Protein 9HM4 (pdb70)

Radius of gyration: 34.69 Å; Cα contacts (8 Å, |Δi|>4): 1334; chains: 1; bounding box: 81×89×92 Å

Foldseek 3Di:
DFFAKDKDKFWFFWFFDDDLPFPAWAFQAPVLLDPAFACPVVVVVVLVVVFFDDLVCLVVLDPQDDDVVVSVVLSVQQVVLCPPPAGETLADAPDPPDPRYDHPLVSLVVLLVVLVVVVVVCLLVDDDLVVVQPDDSVQQHPADPVLVVVLSVLNVVQVVLVVLVPDDDVVVSQASVCCRVPVRVVVSVVSCQPRRVSSVSSVVSSVSSVVVVVVSRVLVVVSVCSNVVSVRHFWHWKWKDAPNFIKIKTFGPVCPVVVCVVQVPFDPPDDDRIKIKGKWFDFDVVVCCQQANPPVVVPRVNCVPLVVLDPPDHPCPVVPDWVSVLLSVLVCLVDPVNVVPDDFPNVCCVVQRSPDDDPGNQQNRLSRRLRGIDMGIHGDPPPPVCCVPVRVMTIITTDHDQRPDDDDPDDDVSVVLVVVQPDPVCVVVSRQKDWGTIKTKNKDAADPVVCVVHPDDDSVGMTIMIITMMMHRSNGGHDDDPPDDLVVVVVVLVVLQVVDALPQAFWEKFWAADDVFGIKIFIDGPQLDDPDLVSNQVSLVPQVVPFDKAKEFDDQQDWDAWPVRDIGGCQVAVLCLPDPVNVCVIRVDDPVVSVVVCVPTIDMDTAGMAGLLAWFAHPNHIYNNNRVVLNVLQLQLQQLVVQAVPEAADLDRHQKDKDKDLDDDAPLQLLQVLCVFFDVVLLVVQDPVLSVVLSCVQEEDCVPDCQDVVNVVSNVHGGDLDDHAYPPDQWHWMKMFMFRDDDPPSPGHTDHIDTRGTRHPSCCSPDPPVPCVVSVVSYDHNHRPPDPDPNPSNPCNVVSLVVSLVRSVCVVVSVQVVVCVVSVHHHAYEYAQQFDVVVVVVCVSPVNNNVVVNVVVVVVPCSVVNQFDDDDDVCSNRHNHDEDDLQDWDDGRRYIHGHLPPQLFADPSGGPFGAVPQQATPVPRPGGVPRHHPDSSNSNRVSRRVSRSVNVSVVSVD

Sequence (958 aa):
METYKVTKTIRFKLEAQNVGLPVAKASFNYYTINKKPVDFGNEKSELESRLKISIDTIFKLTRENFSKKIEEAITADIQKELNNGKTLLLGDVPMLGIENYVSLRQILKNIKSNQKKAFSDLMQSGKNYNELKATNLYLLNTIEQRQFDNYKVKTNELEKLAVKINQATNDNQKKELISNKQRVAKQRGIIMRDNFATWKSFSNFYRTISQEHGKILALLKGIEKERTESQLLKYWALILENNGQHKLILIPREKAASCKQWIASLNPSGDKLTKLFWFESLTYRSLQKLCFGFTENGNNKFNKNIQNLLPINGEFAFQGDEQKKIKFYQSVLESKYAQSVLNIPIQQVQADIINQSFASLDDFQIALEKICYRLFAVVEANIEAELLKNDKAQIFNITSSDLRKEAKDKIKSHTQIWKAFWTSENKQNNFETRLNPEITITYRQPKQSKIDKYKNNRYLHAQYTLITTISEHSNSPTKILSFMSDDEFKSSVDTFNKKFKKDEIKFAFGIDNGEVELSTLGVYFPAFDKTTYKEKVAELEKVNDYGFEVLTIRNLNYKETDYNGKERKIIQNPSYFLKKENYLRTFNKSETAYQKMFTEQFEKKKLLTLDLTTAKVICGHIVTNGDVPALFNLWLKHAQRNIFEMNDHIQKETAKKIVLKNQLDTDNEKLKFAEYISKEKEFGKLNDDEKMKYTKWIFEDRDQNNFTEVENKKFKRCQKIYGNYSTKAKAPVLFASCFIDEELQSVTDIFDVRHIFKKREDFYALKTEEEIKQLIDSYNTNRASHDISNEELDLKILNTKKALVANAVGVIDFLYKHYERRLGGEGLIIKEGFGTGKVEDGIEKFSGNIYRILERKLYQKFQNYGLVPPIKSLMAVRANGIENNKNAILQLGNVGFIDPAGTSQECPVCIEGRLEHTTTCPNKCGFNSERIMHSNDGIASFNIAKRGFNNFVKSKTD

B-factor: mean 119.43, std 52.74, range [12.2, 291.96]

Nearest PDB structures (foldseek):
  8h9d-assembly2_A  TM=4.165E-01  e=4.561E-14  Lachnospiraceae bacterium
  8sfr-assembly1_A  TM=4.283E-01  e=1.153E-12  Acidaminococcus sp. BV3L6
  5ng6-assembly4_G  TM=3.731E-01  e=2.009E-13  Francisella tularensis subsp. novicida U112
  6iv6-assembly1_A  TM=3.541E-01  e=7.757E-12  Moraxella bovoculi
  8i54-assembly1_A  TM=4.121E-01  e=4.575E-10  Lachnospiraceae bacterium MA2020

Secondary structure (DSSP, 8-state):
-----EEEEEEEEEEEEE--EEEEEEESSTTSTT------HHHHHHHHHHHB--STTGGGS-S----HHHHHHHHHHHHTTSTTT-EEESS--S-TT--SEEEHHHHHHHHHHHHHHHHHHHHHHT--HHHHHTSS-TTTTT--HHHHHHHHHHHHHHHHT--GGG---HHHHHHHHHHHIIIIIHHHHHHHHHH-HHHHHHHHHHHHHHHHHHHHHHHHHHHHHHHHHGGG--EEEEEEEETTEEEEEEEEHHHHHHHHHHHTTS-----SSEEB--EE---HHHHHHHHSTTTTTT--HHHHS-GGG----SGGGGTT-HHHHHHHHHHHHHSHHHHHHS-S-HHHHIIIIIS---SSHHHHHHHHHHHH-EE--B--TTTTHHHHHTS---EEEEE-STTT-S--S---HHHHHHHHHS-HHHHTTT-SSEE-SEEEEEEEPPPHHHHTT----STTS-EEEEEEEEEESTTS-----TT--TTTHHHHHHHHTTS--TTT--EEEEEEE-SSSSEEEEEE-GGG--SSHHHHHHHHH-HHHHSEEEEEES-TT-EEE-TTS-EEETTT-THHHHSHHHHHHHH---HHHHHHHHHHHEEEEEES-EETTS-EEETTEEETTTTSHHHHHHHHHHHHHHHHHTS---SS----EEEEESS--SHHHHHHHHHHSB-HHHHHTS-TTHHHHHHHHHHS-GGGS---HHHHHHHTTSB-S----STT-SS-EEEEEEESSSS-TTT--EEEEEEEEE--GGGGGTS-GGGGHHHHTT--SSS-TT--SS--GGGGHHHHHHHHHHHHHHHHHHHHHHHHHHH-S-EEEEEE---SHHHHHHHHH-TT--HHHHHHHHHHHHTTTT-S---S-HHHHHSS---S-SS--EEETTEEEE--TTGGGS-SS-SS--SSSTTB-TT--S-B-TTTSSSGGGHHHHHHHHHHHHHHHHHHH-

Structure (mmCIF, N/CA/C/O backbone):
data_9HM4
#
_entry.id   9HM4
#
loop_
_entity.id
_entity.type
_entity.pdbx_description
1 polymer Ba1Cas12a3
2 polymer crRNA
3 polymer targetRNA
4 polymer 'Ala tRNA'
5 non-polymer 'MAGNESIUM ION'
#
loop_
_atom_site.group_PDB
_atom_site.id
_atom_site.type_symbol
_atom_site.label_atom_id
_atom_site.label_alt_id
_atom_site.label_comp_id
_atom_site.label_asym_id
_atom_site.label_entity_id
_atom_site.label_seq_id
_atom_site.pdbx_PDB_ins_code
_atom_site.Cartn_x
_atom_site.Cartn_y
_atom_site.Cartn_z
_atom_site.occupancy
_atom_site.B_iso_or_equiv
_atom_site.auth_seq_id
_atom_site.auth_comp_id
_atom_site.auth_asym_id
_atom_site.auth_atom_id
_atom_site.pdbx_PDB_model_num
ATOM 1 N N . MET A 1 1 ? 145.004 162.304 136.199 1.00 115.33 1 MET A N 1
ATOM 2 C CA . MET A 1 1 ? 143.579 162.343 136.628 1.00 118.70 1 MET A CA 1
ATOM 3 C C . MET A 1 1 ? 143.153 163.786 136.880 1.00 120.40 1 MET A C 1
ATOM 4 O O . MET A 1 1 ? 143.988 164.691 136.886 1.00 117.64 1 MET A O 1
ATOM 20 N N . GLU A 1 2 ? 141.854 164.000 137.081 1.00 110.47 2 GLU A N 1
ATOM 21 C CA . GLU A 1 2 ? 141.348 165.352 137.283 1.00 106.12 2 GLU A CA 1
ATOM 22 C C . GLU A 1 2 ? 142.050 166.004 138.466 1.00 109.91 2 GLU A C 1
ATOM 23 O O . GLU A 1 2 ? 142.164 165.413 139.543 1.00 109.10 2 GLU A O 1
ATOM 35 N N . THR A 1 3 ? 142.515 167.232 138.261 1.00 85.79 3 THR A N 1
ATOM 36 C CA . THR A 1 3 ? 143.395 167.896 139.205 1.00 83.73 3 THR A CA 1
ATOM 37 C C . THR A 1 3 ? 142.630 168.914 140.050 1.00 81.13 3 THR A C 1
ATOM 38 O O . THR A 1 3 ? 141.413 169.074 139.940 1.00 79.64 3 THR A O 1
ATOM 49 N N . TYR A 1 4 ? 143.366 169.606 140.916 1.00 84.05 4 TYR A N 1
ATOM 50 C CA . TYR A 1 4 ? 142.836 170.697 141.716 1.00 69.50 4 TYR A CA 1
ATOM 51 C C . TYR A 1 4 ? 143.908 171.770 141.827 1.00 75.39 4 TYR A C 1
ATOM 52 O O . TYR A 1 4 ? 145.098 171.502 141.656 1.00 91.90 4 TYR A O 1
ATOM 70 N N . LYS A 1 5 ? 143.475 172.995 142.109 1.00 67.34 5 LYS A N 1
ATOM 71 C CA . LYS A 1 5 ? 144.394 174.125 142.083 1.00 70.96 5 LYS A CA 1
ATOM 72 C C . LYS A 1 5 ? 145.544 173.904 143.057 1.00 77.80 5 LYS A C 1
ATOM 73 O O . LYS A 1 5 ? 145.356 173.384 144.159 1.00 88.87 5 LYS A O 1
ATOM 92 N N . VAL A 1 6 ? 146.743 174.299 142.638 1.00 77.67 6 VAL A N 1
ATOM 93 C CA . VAL A 1 6 ? 147.964 174.095 143.407 1.00 82.09 6 VAL A CA 1
ATOM 94 C C . VAL A 1 6 ? 148.801 175.362 143.325 1.00 84.13 6 VAL A C 1
ATOM 95 O O . VAL A 1 6 ? 148.880 175.996 142.268 1.00 82.24 6 VAL A O 1
ATOM 108 N N . THR A 1 7 ? 149.431 175.726 144.439 1.00 80.66 7 THR A N 1
ATOM 109 C CA . THR A 1 7 ? 150.229 176.939 144.540 1.00 73.18 7 THR A CA 1
ATOM 110 C C . THR A 1 7 ? 151.692 176.582 144.759 1.00 74.02 7 THR A C 1
ATOM 111 O O . THR A 1 7 ? 152.010 175.491 145.241 1.00 79.29 7 THR A O 1
ATOM 122 N N . LYS A 1 8 ? 152.578 177.504 144.392 1.00 68.86 8 LYS A N 1
ATOM 123 C CA . LYS A 1 8 ? 154.008 177.365 144.618 1.00 66.27 8 LYS A CA 1
ATOM 124 C C . LYS A 1 8 ? 154.607 178.751 144.770 1.00 74.01 8 LYS A C 1
ATOM 125 O O . LYS A 1 8 ? 154.030 179.735 144.302 1.00 80.36 8 LYS A O 1
ATOM 144 N N . THR A 1 9 ? 155.764 178.827 145.421 1.00 77.63 9 THR A N 1
ATOM 145 C CA . THR A 1 9 ? 156.452 180.095 145.626 1.00 74.26 9 THR A CA 1
ATOM 146 C C . THR A 1 9 ? 157.732 180.107 144.800 1.00 82.17 9 THR A C 1
ATOM 147 O O . THR A 1 9 ? 158.751 179.546 145.217 1.00 79.71 9 THR A O 1
ATOM 158 N N . ILE A 1 10 ? 157.680 180.753 143.638 1.00 79.83 10 ILE A N 1
ATOM 159 C CA . ILE A 1 10 ? 158.824 180.857 142.745 1.00 73.55 10 ILE A CA 1
ATOM 160 C C . ILE A 1 10 ? 159.391 182.263 142.856 1.00 72.70 10 ILE A C 1
ATOM 161 O O . ILE A 1 10 ? 158.656 183.235 143.056 1.00 81.52 10 ILE A O 1
ATOM 177 N N . ARG A 1 11 ? 160.710 182.366 142.723 1.00 69.23 11 ARG A N 1
ATOM 178 C CA . ARG A 1 11 ? 161.398 183.632 142.918 1.00 68.74 11 ARG A CA 1
ATOM 179 C C . ARG A 1 11 ? 162.490 183.785 141.870 1.00 75.70 11 ARG A C 1
ATOM 180 O O . ARG A 1 11 ? 162.958 182.808 141.282 1.00 81.19 11 ARG A O 1
ATOM 201 N N . PHE A 1 12 ? 162.880 185.037 141.636 1.00 74.10 12 PHE A N 1
ATOM 202 C CA . PHE A 1 12 ? 163.966 185.373 140.729 1.00 63.62 12 PHE A CA 1
ATOM 203 C C . PHE A 1 12 ? 164.789 186.486 141.355 1.00 64.81 12 PHE A C 1
ATOM 204 O O . PHE A 1 12 ? 164.650 186.792 142.540 1.00 87.40 12 PHE A O 1
ATOM 221 N N . LYS A 1 13 ? 165.650 187.091 140.546 1.00 64.17 13 LYS A N 1
ATOM 222 C CA . LYS A 1 13 ? 166.477 188.189 141.020 1.00 77.19 13 LYS A CA 1
ATOM 223 C C . LYS A 1 13 ? 166.079 189.493 140.343 1.00 73.43 13 LYS A C 1
ATOM 224 O O . LYS A 1 13 ? 165.701 189.522 139.169 1.00 63.24 13 LYS A O 1
ATOM 243 N N . LEU A 1 14 ? 166.166 190.579 141.105 1.00 86.98 14 LEU A N 1
ATOM 244 C CA . LEU A 1 14 ? 165.871 191.919 140.623 1.00 93.92 14 LEU A CA 1
ATOM 245 C C . LEU A 1 14 ? 167.150 192.740 140.584 1.00 95.02 14 LEU A C 1
ATOM 246 O O . LEU A 1 14 ? 167.940 192.720 141.532 1.00 99.01 14 LEU A O 1
ATOM 262 N N . GLU A 1 15 ? 167.355 193.455 139.483 1.00 97.10 15 GLU A N 1
ATOM 263 C CA . GLU A 1 15 ? 168.466 194.386 139.349 1.00 102.25 15 GLU A CA 1
ATOM 264 C C . GLU A 1 15 ? 167.920 195.800 139.476 1.00 98.89 15 GLU A C 1
ATOM 265 O O . GLU A 1 15 ? 167.008 196.183 138.736 1.00 98.00 15 GLU A O 1
ATOM 277 N N . ALA A 1 16 ? 168.473 196.569 140.409 1.00 118.36 16 ALA A N 1
ATOM 278 C CA . ALA A 1 16 ? 167.995 197.924 140.635 1.00 125.20 16 ALA A CA 1
ATOM 279 C C . ALA A 1 16 ? 168.663 198.897 139.671 1.00 124.80 16 ALA A C 1
ATOM 280 O O . ALA A 1 16 ? 169.845 198.771 139.341 1.00 122.02 16 ALA A O 1
ATOM 287 N N . GLN A 1 17 ? 167.884 199.876 139.213 1.00 127.38 17 GLN A N 1
ATOM 288 C CA . GLN A 1 17 ? 168.394 200.899 138.309 1.00 126.25 17 GLN A CA 1
ATOM 289 C C . GLN A 1 17 ? 168.005 202.290 138.792 1.00 126.42 17 GLN A C 1
ATOM 290 O O . GLN A 1 17 ? 168.649 203.281 138.433 1.00 127.37 17 GLN A O 1
ATOM 304 N N . ASN A 1 18 ? 166.953 202.375 139.602 1.00 139.64 18 ASN A N 1
ATOM 305 C CA . ASN A 1 18 ? 166.478 203.645 140.132 1.00 143.44 18 ASN A CA 1
ATOM 306 C C . ASN A 1 18 ? 165.737 203.382 141.432 1.00 144.83 18 ASN A C 1
ATOM 307 O O . ASN A 1 18 ? 164.840 202.536 141.476 1.00 143.63 18 ASN A O 1
ATOM 318 N N . VAL A 1 19 ? 166.113 204.103 142.483 1.00 149.43 19 VAL A N 1
ATOM 319 C CA . VAL A 1 19 ? 165.501 203.920 143.793 1.00 146.11 19 VAL A CA 1
ATOM 320 C C . VAL A 1 19 ? 165.225 205.273 144.437 1.00 145.05 19 VAL A C 1
ATOM 321 O O . VAL A 1 19 ? 165.766 206.294 144.014 1.00 147.15 19 VAL A O 1
ATOM 334 N N . GLY A 1 208 ? 165.500 187.721 154.767 1.00 122.05 208 GLY A N 1
ATOM 335 C CA . GLY A 1 208 ? 165.983 189.051 155.102 1.00 120.12 208 GLY A CA 1
ATOM 336 C C . GLY A 1 208 ? 164.869 190.023 155.453 1.00 121.25 208 GLY A C 1
ATOM 337 O O . GLY A 1 208 ? 163.699 189.652 155.439 1.00 120.75 208 GLY A O 1
ATOM 341 N N . LEU A 1 209 ? 165.236 191.265 155.757 1.00 118.91 209 LEU A N 1
ATOM 342 C CA . LEU A 1 209 ? 164.239 192.277 156.103 1.00 119.24 209 LEU A CA 1
ATOM 343 C C . LEU A 1 209 ? 163.314 192.500 154.909 1.00 116.13 209 LEU A C 1
ATOM 344 O O . LEU A 1 209 ? 163.789 192.514 153.767 1.00 114.42 209 LEU A O 1
ATOM 360 N N . PRO A 1 210 ? 161.985 192.663 155.112 1.00 112.16 210 PRO A N 1
ATOM 361 C CA . PRO A 1 210 ? 161.124 192.908 153.970 1.00 109.84 210 PRO A CA 1
ATOM 362 C C . PRO A 1 210 ? 161.043 194.354 153.511 1.00 110.77 210 PRO A C 1
ATOM 363 O O . PRO A 1 210 ? 160.107 195.077 153.866 1.00 113.65 210 PRO A O 1
ATOM 374 N N . VAL A 1 211 ? 162.016 194.763 152.692 1.00 106.73 211 VAL A N 1
ATOM 375 C CA . VAL A 1 211 ? 162.198 196.177 152.377 1.00 107.93 211 VAL A CA 1
ATOM 376 C C . VAL A 1 211 ? 160.927 196.767 151.783 1.00 108.35 211 VAL A C 1
ATOM 377 O O . VAL A 1 211 ? 160.587 197.922 152.057 1.00 105.03 211 VAL A O 1
ATOM 390 N N . ALA A 1 212 ? 160.225 196.007 150.941 1.00 100.43 212 ALA A N 1
ATOM 391 C CA . ALA A 1 212 ? 158.998 196.491 150.325 1.00 96.94 212 ALA A CA 1
ATOM 392 C C . ALA A 1 212 ? 158.068 195.322 150.042 1.00 92.76 212 ALA A C 1
ATOM 393 O O . ALA A 1 212 ? 158.502 194.172 149.940 1.00 92.27 212 ALA A O 1
ATOM 400 N N . LYS A 1 213 ? 156.782 195.640 149.906 1.00 82.46 213 LYS A N 1
ATOM 401 C CA . LYS A 1 213 ? 155.766 194.690 149.483 1.00 84.04 213 LYS A CA 1
ATOM 402 C C . LYS A 1 213 ? 154.785 195.426 148.586 1.00 88.65 213 LYS A C 1
ATOM 403 O O . LYS A 1 213 ? 154.633 196.645 148.690 1.00 91.70 213 LYS A O 1
ATOM 422 N N . ALA A 1 214 ? 154.124 194.686 147.698 1.00 83.55 214 ALA A N 1
ATOM 423 C CA . ALA A 1 214 ? 153.270 195.314 146.700 1.00 86.24 214 ALA A CA 1
ATOM 424 C C . ALA A 1 214 ? 152.255 194.309 146.179 1.00 79.95 214 ALA A C 1
ATOM 425 O O . ALA A 1 214 ? 152.394 193.099 146.367 1.00 67.12 214 ALA A O 1
ATOM 432 N N . SER A 1 215 ? 151.224 194.835 145.520 1.00 73.10 215 SER A N 1
ATOM 433 C CA . SER A 1 215 ? 150.146 194.032 144.963 1.00 73.65 215 SER A CA 1
ATOM 434 C C . SER A 1 215 ? 149.813 194.523 143.564 1.00 70.69 215 SER A C 1
ATOM 435 O O . SER A 1 215 ? 149.614 195.722 143.350 1.00 72.88 215 SER A O 1
ATOM 443 N N . PHE A 1 216 ? 149.743 193.590 142.613 1.00 73.20 216 PHE A N 1
ATOM 444 C CA . PHE A 1 216 ? 149.429 193.967 141.239 1.00 77.36 216 PHE A CA 1
ATOM 445 C C . PHE A 1 216 ? 148.014 194.516 141.121 1.00 86.42 216 PHE A C 1
ATOM 446 O O . PHE A 1 216 ? 147.804 195.584 140.534 1.00 86.20 216 PHE A O 1
ATOM 463 N N . ASN A 1 217 ? 147.031 193.809 141.668 1.00 92.55 217 ASN A N 1
ATOM 464 C CA . ASN A 1 217 ? 145.655 194.278 141.586 1.00 89.18 217 ASN A CA 1
ATOM 465 C C . ASN A 1 217 ? 145.538 195.627 142.281 1.00 89.16 217 ASN A C 1
ATOM 466 O O . ASN A 1 217 ? 146.010 195.801 143.408 1.00 91.47 217 ASN A O 1
ATOM 477 N N . TYR A 1 218 ? 144.907 196.584 141.604 1.00 106.56 218 TYR A N 1
ATOM 478 C CA . TYR A 1 218 ? 144.893 197.957 142.096 1.00 110.72 218 TYR A CA 1
ATOM 479 C C . TYR A 1 218 ? 143.928 198.123 143.264 1.00 110.12 218 TYR A C 1
ATOM 480 O O . TYR A 1 218 ? 143.956 199.146 143.958 1.00 110.03 218 TYR A O 1
ATOM 498 N N . TYR A 1 219 ? 143.073 197.129 143.504 1.00 97.95 219 TYR A N 1
ATOM 499 C CA . TYR A 1 219 ? 142.037 197.246 144.522 1.00 92.26 219 TYR A CA 1
ATOM 500 C C . TYR A 1 219 ? 142.394 196.558 145.832 1.00 90.77 219 TYR A C 1
ATOM 501 O O . TYR A 1 219 ? 141.631 196.671 146.796 1.00 91.79 219 TYR A O 1
ATOM 519 N N . THR A 1 220 ? 143.517 195.847 145.894 1.00 90.82 220 THR A N 1
ATOM 520 C CA . THR A 1 220 ? 143.987 195.260 147.141 1.00 91.17 220 THR A CA 1
ATOM 521 C C . THR A 1 220 ? 144.997 196.144 147.856 1.00 94.89 220 THR A C 1
ATOM 522 O O . THR A 1 220 ? 145.522 195.743 148.898 1.00 102.14 220 THR A O 1
ATOM 533 N N . ILE A 1 221 ? 145.281 197.330 147.316 1.00 99.23 221 ILE A N 1
ATOM 534 C CA . ILE A 1 221 ? 146.276 198.217 147.901 1.00 99.79 221 ILE A CA 1
ATOM 535 C C . ILE A 1 221 ? 145.803 198.839 149.211 1.00 103.89 221 ILE A C 1
ATOM 536 O O . ILE A 1 221 ? 146.602 199.463 149.918 1.00 99.03 221 ILE A O 1
ATOM 552 N N . ASN A 1 222 ? 144.523 198.690 149.555 1.00 110.49 222 ASN A N 1
ATOM 553 C CA . ASN A 1 222 ? 143.949 199.277 150.766 1.00 101.12 222 ASN A CA 1
ATOM 554 C C . ASN A 1 222 ? 143.132 198.212 151.501 1.00 101.42 222 ASN A C 1
ATOM 555 O O . ASN A 1 222 ? 141.995 198.424 151.917 1.00 102.62 222 ASN A O 1
ATOM 566 N N . LYS A 1 223 ? 143.744 197.043 151.655 1.00 104.10 223 LYS A N 1
ATOM 567 C CA . LYS A 1 223 ? 143.086 195.902 152.275 1.00 105.15 223 LYS A CA 1
ATOM 568 C C . LYS A 1 223 ? 142.723 196.206 153.725 1.00 105.49 223 LYS A C 1
ATOM 569 O O . LYS A 1 223 ? 143.289 197.099 154.360 1.00 107.24 223 LYS A O 1
ATOM 588 N N . LYS A 1 224 ? 141.752 195.455 154.244 1.00 107.32 224 LYS A N 1
ATOM 589 C CA . LYS A 1 224 ? 141.406 195.459 155.656 1.00 106.41 224 LYS A CA 1
ATOM 590 C C . LYS A 1 224 ? 141.408 194.030 156.192 1.00 109.31 224 LYS A C 1
ATOM 591 O O . LYS A 1 224 ? 141.199 193.079 155.432 1.00 114.14 224 LYS A O 1
ATOM 610 N N . PRO A 1 225 ? 141.633 193.846 157.492 1.00 99.78 225 PRO A N 1
ATOM 611 C CA . PRO A 1 225 ? 141.848 192.494 158.019 1.00 96.88 225 PRO A CA 1
ATOM 612 C C . PRO A 1 225 ? 140.635 191.593 157.839 1.00 100.06 225 PRO A C 1
ATOM 613 O O . PRO A 1 225 ? 139.493 192.044 157.731 1.00 105.50 225 PRO A O 1
ATOM 624 N N . VAL A 1 226 ? 140.909 190.287 157.808 1.00 96.65 226 VAL A N 1
ATOM 625 C CA . VAL A 1 226 ? 139.862 189.299 157.577 1.00 96.64 226 VAL A CA 1
ATOM 626 C C . VAL A 1 226 ? 138.876 189.312 158.734 1.00 98.72 226 VAL A C 1
ATOM 627 O O . VAL A 1 226 ? 139.168 189.825 159.823 1.00 99.88 226 VAL A O 1
ATOM 640 N N . ASP A 1 227 ? 137.691 188.749 158.499 1.00 106.40 227 ASP A N 1
ATOM 641 C CA . ASP A 1 227 ? 136.676 188.601 159.539 1.00 108.47 227 ASP A CA 1
ATOM 642 C C . ASP A 1 227 ? 136.843 187.220 160.170 1.00 105.79 227 ASP A C 1
ATOM 643 O O . ASP A 1 227 ? 136.308 186.210 159.705 1.00 103.85 227 ASP A O 1
ATOM 652 N N . PHE A 1 228 ? 137.612 187.182 161.258 1.00 100.98 228 PHE A N 1
ATOM 653 C CA . PHE A 1 228 ? 137.827 185.949 162.007 1.00 100.94 228 PHE A CA 1
ATOM 654 C C . PHE A 1 228 ? 136.830 185.845 163.154 1.00 103.88 228 PHE A C 1
ATOM 655 O O . PHE A 1 228 ? 136.971 184.987 164.030 1.00 105.77 228 PHE A O 1
ATOM 672 N N . GLY A 1 229 ? 135.815 186.710 163.151 1.00 98.67 229 GLY A N 1
ATOM 673 C CA . GLY A 1 229 ? 134.902 186.798 164.277 1.00 96.37 229 GLY A CA 1
ATOM 674 C C . GLY A 1 229 ? 134.234 185.491 164.645 1.00 98.43 229 GLY A C 1
ATOM 675 O O . GLY A 1 229 ? 133.922 185.275 165.821 1.00 100.56 229 GLY A O 1
ATOM 679 N N . ASN A 1 230 ? 134.001 184.611 163.672 1.00 105.96 230 ASN A N 1
ATOM 680 C CA . ASN A 1 230 ? 133.314 183.358 163.967 1.00 106.21 230 ASN A CA 1
ATOM 681 C C . ASN A 1 230 ? 134.193 182.428 164.794 1.00 104.61 230 ASN A C 1
ATOM 682 O O . ASN A 1 230 ? 133.734 181.834 165.776 1.00 108.75 230 ASN A O 1
ATOM 693 N N . GLU A 1 231 ? 135.462 182.282 164.407 1.00 101.50 231 GLU A N 1
ATOM 694 C CA . GLU A 1 231 ? 136.332 181.319 165.076 1.00 104.69 231 GLU A CA 1
ATOM 695 C C . GLU A 1 231 ? 136.581 181.699 166.530 1.00 109.36 231 GLU A C 1
ATOM 696 O O . GLU A 1 231 ? 136.563 180.832 167.412 1.00 106.90 231 GLU A O 1
ATOM 708 N N . LYS A 1 232 ? 136.815 182.985 166.803 1.00 108.34 232 LYS A N 1
ATOM 709 C CA . LYS A 1 232 ? 137.184 183.396 168.154 1.00 104.63 232 LYS A CA 1
ATOM 710 C C . LYS A 1 232 ? 136.173 182.902 169.180 1.00 103.31 232 LYS A C 1
ATOM 711 O O . LYS A 1 232 ? 136.547 182.503 170.288 1.00 105.03 232 LYS A O 1
ATOM 730 N N . SER A 1 233 ? 134.886 182.915 168.831 1.00 115.82 233 SER A N 1
ATOM 731 C CA . SER A 1 233 ? 133.877 182.395 169.747 1.00 119.46 233 SER A CA 1
ATOM 732 C C . SER A 1 233 ? 134.097 180.914 170.018 1.00 117.83 233 SER A C 1
ATOM 733 O O . SER A 1 233 ? 133.916 180.449 171.149 1.00 119.27 233 SER A O 1
ATOM 741 N N . GLU A 1 234 ? 134.484 180.154 168.992 1.00 114.73 234 GLU A N 1
ATOM 742 C CA . GLU A 1 234 ? 134.688 178.721 169.174 1.00 117.60 234 GLU A CA 1
ATOM 743 C C . GLU A 1 234 ? 135.851 178.439 170.115 1.00 120.41 234 GLU A C 1
ATOM 744 O O . GLU A 1 234 ? 135.720 177.641 171.050 1.00 123.48 234 GLU A O 1
ATOM 756 N N . LEU A 1 235 ? 136.999 179.080 169.887 1.00 104.81 235 LEU A N 1
ATOM 757 C CA . LEU A 1 235 ? 138.160 178.820 170.732 1.00 104.61 235 LEU A CA 1
ATOM 758 C C . LEU A 1 235 ? 137.918 179.293 172.160 1.00 109.09 235 LEU A C 1
ATOM 759 O O . LEU A 1 235 ? 138.315 178.618 173.116 1.00 106.97 235 LEU A O 1
ATOM 775 N N . GLU A 1 236 ? 137.267 180.446 172.329 1.00 116.23 236 GLU A N 1
ATOM 776 C CA . GLU A 1 236 ? 136.869 180.869 173.667 1.00 111.56 236 GLU A CA 1
ATOM 777 C C . GLU A 1 236 ? 135.983 179.821 174.325 1.00 110.63 236 GLU A C 1
ATOM 778 O O . GLU A 1 236 ? 136.013 179.650 175.549 1.00 110.31 236 GLU A O 1
ATOM 790 N N . SER A 1 237 ? 135.186 179.112 173.530 1.00 114.00 237 SER A N 1
ATOM 791 C CA . SER A 1 237 ? 134.358 178.035 174.053 1.00 114.08 237 SER A CA 1
ATOM 792 C C . SER A 1 237 ? 135.160 176.788 174.381 1.00 114.08 237 SER A C 1
ATOM 793 O O . SER A 1 237 ? 134.596 175.844 174.945 1.00 118.26 237 SER A O 1
ATOM 801 N N . ARG A 1 238 ? 136.447 176.755 174.042 1.00 104.56 238 ARG A N 1
ATOM 802 C CA . ARG A 1 238 ? 137.293 175.603 174.318 1.00 105.35 238 ARG A CA 1
ATOM 803 C C . ARG A 1 238 ? 138.343 175.853 175.391 1.00 106.19 238 ARG A C 1
ATOM 804 O O . ARG A 1 238 ? 138.800 174.885 176.008 1.00 104.38 238 ARG A O 1
ATOM 825 N N . LEU A 1 239 ? 138.740 177.104 175.636 1.00 101.03 239 LEU A N 1
ATOM 826 C CA . LEU A 1 239 ? 139.656 177.385 176.736 1.00 99.41 239 LEU A CA 1
ATOM 827 C C . LEU A 1 239 ? 139.031 177.032 178.080 1.00 101.45 239 LEU A C 1
ATOM 828 O O . LEU A 1 239 ? 139.675 176.398 178.923 1.00 106.22 239 LEU A O 1
ATOM 844 N N . LYS A 1 240 ? 137.780 177.426 178.294 1.00 99.42 240 LYS A N 1
ATOM 845 C CA . LYS A 1 240 ? 137.166 177.299 179.607 1.00 99.65 240 LYS A CA 1
ATOM 846 C C . LYS A 1 240 ? 137.051 175.837 180.021 1.00 99.77 240 LYS A C 1
ATOM 847 O O . LYS A 1 240 ? 136.717 174.968 179.212 1.00 101.93 240 LYS A O 1
ATOM 866 N N . ILE A 1 241 ? 137.327 175.574 181.301 1.00 102.58 241 ILE A N 1
ATOM 867 C CA . ILE A 1 241 ? 137.263 174.238 181.877 1.00 105.43 241 ILE A CA 1
ATOM 868 C C . ILE A 1 241 ? 136.433 174.316 183.152 1.00 105.60 241 ILE A C 1
ATOM 869 O O . ILE A 1 241 ? 136.220 175.391 183.716 1.00 102.53 241 ILE A O 1
ATOM 885 N N . SER A 1 242 ? 135.963 173.152 183.608 1.00 119.49 242 SER A N 1
ATOM 886 C CA . SER A 1 242 ? 135.063 173.075 184.754 1.00 120.23 242 SER A CA 1
ATOM 887 C C . SER A 1 242 ? 135.562 172.117 185.831 1.00 119.52 242 SER A C 1
ATOM 888 O O . SER A 1 242 ? 134.751 171.532 186.556 1.00 118.60 242 SER A O 1
ATOM 896 N N . ILE A 1 243 ? 136.876 171.938 185.952 1.00 113.84 243 ILE A N 1
ATOM 897 C CA . ILE A 1 243 ? 137.460 171.155 187.039 1.00 117.26 243 ILE A CA 1
ATOM 898 C C . ILE A 1 243 ? 137.038 169.695 186.943 1.00 121.05 243 ILE A C 1
ATOM 899 O O . ILE A 1 243 ? 137.878 168.808 186.753 1.00 121.00 243 ILE A O 1
ATOM 915 N N . ASP A 1 244 ? 135.735 169.433 187.074 1.00 132.57 244 ASP A N 1
ATOM 916 C CA . ASP A 1 244 ? 135.254 168.060 187.189 1.00 131.44 244 ASP A CA 1
ATOM 917 C C . ASP A 1 244 ? 135.675 167.192 186.012 1.00 132.86 244 ASP A C 1
ATOM 918 O O . ASP A 1 244 ? 135.758 165.968 186.160 1.00 132.06 244 ASP A O 1
ATOM 927 N N . THR A 1 245 ? 135.937 167.789 184.852 1.00 130.99 245 THR A N 1
ATOM 928 C CA . THR A 1 245 ? 136.359 167.044 183.674 1.00 129.91 245 THR A CA 1
ATOM 929 C C . THR A 1 245 ? 137.868 167.060 183.464 1.00 129.37 245 THR A C 1
ATOM 930 O O . THR A 1 245 ? 138.332 166.635 182.401 1.00 132.69 245 THR A O 1
ATOM 941 N N . ILE A 1 246 ? 138.642 167.538 184.442 1.00 107.06 246 ILE A N 1
ATOM 942 C CA . ILE A 1 246 ? 140.082 167.699 184.241 1.00 107.88 246 ILE A CA 1
ATOM 943 C C . ILE A 1 246 ? 140.731 166.361 183.911 1.00 107.81 246 ILE A C 1
ATOM 944 O O . ILE A 1 246 ? 141.481 166.236 182.936 1.00 103.45 246 ILE A O 1
ATOM 960 N N . PHE A 1 247 ? 140.449 165.336 184.717 1.00 117.71 247 PHE A N 1
ATOM 961 C CA . PHE A 1 247 ? 141.136 164.059 184.567 1.00 120.72 247 PHE A CA 1
ATOM 962 C C . PHE A 1 247 ? 140.709 163.297 183.321 1.00 121.55 247 PHE A C 1
ATOM 963 O O . PHE A 1 247 ? 141.224 162.199 183.085 1.00 124.73 247 PHE A O 1
ATOM 980 N N . LYS A 1 248 ? 139.791 163.843 182.524 1.00 122.73 248 LYS A N 1
ATOM 981 C CA . LYS A 1 248 ? 139.417 163.226 181.260 1.00 122.72 248 LYS A CA 1
ATOM 982 C C . LYS A 1 248 ? 140.238 163.740 180.085 1.00 119.29 248 LYS A C 1
ATOM 983 O O . LYS A 1 248 ? 139.974 163.340 178.946 1.00 118.87 248 LYS A O 1
ATOM 1002 N N . LEU A 1 249 ? 141.220 164.607 180.327 1.00 107.02 249 LEU A N 1
ATOM 1003 C CA . LEU A 1 249 ? 142.057 165.144 179.263 1.00 110.81 249 LEU A CA 1
ATOM 1004 C C . LEU A 1 249 ? 143.320 164.329 179.024 1.00 115.11 249 LEU A C 1
ATOM 1005 O O . LEU A 1 249 ? 144.145 164.734 178.198 1.00 115.33 249 LEU A O 1
ATOM 1021 N N . THR A 1 250 ? 143.503 163.204 179.713 1.00 128.38 250 THR A N 1
ATOM 1022 C CA . THR A 1 250 ? 144.730 162.435 179.574 1.00 127.52 250 THR A CA 1
ATOM 1023 C C . THR A 1 250 ? 144.446 160.958 179.805 1.00 128.82 250 THR A C 1
ATOM 1024 O O . THR A 1 250 ? 143.457 160.583 180.439 1.00 124.71 250 THR A O 1
ATOM 1035 N N . ARG A 1 251 ? 145.342 160.123 179.275 1.00 163.49 251 ARG A N 1
ATOM 1036 C CA . ARG A 1 251 ? 145.263 158.687 179.517 1.00 165.00 251 ARG A CA 1
ATOM 1037 C C . ARG A 1 251 ? 145.760 158.318 180.909 1.00 164.93 251 ARG A C 1
ATOM 1038 O O . ARG A 1 251 ? 145.304 157.323 181.484 1.00 164.76 251 ARG A O 1
ATOM 1059 N N . GLU A 1 252 ? 146.691 159.094 181.461 1.00 144.27 252 GLU A N 1
ATOM 1060 C CA . GLU A 1 252 ? 147.274 158.756 182.752 1.00 141.37 252 GLU A CA 1
ATOM 1061 C C . GLU A 1 252 ? 146.191 158.661 183.818 1.00 139.98 252 GLU A C 1
ATOM 1062 O O . GLU A 1 252 ? 145.286 159.497 183.886 1.00 138.32 252 GLU A O 1
ATOM 1074 N N . ASN A 1 253 ? 146.287 157.630 184.653 1.00 156.21 253 ASN A N 1
ATOM 1075 C CA . ASN A 1 253 ? 145.306 157.361 185.695 1.00 156.85 253 ASN A CA 1
ATOM 1076 C C . ASN A 1 253 ? 145.905 157.650 187.065 1.00 154.91 253 ASN A C 1
ATOM 1077 O O . ASN A 1 253 ? 147.006 157.185 187.380 1.00 155.42 253 ASN A O 1
ATOM 1088 N N . PHE A 1 254 ? 145.182 158.425 187.869 1.00 122.88 254 PHE A N 1
ATOM 1089 C CA . PHE A 1 254 ? 145.593 158.782 189.218 1.00 124.66 254 PHE A CA 1
ATOM 1090 C C . PHE A 1 254 ? 144.620 158.184 190.222 1.00 125.35 254 PHE A C 1
ATOM 1091 O O . PHE A 1 254 ? 143.408 158.156 189.985 1.00 125.56 254 PHE A O 1
ATOM 1108 N N . SER A 1 255 ? 145.155 157.711 191.344 1.00 151.13 255 SER A N 1
ATOM 1109 C CA . SER A 1 255 ? 144.316 157.170 192.399 1.00 153.39 255 SER A CA 1
ATOM 1110 C C . SER A 1 255 ? 143.481 158.279 193.033 1.00 151.53 255 SER A C 1
ATOM 1111 O O . SER A 1 255 ? 143.763 159.470 192.887 1.00 151.65 255 SER A O 1
ATOM 1119 N N . LYS A 1 256 ? 142.433 157.867 193.749 1.00 156.81 256 LYS A N 1
ATOM 1120 C CA . LYS A 1 256 ? 141.514 158.841 194.328 1.00 157.18 256 LYS A CA 1
ATOM 1121 C C . LYS A 1 256 ? 142.213 159.756 195.325 1.00 155.89 256 LYS A C 1
ATOM 1122 O O . LYS A 1 256 ? 141.906 160.952 195.385 1.00 155.01 256 LYS A O 1
ATOM 1141 N N . LYS A 1 257 ? 143.148 159.221 196.114 1.00 130.11 257 LYS A N 1
ATOM 1142 C CA . LYS A 1 257 ? 143.819 160.045 197.115 1.00 129.91 257 LYS A CA 1
ATOM 1143 C C . LYS A 1 257 ? 144.500 161.245 196.470 1.00 129.49 257 LYS A C 1
ATOM 1144 O O . LYS A 1 257 ? 144.296 162.388 196.897 1.00 125.48 257 LYS A O 1
ATOM 1163 N N . ILE A 1 258 ? 145.312 161.008 195.440 1.00 124.97 258 ILE A N 1
ATOM 1164 C CA . ILE A 1 258 ? 145.925 162.114 194.713 1.00 120.66 258 ILE A CA 1
ATOM 1165 C C . ILE A 1 258 ? 144.864 162.919 193.979 1.00 120.49 258 ILE A C 1
ATOM 1166 O O . ILE A 1 258 ? 144.947 164.149 193.898 1.00 122.43 258 ILE A O 1
ATOM 1182 N N . GLU A 1 259 ? 143.853 162.240 193.433 1.00 124.55 259 GLU A N 1
ATOM 1183 C CA . GLU A 1 259 ? 142.782 162.939 192.732 1.00 124.22 259 GLU A CA 1
ATOM 1184 C C . GLU A 1 259 ? 142.162 164.017 193.611 1.00 125.89 259 GLU A C 1
ATOM 1185 O O . GLU A 1 259 ? 141.955 165.151 193.164 1.00 125.20 259 GLU A O 1
ATOM 1197 N N . GLU A 1 260 ? 141.859 163.683 194.865 1.00 131.24 260 GLU A N 1
ATOM 1198 C CA . GLU A 1 260 ? 141.257 164.661 195.765 1.00 129.71 260 GLU A CA 1
ATOM 1199 C C . GLU A 1 260 ? 142.228 165.790 196.087 1.00 130.27 260 GLU A C 1
ATOM 1200 O O . GLU A 1 260 ? 141.822 166.953 196.193 1.00 127.33 260 GLU A O 1
ATOM 1212 N N . ALA A 1 261 ? 143.512 165.468 196.253 1.00 120.97 261 ALA A N 1
ATOM 1213 C CA . ALA A 1 261 ? 144.482 166.484 196.650 1.00 120.19 261 ALA A CA 1
ATOM 1214 C C . ALA A 1 261 ? 144.682 167.525 195.555 1.00 117.64 261 ALA A C 1
ATOM 1215 O O . ALA A 1 261 ? 144.668 168.730 195.828 1.00 114.15 261 ALA A O 1
ATOM 1222 N N . ILE A 1 262 ? 144.870 167.083 194.311 1.00 106.36 262 ILE A N 1
ATOM 1223 C CA . ILE A 1 262 ? 145.138 168.021 193.227 1.00 100.49 262 ILE A CA 1
ATOM 1224 C C . ILE A 1 262 ? 143.956 168.961 193.036 1.00 102.69 262 ILE A C 1
ATOM 1225 O O . ILE A 1 262 ? 144.125 170.178 192.905 1.00 109.65 262 ILE A O 1
ATOM 1241 N N . THR A 1 263 ? 142.739 168.414 193.024 1.00 103.42 263 THR A N 1
ATOM 1242 C CA . THR A 1 263 ? 141.560 169.265 192.902 1.00 104.23 263 THR A CA 1
ATOM 1243 C C . THR A 1 263 ? 141.475 170.243 194.065 1.00 107.36 263 THR A C 1
ATOM 1244 O O . THR A 1 263 ? 141.122 171.413 193.878 1.00 107.59 263 THR A O 1
ATOM 1255 N N . ALA A 1 264 ? 141.795 169.783 195.276 1.00 111.89 264 ALA A N 1
ATOM 1256 C CA . ALA A 1 264 ? 141.762 170.669 196.433 1.00 110.86 264 ALA A CA 1
ATOM 1257 C C . ALA A 1 264 ? 142.757 171.812 196.280 1.00 111.48 264 ALA A C 1
ATOM 1258 O O . ALA A 1 264 ? 142.452 172.959 196.626 1.00 106.78 264 ALA A O 1
ATOM 1265 N N . ASP A 1 265 ? 143.954 171.520 195.768 1.00 109.35 265 ASP A N 1
ATOM 1266 C CA . ASP A 1 265 ? 144.951 172.568 195.576 1.00 108.17 265 ASP A CA 1
ATOM 1267 C C . ASP A 1 265 ? 144.470 173.615 194.580 1.00 102.53 265 ASP A C 1
ATOM 1268 O O . ASP A 1 265 ? 144.652 174.818 194.800 1.00 100.63 265 ASP A O 1
ATOM 1277 N N . ILE A 1 266 ? 143.866 173.179 193.475 1.00 97.56 266 ILE A N 1
ATOM 1278 C CA . ILE A 1 266 ? 143.382 174.122 192.470 1.00 96.17 266 ILE A CA 1
ATOM 1279 C C . ILE A 1 266 ? 142.257 174.973 193.045 1.00 100.22 266 ILE A C 1
ATOM 1280 O O . ILE A 1 266 ? 142.217 176.194 192.854 1.00 102.44 266 ILE A O 1
ATOM 1296 N N . GLN A 1 267 ? 141.326 174.339 193.760 1.00 111.21 267 GLN A N 1
ATOM 1297 C CA . GLN A 1 267 ? 140.179 175.067 194.294 1.00 112.04 267 GLN A CA 1
ATOM 1298 C C . GLN A 1 267 ? 140.614 176.222 195.184 1.00 110.32 267 GLN A C 1
ATOM 1299 O O . GLN A 1 267 ? 139.919 177.241 195.261 1.00 111.16 267 GLN A O 1
ATOM 1313 N N . LYS A 1 268 ? 141.756 176.086 195.860 1.00 106.98 268 LYS A N 1
ATOM 1314 C CA . LYS A 1 268 ? 142.223 177.151 196.740 1.00 108.31 268 LYS A CA 1
ATOM 1315 C C . LYS A 1 268 ? 142.490 178.436 195.966 1.00 107.08 268 LYS A C 1
ATOM 1316 O O . LYS A 1 268 ? 142.482 179.524 196.551 1.00 105.85 268 LYS A O 1
ATOM 1335 N N . GLU A 1 269 ? 142.720 178.334 194.656 1.00 103.32 269 GLU A N 1
ATOM 1336 C CA . GLU A 1 269 ? 143.001 179.511 193.844 1.00 101.55 269 GLU A CA 1
ATOM 1337 C C . GLU A 1 269 ? 141.749 180.124 193.231 1.00 106.76 269 GLU A C 1
ATOM 1338 O O . GLU A 1 269 ? 141.792 181.282 192.803 1.00 107.69 269 GLU A O 1
ATOM 1350 N N . LEU A 1 270 ? 140.642 179.387 193.181 1.00 112.44 270 LEU A N 1
ATOM 1351 C CA . LEU A 1 270 ? 139.439 179.834 192.493 1.00 111.80 270 LEU A CA 1
ATOM 1352 C C . LEU A 1 270 ? 138.539 180.700 193.366 1.00 116.48 270 LEU A C 1
ATOM 1353 O O . LEU A 1 270 ? 137.420 181.021 192.952 1.00 118.13 270 LEU A O 1
ATOM 1369 N N . ASN A 1 271 ? 138.991 181.085 194.555 1.00 127.99 271 ASN A N 1
ATOM 1370 C CA . ASN A 1 271 ? 138.198 181.972 195.389 1.00 127.94 271 ASN A CA 1
ATOM 1371 C C . ASN A 1 271 ? 138.145 183.368 194.776 1.00 131.80 271 ASN A C 1
ATOM 1372 O O . ASN A 1 271 ? 138.951 183.732 193.916 1.00 131.45 271 ASN A O 1
ATOM 1383 N N . ASN A 1 272 ? 137.164 184.151 195.226 1.00 144.44 272 ASN A N 1
ATOM 1384 C CA . ASN A 1 272 ? 136.973 185.527 194.763 1.00 146.06 272 ASN A CA 1
ATOM 1385 C C . ASN A 1 272 ? 136.517 185.552 193.303 1.00 145.71 272 ASN A C 1
ATOM 1386 O O . ASN A 1 272 ? 136.997 186.344 192.490 1.00 145.19 272 ASN A O 1
ATOM 1397 N N . GLY A 1 273 ? 135.593 184.657 192.960 1.00 131.16 273 GLY A N 1
ATOM 1398 C CA . GLY A 1 273 ? 134.944 184.690 191.665 1.00 129.89 273 GLY A CA 1
ATOM 1399 C C . GLY A 1 273 ? 135.828 184.375 190.480 1.00 130.00 273 GLY A C 1
ATOM 1400 O O . GLY A 1 273 ? 135.437 184.667 189.345 1.00 128.67 273 GLY A O 1
ATOM 1404 N N . LYS A 1 274 ? 137.003 183.791 190.699 1.00 132.32 274 LYS A N 1
ATOM 1405 C CA . LYS A 1 274 ? 137.879 183.448 189.588 1.00 131.37 274 LYS A CA 1
ATOM 1406 C C . LYS A 1 274 ? 137.269 182.332 188.747 1.00 130.89 274 LYS A C 1
ATOM 1407 O O . LYS A 1 274 ? 136.510 181.493 189.240 1.00 131.98 274 LYS A O 1
ATOM 1426 N N . THR A 1 275 ? 137.610 182.330 187.460 1.00 114.38 275 THR A N 1
ATOM 1427 C CA . THR A 1 275 ? 137.185 181.298 186.527 1.00 112.45 275 THR A CA 1
ATOM 1428 C C . THR A 1 275 ? 138.409 180.565 185.996 1.00 113.16 275 THR A C 1
ATOM 1429 O O . THR A 1 275 ? 139.510 181.120 185.945 1.00 114.34 275 THR A O 1
ATOM 1440 N N . LEU A 1 276 ? 138.211 179.312 185.599 1.00 100.93 276 LEU A N 1
ATOM 1441 C CA . LEU A 1 276 ? 139.309 178.428 185.232 1.00 103.57 276 LEU A CA 1
ATOM 1442 C C . LEU A 1 276 ? 139.451 178.359 183.717 1.00 99.88 276 LEU A C 1
ATOM 1443 O O . LEU A 1 276 ? 138.450 178.294 182.997 1.00 103.93 276 LEU A O 1
ATOM 1459 N N . LEU A 1 277 ? 140.694 178.373 183.244 1.00 94.10 277 LEU A N 1
ATOM 1460 C CA . LEU A 1 277 ? 141.020 178.222 181.835 1.00 89.93 277 LEU A CA 1
ATOM 1461 C C . LEU A 1 277 ? 142.078 177.140 181.674 1.00 94.21 277 LEU A C 1
ATOM 1462 O O . LEU A 1 277 ? 142.794 176.806 182.622 1.00 105.47 277 LEU A O 1
ATOM 1478 N N . LEU A 1 278 ? 142.173 176.589 180.464 1.00 87.43 278 LEU A N 1
ATOM 1479 C CA . LEU A 1 278 ? 143.212 175.604 180.188 1.00 81.33 278 LEU A CA 1
ATOM 1480 C C . LEU A 1 278 ? 144.586 176.242 180.071 1.00 79.41 278 LEU A C 1
ATOM 1481 O O . LEU A 1 278 ? 145.592 175.527 180.087 1.00 84.22 278 LEU A O 1
ATOM 1497 N N . GLY A 1 279 ? 144.655 177.563 179.953 1.00 79.70 279 GLY A N 1
ATOM 1498 C CA . GLY A 1 279 ? 145.937 178.235 179.848 1.00 80.52 279 GLY A CA 1
ATOM 1499 C C . GLY A 1 279 ? 145.748 179.733 179.829 1.00 81.30 279 GLY A C 1
ATOM 1500 O O . GLY A 1 279 ? 144.624 180.241 179.788 1.00 82.61 279 GLY A O 1
ATOM 1504 N N . ASP A 1 280 ? 146.875 180.437 179.861 1.00 93.12 280 ASP A N 1
ATOM 1505 C CA . ASP A 1 280 ? 146.866 181.892 179.837 1.00 97.11 280 ASP A CA 1
ATOM 1506 C C . ASP A 1 280 ? 147.043 182.391 178.409 1.00 105.00 280 ASP A C 1
ATOM 1507 O O . ASP A 1 280 ? 148.058 182.104 177.765 1.00 106.14 280 ASP A O 1
ATOM 1516 N N . VAL A 1 281 ? 146.063 183.139 177.921 1.00 113.51 281 VAL A N 1
ATOM 1517 C CA . VAL A 1 281 ? 146.088 183.723 176.586 1.00 110.51 281 VAL A CA 1
ATOM 1518 C C . VAL A 1 281 ? 146.078 185.237 176.745 1.00 113.86 281 VAL A C 1
ATOM 1519 O O . VAL A 1 281 ? 145.103 185.784 177.265 1.00 115.24 281 VAL A O 1
ATOM 1532 N N . PRO A 1 282 ? 147.124 185.956 176.317 1.00 128.61 282 PRO A N 1
ATOM 1533 C CA . PRO A 1 282 ? 147.109 187.418 176.460 1.00 127.84 282 PRO A CA 1
ATOM 1534 C C . PRO A 1 282 ? 146.286 188.097 175.377 1.00 129.63 282 PRO A C 1
ATOM 1535 O O . PRO A 1 282 ? 146.726 189.076 174.765 1.00 129.27 282 PRO A O 1
ATOM 1546 N N . MET A 1 283 ? 145.085 187.581 175.136 1.00 129.78 283 MET A N 1
ATOM 1547 C CA . MET A 1 283 ? 144.165 188.137 174.155 1.00 125.40 283 MET A CA 1
ATOM 1548 C C . MET A 1 283 ? 142.752 187.959 174.695 1.00 126.45 283 MET A C 1
ATOM 1549 O O . MET A 1 283 ? 142.550 187.576 175.851 1.00 127.85 283 MET A O 1
ATOM 1563 N N . LEU A 1 284 ? 141.763 188.248 173.855 1.00 123.00 284 LEU A N 1
ATOM 1564 C CA . LEU A 1 284 ? 140.353 187.996 174.138 1.00 124.76 284 LEU A CA 1
ATOM 1565 C C . LEU A 1 284 ? 139.823 188.822 175.306 1.00 126.34 284 LEU A C 1
ATOM 1566 O O . LEU A 1 284 ? 138.655 188.669 175.684 1.00 124.15 284 LEU A O 1
ATOM 1582 N N . GLY A 1 285 ? 140.643 189.695 175.888 1.00 140.72 285 GLY A N 1
ATOM 1583 C CA . GLY A 1 285 ? 140.177 190.561 176.953 1.00 139.90 285 GLY A CA 1
ATOM 1584 C C . GLY A 1 285 ? 139.610 189.848 178.158 1.00 139.43 285 GLY A C 1
ATOM 1585 O O . GLY A 1 285 ? 138.599 190.294 178.708 1.00 137.77 285 GLY A O 1
ATOM 1589 N N . ILE A 1 286 ? 140.231 188.751 178.593 1.00 140.22 286 ILE A N 1
ATOM 1590 C CA . ILE A 1 286 ? 139.720 188.008 179.737 1.00 142.45 286 ILE A CA 1
ATOM 1591 C C . ILE A 1 286 ? 140.361 188.530 181.015 1.00 139.61 286 ILE A C 1
ATOM 1592 O O . ILE A 1 286 ? 141.514 188.982 181.018 1.00 137.51 286 ILE A O 1
ATOM 1608 N N . GLU A 1 287 ? 139.609 188.472 182.113 1.00 147.73 287 GLU A N 1
ATOM 1609 C CA . GLU A 1 287 ? 140.098 188.914 183.410 1.00 148.77 287 GLU A CA 1
ATOM 1610 C C . GLU A 1 287 ? 139.499 188.018 184.484 1.00 149.22 287 GLU A C 1
ATOM 1611 O O . GLU A 1 287 ? 138.465 187.377 184.280 1.00 148.49 287 GLU A O 1
ATOM 1623 N N . ASN A 1 288 ? 140.167 187.976 185.637 1.00 142.79 288 ASN A N 1
ATOM 1624 C CA . ASN A 1 288 ? 139.735 187.147 186.760 1.00 138.58 288 ASN A CA 1
ATOM 1625 C C . ASN A 1 288 ? 139.679 185.676 186.352 1.00 136.82 288 ASN A C 1
ATOM 1626 O O . ASN A 1 288 ? 138.678 184.986 186.551 1.00 137.91 288 ASN A O 1
ATOM 1637 N N . TYR A 1 289 ? 140.777 185.199 185.773 1.00 121.37 289 TYR A N 1
ATOM 1638 C CA . TYR A 1 289 ? 140.894 183.827 185.308 1.00 122.66 289 TYR A CA 1
ATOM 1639 C C . TYR A 1 289 ? 142.108 183.167 185.943 1.00 120.65 289 TYR A C 1
ATOM 1640 O O . TYR A 1 289 ? 143.111 183.823 186.236 1.00 122.95 289 TYR A O 1
ATOM 1658 N N . VAL A 1 290 ? 142.009 181.857 186.149 1.00 98.39 290 VAL A N 1
ATOM 1659 C CA . VAL A 1 290 ? 143.069 181.061 186.755 1.00 97.31 290 VAL A CA 1
ATOM 1660 C C . VAL A 1 290 ? 143.588 180.085 185.710 1.00 101.31 290 VAL A C 1
ATOM 1661 O O . VAL A 1 290 ? 142.814 179.308 185.139 1.00 105.31 290 VAL A O 1
ATOM 1674 N N . SER A 1 291 ? 144.896 180.117 185.470 1.00 84.60 291 SER A N 1
ATOM 1675 C CA . SER A 1 291 ? 145.521 179.316 184.424 1.00 79.20 291 SER A CA 1
ATOM 1676 C C . SER A 1 291 ? 145.843 177.935 184.977 1.00 70.47 291 SER A C 1
ATOM 1677 O O . SER A 1 291 ? 146.685 177.797 185.868 1.00 75.25 291 SER A O 1
ATOM 1685 N N . LEU A 1 292 ? 145.180 176.910 184.440 1.00 68.09 292 LEU A N 1
ATOM 1686 C CA . LEU A 1 292 ? 145.435 175.550 184.898 1.00 72.02 292 LEU A CA 1
ATOM 1687 C C . LEU A 1 292 ? 146.867 175.128 184.603 1.00 85.79 292 LEU A C 1
ATOM 1688 O O . LEU A 1 292 ? 147.498 174.439 185.412 1.00 91.22 292 LEU A O 1
ATOM 1704 N N . ARG A 1 293 ? 147.398 175.524 183.445 1.00 86.27 293 ARG A N 1
ATOM 1705 C CA . ARG A 1 293 ? 148.766 175.150 183.104 1.00 78.46 293 ARG A CA 1
ATOM 1706 C C . ARG A 1 293 ? 149.753 175.721 184.112 1.00 81.62 293 ARG A C 1
ATOM 1707 O O . ARG A 1 293 ? 150.705 175.043 184.513 1.00 88.38 293 ARG A O 1
ATOM 1728 N N . GLN A 1 294 ? 149.542 176.969 184.533 1.00 77.30 294 GLN A N 1
ATOM 1729 C CA . GLN A 1 294 ? 150.424 177.569 185.528 1.00 74.21 294 GLN A CA 1
ATOM 1730 C C . GLN A 1 294 ? 150.359 176.819 186.852 1.00 72.19 294 GLN A C 1
ATOM 1731 O O . GLN A 1 294 ? 151.395 176.556 187.471 1.00 76.65 294 GLN A O 1
ATOM 1745 N N . ILE A 1 295 ? 149.155 176.468 187.306 1.00 81.40 295 ILE A N 1
ATOM 1746 C CA . ILE A 1 295 ? 149.020 175.849 188.620 1.00 78.33 295 ILE A CA 1
ATOM 1747 C C . ILE A 1 295 ? 149.703 174.489 188.647 1.00 81.47 295 ILE A C 1
ATOM 1748 O O . ILE A 1 295 ? 150.388 174.148 189.617 1.00 86.29 295 ILE A O 1
ATOM 1764 N N . LEU A 1 296 ? 149.529 173.688 187.594 1.00 76.59 296 LEU A N 1
ATOM 1765 C CA . LEU A 1 296 ? 150.217 172.403 187.546 1.00 81.26 296 LEU A CA 1
ATOM 1766 C C . LEU A 1 296 ? 151.727 172.583 187.601 1.00 86.23 296 LEU A C 1
ATOM 1767 O O . LEU A 1 296 ? 152.433 171.746 188.172 1.00 80.98 296 LEU A O 1
ATOM 1783 N N . LYS A 1 297 ? 152.241 173.663 187.012 1.00 87.73 297 LYS A N 1
ATOM 1784 C CA . LYS A 1 297 ? 153.670 173.938 187.092 1.00 80.74 297 LYS A CA 1
ATOM 1785 C C . LYS A 1 297 ? 154.090 174.227 188.527 1.00 78.56 297 LYS A C 1
ATOM 1786 O O . LYS A 1 297 ? 155.135 173.756 188.987 1.00 84.18 297 LYS A O 1
ATOM 1805 N N . ASN A 1 298 ? 153.282 175.001 189.252 1.00 78.72 298 ASN A N 1
ATOM 1806 C CA . ASN A 1 298 ? 153.678 175.445 190.584 1.00 77.59 298 ASN A CA 1
ATOM 1807 C C . ASN A 1 298 ? 153.807 174.273 191.548 1.00 79.80 298 ASN A C 1
ATOM 1808 O O . ASN A 1 298 ? 154.795 174.168 192.282 1.00 84.01 298 ASN A O 1
ATOM 1819 N N . ILE A 1 299 ? 152.818 173.379 191.565 1.00 72.55 299 ILE A N 1
ATOM 1820 C CA . ILE A 1 299 ? 152.845 172.294 192.539 1.00 76.51 299 ILE A CA 1
ATOM 1821 C C . ILE A 1 299 ? 153.986 171.332 192.236 1.00 83.80 299 ILE A C 1
ATOM 1822 O O . ILE A 1 299 ? 154.609 170.781 193.150 1.00 93.04 299 ILE A O 1
ATOM 1838 N N . LYS A 1 300 ? 154.281 171.109 190.955 1.00 80.73 300 LYS A N 1
ATOM 1839 C CA . LYS A 1 300 ? 155.430 170.279 190.605 1.00 81.23 300 LYS A CA 1
ATOM 1840 C C . LYS A 1 300 ? 156.725 170.911 191.096 1.00 82.92 300 LYS A C 1
ATOM 1841 O O . LYS A 1 300 ? 157.589 170.231 191.658 1.00 78.38 300 LYS A O 1
ATOM 1860 N N . SER A 1 301 ? 156.875 172.221 190.891 1.00 89.36 301 SER A N 1
ATOM 1861 C CA . SER A 1 301 ? 158.110 172.896 191.273 1.00 84.85 301 SER A CA 1
ATOM 1862 C C . SER A 1 301 ? 158.306 172.871 192.784 1.00 85.65 301 SER A C 1
ATOM 1863 O O . SER A 1 301 ? 159.385 172.524 193.275 1.00 92.52 301 SER A O 1
ATOM 1871 N N . ASN A 1 302 ? 157.267 173.234 193.539 1.00 81.53 302 ASN A N 1
ATOM 1872 C CA . ASN A 1 302 ? 157.398 173.283 194.992 1.00 79.57 302 ASN A CA 1
ATOM 1873 C C . ASN A 1 302 ? 157.780 171.922 195.556 1.00 75.41 302 ASN A C 1
ATOM 1874 O O . ASN A 1 302 ? 158.673 171.822 196.404 1.00 79.14 302 ASN A O 1
ATOM 1885 N N . GLN A 1 303 ? 157.118 170.861 195.096 1.00 75.28 303 GLN A N 1
ATOM 1886 C CA . GLN A 1 303 ? 157.423 169.529 195.603 1.00 85.32 303 GLN A CA 1
ATOM 1887 C C . GLN A 1 303 ? 158.866 169.143 195.305 1.00 89.44 303 GLN A C 1
ATOM 1888 O O . GLN A 1 303 ? 159.566 168.613 196.176 1.00 81.43 303 GLN A O 1
ATOM 1902 N N . LYS A 1 304 ? 159.332 169.399 194.082 1.00 92.16 304 LYS A N 1
ATOM 1903 C CA . LYS A 1 304 ? 160.717 169.086 193.749 1.00 83.80 304 LYS A CA 1
ATOM 1904 C C . LYS A 1 304 ? 161.677 169.958 194.545 1.00 86.64 304 LYS A C 1
ATOM 1905 O O . LYS A 1 304 ? 162.808 169.549 194.830 1.00 97.43 304 LYS A O 1
ATOM 1924 N N . LYS A 1 305 ? 161.250 171.167 194.909 1.00 87.30 305 LYS A N 1
ATOM 1925 C CA . LYS A 1 305 ? 162.097 172.037 195.716 1.00 87.00 305 LYS A CA 1
ATOM 1926 C C . LYS A 1 305 ? 162.152 171.552 197.160 1.00 90.16 305 LYS A C 1
ATOM 1927 O O . LYS A 1 305 ? 163.222 171.509 197.777 1.00 88.32 305 LYS A O 1
ATOM 1946 N N . ALA A 1 306 ? 160.998 171.183 197.719 1.00 90.49 306 ALA A N 1
ATOM 1947 C CA . ALA A 1 306 ? 160.969 170.702 199.096 1.00 83.27 306 ALA A CA 1
ATOM 1948 C C . ALA A 1 306 ? 161.735 169.395 199.239 1.00 83.31 306 ALA A C 1
ATOM 1949 O O . ALA A 1 306 ? 162.520 169.228 200.179 1.00 85.42 306 ALA A O 1
ATOM 1956 N N . PHE A 1 307 ? 161.525 168.457 198.314 1.00 91.60 307 PHE A N 1
ATOM 1957 C CA . PHE A 1 307 ? 162.169 167.152 198.428 1.00 93.60 307 PHE A CA 1
ATOM 1958 C C . PHE A 1 307 ? 163.684 167.274 198.341 1.00 87.01 307 PHE A C 1
ATOM 1959 O O . PHE A 1 307 ? 164.412 166.413 198.846 1.00 88.76 307 PHE A O 1
ATOM 1976 N N . SER A 1 308 ? 164.182 168.327 197.692 1.00 81.61 308 SER A N 1
ATOM 1977 C CA . SER A 1 308 ? 165.626 168.511 197.608 1.00 79.55 308 SER A CA 1
ATOM 1978 C C . SER A 1 308 ? 166.200 168.963 198.944 1.00 90.95 308 SER A C 1
ATOM 1979 O O . SER A 1 308 ? 167.259 168.484 199.364 1.00 95.78 308 SER A O 1
ATOM 1987 N N . ASP A 1 309 ? 165.518 169.886 199.626 1.00 99.17 309 ASP A N 1
ATOM 1988 C CA . ASP A 1 309 ? 165.987 170.330 200.935 1.00 98.35 309 ASP A CA 1
ATOM 1989 C C . ASP A 1 309 ? 165.929 169.197 201.951 1.00 95.36 309 ASP A C 1
ATOM 1990 O O . ASP A 1 309 ? 166.818 169.069 202.801 1.00 93.36 309 ASP A O 1
ATOM 1999 N N . LEU A 1 310 ? 164.886 168.369 201.884 1.00 95.53 310 LEU A N 1
ATOM 2000 C CA . LEU A 1 310 ? 164.740 167.274 202.837 1.00 92.25 310 LEU A CA 1
ATOM 2001 C C . LEU A 1 310 ? 165.872 166.266 202.699 1.00 98.91 310 LEU A C 1
ATOM 2002 O O . LEU A 1 310 ? 166.478 165.857 203.696 1.00 105.70 310 LEU A O 1
ATOM 2018 N N . MET A 1 311 ? 166.174 165.853 201.468 1.00 98.40 311 MET A N 1
ATOM 2019 C CA . MET A 1 311 ? 167.195 164.832 201.265 1.00 94.65 311 MET A CA 1
ATOM 2020 C C . MET A 1 311 ? 168.580 165.341 201.636 1.00 94.79 311 MET A C 1
ATOM 2021 O O . MET A 1 311 ? 169.409 164.573 202.136 1.0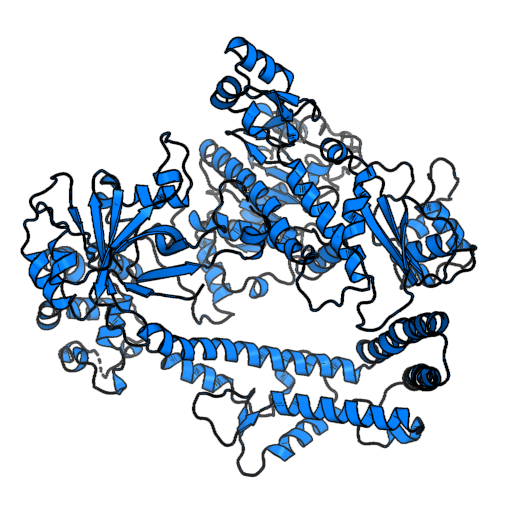0 97.37 311 MET A O 1
ATOM 2035 N N . GLN A 1 312 ? 168.849 166.623 201.396 1.00 99.67 312 GLN A N 1
ATOM 2036 C CA . GLN A 1 312 ? 170.175 167.174 201.640 1.00 98.92 312 GLN A CA 1
ATOM 2037 C C . GLN A 1 312 ? 170.444 167.411 203.122 1.00 100.83 312 GLN A C 1
ATOM 2038 O O . GLN A 1 312 ? 171.607 167.407 203.540 1.00 95.61 312 GLN A O 1
ATOM 2052 N N . SER A 1 313 ? 169.402 167.620 203.925 1.00 108.39 313 SER A N 1
ATOM 2053 C CA . SER A 1 313 ? 169.565 167.942 205.337 1.00 104.97 313 SER A CA 1
ATOM 2054 C C . SER A 1 313 ? 169.581 166.713 206.237 1.00 107.35 313 SER A C 1
ATOM 2055 O O . SER A 1 313 ? 169.778 166.855 207.447 1.00 106.78 313 SER A O 1
ATOM 2063 N N . GLY A 1 314 ? 169.377 165.520 205.687 1.00 117.68 314 GLY A N 1
ATOM 2064 C CA . GLY A 1 314 ? 169.614 164.299 206.430 1.00 120.71 314 GLY A CA 1
ATOM 2065 C C . GLY A 1 314 ? 168.458 163.764 207.242 1.00 117.84 314 GLY A C 1
ATOM 2066 O O . GLY A 1 314 ? 168.696 163.117 208.268 1.00 118.99 314 GLY A O 1
ATOM 2070 N N . LYS A 1 315 ? 167.216 164.003 206.831 1.00 112.46 315 LYS A N 1
ATOM 2071 C CA . LYS A 1 315 ? 166.100 163.352 207.499 1.00 115.04 315 LYS A CA 1
ATOM 2072 C C . LYS A 1 315 ? 165.966 161.909 207.016 1.00 116.05 315 LYS A C 1
ATOM 2073 O O . LYS A 1 315 ? 166.595 161.490 206.041 1.00 115.81 315 LYS A O 1
ATOM 2092 N N . ASN A 1 316 ? 165.131 161.147 207.716 1.00 126.40 316 ASN A N 1
ATOM 2093 C CA . ASN A 1 316 ? 165.059 159.706 207.528 1.00 126.58 316 ASN A CA 1
ATOM 2094 C C . ASN A 1 316 ? 163.824 159.315 206.717 1.00 127.03 316 ASN A C 1
ATOM 2095 O O . ASN A 1 316 ? 162.955 160.135 206.412 1.00 126.64 316 ASN A O 1
ATOM 2106 N N . TYR A 1 317 ? 163.757 158.027 206.368 1.00 123.58 317 TYR A N 1
ATOM 2107 C CA . TYR A 1 317 ? 162.671 157.531 205.528 1.00 124.28 317 TYR A CA 1
ATOM 2108 C C . TYR A 1 317 ? 161.314 157.764 206.180 1.00 125.71 317 TYR A C 1
ATOM 2109 O O . TYR A 1 317 ? 160.413 158.351 205.570 1.00 127.40 317 TYR A O 1
ATOM 2127 N N . ASN A 1 318 ? 161.149 157.314 207.425 1.00 132.17 318 ASN A N 1
ATOM 2128 C CA . ASN A 1 318 ? 159.856 157.449 208.084 1.00 133.60 318 ASN A CA 1
ATOM 2129 C C . ASN A 1 318 ? 159.480 158.904 208.320 1.00 132.57 318 ASN A C 1
ATOM 2130 O O . ASN A 1 318 ? 158.294 159.204 208.484 1.00 131.90 318 ASN A O 1
ATOM 2141 N N . GLU A 1 319 ? 160.457 159.810 208.341 1.00 127.05 319 GLU A N 1
ATOM 2142 C CA . GLU A 1 319 ? 160.147 161.225 208.487 1.00 127.23 319 GLU A CA 1
ATOM 2143 C C . GLU A 1 319 ? 159.576 161.812 207.204 1.00 126.75 319 GLU A C 1
ATOM 2144 O O . GLU A 1 319 ? 158.782 162.757 207.259 1.00 127.42 319 GLU A O 1
ATOM 2156 N N . LEU A 1 320 ? 159.968 161.274 206.048 1.00 113.01 320 LEU A N 1
ATOM 2157 C CA . LEU A 1 320 ? 159.412 161.742 204.782 1.00 112.26 320 LEU A CA 1
ATOM 2158 C C . LEU A 1 320 ? 157.967 161.290 204.620 1.00 109.92 320 LEU A C 1
ATOM 2159 O O . LEU A 1 320 ? 157.111 162.059 204.167 1.00 109.33 320 LEU A O 1
ATOM 2175 N N . LYS A 1 321 ? 157.675 160.043 204.991 1.00 111.85 321 LYS A N 1
ATOM 2176 C CA . LYS A 1 321 ? 156.361 159.470 204.728 1.00 113.80 321 LYS A CA 1
ATOM 2177 C C . LYS A 1 321 ? 155.242 160.230 205.428 1.00 116.58 321 LYS A C 1
ATOM 2178 O O . LYS A 1 321 ? 154.080 160.100 205.030 1.00 117.15 321 LYS A O 1
ATOM 2197 N N . ALA A 1 322 ? 155.559 161.013 206.458 1.00 118.59 322 ALA A N 1
ATOM 2198 C CA . ALA A 1 322 ? 154.540 161.754 207.188 1.00 118.55 322 ALA A CA 1
ATOM 2199 C C . ALA A 1 322 ? 154.346 163.174 206.673 1.00 120.94 322 ALA A C 1
ATOM 2200 O O . ALA A 1 322 ? 153.557 163.922 207.260 1.00 120.17 322 ALA A O 1
ATOM 2207 N N . THR A 1 323 ? 155.035 163.564 205.604 1.00 112.91 323 THR A N 1
ATOM 2208 C CA . THR A 1 323 ? 154.950 164.928 205.107 1.00 112.21 323 THR A CA 1
ATOM 2209 C C . THR A 1 323 ? 153.836 165.058 204.069 1.00 112.09 323 THR A C 1
ATOM 2210 O O . THR A 1 323 ? 153.085 164.118 203.793 1.00 109.85 323 THR A O 1
ATOM 2221 N N . ASN A 1 324 ? 153.736 166.254 203.490 1.00 107.62 324 ASN A N 1
ATOM 2222 C CA . ASN A 1 324 ? 152.683 166.589 202.539 1.00 106.75 324 ASN A CA 1
ATOM 2223 C C . ASN A 1 324 ? 153.118 166.441 201.082 1.00 109.05 324 ASN A C 1
ATOM 2224 O O . ASN A 1 324 ? 152.335 166.767 200.183 1.00 107.75 324 ASN A O 1
ATOM 2235 N N . LEU A 1 325 ? 154.332 165.955 200.822 1.00 99.38 325 LEU A N 1
ATOM 2236 C CA . LEU A 1 325 ? 154.817 165.777 199.454 1.00 92.69 325 LEU A CA 1
ATOM 2237 C C . LEU A 1 325 ? 154.142 164.565 198.807 1.00 94.80 325 LEU A C 1
ATOM 2238 O O . LEU A 1 325 ? 154.760 163.540 198.526 1.00 103.94 325 LEU A O 1
ATOM 2254 N N . TYR A 1 326 ? 152.840 164.710 198.551 1.00 91.41 326 TYR A N 1
ATOM 2255 C CA . TYR A 1 326 ? 152.052 163.576 198.082 1.00 93.40 326 TYR A CA 1
ATOM 2256 C C . TYR A 1 326 ? 152.555 163.025 196.756 1.00 90.30 326 TYR A C 1
ATOM 2257 O O . TYR A 1 326 ? 152.256 161.873 196.427 1.00 96.57 326 TYR A O 1
ATOM 2275 N N . LEU A 1 327 ? 153.302 163.812 195.982 1.00 79.18 327 LEU A N 1
ATOM 2276 C CA . LEU A 1 327 ? 153.889 163.283 194.758 1.00 89.67 327 LEU A CA 1
ATOM 2277 C C . LEU A 1 327 ? 155.080 162.373 195.035 1.00 97.05 327 LEU A C 1
ATOM 2278 O O . LEU A 1 327 ? 155.187 161.301 194.429 1.00 96.94 327 LEU A O 1
ATOM 2294 N N . LEU A 1 328 ? 155.975 162.770 195.940 1.00 95.58 328 LEU A N 1
ATOM 2295 C CA . LEU A 1 328 ? 157.199 162.021 196.187 1.00 85.24 328 LEU A CA 1
ATOM 2296 C C . LEU A 1 328 ? 157.064 160.970 197.280 1.00 93.36 328 LEU A C 1
ATOM 2297 O O . LEU A 1 328 ? 157.954 160.124 197.409 1.00 98.42 328 LEU A O 1
ATOM 2313 N N . ASN A 1 329 ? 155.991 160.996 198.067 1.00 100.07 329 ASN A N 1
ATOM 2314 C CA . ASN A 1 329 ? 155.771 159.935 199.037 1.00 94.19 329 ASN A CA 1
ATOM 2315 C C . ASN A 1 329 ? 155.553 158.605 198.323 1.00 99.96 329 ASN A C 1
ATOM 2316 O O . ASN A 1 329 ? 155.397 158.539 197.102 1.00 105.04 329 ASN A O 1
ATOM 2327 N N . THR A 1 330 ? 155.541 157.533 199.109 1.00 104.33 330 THR A N 1
ATOM 2328 C CA . THR A 1 330 ? 155.216 156.186 198.654 1.00 110.42 330 THR A CA 1
ATOM 2329 C C . THR A 1 330 ? 156.301 155.568 197.782 1.00 107.86 330 THR A C 1
ATOM 2330 O O . THR A 1 330 ? 156.083 154.494 197.210 1.00 105.75 330 THR A O 1
ATOM 2341 N N . ILE A 1 331 ? 157.464 156.209 197.656 1.00 102.66 331 ILE A N 1
ATOM 2342 C CA . ILE A 1 331 ? 158.575 155.576 196.961 1.00 98.86 331 ILE A CA 1
ATOM 2343 C C . ILE A 1 331 ? 159.214 154.540 197.878 1.00 107.62 331 ILE A C 1
ATOM 2344 O O . ILE A 1 331 ? 159.298 154.721 199.100 1.00 107.39 331 ILE A O 1
ATOM 2360 N N . GLU A 1 332 ? 159.663 153.439 197.284 1.00 129.48 332 GLU A N 1
ATOM 2361 C CA . GLU A 1 332 ? 160.239 152.356 198.065 1.00 131.48 332 GLU A CA 1
ATOM 2362 C C . GLU A 1 332 ? 161.529 152.810 198.737 1.00 126.92 332 GLU A C 1
ATOM 2363 O O . GLU A 1 332 ? 162.263 153.656 198.220 1.00 129.17 332 GLU A O 1
ATOM 2375 N N . GLN A 1 333 ? 161.805 152.234 199.909 1.00 119.52 333 GLN A N 1
ATOM 2376 C CA . GLN A 1 333 ? 163.059 152.541 200.587 1.00 120.89 333 GLN A CA 1
ATOM 2377 C C . GLN A 1 333 ? 164.252 152.075 199.768 1.00 122.23 333 GLN A C 1
ATOM 2378 O O . GLN A 1 333 ? 165.380 152.521 200.002 1.00 125.56 333 GLN A O 1
ATOM 2392 N N . ARG A 1 334 ? 164.024 151.181 198.805 1.00 122.51 334 ARG A N 1
ATOM 2393 C CA . ARG A 1 334 ? 165.089 150.811 197.878 1.00 125.84 334 ARG A CA 1
ATOM 2394 C C . ARG A 1 334 ? 165.502 152.006 197.028 1.00 128.49 334 ARG A C 1
ATOM 2395 O O . ARG A 1 334 ? 166.695 152.247 196.817 1.00 125.29 334 ARG A O 1
ATOM 2416 N N . GLN A 1 335 ? 164.524 152.770 196.536 1.00 127.86 335 GLN A N 1
ATOM 2417 C CA . GLN A 1 335 ? 164.826 153.970 195.763 1.00 124.31 335 GLN A CA 1
ATOM 2418 C C . GLN A 1 335 ? 165.257 155.124 196.660 1.00 120.19 335 GLN A C 1
ATOM 2419 O O . GLN A 1 335 ? 166.157 155.890 196.298 1.00 114.91 335 GLN A O 1
ATOM 2433 N N . PHE A 1 336 ? 164.627 155.269 197.827 1.00 111.87 336 PHE A N 1
ATOM 2434 C CA . PHE A 1 336 ? 164.925 156.408 198.689 1.00 107.91 336 PHE A CA 1
ATOM 2435 C C . PHE A 1 336 ? 166.382 156.389 199.133 1.00 111.29 336 PHE A C 1
ATOM 2436 O O . PHE A 1 336 ? 167.064 157.418 199.106 1.00 118.99 336 PHE A O 1
ATOM 2453 N N . ASP A 1 337 ? 166.877 155.223 199.552 1.00 116.17 337 ASP A N 1
ATOM 2454 C CA . ASP A 1 337 ? 168.279 155.122 199.944 1.00 118.40 337 ASP A CA 1
ATOM 2455 C C . ASP A 1 337 ? 169.200 155.244 198.737 1.00 119.53 337 ASP A C 1
ATOM 2456 O O . ASP A 1 337 ? 170.228 155.927 198.802 1.00 123.87 337 ASP A O 1
ATOM 2465 N N . ASN A 1 338 ? 168.851 154.587 197.627 1.00 117.62 338 ASN A N 1
ATOM 2466 C CA . ASN A 1 338 ? 169.671 154.684 196.423 1.00 121.16 338 ASN A CA 1
ATOM 2467 C C . ASN A 1 338 ? 169.890 156.136 196.026 1.00 121.20 338 ASN A C 1
ATOM 2468 O O . ASN A 1 338 ? 170.978 156.508 195.571 1.00 114.60 338 ASN A O 1
ATOM 2479 N N . TYR A 1 339 ? 168.864 156.971 196.185 1.00 111.44 339 TYR A N 1
ATOM 2480 C CA . TYR A 1 339 ? 169.018 158.395 195.913 1.00 105.84 339 TYR A CA 1
ATOM 2481 C C . TYR A 1 339 ? 169.983 159.041 196.899 1.00 102.57 339 TYR A C 1
ATOM 2482 O O . TYR A 1 339 ? 170.785 159.903 196.520 1.00 100.15 339 TYR A O 1
ATOM 2500 N N . LYS A 1 340 ? 169.921 158.642 198.171 1.00 103.64 340 LYS A N 1
ATOM 2501 C CA . LYS A 1 340 ? 170.772 159.259 199.181 1.00 98.71 340 LYS A CA 1
ATOM 2502 C C . LYS A 1 340 ? 172.214 158.778 199.097 1.00 101.52 340 LYS A C 1
ATOM 2503 O O . LYS A 1 340 ? 173.127 159.509 199.495 1.00 110.26 340 LYS A O 1
ATOM 2522 N N . VAL A 1 341 ? 172.445 157.564 198.597 1.00 103.28 341 VAL A N 1
ATOM 2523 C CA . VAL A 1 341 ? 173.816 157.093 198.431 1.00 102.71 341 VAL A CA 1
ATOM 2524 C C . VAL A 1 341 ? 174.580 158.028 197.503 1.00 108.14 341 VAL A C 1
ATOM 2525 O O . VAL A 1 341 ? 175.740 158.372 197.758 1.00 103.92 341 VAL A O 1
ATOM 2538 N N . LYS A 1 342 ? 173.942 158.450 196.409 1.00 109.59 342 LYS A N 1
ATOM 2539 C CA . LYS A 1 342 ? 174.567 159.411 195.506 1.00 102.69 342 LYS A CA 1
ATOM 2540 C C . LYS A 1 342 ? 174.690 160.783 196.157 1.00 100.52 342 LYS A C 1
ATOM 2541 O O . LYS A 1 342 ? 175.703 161.469 195.981 1.00 95.39 342 LYS A O 1
ATOM 2560 N N . THR A 1 343 ? 173.669 161.200 196.908 1.00 101.11 343 THR A N 1
ATOM 2561 C CA . THR A 1 343 ? 173.637 162.564 197.426 1.00 96.32 343 THR A CA 1
ATOM 2562 C C . THR A 1 343 ? 174.827 162.840 198.335 1.00 98.83 343 THR A C 1
ATOM 2563 O O . THR A 1 343 ? 175.554 163.820 198.144 1.00 102.42 343 THR A O 1
ATOM 2574 N N . ASN A 1 344 ? 175.046 161.983 199.333 1.00 107.21 344 ASN A N 1
ATOM 2575 C CA . ASN A 1 344 ? 176.181 162.187 200.224 1.00 103.62 344 ASN A CA 1
ATOM 2576 C C . ASN A 1 344 ? 177.498 162.100 199.465 1.00 101.11 344 ASN A C 1
ATOM 2577 O O . ASN A 1 344 ? 178.415 162.884 199.730 1.00 106.12 344 ASN A O 1
ATOM 2588 N N . GLU A 1 345 ? 177.608 161.166 198.520 1.00 99.29 345 GLU A N 1
ATOM 2589 C CA . GLU A 1 345 ? 178.812 161.082 197.702 1.00 104.46 345 GLU A CA 1
ATOM 2590 C C . GLU A 1 345 ? 179.011 162.356 196.892 1.00 106.58 345 GLU A C 1
ATOM 2591 O O . GLU A 1 345 ? 180.141 162.835 196.743 1.00 103.18 345 GLU A O 1
ATOM 2603 N N . LEU A 1 346 ? 177.927 162.918 196.358 1.00 110.00 346 LEU A N 1
ATOM 2604 C CA . LEU A 1 346 ? 178.044 164.134 195.562 1.00 108.50 346 LEU A CA 1
ATOM 2605 C C . LEU A 1 346 ? 178.550 165.293 196.413 1.00 107.48 346 LEU A C 1
ATOM 2606 O O . LEU A 1 346 ? 179.529 165.958 196.059 1.00 103.35 346 LEU A O 1
ATOM 2622 N N . GLU A 1 347 ? 177.896 165.545 197.549 1.00 106.84 347 GLU A N 1
ATOM 2623 C CA . GLU A 1 347 ? 178.328 166.638 198.413 1.00 106.15 347 GLU A CA 1
ATOM 2624 C C . GLU A 1 347 ? 179.716 166.368 198.976 1.00 101.46 347 GLU A C 1
ATOM 2625 O O . GLU A 1 347 ? 180.502 167.299 199.185 1.00 108.72 347 GLU A O 1
ATOM 2637 N N . LYS A 1 348 ? 180.037 165.098 199.227 1.00 107.68 348 LYS A N 1
ATOM 2638 C CA . LYS A 1 348 ? 181.381 164.753 199.677 1.00 111.33 348 LYS A CA 1
ATOM 2639 C C . LYS A 1 348 ? 182.424 165.107 198.629 1.00 106.49 348 LYS A C 1
ATOM 2640 O O . LYS A 1 348 ? 183.587 165.351 198.968 1.00 105.70 348 LYS A O 1
ATOM 2659 N N . LEU A 1 349 ? 182.033 165.139 197.357 1.00 104.92 349 LEU A N 1
ATOM 2660 C CA . LEU A 1 349 ? 182.937 165.524 196.282 1.00 111.88 349 LEU A CA 1
ATOM 2661 C C . LEU A 1 349 ? 182.974 167.028 196.055 1.00 114.42 349 LEU A C 1
ATOM 2662 O O . LEU A 1 349 ? 183.715 167.486 195.179 1.00 116.52 349 LEU A O 1
ATOM 2678 N N . ALA A 1 350 ? 182.201 167.802 196.818 1.00 112.13 350 ALA A N 1
ATOM 2679 C CA . ALA A 1 350 ? 182.243 169.255 196.718 1.00 112.04 350 ALA A CA 1
ATOM 2680 C C . ALA A 1 350 ? 183.396 169.863 197.505 1.00 114.05 350 ALA A C 1
ATOM 2681 O O . ALA A 1 350 ? 183.345 171.056 197.820 1.00 115.48 350 ALA A O 1
ATOM 2688 N N . VAL A 1 351 ? 184.423 169.079 197.826 1.00 112.73 351 VAL A N 1
ATOM 2689 C CA . VAL A 1 351 ? 185.558 169.550 198.612 1.00 113.58 351 VAL A CA 1
ATOM 2690 C C . VAL A 1 351 ? 186.721 169.846 197.676 1.00 115.77 351 VAL A C 1
ATOM 2691 O O . VAL A 1 351 ? 187.886 169.824 198.086 1.00 118.68 351 VAL A O 1
ATOM 2704 N N . LYS A 1 352 ? 186.411 170.119 196.408 1.00 116.44 352 LYS A N 1
ATOM 2705 C CA . LYS A 1 352 ? 187.432 170.478 195.433 1.00 118.79 352 LYS A CA 1
ATOM 2706 C C . LYS A 1 352 ? 188.166 171.760 195.803 1.00 119.12 352 LYS A C 1
ATOM 2707 O O . LYS A 1 352 ? 189.161 172.095 195.151 1.00 118.02 352 LYS A O 1
ATOM 2726 N N . ILE A 1 353 ? 187.696 172.487 196.818 1.00 125.79 353 ILE A N 1
ATOM 2727 C CA . ILE A 1 353 ? 188.416 173.662 197.295 1.00 124.55 353 ILE A CA 1
ATOM 2728 C C . ILE A 1 353 ? 189.824 173.283 197.725 1.00 125.85 353 ILE A C 1
ATOM 2729 O O . ILE A 1 353 ? 190.783 174.019 197.466 1.00 125.93 353 ILE A O 1
ATOM 2745 N N . ASN A 1 354 ? 189.975 172.131 198.378 1.00 127.87 354 ASN A N 1
ATOM 2746 C CA . ASN A 1 354 ? 191.249 171.719 198.955 1.00 128.80 354 ASN A CA 1
ATOM 2747 C C . ASN A 1 354 ? 192.314 171.412 197.911 1.00 131.61 354 ASN A C 1
ATOM 2748 O O . ASN A 1 354 ? 193.484 171.269 198.283 1.00 133.51 354 ASN A O 1
ATOM 2759 N N . GLN A 1 355 ? 191.959 171.308 196.636 1.00 136.28 355 GLN A N 1
ATOM 2760 C CA . GLN A 1 355 ? 192.893 170.898 195.596 1.00 135.61 355 GLN A CA 1
ATOM 2761 C C . GLN A 1 355 ? 193.578 172.124 195.008 1.00 135.26 355 GLN A C 1
ATOM 2762 O O . GLN A 1 355 ? 192.917 173.112 194.674 1.00 135.68 355 GLN A O 1
ATOM 2776 N N . ALA A 1 356 ? 194.901 172.052 194.886 1.00 142.17 356 ALA A N 1
ATOM 2777 C CA . ALA A 1 356 ? 195.715 173.101 194.287 1.00 143.94 356 ALA A CA 1
ATOM 2778 C C . ALA A 1 356 ? 196.604 172.527 193.190 1.00 145.96 356 ALA A C 1
ATOM 2779 O O . ALA A 1 356 ? 197.757 172.931 193.020 1.00 146.89 356 ALA A O 1
ATOM 2786 N N . THR A 1 357 ? 196.069 171.570 192.431 1.00 145.30 357 THR A N 1
ATOM 2787 C CA . THR A 1 357 ? 196.810 170.942 191.338 1.00 143.81 357 THR A CA 1
ATOM 2788 C C . THR A 1 357 ? 195.808 170.667 190.220 1.00 142.51 357 THR A C 1
ATOM 2789 O O . THR A 1 357 ? 195.094 169.660 190.259 1.00 143.12 357 THR A O 1
ATOM 2800 N N . ASN A 1 358 ? 195.764 171.564 189.233 1.00 141.84 358 ASN A N 1
ATOM 2801 C CA . ASN A 1 358 ? 194.774 171.443 188.167 1.00 143.78 358 ASN A CA 1
ATOM 2802 C C . ASN A 1 358 ? 194.829 170.080 187.492 1.00 143.55 358 ASN A C 1
ATOM 2803 O O . ASN A 1 358 ? 193.787 169.537 187.109 1.00 140.56 358 ASN A O 1
ATOM 2814 N N . ASP A 1 359 ? 196.027 169.514 187.331 1.00 137.94 359 ASP A N 1
ATOM 2815 C CA . ASP A 1 359 ? 196.140 168.199 186.711 1.00 136.48 359 ASP A CA 1
ATOM 2816 C C . ASP A 1 359 ? 195.304 167.161 187.444 1.00 134.05 359 ASP A C 1
ATOM 2817 O O . ASP A 1 359 ? 194.804 166.215 186.826 1.00 132.71 359 ASP A O 1
ATOM 2826 N N . ASN A 1 360 ? 195.142 167.317 188.757 1.00 129.99 360 ASN A N 1
ATOM 2827 C CA . ASN A 1 360 ? 194.331 166.396 189.541 1.00 127.81 360 ASN A CA 1
ATOM 2828 C C . ASN A 1 360 ? 192.891 166.870 189.671 1.00 129.34 360 ASN A C 1
ATOM 2829 O O . ASN A 1 360 ? 191.982 166.047 189.823 1.00 133.17 360 ASN A O 1
ATOM 2840 N N . GLN A 1 361 ? 192.662 168.184 189.621 1.00 122.95 361 GLN A N 1
ATOM 2841 C CA . GLN A 1 361 ? 191.297 168.693 189.691 1.00 122.07 361 GLN A CA 1
ATOM 2842 C C . GLN A 1 361 ? 190.476 168.265 188.484 1.00 124.80 361 GLN A C 1
ATOM 2843 O O . GLN A 1 361 ? 189.305 167.897 188.631 1.00 127.18 361 GLN A O 1
ATOM 2857 N N . LYS A 1 362 ? 191.064 168.306 187.286 1.00 123.99 362 LYS A N 1
ATOM 2858 C CA . LYS A 1 362 ? 190.310 167.951 186.089 1.00 123.28 362 LYS A CA 1
ATOM 2859 C C . LYS A 1 362 ? 189.864 166.495 186.122 1.00 122.99 362 LYS A C 1
ATOM 2860 O O . LYS A 1 362 ? 188.814 166.156 185.566 1.00 122.17 362 LYS A O 1
ATOM 2879 N N . LYS A 1 363 ? 190.640 165.622 186.762 1.00 118.17 363 LYS A N 1
ATOM 2880 C CA . LYS A 1 363 ? 190.206 164.241 186.938 1.00 114.14 363 LYS A CA 1
ATOM 2881 C C . LYS A 1 363 ? 189.025 164.156 187.896 1.00 109.96 363 LYS A C 1
ATOM 2882 O O . LYS A 1 363 ? 188.150 163.300 187.733 1.00 109.34 363 LYS A O 1
ATOM 2901 N N . GLU A 1 364 ? 188.986 165.034 188.899 1.00 112.82 364 GLU A N 1
ATOM 2902 C CA . GLU A 1 364 ? 187.896 165.005 189.868 1.00 111.57 364 GLU A CA 1
ATOM 2903 C C . GLU A 1 364 ? 186.558 165.320 189.211 1.00 115.72 364 GLU A C 1
ATOM 2904 O O . GLU A 1 364 ? 185.550 164.666 189.499 1.00 118.15 364 GLU A O 1
ATOM 2916 N N . LEU A 1 365 ? 186.530 166.316 188.324 1.00 112.12 365 LEU A N 1
ATOM 2917 C CA . LEU A 1 365 ? 185.261 166.808 187.796 1.00 104.76 365 LEU A CA 1
ATOM 2918 C C . LEU A 1 365 ? 184.517 165.721 187.029 1.00 107.29 365 LEU A C 1
ATOM 2919 O O . LEU A 1 365 ? 183.309 165.535 187.211 1.00 106.43 365 LEU A O 1
ATOM 2935 N N . ILE A 1 366 ? 185.222 164.984 186.170 1.00 118.37 366 ILE A N 1
ATOM 2936 C CA . ILE A 1 366 ? 184.555 163.970 185.358 1.00 117.29 366 ILE A CA 1
ATOM 2937 C C . ILE A 1 366 ? 183.945 162.893 186.242 1.00 109.59 366 ILE A C 1
ATOM 2938 O O . ILE A 1 366 ? 182.879 162.350 185.933 1.00 109.93 366 ILE A O 1
ATOM 2954 N N . SER A 1 367 ? 184.607 162.558 187.346 1.00 101.31 367 SER A N 1
ATOM 2955 C CA . SER A 1 367 ? 184.017 161.618 188.285 1.00 98.22 367 SER A CA 1
ATOM 2956 C C . SER A 1 367 ? 182.784 162.187 188.968 1.00 103.24 367 SER A C 1
ATOM 2957 O O . SER A 1 367 ? 182.029 161.424 189.579 1.00 111.19 367 SER A O 1
ATOM 2965 N N . ASN A 1 368 ? 182.566 163.499 188.882 1.00 105.50 368 ASN A N 1
ATOM 2966 C CA . ASN A 1 368 ? 181.390 164.132 189.471 1.00 107.04 368 ASN A CA 1
ATOM 2967 C C . ASN A 1 368 ? 180.255 164.274 188.462 1.00 111.43 368 ASN A C 1
ATOM 2968 O O . ASN A 1 368 ? 179.162 163.738 188.668 1.00 111.14 368 ASN A O 1
ATOM 2979 N N . LYS A 1 369 ? 180.505 164.988 187.362 1.00 119.14 369 LYS A N 1
ATOM 2980 C CA . LYS A 1 369 ? 179.427 165.325 186.438 1.00 113.91 369 LYS A CA 1
ATOM 2981 C C . LYS A 1 369 ? 178.821 164.075 185.812 1.00 111.97 369 LYS A C 1
ATOM 2982 O O . LYS A 1 369 ? 177.605 163.867 185.868 1.00 109.92 369 LYS A O 1
ATOM 3001 N N . GLN A 1 370 ? 179.656 163.219 185.228 1.00 123.17 370 GLN A N 1
ATOM 3002 C CA . GLN A 1 370 ? 179.140 162.070 184.492 1.00 128.04 370 GLN A CA 1
ATOM 3003 C C . GLN A 1 370 ? 178.608 161.000 185.435 1.00 120.99 370 GLN A C 1
ATOM 3004 O O . GLN A 1 370 ? 177.434 160.624 185.371 1.00 118.76 370 GLN A O 1
ATOM 3018 N N . ARG A 1 371 ? 179.463 160.497 186.320 1.00 114.88 371 ARG A N 1
ATOM 3019 C CA . ARG A 1 371 ? 179.139 159.308 187.091 1.00 114.01 371 ARG A CA 1
ATOM 3020 C C . ARG A 1 371 ? 178.110 159.551 188.186 1.00 112.79 371 ARG A C 1
ATOM 3021 O O . ARG A 1 371 ? 177.485 158.586 188.637 1.00 119.28 371 ARG A O 1
ATOM 3042 N N . VAL A 1 372 ? 177.910 160.793 188.625 1.00 103.62 372 VAL A N 1
ATOM 3043 C CA . VAL A 1 372 ? 177.057 161.043 189.782 1.00 109.43 372 VAL A CA 1
ATOM 3044 C C . VAL A 1 372 ? 175.902 161.971 189.429 1.00 112.26 372 VAL A C 1
ATOM 3045 O O . VAL A 1 372 ? 174.732 161.584 189.527 1.00 110.93 372 VAL A O 1
ATOM 3058 N N . ALA A 1 373 ? 176.214 163.200 189.014 1.00 112.64 373 ALA A N 1
ATOM 3059 C CA . ALA A 1 373 ? 175.158 164.181 188.790 1.00 104.38 373 ALA A CA 1
ATOM 3060 C C . ALA A 1 373 ? 174.197 163.720 187.704 1.00 106.93 373 ALA A C 1
ATOM 3061 O O . ALA A 1 373 ? 172.981 163.906 187.821 1.00 112.51 373 ALA A O 1
ATOM 3068 N N . LYS A 1 374 ? 174.723 163.118 186.636 1.00 108.65 374 LYS A N 1
ATOM 3069 C CA . LYS A 1 374 ? 173.866 162.680 185.540 1.00 113.05 374 LYS A CA 1
ATOM 3070 C C . LYS A 1 374 ? 173.165 161.366 185.858 1.00 115.42 374 LYS A C 1
ATOM 3071 O O . LYS A 1 374 ? 172.197 161.006 185.180 1.00 119.42 374 LYS A O 1
ATOM 3090 N N . GLN A 1 375 ? 173.634 160.635 186.872 1.00 105.44 375 GLN A N 1
ATOM 3091 C CA . GLN A 1 375 ? 172.996 159.373 187.233 1.00 98.53 375 GLN A CA 1
ATOM 3092 C C . GLN A 1 375 ? 171.857 159.583 188.221 1.00 101.81 375 GLN A C 1
ATOM 3093 O O . GLN A 1 375 ? 170.828 158.905 188.137 1.00 104.91 375 GLN A O 1
ATOM 3107 N N . ARG A 1 376 ? 172.024 160.509 189.165 1.00 98.91 376 ARG A N 1
ATOM 3108 C CA . ARG A 1 376 ? 170.960 160.780 190.126 1.00 96.50 376 ARG A CA 1
ATOM 3109 C C . ARG A 1 376 ? 169.699 161.258 189.422 1.00 95.26 376 ARG A C 1
ATOM 3110 O O . ARG A 1 376 ? 168.584 160.911 189.824 1.00 95.11 376 ARG A O 1
ATOM 3131 N N . GLY A 1 377 ? 169.854 162.057 188.366 1.00 95.71 377 GLY A N 1
ATOM 3132 C CA . GLY A 1 377 ? 168.689 162.561 187.657 1.00 97.77 377 GLY A CA 1
ATOM 3133 C C . GLY A 1 377 ? 167.864 161.453 187.033 1.00 102.89 377 GLY A C 1
ATOM 3134 O O . GLY A 1 377 ? 166.633 161.461 187.106 1.00 107.96 377 GLY A O 1
ATOM 3138 N N . ILE A 1 378 ? 168.531 160.481 186.409 1.00 101.41 378 ILE A N 1
ATOM 3139 C CA . ILE A 1 378 ? 167.812 159.397 185.747 1.00 99.28 378 ILE A CA 1
ATOM 3140 C C . ILE A 1 378 ? 167.014 158.588 186.760 1.00 94.83 378 ILE A C 1
ATOM 3141 O O . ILE A 1 378 ? 165.897 158.142 186.477 1.00 93.84 378 ILE A O 1
ATOM 3157 N N . ILE A 1 379 ? 167.575 158.380 187.952 1.00 92.10 379 ILE A N 1
ATOM 3158 C CA . ILE A 1 379 ? 166.895 157.573 188.961 1.00 91.71 379 ILE A CA 1
ATOM 3159 C C . ILE A 1 379 ? 165.509 158.139 189.240 1.00 96.35 379 ILE A C 1
ATOM 3160 O O . ILE A 1 379 ? 164.520 157.402 189.308 1.00 105.30 379 ILE A O 1
ATOM 3176 N N . MET A 1 380 ? 165.417 159.459 189.403 1.00 99.41 380 MET A N 1
ATOM 3177 C CA . MET A 1 380 ? 164.130 160.075 189.699 1.00 100.51 380 MET A CA 1
ATOM 3178 C C . MET A 1 380 ? 163.243 160.159 188.465 1.00 92.61 380 MET A C 1
ATOM 3179 O O . MET A 1 380 ? 162.017 160.245 188.590 1.00 90.55 380 MET A O 1
ATOM 3193 N N . ARG A 1 381 ? 163.835 160.140 187.271 1.00 92.99 381 ARG A N 1
ATOM 3194 C CA . ARG A 1 381 ? 163.040 160.304 186.060 1.00 99.30 381 ARG A CA 1
ATOM 3195 C C . ARG A 1 381 ? 162.258 159.0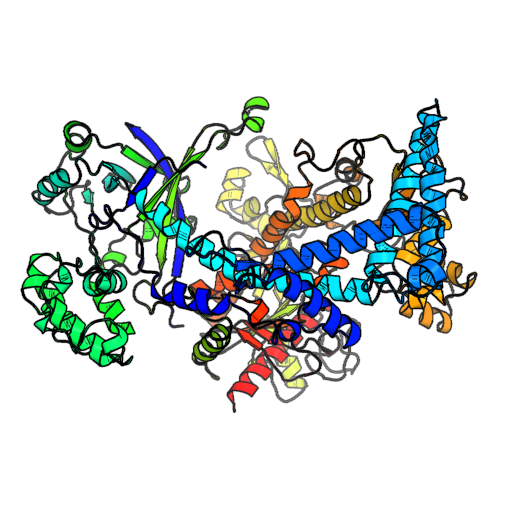40 185.725 1.00 100.81 381 ARG A C 1
ATOM 3196 O O . ARG A 1 381 ? 161.081 159.114 185.357 1.00 105.66 381 ARG A O 1
ATOM 3217 N N . ASP A 1 382 ? 162.889 157.872 185.849 1.00 99.36 382 ASP A N 1
ATOM 3218 C CA . ASP A 1 382 ? 162.334 156.640 185.308 1.00 97.19 382 ASP A CA 1
ATOM 3219 C C . ASP A 1 382 ? 161.996 155.590 186.356 1.00 98.19 382 ASP A C 1
ATOM 3220 O O . ASP A 1 382 ? 161.685 154.454 185.982 1.00 96.67 382 ASP A O 1
ATOM 3229 N N . ASN A 1 383 ? 162.044 155.923 187.647 1.00 93.37 383 ASN A N 1
ATOM 3230 C CA . ASN A 1 383 ? 161.744 154.960 188.697 1.00 87.43 383 ASN A CA 1
ATOM 3231 C C . ASN A 1 383 ? 160.759 155.461 189.739 1.00 89.16 383 ASN A C 1
ATOM 3232 O O . ASN A 1 383 ? 160.310 154.660 190.565 1.00 91.82 383 ASN A O 1
ATOM 3243 N N . PHE A 1 384 ? 160.411 156.744 189.734 1.00 98.91 384 PHE A N 1
ATOM 3244 C CA . PHE A 1 384 ? 159.380 157.267 190.627 1.00 102.18 384 PHE A CA 1
ATOM 3245 C C . PHE A 1 384 ? 158.046 157.165 189.899 1.00 101.22 384 PHE A C 1
ATOM 3246 O O . PHE A 1 384 ? 157.758 157.947 188.991 1.00 102.18 384 PHE A O 1
ATOM 3263 N N . ALA A 1 385 ? 157.225 156.193 190.300 1.00 93.69 385 ALA A N 1
ATOM 3264 C CA . ALA A 1 385 ? 156.000 155.908 189.558 1.00 95.77 385 ALA A CA 1
ATOM 3265 C C . ALA A 1 385 ? 155.058 157.104 189.562 1.00 93.11 385 ALA A C 1
ATOM 3266 O O . ALA A 1 385 ? 154.605 157.555 188.504 1.00 92.94 385 ALA A O 1
ATOM 3273 N N . THR A 1 386 ? 154.750 157.637 190.746 1.00 94.63 386 THR A N 1
ATOM 3274 C CA . THR A 1 386 ? 153.837 158.773 190.818 1.00 97.38 386 THR A CA 1
ATOM 3275 C C . THR A 1 386 ? 154.436 159.999 190.142 1.00 97.10 386 THR A C 1
ATOM 3276 O O . THR A 1 386 ? 153.733 160.739 189.444 1.00 97.87 386 THR A O 1
ATOM 3287 N N . TRP A 1 387 ? 155.733 160.234 190.341 1.00 90.14 387 TRP A N 1
ATOM 3288 C CA . TRP A 1 387 ? 156.382 161.375 189.706 1.00 82.62 387 TRP A CA 1
ATOM 3289 C C . TRP A 1 387 ? 156.340 161.259 188.189 1.00 90.10 387 TRP A C 1
ATOM 3290 O O . TRP A 1 387 ? 156.058 162.243 187.496 1.00 97.55 387 TRP A O 1
ATOM 3311 N N . LYS A 1 388 ? 156.612 160.068 187.653 1.00 92.03 388 LYS A N 1
ATOM 3312 C CA . LYS A 1 388 ? 156.609 159.900 186.203 1.00 93.89 388 LYS A CA 1
ATOM 3313 C C . LYS A 1 388 ? 155.235 160.208 185.623 1.00 96.15 388 LYS A C 1
ATOM 3314 O O . LYS A 1 388 ? 155.120 160.885 184.596 1.00 96.25 388 LYS A O 1
ATOM 3333 N N . SER A 1 389 ? 154.178 159.714 186.268 1.00 103.39 389 SER A N 1
ATOM 3334 C CA . SER A 1 389 ? 152.831 159.967 185.768 1.00 103.23 389 SER A CA 1
ATOM 3335 C C . SER A 1 389 ? 152.562 161.461 185.667 1.00 100.73 389 SER A C 1
ATOM 3336 O O . SER A 1 389 ? 152.090 161.951 184.635 1.00 105.15 389 SER A O 1
ATOM 3344 N N . PHE A 1 390 ? 152.864 162.206 186.730 1.00 88.43 390 PHE A N 1
ATOM 3345 C CA . PHE A 1 390 ? 152.611 163.640 186.705 1.00 87.63 390 PHE A CA 1
ATOM 3346 C C . PHE A 1 390 ? 153.525 164.357 185.723 1.00 84.16 390 PHE A C 1
ATOM 3347 O O . PHE A 1 390 ? 153.234 165.489 185.325 1.00 94.81 390 PHE A O 1
ATOM 3364 N N . SER A 1 391 ? 154.631 163.727 185.328 1.00 75.77 391 SER A N 1
ATOM 3365 C CA . SER A 1 391 ? 155.452 164.292 184.267 1.00 82.41 391 SER A CA 1
ATOM 3366 C C . SER A 1 391 ? 154.794 164.144 182.903 1.00 84.87 391 SER A C 1
ATOM 3367 O O . SER A 1 391 ? 155.192 164.835 181.959 1.00 84.73 391 SER A O 1
ATOM 3375 N N . ASN A 1 392 ? 153.800 163.262 182.780 1.00 90.83 392 ASN A N 1
ATOM 3376 C CA . ASN A 1 392 ? 153.060 163.088 181.536 1.00 91.51 392 ASN A CA 1
ATOM 3377 C C . ASN A 1 392 ? 151.722 163.813 181.562 1.00 88.88 392 ASN A C 1
ATOM 3378 O O . ASN A 1 392 ? 151.275 164.320 180.529 1.00 93.18 392 ASN A O 1
ATOM 3389 N N . PHE A 1 393 ? 151.068 163.870 182.722 1.00 80.63 393 PHE A N 1
ATOM 3390 C CA . PHE A 1 393 ? 149.827 164.627 182.827 1.00 77.40 393 PHE A CA 1
ATOM 3391 C C . PHE A 1 393 ? 150.066 166.102 182.537 1.00 87.08 393 PHE A C 1
ATOM 3392 O O . PHE A 1 393 ? 149.291 166.739 181.817 1.00 101.33 393 PHE A O 1
ATOM 3409 N N . TYR A 1 394 ? 151.140 166.665 183.091 1.00 76.26 394 TYR A N 1
ATOM 3410 C CA . TYR A 1 394 ? 151.434 168.073 182.851 1.00 71.72 394 TYR A CA 1
ATOM 3411 C C . TYR A 1 394 ? 151.794 168.324 181.395 1.00 76.75 394 TYR A C 1
ATOM 3412 O O . TYR A 1 394 ? 151.363 169.320 180.805 1.00 92.72 394 TYR A O 1
ATOM 3430 N N . ARG A 1 395 ? 152.590 167.436 180.799 1.00 83.18 395 ARG A N 1
ATOM 3431 C CA . ARG A 1 395 ? 153.041 167.660 179.431 1.00 86.41 395 ARG A CA 1
ATOM 3432 C C . ARG A 1 395 ? 151.862 167.727 178.468 1.00 80.18 395 ARG A C 1
ATOM 3433 O O . ARG A 1 395 ? 151.779 168.641 177.639 1.00 80.12 395 ARG A O 1
ATOM 3454 N N . THR A 1 396 ? 150.931 166.777 178.569 1.00 70.38 396 THR A N 1
ATOM 3455 C CA . THR A 1 396 ? 149.788 166.764 177.662 1.00 76.94 396 THR A CA 1
ATOM 3456 C C . THR A 1 396 ? 148.960 168.033 177.808 1.00 79.01 396 THR A C 1
ATOM 3457 O O . THR A 1 396 ? 148.521 168.619 176.813 1.00 90.29 396 THR A O 1
ATOM 3468 N N . ILE A 1 397 ? 148.734 168.475 179.046 1.00 77.61 397 ILE A N 1
ATOM 3469 C CA . ILE A 1 397 ? 147.986 169.710 179.259 1.00 84.94 397 ILE A CA 1
ATOM 3470 C C . ILE A 1 397 ? 148.748 170.893 178.680 1.00 87.06 397 ILE A C 1
ATOM 3471 O O . ILE A 1 397 ? 148.151 171.856 178.185 1.00 91.54 397 ILE A O 1
ATOM 3487 N N . SER A 1 398 ? 150.079 170.846 178.740 1.00 75.05 398 SER A N 1
ATOM 3488 C CA . SER A 1 398 ? 150.878 171.909 178.141 1.00 70.45 398 SER A CA 1
ATOM 3489 C C . SER A 1 398 ? 150.782 171.874 176.624 1.00 76.24 398 SER A C 1
ATOM 3490 O O . SER A 1 398 ? 150.837 172.920 175.968 1.00 84.94 398 SER A O 1
ATOM 3498 N N . GLN A 1 399 ? 150.646 170.679 176.047 1.00 78.75 399 GLN A N 1
ATOM 3499 C CA . GLN A 1 399 ? 150.531 170.568 174.598 1.00 84.77 399 GLN A CA 1
ATOM 3500 C C . GLN A 1 399 ? 149.143 170.974 174.121 1.00 89.25 399 GLN A C 1
ATOM 3501 O O . GLN A 1 399 ? 149.003 171.618 173.075 1.00 91.07 399 GLN A O 1
ATOM 3515 N N . GLU A 1 400 ? 148.103 170.606 174.871 1.00 83.06 400 GLU A N 1
ATOM 3516 C CA . GLU A 1 400 ? 146.750 170.989 174.486 1.00 71.59 400 GLU A CA 1
ATOM 3517 C C . GLU A 1 400 ? 146.598 172.503 174.466 1.00 70.41 400 GLU A C 1
ATOM 3518 O O . GLU A 1 400 ? 145.987 173.061 173.548 1.00 74.21 400 GLU A O 1
ATOM 3530 N N . HIS A 1 401 ? 147.147 173.184 175.471 1.00 73.80 401 HIS A N 1
ATOM 3531 C CA . HIS A 1 401 ? 147.136 174.643 175.471 1.00 77.13 401 HIS A CA 1
ATOM 3532 C C . HIS A 1 401 ? 147.950 175.193 174.308 1.00 70.64 401 HIS A C 1
ATOM 3533 O O . HIS A 1 401 ? 147.575 176.195 173.692 1.00 74.24 401 HIS A O 1
ATOM 3547 N N . GLY A 1 402 ? 149.078 174.555 174.002 1.00 73.50 402 GLY A N 1
ATOM 3548 C CA . GLY A 1 402 ? 149.893 175.016 172.892 1.00 76.07 402 GLY A CA 1
ATOM 3549 C C . GLY A 1 402 ? 149.146 174.994 171.576 1.00 83.70 402 GLY A C 1
ATOM 3550 O O . GLY A 1 402 ? 149.319 175.874 170.731 1.00 89.72 402 GLY A O 1
ATOM 3554 N N . LYS A 1 403 ? 148.298 173.982 171.382 1.00 89.58 403 LYS A N 1
ATOM 3555 C CA . LYS A 1 403 ? 147.571 173.852 170.124 1.00 90.26 403 LYS A CA 1
ATOM 3556 C C . LYS A 1 403 ? 146.658 175.049 169.886 1.00 84.46 403 LYS A C 1
ATOM 3557 O O . LYS A 1 403 ? 146.685 175.662 168.814 1.00 84.51 403 LYS A O 1
ATOM 3576 N N . ILE A 1 404 ? 145.843 175.401 170.884 1.00 82.80 404 ILE A N 1
ATOM 3577 C CA . ILE A 1 404 ? 144.900 176.507 170.730 1.00 82.40 404 ILE A CA 1
ATOM 3578 C C . ILE A 1 404 ? 145.520 177.856 171.047 1.00 82.21 404 ILE A C 1
ATOM 3579 O O . ILE A 1 404 ? 144.793 178.852 171.142 1.00 74.58 404 ILE A O 1
ATOM 3595 N N . LEU A 1 405 ? 146.840 177.916 171.229 1.00 86.86 405 LEU A N 1
ATOM 3596 C CA . LEU A 1 405 ? 147.516 179.198 171.393 1.00 85.92 405 LEU A CA 1
ATOM 3597 C C . LEU A 1 405 ? 148.068 179.692 170.063 1.00 83.37 405 LEU A C 1
ATOM 3598 O O . LEU A 1 405 ? 147.855 180.849 169.685 1.00 82.88 405 LEU A O 1
ATOM 3614 N N . ALA A 1 406 ? 148.782 178.827 169.341 1.00 77.29 406 ALA A N 1
ATOM 3615 C CA . ALA A 1 406 ? 149.281 179.202 168.023 1.00 75.81 406 ALA A CA 1
ATOM 3616 C C . ALA A 1 406 ? 148.132 179.517 167.078 1.00 78.00 406 ALA A C 1
ATOM 3617 O O . ALA A 1 406 ? 148.201 180.472 166.297 1.00 81.69 406 ALA A O 1
ATOM 3624 N N . LEU A 1 407 ? 147.066 178.720 167.134 1.00 84.06 407 LEU A N 1
ATOM 3625 C CA . LEU A 1 407 ? 145.888 178.998 166.322 1.00 74.00 407 LEU A CA 1
ATOM 3626 C C . LEU A 1 407 ? 145.381 180.411 166.576 1.00 75.37 407 LEU A C 1
ATOM 3627 O O . LEU A 1 407 ? 145.072 181.150 165.637 1.00 78.97 407 LEU A O 1
ATOM 3643 N N . LEU A 1 408 ? 145.298 180.808 167.848 1.00 90.02 408 LEU A N 1
ATOM 3644 C CA . LEU A 1 408 ? 144.884 182.169 168.172 1.00 97.84 408 LEU A CA 1
ATOM 3645 C C . LEU A 1 408 ? 145.984 183.173 167.855 1.00 97.82 408 LEU A C 1
ATOM 3646 O O . LEU A 1 408 ? 145.700 184.325 167.507 1.00 95.34 408 LEU A O 1
ATOM 3662 N N . LYS A 1 409 ? 147.246 182.761 167.979 1.00 89.34 409 LYS A N 1
ATOM 3663 C CA . LYS A 1 409 ? 148.345 183.681 167.708 1.00 89.52 409 LYS A CA 1
ATOM 3664 C C . LYS A 1 409 ? 148.364 184.114 166.249 1.00 91.57 409 LYS A C 1
ATOM 3665 O O . LYS A 1 409 ? 148.663 185.275 165.952 1.00 92.18 409 LYS A O 1
ATOM 3684 N N . GLY A 1 410 ? 148.051 183.202 165.327 1.00 83.01 410 GLY A N 1
ATOM 3685 C CA . GLY A 1 410 ? 148.001 183.571 163.923 1.00 75.74 410 GLY A CA 1
ATOM 3686 C C . GLY A 1 410 ? 146.857 184.507 163.598 1.00 74.86 410 GLY A C 1
ATOM 3687 O O . GLY A 1 410 ? 146.934 185.276 162.636 1.00 80.08 410 GLY A O 1
ATOM 3691 N N . ILE A 1 411 ? 145.780 184.457 164.385 1.00 83.77 411 ILE A N 1
ATOM 3692 C CA . ILE A 1 411 ? 144.660 185.365 164.169 1.00 84.09 411 ILE A CA 1
ATOM 3693 C C . ILE A 1 411 ? 145.055 186.797 164.499 1.00 90.01 411 ILE A C 1
ATOM 3694 O O . ILE A 1 411 ? 144.588 187.741 163.853 1.00 94.11 411 ILE A O 1
ATOM 3710 N N . GLU A 1 412 ? 145.905 186.988 165.509 1.00 103.83 412 GLU A N 1
ATOM 3711 C CA . GLU A 1 412 ? 146.307 188.337 165.894 1.00 104.76 412 GLU A CA 1
ATOM 3712 C C . GLU A 1 412 ? 147.254 188.947 164.868 1.00 100.94 412 GLU A C 1
ATOM 3713 O O . GLU A 1 412 ? 147.116 190.119 164.501 1.00 92.78 412 GLU A O 1
ATOM 3725 N N . LYS A 1 413 ? 148.227 188.167 164.395 1.00 96.12 413 LYS A N 1
ATOM 3726 C CA . LYS A 1 413 ? 149.233 188.714 163.492 1.00 91.28 413 LYS A CA 1
ATOM 3727 C C . LYS A 1 413 ? 148.617 189.205 162.191 1.00 94.66 413 LYS A C 1
ATOM 3728 O O . LYS A 1 413 ? 149.045 190.233 161.653 1.00 103.06 413 LYS A O 1
ATOM 3747 N N . GLU A 1 414 ? 147.617 188.492 161.668 1.00 100.55 414 GLU A N 1
ATOM 3748 C CA . GLU A 1 414 ? 147.033 188.873 160.387 1.00 99.36 414 GLU A CA 1
ATOM 3749 C C . GLU A 1 414 ? 146.593 190.330 160.383 1.00 103.69 414 GLU A C 1
ATOM 3750 O O . GLU A 1 414 ? 146.720 191.011 159.360 1.00 109.01 414 GLU A O 1
ATOM 3762 N N . ARG A 1 415 ? 146.084 190.829 161.509 1.00 105.35 415 ARG A N 1
ATOM 3763 C CA . ARG A 1 415 ? 145.657 192.220 161.581 1.00 107.95 415 ARG A CA 1
ATOM 3764 C C . ARG A 1 415 ? 146.821 193.197 161.483 1.00 109.19 415 ARG A C 1
ATOM 3765 O O . ARG A 1 415 ? 146.586 194.397 161.308 1.00 109.01 415 ARG A O 1
ATOM 3786 N N . THR A 1 416 ? 148.060 192.720 161.589 1.00 111.44 416 THR A N 1
ATOM 3787 C CA . THR A 1 416 ? 149.234 193.568 161.435 1.00 108.42 416 THR A CA 1
ATOM 3788 C C . THR A 1 416 ? 149.884 193.388 160.067 1.00 111.14 416 THR A C 1
ATOM 3789 O O . THR A 1 416 ? 150.570 194.290 159.578 1.00 116.78 416 THR A O 1
ATOM 3800 N N . GLU A 1 417 ? 149.673 192.230 159.438 1.00 108.86 417 GLU A N 1
ATOM 3801 C CA . GLU A 1 417 ? 150.326 191.947 158.164 1.00 108.84 417 GLU A CA 1
ATOM 3802 C C . GLU A 1 417 ? 149.677 192.701 157.010 1.00 108.21 417 GLU A C 1
ATOM 3803 O O . GLU A 1 417 ? 150.355 193.043 156.035 1.00 108.56 417 GLU A O 1
ATOM 3815 N N . SER A 1 418 ? 148.372 192.964 157.094 1.00 103.63 418 SER A N 1
ATOM 3816 C CA . SER A 1 418 ? 147.655 193.587 155.988 1.00 104.63 418 SER A CA 1
ATOM 3817 C C . SER A 1 418 ? 147.994 195.061 155.808 1.00 111.81 418 SER A C 1
ATOM 3818 O O . SER A 1 418 ? 147.594 195.649 154.799 1.00 115.52 418 SER A O 1
ATOM 3826 N N . GLN A 1 419 ? 148.713 195.670 156.752 1.00 116.38 419 GLN A N 1
ATOM 3827 C CA . GLN A 1 419 ? 149.006 197.098 156.662 1.00 115.36 419 GLN A CA 1
ATOM 3828 C C . GLN A 1 419 ? 150.093 197.403 155.637 1.00 110.70 419 GLN A C 1
ATOM 3829 O O . GLN A 1 419 ? 150.142 198.517 155.105 1.00 106.78 419 GLN A O 1
ATOM 3843 N N . LEU A 1 420 ? 150.959 196.440 155.341 1.00 96.75 420 LEU A N 1
ATOM 3844 C CA . LEU A 1 420 ? 152.267 196.730 154.767 1.00 98.01 420 LEU A CA 1
ATOM 3845 C C . LEU A 1 420 ? 152.267 196.901 153.251 1.00 98.32 420 LEU A C 1
ATOM 3846 O O . LEU A 1 420 ? 153.314 197.236 152.690 1.00 97.15 420 LEU A O 1
ATOM 3862 N N . LEU A 1 421 ? 151.146 196.683 152.567 1.00 93.95 421 LEU A N 1
ATOM 3863 C CA . LEU A 1 421 ? 151.105 196.951 151.135 1.00 90.06 421 LEU A CA 1
ATOM 3864 C C . LEU A 1 421 ? 151.291 198.441 150.884 1.00 90.67 421 LEU A C 1
ATOM 3865 O O . LEU A 1 421 ? 150.720 199.279 151.586 1.00 99.23 421 LEU A O 1
ATOM 3881 N N . LYS A 1 422 ? 152.106 198.776 149.883 1.00 101.99 422 LYS A N 1
ATOM 3882 C CA . LYS A 1 422 ? 152.420 200.170 149.591 1.00 106.43 422 LYS A CA 1
ATOM 3883 C C . LYS A 1 422 ? 152.387 200.547 148.117 1.00 111.65 422 LYS A C 1
ATOM 3884 O O . LYS A 1 422 ? 152.204 201.733 147.820 1.00 107.12 422 LYS A O 1
ATOM 3903 N N . TYR A 1 423 ? 152.552 199.605 147.188 1.00 111.67 423 TYR A N 1
ATOM 3904 C CA . TYR A 1 423 ? 152.803 199.941 145.793 1.00 102.05 423 TYR A CA 1
ATOM 3905 C C . TYR A 1 423 ? 151.899 199.163 144.847 1.00 97.36 423 TYR A C 1
ATOM 3906 O O . TYR A 1 423 ? 151.650 197.971 145.043 1.00 93.63 423 TYR A O 1
ATOM 3924 N N . TRP A 1 424 ? 151.412 199.859 143.824 1.00 90.23 424 TRP A N 1
ATOM 3925 C CA . TRP A 1 424 ? 150.921 199.228 142.612 1.00 89.51 424 TRP A CA 1
ATOM 3926 C C . TRP A 1 424 ? 152.104 198.886 141.713 1.00 94.34 424 TRP A C 1
ATOM 3927 O O . TRP A 1 424 ? 153.077 199.636 141.622 1.00 110.13 424 TRP A O 1
ATOM 3948 N N . ALA A 1 425 ? 152.027 197.734 141.054 1.00 83.75 425 ALA A N 1
ATOM 3949 C CA . ALA A 1 425 ? 153.164 197.226 140.301 1.00 89.68 425 ALA A CA 1
ATOM 3950 C C . ALA A 1 425 ? 152.771 196.990 138.850 1.00 96.52 425 ALA A C 1
ATOM 3951 O O . ALA A 1 425 ? 151.621 196.669 138.543 1.00 100.81 425 ALA A O 1
ATOM 3958 N N . LEU A 1 426 ? 153.749 197.158 137.962 1.00 95.30 426 LEU A N 1
ATOM 3959 C CA . LEU A 1 426 ? 153.562 197.013 136.527 1.00 92.82 426 LEU A CA 1
ATOM 3960 C C . LEU A 1 426 ? 154.700 196.183 135.953 1.00 84.15 426 LEU A C 1
ATOM 3961 O O . LEU A 1 426 ? 155.759 196.046 136.569 1.00 89.14 426 LEU A O 1
ATOM 3977 N N . ILE A 1 427 ? 154.470 195.623 134.770 1.00 85.81 427 ILE A N 1
ATOM 3978 C CA . ILE A 1 427 ? 155.466 194.834 134.054 1.00 89.37 427 ILE A CA 1
ATOM 3979 C C . ILE A 1 427 ? 155.574 195.368 132.634 1.00 97.46 427 ILE A C 1
ATOM 3980 O O . ILE A 1 427 ? 154.647 195.210 131.832 1.00 102.40 427 ILE A O 1
ATOM 3996 N N . LEU A 1 428 ? 156.714 195.975 132.318 1.00 108.12 428 LEU A N 1
ATOM 3997 C CA . LEU A 1 428 ? 156.962 196.566 131.011 1.00 103.17 428 LEU A CA 1
ATOM 3998 C C . LEU A 1 428 ? 157.892 195.652 130.229 1.00 103.19 428 LEU A C 1
ATOM 3999 O O . LEU A 1 428 ? 159.082 195.554 130.546 1.00 109.91 428 LEU A O 1
ATOM 4015 N N . GLU A 1 429 ? 157.352 194.991 129.210 1.00 106.42 429 GLU A N 1
ATOM 4016 C CA . GLU A 1 429 ? 158.079 193.999 128.425 1.00 114.93 429 GLU A CA 1
ATOM 4017 C C . GLU A 1 429 ? 158.856 194.709 127.325 1.00 112.74 429 GLU A C 1
ATOM 4018 O O . GLU A 1 429 ? 158.320 195.606 126.665 1.00 111.94 429 GLU A O 1
ATOM 4030 N N . ASN A 1 430 ? 160.112 194.311 127.130 1.00 112.07 430 ASN A N 1
ATOM 4031 C CA . ASN A 1 430 ? 160.969 194.931 126.128 1.00 114.74 430 ASN A CA 1
ATOM 4032 C C . ASN A 1 430 ? 161.951 193.908 125.581 1.00 116.79 430 ASN A C 1
ATOM 4033 O O . ASN A 1 430 ? 162.656 193.249 126.351 1.00 114.20 430 ASN A O 1
ATOM 4044 N N . ASN A 1 431 ? 161.997 193.790 124.252 1.00 128.99 431 ASN A N 1
ATOM 4045 C CA . ASN A 1 431 ? 162.960 192.931 123.556 1.00 129.02 431 ASN A CA 1
ATOM 4046 C C . ASN A 1 431 ? 163.073 191.557 124.211 1.00 130.21 431 ASN A C 1
ATOM 4047 O O . ASN A 1 431 ? 164.167 191.004 124.349 1.00 127.23 431 ASN A O 1
ATOM 4058 N N . GLY A 1 432 ? 161.938 190.989 124.610 1.00 129.59 432 GLY A N 1
ATOM 4059 C CA . GLY A 1 432 ? 161.926 189.673 125.212 1.00 126.88 432 GLY A CA 1
ATOM 4060 C C . GLY A 1 432 ? 162.302 189.628 126.675 1.00 129.72 432 GLY A C 1
ATOM 4061 O O . GLY A 1 432 ? 162.422 188.530 127.231 1.00 129.61 432 GLY A O 1
ATOM 4065 N N . GLN A 1 433 ? 162.492 190.777 127.319 1.00 114.13 433 GLN A N 1
ATOM 4066 C CA . GLN A 1 433 ? 162.829 190.843 128.733 1.00 109.49 433 GLN A CA 1
ATOM 4067 C C . GLN A 1 433 ? 161.852 191.757 129.457 1.00 106.03 433 GLN A C 1
ATOM 4068 O O . GLN A 1 433 ? 161.414 192.779 128.920 1.00 104.92 433 GLN A O 1
ATOM 4082 N N . HIS A 1 434 ? 161.514 191.376 130.685 1.00 91.39 434 HIS A N 1
ATOM 4083 C CA . HIS A 1 434 ? 160.546 192.092 131.501 1.00 88.49 434 HIS A CA 1
ATOM 4084 C C . HIS A 1 434 ? 161.269 193.071 132.411 1.00 88.50 434 HIS A C 1
ATOM 4085 O O . HIS A 1 434 ? 162.369 192.782 132.893 1.00 96.98 434 HIS A O 1
ATOM 4099 N N . LYS A 1 435 ? 160.653 194.222 132.636 1.00 92.17 435 LYS A N 1
ATOM 4100 C CA . LYS A 1 435 ? 161.086 195.137 133.676 1.00 101.29 435 LYS A CA 1
ATOM 4101 C C . LYS A 1 435 ? 160.009 195.213 134.746 1.00 102.00 435 LYS A C 1
ATOM 4102 O O . LYS A 1 435 ? 158.828 194.972 134.484 1.00 107.00 435 LYS A O 1
ATOM 4121 N N . LEU A 1 436 ? 160.429 195.545 135.958 1.00 86.41 436 LEU A N 1
ATOM 4122 C CA . LEU A 1 436 ? 159.537 195.627 137.102 1.00 85.90 436 LEU A CA 1
ATOM 4123 C C . LEU A 1 436 ? 159.444 197.087 137.514 1.00 82.85 436 LEU A C 1
ATOM 4124 O O . LEU A 1 436 ? 160.461 197.704 137.843 1.00 89.30 436 LEU A O 1
ATOM 4140 N N . ILE A 1 437 ? 158.232 197.635 137.494 1.00 96.30 437 ILE A N 1
ATOM 4141 C CA . ILE A 1 437 ? 157.982 199.032 137.831 1.00 103.49 437 ILE A CA 1
ATOM 4142 C C . ILE A 1 437 ? 157.078 199.084 139.054 1.00 98.21 437 ILE A C 1
ATOM 4143 O O . ILE A 1 437 ? 156.022 198.440 139.084 1.00 100.08 437 ILE A O 1
ATOM 4159 N N . LEU A 1 438 ? 157.490 199.852 140.055 1.00 92.94 438 LEU A N 1
ATOM 4160 C CA . LEU A 1 438 ? 156.659 200.166 141.205 1.00 93.29 438 LEU A CA 1
ATOM 4161 C C . LEU A 1 438 ? 156.143 201.593 141.091 1.00 90.87 438 LEU A C 1
ATOM 4162 O O . LEU A 1 438 ? 156.612 202.377 140.264 1.00 93.63 438 LEU A O 1
ATOM 4178 N N . ILE A 1 439 ? 155.162 201.921 141.924 1.00 102.68 439 ILE A N 1
ATOM 4179 C CA . ILE A 1 439 ? 154.604 203.269 141.968 1.00 102.57 439 ILE A CA 1
ATOM 4180 C C . ILE A 1 439 ? 153.810 203.409 143.263 1.00 102.04 439 ILE A C 1
ATOM 4181 O O . ILE A 1 439 ? 152.934 202.578 143.540 1.00 102.35 439 ILE A O 1
ATOM 4197 N N . PRO A 1 440 ? 154.077 204.421 144.087 1.00 106.20 440 PRO A N 1
ATOM 4198 C CA . PRO A 1 440 ? 153.385 204.513 145.376 1.00 107.20 440 PRO A CA 1
ATOM 4199 C C . PRO A 1 440 ? 151.927 204.898 145.210 1.00 114.54 440 PRO A C 1
ATOM 4200 O O . PRO A 1 440 ? 151.522 205.489 144.206 1.00 115.85 440 PRO A O 1
ATOM 4211 N N . ARG A 1 441 ? 151.132 204.553 146.224 1.00 120.85 441 ARG A N 1
ATOM 4212 C CA . ARG A 1 441 ? 149.704 204.844 146.186 1.00 119.48 441 ARG A CA 1
ATOM 4213 C C . ARG A 1 441 ? 149.414 206.338 146.187 1.00 116.68 441 ARG A C 1
ATOM 4214 O O . ARG A 1 441 ? 148.302 206.740 145.827 1.00 112.69 441 ARG A O 1
ATOM 4235 N N . GLU A 1 442 ? 150.382 207.173 146.566 1.00 132.18 442 GLU A N 1
ATOM 4236 C CA . GLU A 1 442 ? 150.188 208.611 146.422 1.00 134.37 442 GLU A CA 1
ATOM 4237 C C . GLU A 1 442 ? 149.990 208.995 144.962 1.00 133.42 442 GLU A C 1
ATOM 4238 O O . GLU A 1 442 ? 149.435 210.061 144.670 1.00 132.65 442 GLU A O 1
ATOM 4250 N N . LYS A 1 443 ? 150.432 208.142 144.035 1.00 123.81 443 LYS A N 1
ATOM 4251 C CA . LYS A 1 443 ? 150.327 208.412 142.610 1.00 124.89 443 LYS A CA 1
ATOM 4252 C C . LYS A 1 443 ? 149.586 207.338 141.826 1.00 124.56 443 LYS A C 1
ATOM 4253 O O . LYS A 1 443 ? 149.260 207.574 140.658 1.00 126.41 443 LYS A O 1
ATOM 4272 N N . ALA A 1 444 ? 149.310 206.176 142.423 1.00 109.75 444 ALA A N 1
ATOM 4273 C CA . ALA A 1 444 ? 148.662 205.103 141.676 1.00 109.81 444 ALA A CA 1
ATOM 4274 C C . ALA A 1 444 ? 147.298 205.524 141.148 1.00 113.20 444 ALA A C 1
ATOM 4275 O O . ALA A 1 444 ? 146.839 204.993 140.131 1.00 114.42 444 ALA A O 1
ATOM 4282 N N . ALA A 1 445 ? 146.633 206.463 141.822 1.00 118.41 445 ALA A N 1
ATOM 4283 C CA . ALA A 1 445 ? 145.309 206.890 141.380 1.00 116.21 445 ALA A CA 1
ATOM 4284 C C . ALA A 1 445 ? 145.386 207.635 140.053 1.00 115.73 445 ALA A C 1
ATOM 4285 O O . ALA A 1 445 ? 144.608 207.364 139.131 1.00 111.31 445 ALA A O 1
ATOM 4292 N N . SER A 1 446 ? 146.319 208.581 139.939 1.00 119.23 446 SER A N 1
ATOM 4293 C CA . SER A 1 446 ? 146.425 209.367 138.716 1.00 117.33 446 SER A CA 1
ATOM 4294 C C . SER A 1 446 ? 147.025 208.559 137.574 1.00 119.25 446 SER A C 1
ATOM 4295 O O . SER A 1 446 ? 146.631 208.740 136.416 1.00 120.38 446 SER A O 1
ATOM 4303 N N . CYS A 1 447 ? 147.975 207.671 137.871 1.00 122.52 447 CYS A N 1
ATOM 4304 C CA . CYS A 1 447 ? 148.660 206.939 136.810 1.00 123.52 447 CYS A CA 1
ATOM 4305 C C . CYS A 1 447 ? 147.681 206.097 136.001 1.00 123.57 447 CYS A C 1
ATOM 4306 O O . CYS A 1 447 ? 147.711 206.108 134.765 1.00 122.96 447 CYS A O 1
ATOM 4314 N N . LYS A 1 448 ? 146.799 205.359 136.679 1.00 118.07 448 LYS A N 1
ATOM 4315 C CA . LYS A 1 448 ? 145.824 204.550 135.955 1.00 116.68 448 LYS A CA 1
ATOM 4316 C C . LYS A 1 448 ? 144.884 205.429 135.142 1.00 119.55 448 LYS A C 1
ATOM 4317 O O . LYS A 1 448 ? 144.551 205.101 133.997 1.00 120.51 448 LYS A O 1
ATOM 4336 N N . GLN A 1 449 ? 144.447 206.552 135.716 1.00 128.26 449 GLN A N 1
ATOM 4337 C CA . GLN A 1 449 ? 143.599 207.475 134.971 1.00 129.70 449 GLN A CA 1
ATOM 4338 C C . GLN A 1 449 ? 144.302 207.987 133.721 1.00 129.19 449 GLN A C 1
ATOM 4339 O O . GLN A 1 449 ? 143.641 208.385 132.756 1.00 129.44 449 GLN A O 1
ATOM 4353 N N . TRP A 1 450 ? 145.635 207.989 133.722 1.00 124.30 450 TRP A N 1
ATOM 4354 C CA . TRP A 1 450 ? 146.385 208.407 132.543 1.00 125.87 450 TRP A CA 1
ATOM 4355 C C . TRP A 1 450 ? 146.643 207.227 131.614 1.00 124.16 450 TRP A C 1
ATOM 4356 O O . TRP A 1 450 ? 146.508 207.340 130.391 1.00 123.70 450 TRP A O 1
ATOM 4377 N N . ILE A 1 451 ? 147.019 206.081 132.183 1.00 119.04 451 ILE A N 1
ATOM 4378 C CA . ILE A 1 451 ? 147.429 204.945 131.363 1.00 120.58 451 ILE A CA 1
ATOM 4379 C C . ILE A 1 451 ? 146.251 204.389 130.577 1.00 118.91 451 ILE A C 1
ATOM 4380 O O . ILE A 1 451 ? 146.413 203.945 129.434 1.00 122.33 451 ILE A O 1
ATOM 4396 N N . ALA A 1 452 ? 145.055 204.394 131.164 1.00 116.23 452 ALA A N 1
ATOM 4397 C CA . ALA A 1 452 ? 143.894 203.849 130.473 1.00 118.38 452 ALA A CA 1
ATOM 4398 C C . ALA A 1 452 ? 143.582 204.599 129.186 1.00 125.18 452 ALA A C 1
ATOM 4399 O O . ALA A 1 452 ? 142.879 204.062 128.323 1.00 123.97 452 ALA A O 1
ATOM 4406 N N . SER A 1 453 ? 144.085 205.827 129.035 1.00 135.54 453 SER A N 1
ATOM 4407 C CA . SER A 1 453 ? 143.824 206.611 127.835 1.00 133.15 453 SER A CA 1
ATOM 4408 C C . SER A 1 453 ? 144.758 206.264 126.684 1.00 130.53 453 SER A C 1
ATOM 4409 O O . SER A 1 453 ? 144.532 206.728 125.561 1.00 128.38 453 SER A O 1
ATOM 4417 N N . LEU A 1 454 ? 145.794 205.467 126.928 1.00 133.33 454 LEU A N 1
ATOM 4418 C CA . LEU A 1 454 ? 146.757 205.156 125.883 1.00 133.37 454 LEU A CA 1
ATOM 4419 C C . LEU A 1 454 ? 146.169 204.157 124.891 1.00 134.77 454 LEU A C 1
ATOM 4420 O O . LEU A 1 454 ? 145.174 203.483 125.169 1.00 133.84 454 LEU A O 1
ATOM 4436 N N . ASN A 1 455 ? 146.800 204.067 123.727 1.00 142.86 455 ASN A N 1
ATOM 4437 C CA . ASN A 1 455 ? 146.245 203.307 122.609 1.00 143.06 455 ASN A CA 1
ATOM 4438 C C . ASN A 1 455 ? 146.536 201.816 122.747 1.00 142.14 455 ASN A C 1
ATOM 4439 O O . ASN A 1 455 ? 147.711 201.429 122.786 1.00 141.62 455 ASN A O 1
ATOM 4450 N N . PRO A 1 456 ? 145.509 200.937 122.817 1.00 142.22 456 PRO A N 1
ATOM 4451 C CA . PRO A 1 456 ? 145.727 199.490 122.697 1.00 140.91 456 PRO A CA 1
ATOM 4452 C C . PRO A 1 456 ? 145.926 199.048 121.248 1.00 140.06 456 PRO A C 1
ATOM 4453 O O . PRO A 1 456 ? 145.220 198.175 120.741 1.00 137.20 456 PRO A O 1
ATOM 4464 N N . SER A 1 457 ? 146.904 199.660 120.576 1.00 150.56 457 SER A N 1
ATOM 4465 C CA . SER A 1 457 ? 147.052 199.471 119.136 1.00 153.62 457 SER A CA 1
ATOM 4466 C C . SER A 1 457 ? 147.338 198.020 118.769 1.00 152.96 457 SER A C 1
ATOM 4467 O O . SER A 1 457 ? 146.736 197.494 117.826 1.00 151.17 457 SER A O 1
ATOM 4475 N N . GLY A 1 458 ? 148.234 197.365 119.482 1.00 147.45 458 GLY A N 1
ATOM 4476 C CA . GLY A 1 458 ? 148.603 196.001 119.166 1.00 147.74 458 GLY A CA 1
ATOM 4477 C C . GLY A 1 458 ? 150.043 195.729 119.586 1.00 146.98 458 GLY A C 1
ATOM 4478 O O . GLY A 1 458 ? 150.431 196.020 120.719 1.00 142.30 458 GLY A O 1
ATOM 4482 N N . ASP A 1 459 ? 150.811 195.167 118.656 1.00 147.99 459 ASP A N 1
ATOM 4483 C CA . ASP A 1 459 ? 152.197 194.785 118.890 1.00 145.26 459 ASP A CA 1
ATOM 4484 C C . ASP A 1 459 ? 153.123 195.790 118.218 1.00 145.57 459 ASP A C 1
ATOM 4485 O O . ASP A 1 459 ? 153.049 195.990 117.001 1.00 143.74 459 ASP A O 1
ATOM 4494 N N . LYS A 1 460 ? 153.991 196.419 119.014 1.00 143.97 460 LYS A N 1
ATOM 4495 C CA . LYS A 1 460 ? 154.956 197.389 118.507 1.00 142.33 460 LYS A CA 1
ATOM 4496 C C . LYS A 1 460 ? 156.310 197.233 119.192 1.00 140.07 460 LYS A C 1
ATOM 4497 O O . LYS A 1 460 ? 157.066 198.201 119.307 1.00 137.83 460 LYS A O 1
ATOM 4516 N N . LEU A 1 461 ? 156.625 196.026 119.657 1.00 138.34 461 LEU A N 1
ATOM 4517 C CA . LEU A 1 461 ? 157.910 195.685 120.261 1.00 139.77 461 LEU A CA 1
ATOM 4518 C C . LEU A 1 461 ? 158.099 196.302 121.644 1.00 141.05 461 LEU A C 1
ATOM 4519 O O . LEU A 1 461 ? 159.228 196.357 122.144 1.00 140.70 461 LEU A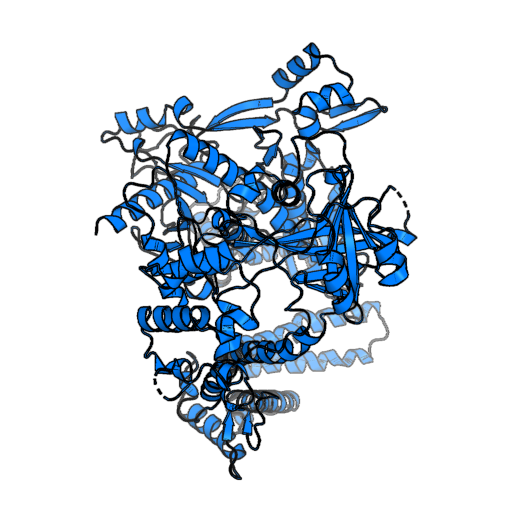 O 1
ATOM 4535 N N . THR A 1 462 ? 157.027 196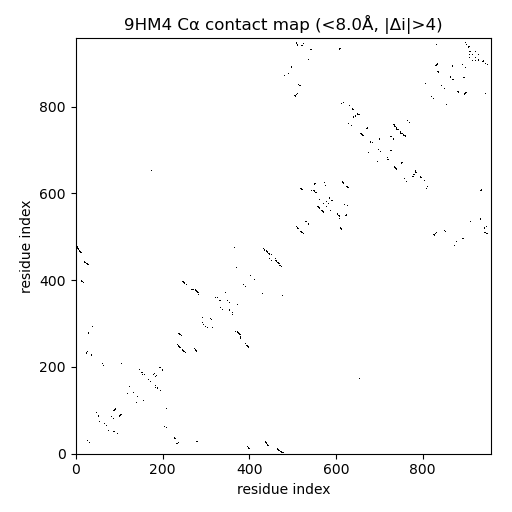.769 122.280 1.00 128.59 462 THR A N 1
ATOM 4536 C CA . THR A 1 462 ? 157.115 197.303 123.631 1.00 124.03 462 THR A CA 1
ATOM 4537 C C . THR A 1 462 ? 155.707 197.428 124.192 1.00 121.60 462 THR A C 1
ATOM 4538 O O . THR A 1 462 ? 154.820 197.974 123.532 1.00 124.52 462 THR A O 1
ATOM 4549 N N . LYS A 1 463 ? 155.510 196.924 125.408 1.00 112.67 463 LYS A N 1
ATOM 4550 C CA . LYS A 1 463 ? 154.196 196.909 126.030 1.00 113.65 463 LYS A CA 1
ATOM 4551 C C . LYS A 1 463 ? 154.299 197.310 127.493 1.00 113.75 463 LYS A C 1
ATOM 4552 O O . LYS A 1 463 ? 155.319 197.069 128.143 1.00 115.22 463 LYS A O 1
ATOM 4571 N N . LEU A 1 464 ? 153.235 197.926 127.997 1.00 98.32 464 LEU A N 1
ATOM 4572 C CA . LEU A 1 464 ? 153.022 198.121 129.423 1.00 96.52 464 LEU A CA 1
ATOM 4573 C C . LEU A 1 464 ? 151.829 197.269 129.831 1.00 100.05 464 LEU A C 1
ATOM 4574 O O . LEU A 1 464 ? 150.957 196.987 129.003 1.00 106.31 464 LEU A O 1
ATOM 4590 N N . PHE A 1 465 ? 151.794 196.848 131.091 1.00 86.45 465 PHE A N 1
ATOM 4591 C CA . PHE A 1 465 ? 150.810 195.878 131.543 1.00 87.18 465 PHE A CA 1
ATOM 4592 C C . PHE A 1 465 ? 150.254 196.272 132.905 1.00 92.66 465 PHE A C 1
ATOM 4593 O O . PHE A 1 465 ? 150.881 197.021 133.658 1.00 96.20 465 PHE A O 1
ATOM 4610 N N . TRP A 1 466 ? 149.063 195.762 133.209 1.00 94.36 466 TRP A N 1
ATOM 4611 C CA . TRP A 1 466 ? 148.471 195.922 134.527 1.00 91.87 466 TRP A CA 1
ATOM 4612 C C . TRP A 1 466 ? 147.276 194.987 134.635 1.00 100.23 466 TRP A C 1
ATOM 4613 O O . TRP A 1 466 ? 146.483 194.860 133.699 1.00 103.65 466 TRP A O 1
ATOM 4634 N N . PHE A 1 467 ? 147.153 194.338 135.790 1.00 96.39 467 PHE A N 1
ATOM 4635 C CA . PHE A 1 467 ? 146.218 193.239 135.989 1.00 89.98 467 PHE A CA 1
ATOM 4636 C C . PHE A 1 467 ? 144.921 193.732 136.616 1.00 88.24 467 PHE A C 1
ATOM 4637 O O . PHE A 1 467 ? 144.905 194.740 137.329 1.00 90.11 467 PHE A O 1
ATOM 4654 N N . GLU A 1 468 ? 143.837 193.008 136.341 1.00 87.87 468 GLU A N 1
ATOM 4655 C CA . GLU A 1 468 ? 142.521 193.265 136.910 1.00 91.77 468 GLU A CA 1
ATOM 4656 C C . GLU A 1 468 ? 141.845 191.931 137.186 1.00 97.36 468 GLU A C 1
ATOM 4657 O O . GLU A 1 468 ? 141.906 191.020 136.356 1.00 94.93 468 GLU A O 1
ATOM 4669 N N . SER A 1 469 ? 141.199 191.810 138.345 1.00 101.40 469 SER A N 1
ATOM 4670 C CA . SER A 1 469 ? 140.560 190.547 138.685 1.00 96.06 469 SER A CA 1
ATOM 4671 C C . SER A 1 469 ? 139.651 190.717 139.893 1.00 88.64 469 SER A C 1
ATOM 4672 O O . SER A 1 469 ? 139.873 191.571 140.755 1.00 80.70 469 SER A O 1
ATOM 4680 N N . LEU A 1 470 ? 138.621 189.874 139.932 1.00 90.70 470 LEU A N 1
ATOM 4681 C CA . LEU A 1 470 ? 137.733 189.731 141.075 1.00 92.95 470 LEU A CA 1
ATOM 4682 C C . LEU A 1 470 ? 137.539 188.242 141.313 1.00 88.20 470 LEU A C 1
ATOM 4683 O O . LEU A 1 470 ? 137.704 187.435 140.395 1.00 90.25 470 LEU A O 1
ATOM 4699 N N . THR A 1 471 ? 137.188 187.879 142.544 1.00 84.26 471 THR A N 1
ATOM 4700 C CA . THR A 1 471 ? 137.138 186.472 142.912 1.00 85.50 471 THR A CA 1
ATOM 4701 C C . THR A 1 471 ? 136.014 186.222 143.906 1.00 86.98 471 THR A C 1
ATOM 4702 O O . THR A 1 471 ? 135.502 187.147 144.540 1.00 89.47 471 THR A O 1
ATOM 4713 N N . TYR A 1 472 ? 135.651 184.944 144.037 1.00 89.19 472 TYR A N 1
ATOM 4714 C CA . TYR A 1 472 ? 134.524 184.553 144.877 1.00 88.62 472 TYR A CA 1
ATOM 4715 C C . TYR A 1 472 ? 134.737 184.969 146.326 1.00 84.24 472 TYR A C 1
ATOM 4716 O O . TYR A 1 472 ? 133.827 185.492 146.976 1.00 80.41 472 TYR A O 1
ATOM 4734 N N . ARG A 1 473 ? 135.940 184.742 146.849 1.00 97.31 473 ARG A N 1
ATOM 4735 C CA . ARG A 1 473 ? 136.225 185.083 148.237 1.00 95.53 473 ARG A CA 1
ATOM 4736 C C . ARG A 1 473 ? 136.035 186.574 148.485 1.00 90.03 473 ARG A C 1
ATOM 4737 O O . ARG A 1 473 ? 135.475 186.981 149.508 1.00 94.09 473 ARG A O 1
ATOM 4758 N N . SER A 1 474 ? 136.497 187.406 147.552 1.00 79.79 474 SER A N 1
ATOM 4759 C CA . SER A 1 474 ? 136.401 188.848 147.741 1.00 75.16 474 SER A CA 1
ATOM 4760 C C . SER A 1 474 ? 134.958 189.330 147.714 1.00 85.92 474 SER A C 1
ATOM 4761 O O . SER A 1 474 ? 134.654 190.392 148.266 1.00 90.55 474 SER A O 1
ATOM 4769 N N . LEU A 1 475 ? 134.059 188.578 147.076 1.00 95.35 475 LEU A N 1
ATOM 4770 C CA . LEU A 1 475 ? 132.669 189.015 146.989 1.00 95.43 475 LEU A CA 1
ATOM 4771 C C . LEU A 1 475 ? 131.961 188.882 148.332 1.00 96.96 475 LEU A C 1
ATOM 4772 O O . LEU A 1 475 ? 131.234 189.791 148.748 1.00 91.85 475 LEU A O 1
ATOM 4788 N N . GLN A 1 476 ? 132.156 187.757 149.023 1.00 98.12 476 GLN A N 1
ATOM 4789 C CA . GLN A 1 476 ? 131.571 187.600 150.350 1.00 89.40 476 GLN A CA 1
ATOM 4790 C C . GLN A 1 476 ? 132.129 188.634 151.316 1.00 91.82 476 GLN A C 1
ATOM 4791 O O . GLN A 1 476 ? 131.395 189.171 152.153 1.00 105.84 476 GLN A O 1
ATOM 4805 N N . LYS A 1 477 ? 133.427 188.924 151.219 1.00 94.41 477 LYS A N 1
ATOM 4806 C CA . LYS A 1 477 ? 134.017 189.965 152.052 1.00 95.81 477 LYS A CA 1
ATOM 4807 C C . LYS A 1 477 ? 133.356 191.313 151.794 1.00 99.10 477 LYS A C 1
ATOM 4808 O O . LYS A 1 477 ? 133.365 192.194 152.660 1.00 104.02 477 LYS A O 1
ATOM 4827 N N . LEU A 1 478 ? 132.776 191.491 150.606 1.00 105.49 478 LEU A N 1
ATOM 4828 C CA . LEU A 1 478 ? 132.178 192.775 150.256 1.00 108.84 478 LEU A CA 1
ATOM 4829 C C . LEU A 1 478 ? 130.743 192.872 150.759 1.00 107.72 478 LEU A C 1
ATOM 4830 O O . LEU A 1 478 ? 130.274 193.957 151.119 1.00 107.15 478 LEU A O 1
ATOM 4846 N N . CYS A 1 479 ? 130.030 191.745 150.795 1.00 105.32 479 CYS A N 1
ATOM 4847 C CA . CYS A 1 479 ? 128.618 191.773 151.162 1.00 104.27 479 CYS A CA 1
ATOM 4848 C C . CYS A 1 479 ? 128.410 191.531 152.652 1.00 104.61 479 CYS A C 1
ATOM 4849 O O . CYS A 1 479 ? 127.615 192.230 153.289 1.00 110.42 479 CYS A O 1
ATOM 4857 N N . PHE A 1 480 ? 129.111 190.550 153.225 1.00 110.80 480 PHE A N 1
ATOM 4858 C CA . PHE A 1 480 ? 128.917 190.173 154.618 1.00 112.56 480 PHE A CA 1
ATOM 4859 C C . PHE A 1 480 ? 130.126 190.447 155.501 1.00 115.37 480 PHE A C 1
ATOM 4860 O O . PHE A 1 480 ? 130.231 189.847 156.576 1.00 112.63 480 PHE A O 1
ATOM 4877 N N . GLY A 1 481 ? 131.036 191.325 155.088 1.00 122.76 481 GLY A N 1
ATOM 4878 C CA . GLY A 1 481 ? 132.203 191.614 155.905 1.00 122.86 481 GLY A CA 1
ATOM 4879 C C . GLY A 1 481 ? 131.947 192.796 156.821 1.00 126.59 481 GLY A C 1
ATOM 4880 O O . GLY A 1 481 ? 131.566 193.881 156.367 1.00 128.62 481 GLY A O 1
ATOM 4884 N N . PHE A 1 482 ? 132.161 192.592 158.121 1.00 125.95 482 PHE A N 1
ATOM 4885 C CA . PHE A 1 482 ? 131.968 193.642 159.121 1.00 126.70 482 PHE A CA 1
ATOM 4886 C C . PHE A 1 482 ? 130.549 194.199 159.075 1.00 127.42 482 PHE A C 1
ATOM 4887 O O . PHE A 1 482 ? 130.337 195.405 159.215 1.00 126.14 482 PHE A O 1
ATOM 4904 N N . THR A 1 483 ? 129.566 193.319 158.877 1.00 136.53 483 THR A N 1
ATOM 4905 C CA . THR A 1 483 ? 128.185 193.772 158.747 1.00 136.01 483 THR A CA 1
ATOM 4906 C C . THR A 1 483 ? 127.609 194.223 160.083 1.00 136.70 483 THR A C 1
ATOM 4907 O O . THR A 1 483 ? 126.796 195.153 160.123 1.00 136.96 483 THR A O 1
ATOM 4918 N N . GLU A 1 484 ? 128.016 193.584 161.183 1.00 143.26 484 GLU A N 1
ATOM 4919 C CA . GLU A 1 484 ? 127.421 193.896 162.479 1.00 141.13 484 GLU A CA 1
ATOM 4920 C C . GLU A 1 484 ? 127.616 195.359 162.850 1.00 141.43 484 GLU A C 1
ATOM 4921 O O . GLU A 1 484 ? 126.711 195.978 163.420 1.00 142.06 484 GLU A O 1
ATOM 4933 N N . ASN A 1 485 ? 128.781 195.928 162.541 1.00 147.04 485 ASN A N 1
ATOM 4934 C CA . ASN A 1 485 ? 129.009 197.342 162.803 1.00 146.95 485 ASN A CA 1
ATOM 4935 C C . ASN A 1 485 ? 128.067 198.243 162.018 1.00 148.32 485 ASN A C 1
ATOM 4936 O O . ASN A 1 485 ? 127.907 199.411 162.386 1.00 148.34 485 ASN A O 1
ATOM 4947 N N . GLY A 1 486 ? 127.448 197.736 160.954 1.00 150.92 486 GLY A N 1
ATOM 4948 C CA . GLY A 1 486 ? 126.539 198.525 160.153 1.00 150.19 486 GLY A CA 1
ATOM 4949 C C . GLY A 1 486 ? 127.201 199.482 159.189 1.00 148.99 486 GLY A C 1
ATOM 4950 O O . GLY A 1 486 ? 126.494 200.239 158.515 1.00 148.44 486 GLY A O 1
ATOM 4954 N N . ASN A 1 487 ? 128.529 199.474 159.097 1.00 147.68 487 ASN A N 1
ATOM 4955 C CA . ASN A 1 487 ? 129.257 200.386 158.227 1.00 150.04 487 ASN A CA 1
ATOM 4956 C C . ASN A 1 487 ? 129.607 199.769 156.878 1.00 150.79 487 ASN A C 1
ATOM 4957 O O . ASN A 1 487 ? 130.294 200.414 156.080 1.00 150.86 487 ASN A O 1
ATOM 4968 N N . ASN A 1 488 ? 129.158 198.546 156.605 1.00 135.04 488 ASN A N 1
ATOM 4969 C CA . ASN A 1 488 ? 129.402 197.917 155.311 1.00 133.64 488 ASN A CA 1
ATOM 4970 C C . ASN A 1 488 ? 128.482 198.545 154.272 1.00 131.67 488 ASN A C 1
ATOM 4971 O O . ASN A 1 488 ? 127.284 198.249 154.232 1.00 131.63 488 ASN A O 1
ATOM 4982 N N . LYS A 1 489 ? 129.042 199.412 153.425 1.00 135.02 489 LYS A N 1
ATOM 4983 C CA . LYS A 1 489 ? 128.217 200.155 152.478 1.00 135.77 489 LYS A CA 1
ATOM 4984 C C . LYS A 1 489 ? 127.440 199.225 151.556 1.00 136.19 489 LYS A C 1
ATOM 4985 O O . LYS A 1 489 ? 126.293 199.523 151.204 1.00 135.55 489 LYS A O 1
ATOM 5004 N N . PHE A 1 490 ? 128.033 198.099 151.158 1.00 122.17 490 PHE A N 1
ATOM 5005 C CA . PHE A 1 490 ? 127.305 197.125 150.351 1.00 119.61 490 PHE A CA 1
ATOM 5006 C C . PHE A 1 490 ? 126.117 196.524 151.087 1.00 113.71 490 PHE A C 1
ATOM 5007 O O . PHE A 1 490 ? 125.372 195.744 150.484 1.00 110.29 490 PHE A O 1
ATOM 5024 N N . ASN A 1 491 ? 125.928 196.851 152.364 1.00 121.93 491 ASN A N 1
ATOM 5025 C CA . ASN A 1 491 ? 124.704 196.530 153.077 1.00 129.90 491 ASN A CA 1
ATOM 5026 C C . ASN A 1 491 ? 123.841 197.759 153.325 1.00 132.57 491 ASN A C 1
ATOM 5027 O O . ASN A 1 491 ? 122.683 197.613 153.732 1.00 127.52 491 ASN A O 1
ATOM 5038 N N . LYS A 1 492 ? 124.370 198.964 153.098 1.00 142.84 492 LYS A N 1
ATOM 5039 C CA . LYS A 1 492 ? 123.519 200.145 153.030 1.00 141.25 492 LYS A CA 1
ATOM 5040 C C . LYS A 1 492 ? 122.639 200.115 151.790 1.00 140.74 492 LYS A C 1
ATOM 5041 O O . LYS A 1 492 ? 121.526 200.653 151.809 1.00 141.23 492 LYS A O 1
ATOM 5060 N N . ASN A 1 493 ? 123.124 199.508 150.713 1.00 125.75 493 ASN A N 1
ATOM 5061 C CA . ASN A 1 493 ? 122.336 199.207 149.532 1.00 120.94 493 ASN A CA 1
ATOM 5062 C C . ASN A 1 493 ? 122.106 197.698 149.472 1.00 119.96 493 ASN A C 1
ATOM 5063 O O . ASN A 1 493 ? 122.472 196.956 150.388 1.00 127.26 493 ASN A O 1
ATOM 5074 N N . ILE A 1 494 ? 121.472 197.233 148.398 1.00 114.40 494 ILE A N 1
ATOM 5075 C CA . ILE A 1 494 ? 121.393 195.806 148.096 1.00 120.60 494 ILE A CA 1
ATOM 5076 C C . ILE A 1 494 ? 120.517 195.069 149.108 1.00 121.21 494 ILE A C 1
ATOM 5077 O O . ILE A 1 494 ? 120.255 193.871 148.956 1.00 120.44 494 ILE A O 1
ATOM 5093 N N . GLN A 1 495 ? 120.022 195.775 150.130 1.00 129.46 495 GLN A N 1
ATOM 5094 C CA . GLN A 1 495 ? 119.251 195.095 151.167 1.00 131.36 495 GLN A CA 1
ATOM 5095 C C . GLN A 1 495 ? 118.017 194.411 150.595 1.00 132.24 495 GLN A C 1
ATOM 5096 O O . GLN A 1 495 ? 117.534 193.426 151.165 1.00 130.14 495 GLN A O 1
ATOM 5110 N N . ASN A 1 496 ? 117.496 194.911 149.472 1.00 132.74 496 ASN A N 1
ATOM 5111 C CA . ASN A 1 496 ? 116.303 194.314 148.883 1.00 131.10 496 ASN A CA 1
ATOM 5112 C C . ASN A 1 496 ? 116.525 192.848 148.540 1.00 132.29 496 ASN A C 1
ATOM 5113 O O . ASN A 1 496 ? 115.591 192.042 148.625 1.00 129.30 496 ASN A O 1
ATOM 5124 N N . LEU A 1 497 ? 117.746 192.483 148.153 1.00 125.95 497 LEU A N 1
ATOM 5125 C CA . LEU A 1 497 ? 118.063 191.117 147.764 1.00 121.98 497 LEU A CA 1
ATOM 5126 C C . LEU A 1 497 ? 118.243 190.181 148.951 1.00 122.45 497 LEU A C 1
ATOM 5127 O O . LEU A 1 497 ? 118.275 188.962 148.754 1.00 120.25 497 LEU A O 1
ATOM 5143 N N . LEU A 1 498 ? 118.357 190.709 150.166 1.00 125.91 498 LEU A N 1
ATOM 5144 C CA . LEU A 1 498 ? 118.633 189.862 151.312 1.00 121.36 498 LEU A CA 1
ATOM 5145 C C . LEU A 1 498 ? 117.445 188.940 151.587 1.00 123.45 498 LEU A C 1
ATOM 5146 O O . LEU A 1 498 ? 116.303 189.272 151.258 1.00 127.68 498 LEU A O 1
ATOM 5162 N N . PRO A 1 499 ? 117.688 187.765 152.190 1.00 120.70 499 PRO A N 1
ATOM 5163 C CA . PRO A 1 499 ? 116.625 186.772 152.381 1.00 125.23 499 PRO A CA 1
ATOM 5164 C C . PRO A 1 499 ? 115.439 187.310 153.176 1.00 130.63 499 PRO A C 1
ATOM 5165 O O . PRO A 1 499 ? 114.721 186.515 153.784 1.00 131.73 499 PRO A O 1
ATOM 5176 N N . ILE A 1 507 ? 116.078 190.024 158.380 1.00 132.12 507 ILE A N 1
ATOM 5177 C CA . ILE A 1 507 ? 117.086 188.974 158.436 1.00 135.72 507 ILE A CA 1
ATOM 5178 C C . ILE A 1 507 ? 118.349 189.444 157.724 1.00 134.42 507 ILE A C 1
ATOM 5179 O O . ILE A 1 507 ? 118.279 190.138 156.711 1.00 135.57 507 ILE A O 1
ATOM 5195 N N . ASN A 1 508 ? 119.504 189.066 158.266 1.00 124.94 508 ASN A N 1
ATOM 5196 C CA . ASN A 1 508 ? 120.787 189.444 157.692 1.00 124.22 508 ASN A CA 1
ATOM 5197 C C . ASN A 1 508 ? 121.833 188.447 158.169 1.00 128.05 508 ASN A C 1
ATOM 5198 O O . ASN A 1 508 ? 121.637 187.739 159.160 1.00 128.62 508 ASN A O 1
ATOM 5209 N N . GLY A 1 509 ? 122.948 188.398 157.450 1.00 133.98 509 GLY A N 1
ATOM 5210 C CA . GLY A 1 509 ? 124.041 187.513 157.790 1.00 129.82 509 GLY A CA 1
ATOM 5211 C C . GLY A 1 509 ? 124.135 186.311 156.865 1.00 127.86 509 GLY A C 1
ATOM 5212 O O . GLY A 1 509 ? 123.165 185.883 156.241 1.00 127.75 509 GLY A O 1
ATOM 5216 N N . GLU A 1 510 ? 125.347 185.758 156.789 1.00 127.39 510 GLU A N 1
ATOM 5217 C CA . GLU A 1 510 ? 125.600 184.633 155.896 1.00 130.62 510 GLU A CA 1
ATOM 5218 C C . GLU A 1 510 ? 124.794 183.404 156.297 1.00 132.08 510 GLU A C 1
ATOM 5219 O O . GLU A 1 510 ? 124.335 182.652 155.430 1.00 132.26 510 GLU A O 1
ATOM 5231 N N . PHE A 1 511 ? 124.603 183.186 157.599 1.00 135.22 511 PHE A N 1
ATOM 5232 C CA . PHE A 1 511 ? 123.921 181.980 158.056 1.00 135.30 511 PHE A CA 1
ATOM 5233 C C . PHE A 1 511 ? 122.477 181.914 157.574 1.00 134.26 511 PHE A C 1
ATOM 5234 O O . PHE A 1 511 ? 121.868 180.841 157.631 1.00 131.73 511 PHE A O 1
ATOM 5251 N N . ALA A 1 512 ? 121.921 183.030 157.097 1.00 133.32 512 ALA A N 1
ATOM 5252 C CA . ALA A 1 512 ? 120.509 183.070 156.736 1.00 132.68 512 ALA A CA 1
ATOM 5253 C C . ALA A 1 512 ? 120.149 182.062 155.652 1.00 134.53 512 ALA A C 1
ATOM 5254 O O . ALA A 1 512 ? 118.972 181.707 155.523 1.00 134.35 512 ALA A O 1
ATOM 5261 N N . PHE A 1 513 ? 121.121 181.592 154.875 1.00 137.39 513 PHE A N 1
ATOM 5262 C CA . PHE A 1 513 ? 120.848 180.685 153.767 1.00 136.56 513 PHE A CA 1
ATOM 5263 C C . PHE A 1 513 ? 120.704 179.231 154.204 1.00 138.71 513 PHE A C 1
ATOM 5264 O O . PHE A 1 513 ? 120.593 178.352 153.343 1.00 136.89 513 PHE A O 1
ATOM 5281 N N . GLN A 1 514 ? 120.701 178.958 155.509 1.00 145.20 514 GLN A N 1
ATOM 5282 C CA . GLN A 1 514 ? 120.478 177.619 156.052 1.00 141.83 514 GLN A CA 1
ATOM 5283 C C . GLN A 1 514 ? 121.440 176.583 155.479 1.00 141.91 514 GLN A C 1
ATOM 5284 O O . GLN A 1 514 ? 121.163 175.380 155.533 1.00 139.72 514 GLN A O 1
ATOM 5298 N N . GLY A 1 515 ? 122.568 177.020 154.924 1.00 143.66 515 GLY A N 1
ATOM 5299 C CA . GLY A 1 515 ? 123.575 176.109 154.423 1.00 142.15 515 GLY A CA 1
ATOM 5300 C C . GLY A 1 515 ? 123.326 175.563 153.035 1.00 141.82 515 GLY A C 1
ATOM 5301 O O . GLY A 1 515 ? 124.170 174.816 152.524 1.00 137.68 515 GLY A O 1
ATOM 5305 N N . ASP A 1 516 ? 122.205 175.904 152.405 1.00 145.39 516 ASP A N 1
ATOM 5306 C CA . ASP A 1 516 ? 121.924 175.406 151.067 1.00 145.16 516 ASP A CA 1
ATOM 5307 C C . ASP A 1 516 ? 122.875 176.031 150.053 1.00 142.11 516 ASP A C 1
ATOM 5308 O O . ASP A 1 516 ? 123.332 177.166 150.210 1.00 141.26 516 ASP A O 1
ATOM 5317 N N . GLU A 1 517 ? 123.174 175.270 149.000 1.00 134.36 517 GLU A N 1
ATOM 5318 C CA . GLU A 1 517 ? 124.087 175.752 147.970 1.00 135.51 517 GLU A CA 1
ATOM 5319 C C . GLU A 1 517 ? 123.377 176.662 146.975 1.00 135.70 517 GLU A C 1
ATOM 5320 O O . GLU A 1 517 ? 123.843 177.770 146.693 1.00 134.01 517 GLU A O 1
ATOM 5332 N N . GLN A 1 518 ? 122.242 176.210 146.438 1.00 130.75 518 GLN A N 1
ATOM 5333 C CA . GLN A 1 518 ? 121.625 176.916 145.320 1.00 128.74 518 GLN A CA 1
ATOM 5334 C C . GLN A 1 518 ? 121.085 178.280 145.728 1.00 130.54 518 GLN A C 1
ATOM 5335 O O . GLN A 1 518 ? 121.083 179.208 144.911 1.00 130.66 518 GLN A O 1
ATOM 5349 N N . LYS A 1 519 ? 120.621 178.429 146.970 1.00 126.57 519 LYS A N 1
ATOM 5350 C CA . LYS A 1 519 ? 120.101 179.725 147.392 1.00 124.41 519 LYS A CA 1
ATOM 5351 C C . LYS A 1 519 ? 121.193 180.787 147.399 1.00 129.10 519 LYS A C 1
ATOM 5352 O O . LYS A 1 519 ? 120.926 181.949 147.072 1.00 124.46 519 LYS A O 1
ATOM 5371 N N . LYS A 1 520 ? 122.419 180.413 147.768 1.00 132.36 520 LYS A N 1
ATOM 5372 C CA . LYS A 1 520 ? 123.537 181.346 147.669 1.00 126.31 520 LYS A CA 1
ATOM 5373 C C . LYS A 1 520 ? 123.775 181.752 146.221 1.00 124.34 520 LYS A C 1
ATOM 5374 O O . LYS A 1 520 ? 123.995 182.931 145.922 1.00 117.40 520 LYS A O 1
ATOM 5393 N N . ILE A 1 521 ? 123.718 180.785 145.305 1.00 121.39 521 ILE A N 1
ATOM 5394 C CA . ILE A 1 521 ? 123.993 181.066 143.899 1.00 119.00 521 ILE A CA 1
ATOM 5395 C C . ILE A 1 521 ? 123.052 182.145 143.382 1.00 115.17 521 ILE A C 1
ATOM 5396 O O . ILE A 1 521 ? 123.481 183.140 142.787 1.00 116.23 521 ILE A O 1
ATOM 5412 N N . LYS A 1 522 ? 121.752 181.968 143.611 1.00 112.36 522 LYS A N 1
ATOM 5413 C CA . LYS A 1 522 ? 120.774 182.896 143.058 1.00 112.76 522 LYS A CA 1
ATOM 5414 C C . LYS A 1 522 ? 120.930 184.284 143.663 1.00 114.93 522 LYS A C 1
ATOM 5415 O O . LYS A 1 522 ? 120.774 185.294 142.966 1.00 111.42 522 LYS A O 1
ATOM 5434 N N . PHE A 1 523 ? 121.242 184.357 144.958 1.00 117.20 523 PHE A N 1
ATOM 5435 C CA . PHE A 1 523 ? 121.448 185.655 145.592 1.00 116.61 523 PHE A CA 1
ATOM 5436 C C . PHE A 1 523 ? 122.622 186.393 144.960 1.00 113.62 523 PHE A C 1
ATOM 5437 O O . PHE A 1 523 ? 122.513 187.575 144.614 1.00 107.90 523 PHE A O 1
ATOM 5454 N N . TYR A 1 524 ? 123.756 185.709 144.796 1.00 108.47 524 TYR A N 1
ATOM 5455 C CA . TYR A 1 524 ? 124.926 186.363 144.222 1.00 107.14 524 TYR A CA 1
ATOM 5456 C C . TYR A 1 524 ? 124.670 186.809 142.790 1.00 111.17 524 TYR A C 1
ATOM 5457 O O . TYR A 1 524 ? 125.062 187.917 142.408 1.00 113.93 524 TYR A O 1
ATOM 5475 N N . GLN A 1 525 ? 124.018 185.970 141.984 1.00 117.13 525 GLN A N 1
ATOM 5476 C CA . GLN A 1 525 ? 123.652 186.390 140.636 1.00 112.71 525 GLN A CA 1
ATOM 5477 C C . GLN A 1 525 ? 122.843 187.678 140.679 1.00 114.48 525 GLN A C 1
ATOM 5478 O O . GLN A 1 525 ? 123.051 188.584 139.865 1.00 119.69 525 GLN A O 1
ATOM 5492 N N . SER A 1 526 ? 121.914 187.779 141.632 1.00 103.60 526 SER A N 1
ATOM 5493 C CA . SER A 1 526 ? 121.143 189.007 141.776 1.00 103.99 526 SER A CA 1
ATOM 5494 C C . SER A 1 526 ? 122.029 190.181 142.170 1.00 105.89 526 SER A C 1
ATOM 5495 O O . SER A 1 526 ? 121.729 191.328 141.819 1.00 106.50 526 SER A O 1
ATOM 5503 N N . VAL A 1 527 ? 123.117 189.923 142.898 1.00 102.06 527 VAL A N 1
ATOM 5504 C CA . VAL A 1 527 ? 124.029 191.002 143.269 1.00 103.57 527 VAL A CA 1
ATOM 5505 C C . VAL A 1 527 ? 124.666 191.605 142.024 1.00 102.72 527 VAL A C 1
ATOM 5506 O O . VAL A 1 527 ? 124.730 192.830 141.869 1.00 95.65 527 VAL A O 1
ATOM 5519 N N . LEU A 1 528 ? 125.143 190.753 141.114 1.00 107.48 528 LEU A N 1
ATOM 5520 C CA . LEU A 1 528 ? 125.706 191.246 139.862 1.00 106.30 528 LEU A CA 1
ATOM 5521 C C . LEU A 1 528 ? 124.613 191.712 138.908 1.00 108.05 528 LEU A C 1
ATOM 5522 O O . LEU A 1 528 ? 124.859 192.571 138.055 1.00 102.60 528 LEU A O 1
ATOM 5538 N N . GLU A 1 529 ? 123.406 191.157 139.037 1.00 127.05 529 GLU A N 1
ATOM 5539 C CA . GLU A 1 529 ? 122.277 191.566 138.212 1.00 125.48 529 GLU A CA 1
ATOM 5540 C C . GLU A 1 529 ? 121.719 192.923 138.617 1.00 122.17 529 GLU A C 1
ATOM 5541 O O . GLU A 1 529 ? 121.044 193.567 137.808 1.00 120.65 529 GLU A O 1
ATOM 5553 N N . SER A 1 530 ? 121.976 193.363 139.845 1.00 118.43 530 SER A N 1
ATOM 5554 C CA . SER A 1 530 ? 121.509 194.667 140.291 1.00 116.45 530 SER A CA 1
ATOM 5555 C C . SER A 1 530 ? 122.306 195.780 139.623 1.00 117.46 530 SER A C 1
ATOM 5556 O O . SER A 1 530 ? 123.483 195.613 139.295 1.00 120.27 530 SER A O 1
ATOM 5564 N N . LYS A 1 531 ? 121.652 196.924 139.421 1.00 118.51 531 LYS A N 1
ATOM 5565 C CA . LYS A 1 531 ? 122.315 198.071 138.813 1.00 120.41 531 LYS A CA 1
ATOM 5566 C C . LYS A 1 531 ? 123.465 198.580 139.673 1.00 120.94 531 LYS A C 1
ATOM 5567 O O . LYS A 1 531 ? 124.577 198.746 139.161 1.00 119.87 531 LYS A O 1
ATOM 5586 N N . TYR A 1 532 ? 123.235 198.788 140.972 1.00 117.48 532 TYR A N 1
ATOM 5587 C CA . TYR A 1 532 ? 124.244 199.422 141.816 1.00 118.94 532 TYR A CA 1
ATOM 5588 C C . TYR A 1 532 ? 125.579 198.691 141.733 1.00 121.90 532 TYR A C 1
ATOM 5589 O O . TYR A 1 532 ? 126.625 199.312 141.514 1.00 120.55 532 TYR A O 1
ATOM 5607 N N . ALA A 1 533 ? 125.564 197.366 141.901 1.00 118.31 533 ALA A N 1
ATOM 5608 C CA . ALA A 1 533 ? 126.807 196.604 141.847 1.00 109.70 533 ALA A CA 1
ATOM 5609 C C . ALA A 1 533 ? 127.540 196.839 140.535 1.00 104.38 533 ALA A C 1
ATOM 5610 O O . ALA A 1 533 ? 128.774 196.815 140.491 1.00 106.93 533 ALA A O 1
ATOM 5617 N N . GLN A 1 534 ? 126.795 197.066 139.454 1.00 113.44 534 GLN A N 1
ATOM 5618 C CA . GLN A 1 534 ? 127.418 197.298 138.158 1.00 119.03 534 GLN A CA 1
ATOM 5619 C C . GLN A 1 534 ? 127.935 198.723 138.014 1.00 119.19 534 GLN A C 1
ATOM 5620 O O . GLN A 1 534 ? 128.581 199.037 137.009 1.00 118.32 534 GLN A O 1
ATOM 5634 N N . SER A 1 535 ? 127.666 199.590 138.989 1.00 121.76 535 SER A N 1
ATOM 5635 C CA . SER A 1 535 ? 128.104 200.977 138.930 1.00 120.59 535 SER A CA 1
ATOM 5636 C C . SER A 1 535 ? 129.417 201.227 139.662 1.00 118.95 535 SER A C 1
ATOM 5637 O O . SER A 1 535 ? 130.031 202.278 139.449 1.00 120.75 535 SER A O 1
ATOM 5645 N N . VAL A 1 536 ? 129.862 200.300 140.509 1.00 115.87 536 VAL A N 1
ATOM 5646 C CA . VAL A 1 536 ? 131.080 200.488 141.289 1.00 119.28 536 VAL A CA 1
ATOM 5647 C C . VAL A 1 536 ? 132.111 199.446 140.877 1.00 118.18 536 VAL A C 1
ATOM 5648 O O . VAL A 1 536 ? 133.301 199.752 140.749 1.00 115.55 536 VAL A O 1
ATOM 5661 N N . LEU A 1 537 ? 131.665 198.212 140.666 1.00 113.61 537 LEU A N 1
ATOM 5662 C CA . LEU A 1 537 ? 132.562 197.168 140.199 1.00 108.71 537 LEU A CA 1
ATOM 5663 C C . LEU A 1 537 ? 133.119 197.523 138.823 1.00 109.60 537 LEU A C 1
ATOM 5664 O O . LEU A 1 537 ? 132.676 198.469 138.166 1.00 111.19 537 LEU A O 1
ATOM 5680 N N . ASN A 1 538 ? 134.112 196.747 138.391 1.00 110.23 538 ASN A N 1
ATOM 5681 C CA . ASN A 1 538 ? 134.742 196.904 137.079 1.00 111.63 538 ASN A CA 1
ATOM 5682 C C . ASN A 1 538 ? 134.894 195.510 136.479 1.00 104.88 538 ASN A C 1
ATOM 5683 O O . ASN A 1 538 ? 135.897 194.830 136.711 1.00 105.20 538 ASN A O 1
ATOM 5694 N N . ILE A 1 539 ? 133.897 195.089 135.708 1.00 105.47 539 ILE A N 1
ATOM 5695 C CA . ILE A 1 539 ? 133.886 193.751 135.123 1.00 109.67 539 ILE A CA 1
ATOM 5696 C C . ILE A 1 539 ? 133.325 193.840 133.711 1.00 114.14 539 ILE A C 1
ATOM 5697 O O . ILE A 1 539 ? 132.654 194.820 133.350 1.00 117.12 539 ILE A O 1
ATOM 5713 N N . PRO A 1 540 ? 133.585 192.825 132.880 1.00 116.42 540 PRO A N 1
ATOM 5714 C CA . PRO A 1 540 ? 133.014 192.812 131.526 1.00 113.72 540 PRO A CA 1
ATOM 5715 C C . PRO A 1 540 ? 131.528 192.494 131.544 1.00 111.53 540 PRO A C 1
ATOM 5716 O O . PRO A 1 540 ? 131.129 191.332 131.422 1.00 110.31 540 PRO A O 1
ATOM 5727 N N . ILE A 1 541 ? 130.705 193.533 131.708 1.00 117.74 541 ILE A N 1
ATOM 5728 C CA . ILE A 1 541 ? 129.283 193.337 131.988 1.00 118.89 541 ILE A CA 1
ATOM 5729 C C . ILE A 1 541 ? 128.651 192.415 130.954 1.00 120.36 541 ILE A C 1
ATOM 5730 O O . ILE A 1 541 ? 127.950 191.456 131.298 1.00 118.64 541 ILE A O 1
ATOM 5746 N N . GLN A 1 542 ? 128.894 192.684 129.670 1.00 128.82 542 GLN A N 1
ATOM 5747 C CA . GLN A 1 542 ? 128.213 191.920 128.630 1.00 126.82 542 GLN A CA 1
ATOM 5748 C C . GLN A 1 542 ? 128.580 190.441 128.676 1.00 127.18 542 GLN A C 1
ATOM 5749 O O . GLN A 1 542 ? 127.706 189.586 128.496 1.00 123.54 542 GLN A O 1
ATOM 5763 N N . GLN A 1 543 ? 129.852 190.115 128.916 1.00 127.62 543 GLN A N 1
ATOM 5764 C CA . GLN A 1 543 ? 130.252 188.713 128.961 1.00 127.66 543 GLN A CA 1
ATOM 5765 C C . GLN A 1 543 ? 129.793 188.044 130.250 1.00 126.41 543 GLN A C 1
ATOM 5766 O O . GLN A 1 543 ? 129.308 186.908 130.223 1.00 126.89 543 GLN A O 1
ATOM 5780 N N . VAL A 1 544 ? 129.938 188.730 131.387 1.00 116.59 544 VAL A N 1
ATOM 5781 C CA . VAL A 1 544 ? 129.430 188.186 132.641 1.00 116.44 544 VAL A CA 1
ATOM 5782 C C . VAL A 1 544 ? 127.910 188.124 132.610 1.00 118.27 544 VAL A C 1
ATOM 5783 O O . VAL A 1 544 ? 127.307 187.193 133.158 1.00 116.35 544 VAL A O 1
ATOM 5796 N N . GLN A 1 545 ? 127.266 189.106 131.977 1.00 122.08 545 GLN A N 1
ATOM 5797 C CA . GLN A 1 545 ? 125.822 189.041 131.783 1.00 123.26 545 GLN A CA 1
ATOM 5798 C C . GLN A 1 545 ? 125.446 187.828 130.943 1.00 121.59 545 GLN A C 1
ATOM 5799 O O . GLN A 1 545 ? 124.474 187.124 131.241 1.00 121.01 545 GLN A O 1
ATOM 5813 N N . ALA A 1 546 ? 126.212 187.569 129.883 1.00 123.65 546 ALA A N 1
ATOM 5814 C CA . ALA A 1 546 ? 125.872 186.483 128.971 1.00 126.65 546 ALA A CA 1
ATOM 5815 C C . ALA A 1 546 ? 126.243 185.123 129.550 1.00 128.28 546 ALA A C 1
ATOM 5816 O O . ALA A 1 546 ? 125.605 184.114 129.227 1.00 129.77 546 ALA A O 1
ATOM 5823 N N . ASP A 1 547 ? 127.264 185.071 130.406 1.00 120.62 547 ASP A N 1
ATOM 5824 C CA . ASP A 1 547 ? 127.884 183.808 130.789 1.00 117.21 547 ASP A CA 1
ATOM 5825 C C . ASP A 1 547 ? 127.633 183.420 132.242 1.00 115.54 547 ASP A C 1
ATOM 5826 O O . ASP A 1 547 ? 127.799 182.246 132.589 1.00 120.94 547 ASP A O 1
ATOM 5835 N N . ILE A 1 548 ? 127.230 184.355 133.100 1.00 105.82 548 ILE A N 1
ATOM 5836 C CA . ILE A 1 548 ? 127.119 184.062 134.526 1.00 112.11 548 ILE A CA 1
ATOM 5837 C C . ILE A 1 548 ? 125.691 184.279 135.008 1.00 115.07 548 ILE A C 1
ATOM 5838 O O . ILE A 1 548 ? 125.067 183.365 135.559 1.00 117.47 548 ILE A O 1
ATOM 5854 N N . ILE A 1 549 ? 125.163 185.487 134.806 1.00 116.62 549 ILE A N 1
ATOM 5855 C CA . ILE A 1 549 ? 123.882 185.841 135.411 1.00 117.42 549 ILE A CA 1
ATOM 5856 C C . ILE A 1 549 ? 122.772 184.931 134.898 1.00 118.11 549 ILE A C 1
ATOM 5857 O O . ILE A 1 549 ? 121.918 184.480 135.670 1.00 118.41 549 ILE A O 1
ATOM 5873 N N . ASN A 1 550 ? 122.759 184.649 133.598 1.00 128.05 550 ASN A N 1
ATOM 5874 C CA . ASN A 1 550 ? 121.682 183.879 132.992 1.00 128.56 550 ASN A CA 1
ATOM 5875 C C . ASN A 1 550 ? 121.886 182.371 133.078 1.00 129.25 550 ASN A C 1
ATOM 5876 O O . ASN A 1 550 ? 120.931 181.623 132.844 1.00 128.30 550 ASN A O 1
ATOM 5887 N N . GLN A 1 551 ? 123.088 181.905 133.407 1.00 129.37 551 GLN A N 1
ATOM 5888 C CA . GLN A 1 551 ? 123.366 180.478 133.386 1.00 127.97 551 GLN A CA 1
ATOM 5889 C C . GLN A 1 551 ? 122.865 179.807 134.663 1.00 126.29 551 GLN A C 1
ATOM 5890 O O . GLN A 1 551 ? 122.399 180.454 135.604 1.00 126.18 551 GLN A O 1
ATOM 5904 N N . SER A 1 552 ? 122.965 178.479 134.680 1.00 126.26 552 SER A N 1
ATOM 5905 C CA . SER A 1 552 ? 122.600 177.663 135.828 1.00 126.62 552 SER A CA 1
ATOM 5906 C C . SER A 1 552 ? 123.726 176.681 136.115 1.00 125.94 552 SER A C 1
ATOM 5907 O O . SER A 1 552 ? 124.249 176.040 135.198 1.00 128.50 552 SER A O 1
ATOM 5915 N N . PHE A 1 553 ? 124.093 176.564 137.388 1.00 116.29 553 PHE A N 1
ATOM 5916 C CA . PHE A 1 553 ? 125.230 175.762 137.815 1.00 112.86 553 PHE A CA 1
ATOM 5917 C C . PHE A 1 553 ? 124.754 174.610 138.687 1.00 116.52 553 PHE A C 1
ATOM 5918 O O . PHE A 1 553 ? 123.843 174.773 139.505 1.00 119.96 553 PHE A O 1
ATOM 5935 N N . ALA A 1 554 ? 125.377 173.445 138.509 1.00 119.81 554 ALA A N 1
ATOM 5936 C CA . ALA A 1 554 ? 124.983 172.255 139.251 1.00 121.10 554 ALA A CA 1
ATOM 5937 C C . ALA A 1 554 ? 125.583 172.201 140.650 1.00 122.50 554 ALA A C 1
ATOM 5938 O O . ALA A 1 554 ? 125.130 171.396 141.470 1.00 120.55 554 ALA A O 1
ATOM 5945 N N . SER A 1 555 ? 126.584 173.028 140.940 1.00 128.58 555 SER A N 1
ATOM 5946 C CA . SER A 1 555 ? 127.206 173.032 142.256 1.00 126.98 555 SER A CA 1
ATOM 5947 C C . SER A 1 555 ? 127.891 174.372 142.469 1.00 126.20 555 SER A C 1
ATOM 5948 O O . SER A 1 555 ? 128.165 175.109 141.519 1.00 121.53 555 SER A O 1
ATOM 5956 N N . LEU A 1 556 ? 128.165 174.677 143.739 1.00 118.83 556 LEU A N 1
ATOM 5957 C CA . LEU A 1 556 ? 128.797 175.945 144.077 1.00 117.53 556 LEU A CA 1
ATOM 5958 C C . LEU A 1 556 ? 130.234 176.026 143.586 1.00 115.17 556 LEU A C 1
ATOM 5959 O O . LEU A 1 556 ? 130.766 177.132 143.446 1.00 114.12 556 LEU A O 1
ATOM 5975 N N . ASP A 1 557 ? 130.877 174.887 143.325 1.00 111.77 557 ASP A N 1
ATOM 5976 C CA . ASP A 1 557 ? 132.250 174.918 142.835 1.00 110.19 557 ASP A CA 1
ATOM 5977 C C . ASP A 1 557 ? 132.330 175.569 141.461 1.00 114.55 557 ASP A C 1
ATOM 5978 O O . ASP A 1 557 ? 133.175 176.442 141.228 1.00 118.40 557 ASP A O 1
ATOM 5987 N N . ASP A 1 558 ? 131.454 175.165 140.538 1.00 111.52 558 ASP A N 1
ATOM 5988 C CA . ASP A 1 558 ? 131.522 175.696 139.180 1.00 112.31 558 ASP A CA 1
ATOM 5989 C C . ASP A 1 558 ? 131.253 177.193 139.145 1.00 109.00 558 ASP A C 1
ATOM 5990 O O . ASP A 1 558 ? 131.827 177.903 138.312 1.00 102.03 558 ASP A O 1
ATOM 5999 N N . PHE A 1 559 ? 130.386 177.691 140.026 1.00 106.62 559 PHE A N 1
ATOM 6000 C CA . PHE A 1 559 ? 130.123 179.125 140.057 1.00 107.30 559 PHE A CA 1
ATOM 6001 C C . PHE A 1 559 ? 131.384 179.898 140.411 1.00 99.16 559 PHE A C 1
ATOM 6002 O O . PHE A 1 559 ? 131.657 180.955 139.831 1.00 98.10 559 PHE A O 1
ATOM 6019 N N . GLN A 1 560 ? 132.166 179.388 141.362 1.00 91.28 560 GLN A N 1
ATOM 6020 C CA . GLN A 1 560 ? 133.422 180.041 141.712 1.00 92.89 560 GLN A CA 1
ATOM 6021 C C . GLN A 1 560 ? 134.367 180.079 140.520 1.00 95.51 560 GLN A C 1
ATOM 6022 O O . GLN A 1 560 ? 134.971 181.115 140.223 1.00 101.60 560 GLN A O 1
ATOM 6036 N N . ILE A 1 561 ? 134.512 178.950 139.825 1.00 86.64 561 ILE A N 1
ATOM 6037 C CA . ILE A 1 561 ? 135.443 178.892 138.704 1.00 84.84 561 ILE A CA 1
ATOM 6038 C C . ILE A 1 561 ? 135.001 179.836 137.594 1.00 95.00 561 ILE A C 1
ATOM 6039 O O . ILE A 1 561 ? 135.813 180.590 137.046 1.00 91.27 561 ILE A O 1
ATOM 6055 N N . ALA A 1 562 ? 133.711 179.823 137.253 1.00 100.77 562 ALA A N 1
ATOM 6056 C CA . ALA A 1 562 ? 133.224 180.689 136.185 1.00 97.18 562 ALA A CA 1
ATOM 6057 C C . ALA A 1 562 ? 133.442 182.155 136.532 1.00 93.22 562 ALA A C 1
ATOM 6058 O O . ALA A 1 562 ? 133.874 182.948 135.689 1.00 84.56 562 ALA A O 1
ATOM 6065 N N . LEU A 1 563 ? 133.148 182.534 137.776 1.00 94.98 563 LEU A N 1
ATOM 6066 C CA . LEU A 1 563 ? 133.392 183.906 138.207 1.00 92.52 563 LEU A CA 1
ATOM 6067 C C . LEU A 1 563 ? 134.876 184.241 138.141 1.00 87.49 563 LEU A C 1
ATOM 6068 O O . LEU A 1 563 ? 135.272 185.250 137.547 1.00 85.00 563 LEU A O 1
ATOM 6084 N N . GLU A 1 564 ? 135.716 183.397 138.743 1.00 81.16 564 GLU A N 1
ATOM 6085 C CA . GLU A 1 564 ? 137.154 183.636 138.706 1.00 78.78 564 GLU A CA 1
ATOM 6086 C C . GLU A 1 564 ? 137.695 183.524 137.287 1.00 82.36 564 GLU A C 1
ATOM 6087 O O . GLU A 1 564 ? 138.572 184.297 136.885 1.00 90.23 564 GLU A O 1
ATOM 6099 N N . LYS A 1 565 ? 137.180 182.570 136.511 1.00 87.37 565 LYS A N 1
ATOM 6100 C CA . LYS A 1 565 ? 137.694 182.342 135.164 1.00 91.49 565 LYS A CA 1
ATOM 6101 C C . LYS A 1 565 ? 137.534 183.579 134.289 1.00 92.19 565 LYS A C 1
ATOM 6102 O O . LYS A 1 565 ? 138.434 183.922 133.514 1.00 73.62 565 LYS A O 1
ATOM 6121 N N . ILE A 1 566 ? 136.395 184.263 134.400 1.00 103.22 566 ILE A N 1
ATOM 6122 C CA . ILE A 1 566 ? 136.061 185.308 133.438 1.00 104.32 566 ILE A CA 1
ATOM 6123 C C . ILE A 1 566 ? 136.576 186.672 133.880 1.00 103.70 566 ILE A C 1
ATOM 6124 O O . ILE A 1 566 ? 136.740 187.572 133.048 1.00 101.42 566 ILE A O 1
ATOM 6140 N N . CYS A 1 567 ? 136.842 186.859 135.173 1.00 91.26 567 CYS A N 1
ATOM 6141 C CA . CYS A 1 567 ? 137.218 188.177 135.669 1.00 90.28 567 CYS A CA 1
ATOM 6142 C C . CYS A 1 567 ? 138.722 188.423 135.649 1.00 91.76 567 CYS A C 1
ATOM 6143 O O . CYS A 1 567 ? 139.147 189.558 135.886 1.00 91.41 567 CYS A O 1
ATOM 6151 N N . TYR A 1 568 ? 139.533 187.408 135.358 1.00 73.50 568 TYR A N 1
ATOM 6152 C CA . TYR A 1 568 ? 140.980 187.582 135.315 1.00 70.58 568 TYR A CA 1
ATOM 6153 C C . TYR A 1 568 ? 141.392 188.017 133.916 1.00 75.80 568 TYR A C 1
ATOM 6154 O O . TYR A 1 568 ? 141.189 187.279 132.945 1.00 72.51 568 TYR A O 1
ATOM 6172 N N . ARG A 1 569 ? 141.973 189.210 133.813 1.00 95.10 569 ARG A N 1
ATOM 6173 C CA . ARG A 1 569 ? 142.316 189.813 132.534 1.00 92.37 569 ARG A CA 1
ATOM 6174 C C . ARG A 1 569 ? 143.738 190.348 132.579 1.00 93.18 569 ARG A C 1
ATOM 6175 O O . ARG A 1 569 ? 144.244 190.710 133.645 1.00 90.09 569 ARG A O 1
ATOM 6196 N N . LEU A 1 570 ? 144.373 190.399 131.414 1.00 91.97 570 LEU A N 1
ATOM 6197 C CA . LEU A 1 570 ? 145.709 190.957 131.257 1.00 94.43 570 LEU A CA 1
ATOM 6198 C C . LEU A 1 570 ? 145.650 191.978 130.128 1.00 98.10 570 LEU A C 1
ATOM 6199 O O . LEU A 1 570 ? 145.673 191.609 128.950 1.00 98.92 570 LEU A O 1
ATOM 6215 N N . PHE A 1 571 ? 145.566 193.254 130.489 1.00 96.62 571 PHE A N 1
ATOM 6216 C CA . PHE A 1 571 ? 145.392 194.326 129.521 1.00 96.24 571 PHE A CA 1
ATOM 6217 C C . PHE A 1 571 ? 146.705 194.608 128.798 1.00 98.17 571 PHE A C 1
ATOM 6218 O O . PHE A 1 571 ? 147.717 193.941 129.018 1.00 98.64 571 PHE A O 1
ATOM 6235 N N . ALA A 1 572 ? 146.676 195.607 127.917 1.00 100.49 572 ALA A N 1
ATOM 6236 C CA . ALA A 1 572 ? 147.851 195.973 127.142 1.00 98.05 572 ALA A CA 1
ATOM 6237 C C . ALA A 1 572 ? 147.693 197.371 126.565 1.00 103.03 572 ALA A C 1
ATOM 6238 O O . ALA A 1 572 ? 146.697 197.668 125.901 1.00 107.78 572 ALA A O 1
ATOM 6245 N N . VAL A 1 573 ? 148.681 198.223 126.829 1.00 114.31 573 VAL A N 1
ATOM 6246 C CA . VAL A 1 573 ? 148.827 199.514 126.165 1.00 116.66 573 VAL A CA 1
ATOM 6247 C C . VAL A 1 573 ? 150.249 199.590 125.630 1.00 113.01 573 VAL A C 1
ATOM 6248 O O . VAL A 1 573 ? 151.210 199.329 126.362 1.00 111.66 573 VAL A O 1
ATOM 6261 N N . VAL A 1 574 ? 150.384 199.947 124.355 1.00 125.38 574 VAL A N 1
ATOM 6262 C CA . VAL A 1 574 ? 151.639 199.735 123.642 1.00 127.25 574 VAL A CA 1
ATOM 6263 C C . VAL A 1 574 ? 152.167 201.030 123.040 1.00 127.07 574 VAL A C 1
ATOM 6264 O O . VAL A 1 574 ? 152.821 201.013 121.993 1.00 129.66 574 VAL A O 1
ATOM 6277 N N . GLU A 1 575 ? 151.899 202.157 123.690 1.00 133.16 575 GLU A N 1
ATOM 6278 C CA . GLU A 1 575 ? 152.380 203.421 123.160 1.00 136.95 575 GLU A CA 1
ATOM 6279 C C . GLU A 1 575 ? 153.904 203.484 123.232 1.00 137.72 575 GLU A C 1
ATOM 6280 O O . GLU A 1 575 ? 154.548 202.816 124.045 1.00 135.29 575 GLU A O 1
ATOM 6292 N N . ALA A 1 576 ? 154.479 204.305 122.357 1.00 147.57 576 ALA A N 1
ATOM 6293 C CA . ALA A 1 576 ? 155.926 204.364 122.223 1.00 148.56 576 ALA A CA 1
ATOM 6294 C C . ALA A 1 576 ? 156.553 205.156 123.365 1.00 146.89 576 ALA A C 1
ATOM 6295 O O . ALA A 1 576 ? 155.951 206.079 123.921 1.00 145.38 576 ALA A O 1
ATOM 6302 N N . ASN A 1 577 ? 157.785 204.780 123.709 1.00 151.16 577 ASN A N 1
ATOM 6303 C CA . ASN A 1 577 ? 158.612 205.529 124.654 1.00 152.60 577 ASN A CA 1
ATOM 6304 C C . ASN A 1 577 ? 157.932 205.704 126.008 1.00 153.86 577 ASN A C 1
ATOM 6305 O O . ASN A 1 577 ? 158.057 206.756 126.639 1.00 153.31 577 ASN A O 1
ATOM 6316 N N . ILE A 1 578 ? 157.208 204.688 126.478 1.00 141.33 578 ILE A N 1
ATOM 6317 C CA . ILE A 1 578 ? 156.603 204.772 127.804 1.00 138.26 578 ILE A CA 1
ATOM 6318 C C . ILE A 1 578 ? 157.584 204.224 128.833 1.00 134.95 578 ILE A C 1
ATOM 6319 O O . ILE A 1 578 ? 157.429 203.101 129.327 1.00 130.74 578 ILE A O 1
ATOM 6335 N N . GLU A 1 579 ? 158.599 205.019 129.167 1.00 137.95 579 GLU A N 1
ATOM 6336 C CA . GLU A 1 579 ? 159.459 204.738 130.310 1.00 138.75 579 GLU A CA 1
ATOM 6337 C C . GLU A 1 579 ? 159.685 205.999 131.134 1.00 139.82 579 GLU A C 1
ATOM 6338 O O . GLU A 1 579 ? 159.748 205.947 132.366 1.00 138.10 579 GLU A O 1
ATOM 6350 N N . ALA A 1 580 ? 159.805 207.140 130.450 1.00 147.80 580 ALA A N 1
ATOM 6351 C CA . ALA A 1 580 ? 160.255 208.361 131.110 1.00 148.68 580 ALA A CA 1
ATOM 6352 C C . ALA A 1 580 ? 159.163 208.963 131.982 1.00 148.34 580 ALA A C 1
ATOM 6353 O O . ALA A 1 580 ? 159.440 209.464 133.078 1.00 148.01 580 ALA A O 1
ATOM 6360 N N . GLU A 1 581 ? 157.915 208.930 131.513 1.00 142.42 581 GLU A N 1
ATOM 6361 C CA . GLU A 1 581 ? 156.838 209.575 132.256 1.00 141.89 581 GLU A CA 1
ATOM 6362 C C . GLU A 1 581 ? 156.706 208.988 133.655 1.00 140.68 581 GLU A C 1
ATOM 6363 O O . GLU A 1 581 ? 156.519 209.725 134.630 1.00 138.49 581 GLU A O 1
ATOM 6375 N N . LEU A 1 582 ? 156.801 207.662 133.774 1.00 131.13 582 LEU A N 1
ATOM 6376 C CA . LEU A 1 582 ? 156.711 207.037 135.089 1.00 130.16 582 LEU A CA 1
ATOM 6377 C C . LEU A 1 582 ? 157.857 207.481 135.990 1.00 127.94 582 LEU A C 1
ATOM 6378 O O . LEU A 1 582 ? 157.645 207.785 137.169 1.00 127.32 582 LEU A O 1
ATOM 6394 N N . LEU A 1 583 ? 159.078 207.528 135.453 1.00 132.95 583 LEU A N 1
ATOM 6395 C CA . LEU A 1 583 ? 160.225 207.926 136.263 1.00 134.61 583 LEU A CA 1
ATOM 6396 C C . LEU A 1 583 ? 160.099 209.369 136.734 1.00 135.32 583 LEU A C 1
ATOM 6397 O O . LEU A 1 583 ? 160.426 209.683 137.885 1.00 134.04 583 LEU A O 1
ATOM 6413 N N . LYS A 1 584 ? 159.630 210.261 135.862 1.00 147.35 584 LYS A N 1
ATOM 6414 C CA . LYS A 1 584 ? 159.591 211.687 136.167 1.00 148.28 584 LYS A CA 1
ATOM 6415 C C . LYS A 1 584 ? 158.332 212.071 136.941 1.00 145.06 584 LYS A C 1
ATOM 6416 O O . LYS A 1 584 ? 158.418 212.575 138.066 1.00 143.28 584 LYS A O 1
ATOM 6435 N N . ASN A 1 585 ? 157.158 211.836 136.354 1.00 140.27 585 ASN A N 1
ATOM 6436 C CA . ASN A 1 585 ? 155.921 212.287 136.983 1.00 141.71 585 ASN A CA 1
ATOM 6437 C C . ASN A 1 585 ? 155.536 211.418 138.175 1.00 143.49 585 ASN A C 1
ATOM 6438 O O . ASN A 1 585 ? 155.108 211.940 139.211 1.00 140.61 585 ASN A O 1
ATOM 6449 N N . ASP A 1 586 ? 155.680 210.101 138.052 1.00 136.95 586 ASP A N 1
ATOM 6450 C CA . ASP A 1 586 ? 155.144 209.164 139.030 1.00 133.18 586 ASP A CA 1
ATOM 6451 C C . ASP A 1 586 ? 156.165 208.707 140.063 1.00 131.47 586 ASP A C 1
ATOM 6452 O O . ASP A 1 586 ? 155.835 207.858 140.897 1.00 126.60 586 ASP A O 1
ATOM 6461 N N . LYS A 1 587 ? 157.381 209.256 140.046 1.00 129.68 587 LYS A N 1
ATOM 6462 C CA . LYS A 1 587 ? 158.450 208.833 140.957 1.00 126.48 587 LYS A CA 1
ATOM 6463 C C . LYS A 1 587 ? 158.430 207.319 141.147 1.00 122.52 587 LYS A C 1
ATOM 6464 O O . LYS A 1 587 ? 158.249 206.809 142.254 1.00 121.37 587 LYS A O 1
ATOM 6483 N N . ALA A 1 588 ? 158.612 206.594 140.047 1.00 112.92 588 ALA A N 1
ATOM 6484 C CA . ALA A 1 588 ? 158.456 205.146 140.044 1.00 114.13 588 ALA A CA 1
ATOM 6485 C C . ALA A 1 588 ? 159.816 204.465 140.134 1.00 112.85 588 ALA A C 1
ATOM 6486 O O . ALA A 1 588 ? 160.640 204.589 139.222 1.00 110.16 588 ALA A O 1
ATOM 6493 N N . GLN A 1 589 ? 160.048 203.744 141.227 1.00 110.71 589 GLN A N 1
ATOM 6494 C CA . GLN A 1 589 ? 161.240 202.919 141.333 1.00 108.12 589 GLN A CA 1
ATOM 6495 C C . GLN A 1 589 ? 161.186 201.804 140.297 1.00 107.71 589 GLN A C 1
ATOM 6496 O O . GLN A 1 589 ? 160.113 201.325 139.927 1.00 113.44 589 GLN A O 1
ATOM 6510 N N . ILE A 1 590 ? 162.359 201.389 139.826 1.00 108.53 590 ILE A N 1
ATOM 6511 C CA . ILE A 1 590 ? 162.460 200.458 138.708 1.00 110.14 590 ILE A CA 1
ATOM 6512 C C . ILE A 1 590 ? 163.510 199.403 139.024 1.00 106.18 590 ILE A C 1
ATOM 6513 O O . ILE A 1 590 ? 164.538 199.697 139.642 1.00 109.27 590 ILE A O 1
ATOM 6529 N N . PHE A 1 591 ? 163.243 198.171 138.596 1.00 101.64 591 PHE A N 1
ATOM 6530 C CA . PHE A 1 591 ? 164.211 197.087 138.660 1.00 105.58 591 PHE A CA 1
ATOM 6531 C C . PHE A 1 591 ? 164.202 196.352 137.327 1.00 106.69 591 PHE A C 1
ATOM 6532 O O . PHE A 1 591 ? 163.440 196.688 136.419 1.00 113.31 591 PHE A O 1
ATOM 6549 N N . ASN A 1 592 ? 165.060 195.341 137.217 1.00 106.05 592 ASN A N 1
ATOM 6550 C CA . ASN A 1 592 ? 165.054 194.425 136.082 1.00 107.48 592 ASN A CA 1
ATOM 6551 C C . ASN A 1 592 ? 165.013 192.994 136.598 1.00 112.67 592 ASN A C 1
ATOM 6552 O O . ASN A 1 592 ? 165.811 192.620 137.463 1.00 114.44 592 ASN A O 1
ATOM 6563 N N . ILE A 1 593 ? 164.091 192.197 136.063 1.00 84.14 593 ILE A N 1
ATOM 6564 C CA . ILE A 1 593 ? 163.956 190.803 136.474 1.00 78.32 593 ILE A CA 1
ATOM 6565 C C . ILE A 1 593 ? 164.917 189.955 135.656 1.00 87.69 593 ILE A C 1
ATOM 6566 O O . ILE A 1 593 ? 164.813 189.892 134.426 1.00 87.24 593 ILE A O 1
ATOM 6582 N N . THR A 1 594 ? 165.853 189.293 136.337 1.00 86.39 594 THR A N 1
ATOM 6583 C CA . THR A 1 594 ? 166.875 188.513 135.654 1.00 82.92 594 THR A CA 1
ATOM 6584 C C . THR A 1 594 ? 167.188 187.260 136.458 1.00 77.18 594 THR A C 1
ATOM 6585 O O . THR A 1 594 ? 166.994 187.211 137.674 1.00 91.95 594 THR A O 1
ATOM 6596 N N . SER A 1 595 ? 167.676 186.244 135.751 1.00 76.92 595 SER A N 1
ATOM 6597 C CA . SER A 1 595 ? 168.135 185.006 136.365 1.00 78.04 595 SER A CA 1
ATOM 6598 C C . SER A 1 595 ? 169.077 184.321 135.387 1.00 89.81 595 SER A C 1
ATOM 6599 O O . SER A 1 595 ? 169.122 184.664 134.203 1.00 96.47 595 SER A O 1
ATOM 6607 N N . SER A 1 596 ? 169.835 183.347 135.896 1.00 80.71 596 SER A N 1
ATOM 6608 C CA . SER A 1 596 ? 170.854 182.705 135.070 1.00 72.93 596 SER A CA 1
ATOM 6609 C C . SER A 1 596 ? 170.260 182.148 133.782 1.00 73.85 596 SER A C 1
ATOM 6610 O O . SER A 1 596 ? 170.764 182.423 132.688 1.00 79.41 596 SER A O 1
ATOM 6618 N N . ASP A 1 597 ? 169.186 181.362 133.890 1.00 78.24 597 ASP A N 1
ATOM 6619 C CA . ASP A 1 597 ? 168.581 180.779 132.697 1.00 85.44 597 ASP A CA 1
ATOM 6620 C C . ASP A 1 597 ? 168.068 181.850 131.745 1.00 82.79 597 ASP A C 1
ATOM 6621 O O . ASP A 1 597 ? 168.081 181.654 130.526 1.00 86.45 597 ASP A O 1
ATOM 6630 N N . LEU A 1 598 ? 167.611 182.981 132.275 1.00 77.93 598 LEU A N 1
ATOM 6631 C CA . LEU A 1 598 ? 167.126 184.075 131.446 1.00 80.37 598 LEU A CA 1
ATOM 6632 C C . LEU A 1 598 ? 168.251 184.838 130.760 1.00 83.69 598 LEU A C 1
ATOM 6633 O O . LEU A 1 598 ? 167.968 185.738 129.963 1.00 88.68 598 LEU A O 1
ATOM 6649 N N . ARG A 1 599 ? 169.509 184.508 131.051 1.00 87.24 599 ARG A N 1
ATOM 6650 C CA . ARG A 1 599 ? 170.653 185.189 130.462 1.00 91.36 599 ARG A CA 1
ATOM 6651 C C . ARG A 1 599 ? 171.483 184.309 129.542 1.00 96.79 599 ARG A C 1
ATOM 6652 O O . ARG A 1 599 ? 172.176 184.837 128.671 1.00 100.33 599 ARG A O 1
ATOM 6673 N N . LYS A 1 600 ? 171.433 182.990 129.708 1.00 104.49 600 LYS A N 1
ATOM 6674 C CA . LYS A 1 600 ? 172.276 182.111 128.913 1.00 106.97 600 LYS A CA 1
ATOM 6675 C C . LYS A 1 600 ? 171.812 182.083 127.459 1.00 110.89 600 LYS A C 1
ATOM 6676 O O . LYS A 1 600 ? 170.718 182.539 127.115 1.00 110.69 600 LYS A O 1
ATOM 6695 N N . GLU A 1 601 ? 172.671 181.533 126.599 1.00 129.85 601 GLU A N 1
ATOM 6696 C CA . GLU A 1 601 ? 172.395 181.521 125.166 1.00 132.34 601 GLU A CA 1
ATOM 6697 C C . GLU A 1 601 ? 171.606 180.279 124.767 1.00 131.17 601 GLU A C 1
ATOM 6698 O O . GLU A 1 601 ? 170.541 180.375 124.146 1.00 129.21 601 GLU A O 1
ATOM 6710 N N . ALA A 1 602 ? 172.117 179.100 125.110 1.00 122.84 602 ALA A N 1
ATOM 6711 C CA . ALA A 1 602 ? 171.468 177.853 124.732 1.00 119.64 602 ALA A CA 1
ATOM 6712 C C . ALA A 1 602 ? 170.124 177.709 125.433 1.00 121.45 602 ALA A C 1
ATOM 6713 O O 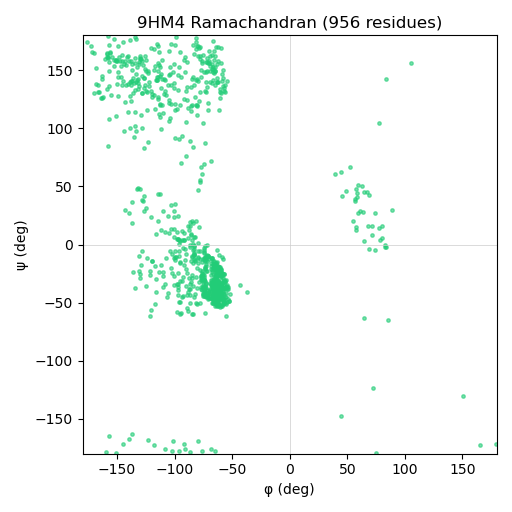. ALA A 1 602 ? 169.943 178.166 126.565 1.00 117.19 602 ALA A O 1
ATOM 6720 N N . LYS A 1 603 ? 169.180 177.068 124.746 1.00 120.65 603 LYS A N 1
ATOM 6721 C CA . LYS A 1 603 ? 167.835 176.848 125.266 1.00 121.59 603 LYS A CA 1
ATOM 6722 C C . LYS A 1 603 ? 167.510 175.358 125.271 1.00 120.85 603 LYS A C 1
ATOM 6723 O O . LYS A 1 603 ? 168.407 174.528 125.090 1.00 121.18 603 LYS A O 1
ATOM 6742 N N . ASP A 1 604 ? 166.238 175.018 125.495 1.00 116.96 604 ASP A N 1
ATOM 6743 C CA . ASP A 1 604 ? 165.769 173.642 125.646 1.00 118.09 604 ASP A CA 1
ATOM 6744 C C . ASP A 1 604 ? 165.928 173.174 127.087 1.00 118.84 604 ASP A C 1
ATOM 6745 O O . ASP A 1 604 ? 164.928 172.900 127.759 1.00 119.39 604 ASP A O 1
ATOM 6754 N N . LYS A 1 605 ? 167.160 173.075 127.580 1.00 98.60 605 LYS A N 1
ATOM 6755 C CA . LYS A 1 605 ? 167.372 172.735 128.981 1.00 93.89 605 LYS A CA 1
ATOM 6756 C C . LYS A 1 605 ? 167.191 173.989 129.824 1.00 96.43 605 LYS A C 1
ATOM 6757 O O . LYS A 1 605 ? 167.921 174.970 129.650 1.00 93.00 605 LYS A O 1
ATOM 6776 N N . ILE A 1 606 ? 166.223 173.957 130.739 1.00 92.98 606 ILE A N 1
ATOM 6777 C CA . ILE A 1 606 ? 165.913 175.105 131.579 1.00 85.24 606 ILE A CA 1
ATOM 6778 C C . ILE A 1 606 ? 165.219 174.607 132.838 1.00 83.31 606 ILE A C 1
ATOM 6779 O O . ILE A 1 606 ? 164.516 173.594 132.822 1.00 90.27 606 ILE A O 1
ATOM 6795 N N . LYS A 1 607 ? 165.427 175.326 133.939 1.00 75.20 607 LYS A N 1
ATOM 6796 C CA . LYS A 1 607 ? 164.914 174.889 135.230 1.00 81.48 607 LYS A CA 1
ATOM 6797 C C . LYS A 1 607 ? 163.402 175.064 135.305 1.00 86.93 607 LYS A C 1
ATOM 6798 O O . LYS A 1 607 ? 162.827 175.983 134.716 1.00 91.15 607 LYS A O 1
ATOM 6817 N N . SER A 1 608 ? 162.757 174.168 136.057 1.00 79.90 608 SER A N 1
ATOM 6818 C CA . SER A 1 608 ? 161.298 174.113 136.062 1.00 82.59 608 SER A CA 1
ATOM 6819 C C . SER A 1 608 ? 160.685 175.415 136.565 1.00 69.73 608 SER A C 1
ATOM 6820 O O . SER A 1 608 ? 159.712 175.912 135.987 1.00 61.76 608 SER A O 1
ATOM 6828 N N . HIS A 1 609 ? 161.230 175.982 137.641 1.00 76.45 609 HIS A N 1
ATOM 6829 C CA . HIS A 1 609 ? 160.701 177.245 138.138 1.00 75.81 609 HIS A CA 1
ATOM 6830 C C . HIS A 1 609 ? 160.917 178.381 137.149 1.00 80.92 609 HIS A C 1
ATOM 6831 O O . HIS A 1 609 ? 160.278 179.429 137.282 1.00 84.05 609 HIS A O 1
ATOM 6845 N N . THR A 1 610 ? 161.808 178.201 136.170 1.00 72.74 610 THR A N 1
ATOM 6846 C CA . THR A 1 610 ? 161.899 179.144 135.061 1.00 69.07 610 THR A CA 1
ATOM 6847 C C . THR A 1 610 ? 161.104 178.652 133.859 1.00 67.66 610 THR A C 1
ATOM 6848 O O . THR A 1 610 ? 160.914 179.392 132.889 1.00 58.44 610 THR A O 1
ATOM 6859 N N . GLN A 1 611 ? 160.638 177.403 133.909 1.00 72.91 611 GLN A N 1
ATOM 6860 C CA . GLN A 1 611 ? 159.814 176.871 132.832 1.00 69.89 611 GLN A CA 1
ATOM 6861 C C . GLN A 1 611 ? 158.383 177.385 132.925 1.00 87.09 611 GLN A C 1
ATOM 6862 O O . GLN A 1 611 ? 157.653 177.391 131.927 1.00 87.99 611 GLN A O 1
ATOM 6876 N N . ILE A 1 612 ? 157.962 177.817 134.116 1.00 80.49 612 ILE A N 1
ATOM 6877 C CA . ILE A 1 612 ? 156.603 178.320 134.290 1.00 55.61 612 ILE A CA 1
ATOM 6878 C C . ILE A 1 612 ? 156.533 179.802 133.953 1.00 53.08 612 ILE A C 1
ATOM 6879 O O . ILE A 1 612 ? 155.601 180.256 133.283 1.00 68.94 612 ILE A O 1
ATOM 6895 N N . TRP A 1 613 ? 157.510 180.580 134.417 1.00 60.53 613 TRP A N 1
ATOM 6896 C CA . TRP A 1 613 ? 157.499 182.014 134.154 1.00 70.93 613 TRP A CA 1
ATOM 6897 C C . TRP A 1 613 ? 157.477 182.294 132.657 1.00 78.09 613 TRP A C 1
ATOM 6898 O O . TRP A 1 613 ? 156.691 183.119 132.180 1.00 85.71 613 TRP A O 1
ATOM 6919 N N . LYS A 1 614 ? 158.336 181.613 131.897 1.00 77.07 614 LYS A N 1
ATOM 6920 C CA . LYS A 1 614 ? 158.346 181.795 130.450 1.00 79.08 614 LYS A CA 1
ATOM 6921 C C . LYS A 1 614 ? 157.126 181.178 129.780 1.00 83.84 614 LYS A C 1
ATOM 6922 O O . LYS A 1 614 ? 156.775 181.588 128.669 1.00 85.66 614 LYS A O 1
ATOM 6941 N N . ALA A 1 615 ? 156.476 180.207 130.423 1.00 75.12 615 ALA A N 1
ATOM 6942 C CA . ALA A 1 615 ? 155.286 179.597 129.841 1.00 69.93 615 ALA A CA 1
ATOM 6943 C C . ALA A 1 615 ? 154.030 180.397 130.166 1.00 76.83 615 ALA A C 1
ATOM 6944 O O . ALA A 1 615 ? 152.958 180.125 129.614 1.00 77.62 615 ALA A O 1
ATOM 6951 N N . PHE A 1 616 ? 154.138 181.379 131.061 1.00 74.53 616 PHE A N 1
ATOM 6952 C CA . PHE A 1 616 ? 152.969 182.163 131.445 1.00 62.95 616 PHE A CA 1
ATOM 6953 C C . PHE A 1 616 ? 152.586 183.154 130.353 1.00 68.22 616 PHE A C 1
ATOM 6954 O O . PHE A 1 616 ? 151.403 183.325 130.040 1.00 73.60 616 PHE A O 1
ATOM 6971 N N . TRP A 1 617 ? 153.577 183.815 129.758 1.00 79.64 617 TRP A N 1
ATOM 6972 C CA . TRP A 1 617 ? 153.316 184.904 128.825 1.00 84.61 617 TRP A CA 1
ATOM 6973 C C . TRP A 1 617 ? 152.933 184.430 127.430 1.00 80.08 617 TRP A C 1
ATOM 6974 O O . TRP A 1 617 ? 152.485 185.251 126.623 1.00 85.55 617 TRP A O 1
ATOM 6995 N N . THR A 1 618 ? 153.094 183.146 127.121 1.00 85.86 618 THR A N 1
ATOM 6996 C CA . THR A 1 618 ? 152.861 182.676 125.763 1.00 92.04 618 THR A CA 1
ATOM 6997 C C . THR A 1 618 ? 151.425 182.951 125.332 1.00 87.06 618 THR A C 1
ATOM 6998 O O . THR A 1 618 ? 150.518 183.089 126.156 1.00 91.39 618 THR A O 1
ATOM 7009 N N . SER A 1 619 ? 151.227 183.034 124.015 1.00 94.39 619 SER A N 1
ATOM 7010 C CA . SER A 1 619 ? 149.894 183.291 123.484 1.00 99.74 619 SER A CA 1
ATOM 7011 C C . SER A 1 619 ? 149.008 182.056 123.573 1.00 100.46 619 SER A C 1
ATOM 7012 O O . SER A 1 619 ? 147.787 182.181 123.708 1.00 104.26 619 SER A O 1
ATOM 7020 N N . GLU A 1 620 ? 149.597 180.861 123.500 1.00 94.62 620 GLU A N 1
ATOM 7021 C CA . GLU A 1 620 ? 148.817 179.642 123.668 1.00 91.04 620 GLU A CA 1
ATOM 7022 C C . GLU A 1 620 ? 148.216 179.538 125.060 1.00 90.98 620 GLU A C 1
ATOM 7023 O O . GLU A 1 620 ? 147.309 178.726 125.270 1.00 89.55 620 GLU A O 1
ATOM 7035 N N . ASN A 1 621 ? 148.705 180.333 126.013 1.00 91.27 621 ASN A N 1
ATOM 7036 C CA . ASN A 1 621 ? 148.152 180.319 127.361 1.00 91.88 621 ASN A CA 1
ATOM 7037 C C . ASN A 1 621 ? 147.024 181.333 127.511 1.00 87.88 621 ASN A C 1
ATOM 7038 O O . ASN A 1 621 ? 146.048 181.076 128.222 1.00 86.93 621 ASN A O 1
ATOM 7049 N N . LYS A 1 622 ? 147.137 182.485 126.847 1.00 91.15 622 LYS A N 1
ATOM 7050 C CA . LYS A 1 622 ? 146.093 183.499 126.950 1.00 90.11 622 LYS A CA 1
ATOM 7051 C C . LYS A 1 622 ? 144.772 183.011 126.370 1.00 88.49 622 LYS A C 1
ATOM 7052 O O . LYS A 1 622 ? 143.712 183.547 126.709 1.00 94.99 622 LYS A O 1
ATOM 7071 N N . GLN A 1 623 ? 144.811 182.005 125.495 1.00 94.60 623 GLN A N 1
ATOM 7072 C CA . GLN A 1 623 ? 143.587 181.472 124.910 1.00 97.51 623 GLN A CA 1
ATOM 7073 C C . GLN A 1 623 ? 142.953 180.387 125.769 1.00 100.30 623 GLN A C 1
ATOM 7074 O O . GLN A 1 623 ? 141.891 179.876 125.402 1.00 99.31 623 GLN A O 1
ATOM 7088 N N . ASN A 1 624 ? 143.578 180.019 126.884 1.00 83.31 624 ASN A N 1
ATOM 7089 C CA . ASN A 1 624 ? 143.015 179.068 127.829 1.00 83.48 624 ASN A CA 1
ATOM 7090 C C . ASN A 1 624 ? 142.452 179.743 129.071 1.00 89.89 624 ASN A C 1
ATOM 7091 O O . ASN A 1 624 ? 142.163 179.059 130.057 1.00 92.28 624 ASN A O 1
ATOM 7102 N N . ASN A 1 625 ? 142.285 181.061 129.044 1.00 83.01 625 ASN A N 1
ATOM 7103 C CA . ASN A 1 625 ? 141.871 181.828 130.213 1.00 78.25 625 ASN A CA 1
ATOM 7104 C C . ASN A 1 625 ? 142.847 181.610 131.369 1.00 68.19 625 ASN A C 1
ATOM 7105 O O . ASN A 1 625 ? 142.465 181.338 132.507 1.00 73.50 625 ASN A O 1
ATOM 7116 N N . PHE A 1 626 ? 144.131 181.728 131.045 1.00 68.63 626 PHE A N 1
ATOM 7117 C CA . PHE A 1 626 ? 145.200 181.766 132.037 1.00 75.81 626 PHE A CA 1
ATOM 7118 C C . PHE A 1 626 ? 145.103 180.583 133.006 1.00 78.39 626 PHE A C 1
ATOM 7119 O O . PHE A 1 626 ? 144.831 180.731 134.196 1.00 82.76 626 PHE A O 1
ATOM 7136 N N . GLU A 1 627 ? 145.318 179.389 132.449 1.00 79.60 627 GLU A N 1
ATOM 7137 C CA . GLU A 1 627 ? 145.412 178.201 133.292 1.00 77.22 627 GLU A CA 1
ATOM 7138 C C . GLU A 1 627 ? 146.528 178.354 134.318 1.00 77.35 627 GLU A C 1
ATOM 7139 O O . GLU A 1 627 ? 146.354 178.000 135.489 1.00 80.66 627 GLU A O 1
ATOM 7151 N N . THR A 1 628 ? 147.678 178.874 133.898 1.00 69.14 628 THR A N 1
ATOM 7152 C CA . THR A 1 628 ? 148.714 179.288 134.834 1.00 73.06 628 THR A CA 1
ATOM 7153 C C . THR A 1 628 ? 148.480 180.743 135.212 1.00 67.27 628 THR A C 1
ATOM 7154 O O . THR A 1 628 ? 148.410 181.612 134.338 1.00 76.06 628 THR A O 1
ATOM 7165 N N . ARG A 1 629 ? 148.361 181.010 136.510 1.00 46.66 629 ARG A N 1
ATOM 7166 C CA . ARG A 1 629 ? 147.909 182.307 136.995 1.00 53.10 629 ARG A CA 1
ATOM 7167 C C . ARG A 1 629 ? 148.951 182.920 137.915 1.00 52.92 629 ARG A C 1
ATOM 7168 O O . ARG A 1 629 ? 149.565 182.217 138.722 1.00 66.19 629 ARG A O 1
ATOM 7189 N N . LEU A 1 630 ? 149.146 184.230 137.784 1.00 71.75 630 LEU A N 1
ATOM 7190 C CA . LEU A 1 630 ? 150.072 184.987 138.620 1.00 69.85 630 LEU A CA 1
ATOM 7191 C C . LEU A 1 630 ? 149.253 185.788 139.627 1.00 78.47 630 LEU A C 1
ATOM 7192 O O . LEU A 1 630 ? 148.632 186.793 139.270 1.00 81.86 630 LEU A O 1
ATOM 7208 N N . ASN A 1 631 ? 149.264 185.355 140.884 1.00 85.65 631 ASN A N 1
ATOM 7209 C CA . ASN A 1 631 ? 148.401 185.965 141.880 1.00 89.34 631 ASN A CA 1
ATOM 7210 C C . ASN A 1 631 ? 148.879 187.382 142.203 1.00 82.83 631 ASN A C 1
ATOM 7211 O O . ASN A 1 631 ? 150.050 187.712 142.004 1.00 82.60 631 ASN A O 1
ATOM 7222 N N . PRO A 1 632 ? 147.988 188.239 142.699 1.00 76.95 632 PRO A N 1
ATOM 7223 C CA . PRO A 1 632 ? 148.220 189.690 142.667 1.00 77.33 632 PRO A CA 1
ATOM 7224 C C . PRO A 1 632 ? 148.966 190.292 143.851 1.00 82.31 632 PRO A C 1
ATOM 7225 O O . PRO A 1 632 ? 148.911 191.514 144.011 1.00 81.30 632 PRO A O 1
ATOM 7236 N N . GLU A 1 633 ? 149.644 189.514 144.692 1.00 89.90 633 GLU A N 1
ATOM 7237 C CA . GLU A 1 633 ? 150.482 190.076 145.744 1.00 84.78 633 GLU A CA 1
ATOM 7238 C C . GLU A 1 633 ? 151.892 189.513 145.653 1.00 91.82 633 GLU A C 1
ATOM 7239 O O . GLU A 1 633 ? 152.084 188.312 145.436 1.00 91.58 633 GLU A O 1
ATOM 7251 N N . ILE A 1 634 ? 152.877 190.398 145.825 1.00 90.43 634 ILE A N 1
ATOM 7252 C CA . ILE A 1 634 ? 154.289 190.059 145.709 1.00 92.35 634 ILE A CA 1
ATOM 7253 C C . ILE A 1 634 ? 155.034 190.664 146.890 1.00 98.41 634 ILE A C 1
ATOM 7254 O O . ILE A 1 634 ? 154.459 191.369 147.722 1.00 102.18 634 ILE A O 1
ATOM 7270 N N . THR A 1 635 ? 156.335 190.386 146.955 1.00 82.75 635 THR A N 1
ATOM 7271 C CA . THR A 1 635 ? 157.177 190.912 148.019 1.00 81.42 635 THR A CA 1
ATOM 7272 C C . THR A 1 635 ? 158.633 190.901 147.576 1.00 79.28 635 THR A C 1
ATOM 7273 O O . THR A 1 635 ? 159.008 190.189 146.642 1.00 76.96 635 THR A O 1
ATOM 7284 N N . ILE A 1 636 ? 159.450 191.698 148.264 1.00 85.61 636 ILE A N 1
ATOM 7285 C CA . ILE A 1 636 ? 160.851 191.909 147.915 1.00 84.10 636 ILE A CA 1
ATOM 7286 C C . ILE A 1 636 ? 161.694 191.781 149.176 1.00 83.20 636 ILE A C 1
ATOM 7287 O O . ILE A 1 636 ? 161.279 192.226 150.252 1.00 88.39 636 ILE A O 1
ATOM 7303 N N . THR A 1 637 ? 162.875 191.179 149.041 1.00 86.53 637 THR A N 1
ATOM 7304 C CA . THR A 1 637 ? 163.825 191.036 150.135 1.00 89.38 637 THR A CA 1
ATOM 7305 C C . THR A 1 637 ? 165.202 191.505 149.685 1.00 89.96 637 THR A C 1
ATOM 7306 O O . THR A 1 637 ? 165.486 191.591 148.488 1.00 96.94 637 THR A O 1
ATOM 7317 N N . TYR A 1 638 ? 166.057 191.807 150.659 1.00 92.95 638 TYR A N 1
ATOM 7318 C CA . TYR A 1 638 ? 167.412 192.286 150.409 1.00 91.38 638 TYR A CA 1
ATOM 7319 C C . TYR A 1 638 ? 168.343 191.645 151.427 1.00 99.25 638 TYR A C 1
ATOM 7320 O O . TYR A 1 638 ? 168.235 191.917 152.628 1.00 96.98 638 TYR A O 1
ATOM 7338 N N . ARG A 1 639 ? 169.255 190.804 150.949 1.00 102.75 639 ARG A N 1
ATOM 7339 C CA . ARG A 1 639 ? 170.137 190.016 151.800 1.00 94.83 639 ARG A CA 1
ATOM 7340 C C . ARG A 1 639 ? 171.528 190.633 151.816 1.00 97.16 639 ARG A C 1
ATOM 7341 O O . ARG A 1 639 ? 172.045 191.037 150.770 1.00 102.75 639 ARG A O 1
ATOM 7362 N N . GLN A 1 640 ? 172.128 190.701 153.002 1.00 101.13 640 GLN A N 1
ATOM 7363 C CA . GLN A 1 640 ? 173.477 191.226 153.125 1.00 107.55 640 GLN A CA 1
ATOM 7364 C C . GLN A 1 640 ? 174.496 190.194 152.643 1.00 104.95 640 GLN A C 1
ATOM 7365 O O . GLN A 1 640 ? 174.218 188.993 152.633 1.00 106.07 640 GLN A O 1
ATOM 7379 N N . PRO A 1 641 ? 175.682 190.635 152.233 1.00 98.17 641 PRO A N 1
ATOM 7380 C CA . PRO A 1 641 ? 176.748 189.678 151.926 1.00 98.55 641 PRO A CA 1
ATOM 7381 C C . PRO A 1 641 ? 177.253 188.995 153.186 1.00 101.67 641 PRO A C 1
ATOM 7382 O O . PRO A 1 641 ? 177.179 189.540 154.289 1.00 103.73 641 PRO A O 1
ATOM 7393 N N . LYS A 1 642 ? 177.772 187.783 153.010 1.00 111.59 642 LYS A N 1
ATOM 7394 C CA . LYS A 1 642 ? 178.316 187.021 154.127 1.00 112.29 642 LYS A CA 1
ATOM 7395 C C . LYS A 1 642 ? 179.722 187.516 154.441 1.00 113.06 642 LYS A C 1
ATOM 7396 O O . LYS A 1 642 ? 180.611 187.465 153.585 1.00 114.26 642 LYS A O 1
ATOM 7415 N N . GLN A 1 643 ? 179.923 187.992 155.672 1.00 119.95 643 GLN A N 1
ATOM 7416 C CA . GLN A 1 643 ? 181.241 188.478 156.065 1.00 122.02 643 GLN A CA 1
ATOM 7417 C C . GLN A 1 643 ? 182.263 187.350 156.067 1.00 123.22 643 GLN A C 1
ATOM 7418 O O . GLN A 1 643 ? 183.446 187.574 155.788 1.00 120.80 643 GLN A O 1
ATOM 7432 N N . SER A 1 644 ? 181.827 186.131 156.380 1.00 126.01 644 SER A N 1
ATOM 7433 C CA . SER A 1 644 ? 182.718 184.979 156.333 1.00 126.73 644 SER A CA 1
ATOM 7434 C C . SER A 1 644 ? 183.222 184.686 154.927 1.00 126.60 644 SER A C 1
ATOM 7435 O O . SER A 1 644 ? 184.193 183.935 154.785 1.00 123.55 644 SER A O 1
ATOM 7443 N N . LYS A 1 645 ? 182.591 185.246 153.896 1.00 119.17 645 LYS A N 1
ATOM 7444 C CA . LYS A 1 645 ? 183.037 185.091 152.516 1.00 113.92 645 LYS A CA 1
ATOM 7445 C C . LYS A 1 645 ? 183.886 186.258 152.036 1.00 116.38 645 LYS A C 1
ATOM 7446 O O . LYS A 1 645 ? 184.832 186.054 151.269 1.00 119.46 645 LYS A O 1
ATOM 7465 N N . ILE A 1 646 ? 183.570 187.481 152.464 1.00 118.66 646 ILE A N 1
ATOM 7466 C CA . ILE A 1 646 ? 184.372 188.634 152.066 1.00 119.08 646 ILE A CA 1
ATOM 7467 C C . ILE A 1 646 ? 185.792 188.501 152.598 1.00 121.32 646 ILE A C 1
ATOM 7468 O O . ILE A 1 646 ? 186.767 188.781 151.891 1.00 121.75 646 ILE A O 1
ATOM 7484 N N . ASP A 1 647 ? 185.931 188.076 153.856 1.00 125.66 647 ASP A N 1
ATOM 7485 C CA . ASP A 1 647 ? 187.251 188.010 154.473 1.00 126.42 647 ASP A CA 1
ATOM 7486 C C . ASP A 1 647 ? 188.159 187.017 153.756 1.00 127.79 647 ASP A C 1
ATOM 7487 O O . ASP A 1 647 ? 189.324 187.324 153.479 1.00 127.18 647 ASP A O 1
ATOM 7496 N N . LYS A 1 648 ? 187.649 185.822 153.446 1.00 123.45 648 LYS A N 1
ATOM 7497 C CA . LYS A 1 648 ? 188.509 184.795 152.865 1.00 120.60 648 LYS A CA 1
ATOM 7498 C C . LYS A 1 648 ? 188.825 185.081 151.402 1.00 121.07 648 LYS A C 1
ATOM 7499 O O . LYS A 1 648 ? 189.911 184.730 150.928 1.00 120.28 648 LYS A O 1
ATOM 7518 N N . TYR A 1 649 ? 187.903 185.707 150.677 1.00 119.02 649 TYR A N 1
ATOM 7519 C CA . TYR A 1 649 ? 188.155 186.103 149.294 1.00 116.26 649 TYR A CA 1
ATOM 7520 C C . TYR A 1 649 ? 188.477 187.590 149.216 1.00 115.69 649 TYR A C 1
ATOM 7521 O O . TYR A 1 649 ? 188.319 188.216 148.168 1.00 115.15 649 TYR A O 1
ATOM 7539 N N . LYS A 1 655 ? 187.094 183.857 142.137 1.00 107.57 655 LYS A N 1
ATOM 7540 C CA . LYS A 1 655 ? 185.878 183.086 142.357 1.00 109.82 655 LYS A CA 1
ATOM 7541 C C . LYS A 1 655 ? 184.645 183.977 142.317 1.00 110.20 655 LYS A C 1
ATOM 7542 O O . LYS A 1 655 ? 184.376 184.716 143.262 1.00 115.19 655 LYS A O 1
ATOM 7561 N N . ASN A 1 656 ? 183.899 183.909 141.217 1.00 92.19 656 ASN A N 1
ATOM 7562 C CA . ASN A 1 656 ? 182.609 184.580 141.153 1.00 93.41 656 ASN A CA 1
ATOM 7563 C C . ASN A 1 656 ? 181.666 183.973 142.184 1.00 99.40 656 ASN A C 1
ATOM 7564 O O . ASN A 1 656 ? 181.690 182.764 142.431 1.00 103.64 656 ASN A O 1
ATOM 7575 N N . ASN A 1 657 ? 180.836 184.815 142.794 1.00 96.93 657 ASN A N 1
ATOM 7576 C CA . ASN A 1 657 ? 180.010 184.363 143.904 1.00 94.68 657 ASN A CA 1
ATOM 7577 C C . ASN A 1 657 ? 178.771 185.238 144.011 1.00 99.09 657 ASN A C 1
ATOM 7578 O O . ASN A 1 657 ? 178.720 186.348 143.474 1.00 94.00 657 ASN A O 1
ATOM 7589 N N . ARG A 1 658 ? 177.767 184.712 144.717 1.00 103.98 658 ARG A N 1
ATOM 7590 C CA . ARG A 1 658 ? 176.542 185.443 145.018 1.00 98.39 658 ARG A CA 1
ATOM 7591 C C . ARG A 1 658 ? 176.624 186.144 146.363 1.00 98.70 658 ARG A C 1
ATOM 7592 O O . ARG A 1 658 ? 176.228 187.308 146.485 1.00 100.32 658 ARG A O 1
ATOM 7613 N N . TYR A 1 659 ? 177.122 185.443 147.377 1.00 90.52 659 TYR A N 1
ATOM 7614 C CA . TYR A 1 659 ? 177.196 185.967 148.730 1.00 93.05 659 TYR A CA 1
ATOM 7615 C C . TYR A 1 659 ? 178.227 187.075 148.878 1.00 101.76 659 TYR A C 1
ATOM 7616 O O . TYR A 1 659 ? 178.234 187.761 149.904 1.00 107.68 659 TYR A O 1
ATOM 7634 N N . LEU A 1 660 ? 179.090 187.269 147.883 1.00 103.61 660 LEU A N 1
ATOM 7635 C CA . LEU A 1 660 ? 180.132 188.281 147.959 1.00 99.07 660 LEU A CA 1
ATOM 7636 C C . LEU A 1 660 ? 179.594 189.695 147.788 1.00 98.18 660 LEU A C 1
ATOM 7637 O O . LEU A 1 660 ? 180.353 190.652 147.962 1.00 103.53 660 LEU A O 1
ATOM 7653 N N . HIS A 1 661 ? 178.317 189.850 147.444 1.00 94.99 661 HIS A N 1
ATOM 7654 C CA . HIS A 1 661 ? 177.695 191.162 147.369 1.00 99.55 661 HIS A CA 1
ATOM 7655 C C . HIS A 1 661 ? 176.189 191.003 147.527 1.00 101.90 661 HIS A C 1
ATOM 7656 O O . HIS A 1 661 ? 175.627 189.938 147.263 1.00 102.19 661 HIS A O 1
ATOM 7670 N N . ALA A 1 662 ? 175.543 192.084 147.957 1.00 100.91 662 ALA A N 1
ATOM 7671 C CA . ALA A 1 662 ? 174.125 192.041 148.283 1.00 99.29 662 ALA A CA 1
ATOM 7672 C C . ALA A 1 662 ? 173.299 191.616 147.072 1.00 97.02 662 ALA A C 1
ATOM 7673 O O . ALA A 1 662 ? 173.791 191.541 145.943 1.00 98.50 662 ALA A O 1
ATOM 7680 N N . GLN A 1 663 ? 172.021 191.335 147.322 1.00 87.56 663 GLN A N 1
ATOM 7681 C CA . GLN A 1 663 ? 171.129 190.810 146.300 1.00 89.62 663 GLN A CA 1
ATOM 7682 C C . GLN A 1 663 ? 169.698 191.254 146.563 1.00 96.22 663 GLN A C 1
ATOM 7683 O O . GLN A 1 663 ? 169.241 191.254 147.709 1.00 100.00 663 GLN A O 1
ATOM 7697 N N . TYR A 1 664 ? 168.998 191.630 145.494 1.00 101.98 664 TYR A N 1
ATOM 7698 C CA . TYR A 1 664 ? 167.562 191.882 145.526 1.00 97.02 664 TYR A CA 1
ATOM 7699 C C . TYR A 1 664 ? 166.841 190.658 144.977 1.00 98.35 664 TYR A C 1
ATOM 7700 O O . TYR A 1 664 ? 167.059 190.272 143.824 1.00 101.50 664 TYR A O 1
ATOM 7718 N N . THR A 1 665 ? 165.979 190.058 145.790 1.00 78.74 665 THR A N 1
ATOM 7719 C CA . THR A 1 665 ? 165.228 188.874 145.403 1.00 63.59 665 THR A CA 1
ATOM 7720 C C . THR A 1 665 ? 163.745 189.202 145.371 1.00 64.93 665 THR A C 1
ATOM 7721 O O . THR A 1 665 ? 163.252 189.950 146.220 1.00 77.90 665 THR A O 1
ATOM 7732 N N . LEU A 1 666 ? 163.046 188.647 144.388 1.00 76.36 666 LEU A N 1
ATOM 7733 C CA . LEU A 1 666 ? 161.602 188.778 144.281 1.00 83.98 666 LEU A CA 1
ATOM 7734 C C . LEU A 1 666 ? 160.964 187.441 144.631 1.00 90.65 666 LEU A C 1
ATOM 7735 O O . LEU A 1 666 ? 161.353 186.404 144.087 1.00 91.07 666 LEU A O 1
ATOM 7751 N N . ILE A 1 667 ? 159.993 187.465 145.539 1.00 83.27 667 ILE A N 1
ATOM 7752 C CA . ILE A 1 667 ? 159.285 186.264 145.970 1.00 76.38 667 ILE A CA 1
ATOM 7753 C C . ILE A 1 667 ? 157.843 186.388 145.505 1.00 77.49 667 ILE A C 1
ATOM 7754 O O . ILE A 1 667 ? 157.096 187.243 145.996 1.00 83.06 667 ILE A O 1
ATOM 7770 N N . THR A 1 668 ? 157.452 185.534 144.562 1.00 71.11 668 THR A N 1
ATOM 7771 C CA . THR A 1 668 ? 156.111 185.539 144.002 1.00 78.64 668 THR A CA 1
ATOM 7772 C C . THR A 1 668 ? 155.458 184.187 144.245 1.00 76.46 668 THR A C 1
ATOM 7773 O O . THR A 1 668 ? 156.107 183.226 144.665 1.00 68.19 668 THR A O 1
ATOM 7784 N N . THR A 1 669 ? 154.156 184.128 143.979 1.00 76.20 669 THR A N 1
ATOM 7785 C CA . THR A 1 669 ? 153.381 182.901 144.096 1.00 76.71 669 THR A CA 1
ATOM 7786 C C . THR A 1 669 ? 152.573 182.716 142.822 1.00 68.08 669 THR A C 1
ATOM 7787 O O . THR A 1 669 ? 151.978 183.673 142.317 1.00 69.14 669 THR A O 1
ATOM 7798 N N . ILE A 1 670 ? 152.551 181.490 142.308 1.00 67.76 670 ILE A N 1
ATOM 7799 C CA . ILE A 1 670 ? 151.903 181.173 141.043 1.00 71.14 670 ILE A CA 1
ATOM 7800 C C . ILE A 1 670 ? 151.062 179.920 141.230 1.00 67.18 670 ILE A C 1
ATOM 7801 O O . ILE A 1 670 ? 151.482 178.975 141.905 1.00 73.04 670 ILE A O 1
ATOM 7817 N N . SER A 1 671 ? 149.874 179.917 140.636 1.00 79.11 671 SER A N 1
ATOM 7818 C CA . SER A 1 671 ? 148.938 178.807 140.748 1.00 75.26 671 SER A CA 1
ATOM 7819 C C . SER A 1 671 ? 148.868 178.061 139.424 1.00 72.37 671 SER A C 1
ATOM 7820 O O . SER A 1 671 ? 148.721 178.680 138.367 1.00 87.81 671 SER A O 1
ATOM 7828 N N . GLU A 1 672 ? 148.965 176.739 139.484 1.00 64.94 672 GLU A N 1
ATOM 7829 C CA . GLU A 1 672 ? 148.756 175.888 138.324 1.00 74.84 672 GLU A CA 1
ATOM 7830 C C . GLU A 1 672 ? 147.359 175.279 138.370 1.00 80.61 672 GLU A C 1
ATOM 7831 O O . GLU A 1 672 ? 146.754 175.135 139.434 1.00 80.19 672 GLU A O 1
ATOM 7843 N N . HIS A 1 673 ? 146.850 174.917 137.194 1.00 75.88 673 HIS A N 1
ATOM 7844 C CA . HIS A 1 673 ? 145.515 174.337 137.076 1.00 78.62 673 HIS A CA 1
ATOM 7845 C C . HIS A 1 673 ? 144.449 175.274 137.631 1.00 78.64 673 HIS A C 1
ATOM 7846 O O . HIS A 1 673 ? 143.535 174.845 138.336 1.00 82.38 673 HIS A O 1
ATOM 7860 N N . SER A 1 674 ? 144.544 176.561 137.298 1.00 71.68 674 SER A N 1
ATOM 7861 C CA . SER A 1 674 ? 143.694 177.566 137.922 1.00 63.88 674 SER A CA 1
ATOM 7862 C C . SER A 1 674 ? 142.210 177.332 137.682 1.00 56.75 674 SER A C 1
ATOM 7863 O O . SER A 1 674 ? 141.392 177.876 138.431 1.00 66.07 674 SER A O 1
ATOM 7871 N N . ASN A 1 675 ? 141.835 176.549 136.671 1.00 60.56 675 ASN A N 1
ATOM 7872 C CA . ASN A 1 675 ? 140.434 176.296 136.363 1.00 66.42 675 ASN A CA 1
ATOM 7873 C C . ASN A 1 675 ? 139.975 174.920 136.823 1.00 67.95 675 ASN A C 1
ATOM 7874 O O . ASN A 1 675 ? 139.134 174.303 136.163 1.00 58.69 675 ASN A O 1
ATOM 7885 N N . SER A 1 676 ? 140.510 174.428 137.928 1.00 70.97 676 SER A N 1
ATOM 7886 C CA . SER A 1 676 ? 140.059 173.205 138.568 1.00 70.81 676 SER A CA 1
ATOM 7887 C C . SER A 1 676 ? 139.536 173.514 139.965 1.00 71.25 676 SER A C 1
ATOM 7888 O O . SER A 1 676 ? 139.728 174.618 140.480 1.00 69.38 676 SER A O 1
ATOM 7896 N N . PRO A 1 677 ? 138.862 172.564 140.612 1.00 77.02 677 PRO A N 1
ATOM 7897 C CA . PRO A 1 677 ? 138.299 172.848 141.936 1.00 75.44 677 PRO A CA 1
ATOM 7898 C C . PRO A 1 677 ? 139.378 173.258 142.926 1.00 78.61 677 PRO A C 1
ATOM 7899 O O . PRO A 1 677 ? 140.517 172.791 142.868 1.00 89.22 677 PRO A O 1
ATOM 7910 N N . THR A 1 678 ? 139.005 174.150 143.837 1.00 89.19 678 THR A N 1
ATOM 7911 C CA . THR A 1 678 ? 139.909 174.624 144.874 1.00 94.81 678 THR A CA 1
ATOM 7912 C C . THR A 1 678 ? 139.676 173.856 146.166 1.00 90.88 678 THR A C 1
ATOM 7913 O O . THR A 1 678 ? 138.550 173.468 146.487 1.00 89.13 678 THR A O 1
ATOM 7924 N N . LYS A 1 679 ? 140.758 173.642 146.910 1.00 86.27 679 LYS A N 1
ATOM 7925 C CA . LYS A 1 679 ? 140.698 172.913 148.167 1.00 91.00 679 LYS A CA 1
ATOM 7926 C C . LYS A 1 679 ? 141.571 173.617 149.193 1.00 89.27 679 LYS A C 1
ATOM 7927 O O . LYS A 1 679 ? 142.766 173.822 148.966 1.00 89.46 679 LYS A O 1
ATOM 7946 N N . ILE A 1 680 ? 140.965 173.984 150.322 1.00 66.06 680 ILE A N 1
ATOM 7947 C CA . ILE A 1 680 ? 141.663 174.685 151.390 1.00 65.35 680 ILE A CA 1
ATOM 7948 C C . ILE A 1 680 ? 141.380 173.956 152.694 1.00 75.91 680 ILE A C 1
ATOM 7949 O O . ILE A 1 680 ? 140.405 173.209 152.806 1.00 76.17 680 ILE A O 1
ATOM 7965 N N . LEU A 1 681 ? 142.241 174.183 153.689 1.00 77.16 681 LEU A N 1
ATOM 7966 C CA . LEU A 1 681 ? 142.223 173.397 154.912 1.00 65.54 681 LEU A CA 1
ATOM 7967 C C . LEU A 1 681 ? 142.181 174.219 156.192 1.00 55.31 681 LEU A C 1
ATOM 7968 O O . LEU A 1 681 ? 142.051 173.631 157.271 1.00 61.46 681 LEU A O 1
ATOM 7984 N N . SER A 1 682 ? 142.285 175.542 156.115 1.00 52.19 682 SER A N 1
ATOM 7985 C CA . SER A 1 682 ? 142.417 176.346 157.322 1.00 59.25 682 SER A CA 1
ATOM 7986 C C . SER A 1 682 ? 141.262 176.088 158.282 1.00 70.04 682 SER A C 1
ATOM 7987 O O . SER A 1 682 ? 140.092 176.107 157.892 1.00 74.62 682 SER A O 1
ATOM 7995 N N . PHE A 1 683 ? 141.605 175.845 159.546 1.00 89.48 683 PHE A N 1
ATOM 7996 C CA . PHE A 1 683 ? 140.651 175.710 160.645 1.00 82.73 683 PHE A CA 1
ATOM 7997 C C . PHE A 1 683 ? 139.719 174.513 160.486 1.00 82.60 683 PHE A C 1
ATOM 7998 O O . PHE A 1 683 ? 138.594 174.533 160.993 1.00 83.03 683 PHE A O 1
ATOM 8015 N N . MET A 1 684 ? 140.152 173.460 159.799 1.00 89.82 684 MET A N 1
ATOM 8016 C CA . MET A 1 684 ? 139.407 172.211 159.840 1.00 82.26 684 MET A CA 1
ATOM 8017 C C . MET A 1 684 ? 139.619 171.519 161.179 1.00 88.86 684 MET A C 1
ATOM 8018 O O . MET A 1 684 ? 140.680 171.626 161.799 1.00 94.54 684 MET A O 1
ATOM 8032 N N . SER A 1 685 ? 138.594 170.804 161.628 1.00 95.23 685 SER A N 1
ATOM 8033 C CA . SER A 1 685 ? 138.739 169.971 162.810 1.00 99.99 685 SER A CA 1
ATOM 8034 C C . SER A 1 685 ? 139.584 168.747 162.481 1.00 95.63 685 SER A C 1
ATOM 8035 O O . SER A 1 685 ? 139.457 168.144 161.413 1.00 97.17 685 SER A O 1
ATOM 8043 N N . ASP A 1 686 ? 140.454 168.374 163.421 1.00 99.19 686 ASP A N 1
ATOM 8044 C CA . ASP A 1 686 ? 141.365 167.258 163.196 1.00 103.25 686 ASP A CA 1
ATOM 8045 C C . ASP A 1 686 ? 140.640 165.954 162.890 1.00 107.96 686 ASP A C 1
ATOM 8046 O O . ASP A 1 686 ? 141.295 164.982 162.500 1.00 111.13 686 ASP A O 1
ATOM 8055 N N . ASP A 1 687 ? 139.319 165.903 163.066 1.00 100.34 687 ASP A N 1
ATOM 8056 C CA . ASP A 1 687 ? 138.531 164.741 162.681 1.00 98.17 687 ASP A CA 1
ATOM 8057 C C . ASP A 1 687 ? 137.843 164.915 161.333 1.00 95.91 687 ASP A C 1
ATOM 8058 O O . ASP A 1 687 ? 137.311 163.937 160.797 1.00 91.85 687 ASP A O 1
ATOM 8067 N N . GLU A 1 688 ? 137.836 166.128 160.777 1.00 93.75 688 GLU A N 1
ATOM 8068 C CA . GLU A 1 688 ? 137.310 166.325 159.432 1.00 93.51 688 GLU A CA 1
ATOM 8069 C C . GLU A 1 688 ? 138.336 165.964 158.368 1.00 98.81 688 GLU A C 1
ATOM 8070 O O . GLU A 1 688 ? 137.959 165.571 157.259 1.00 96.36 688 GLU A O 1
ATOM 8082 N N . PHE A 1 689 ? 139.627 166.091 158.681 1.00 96.75 689 PHE A N 1
ATOM 8083 C CA . PHE A 1 689 ? 140.658 165.692 157.730 1.00 82.01 689 PHE A CA 1
ATOM 8084 C C . PHE A 1 689 ? 140.502 164.231 157.336 1.00 85.96 689 PHE A C 1
ATOM 8085 O O . PHE A 1 689 ? 140.523 163.898 156.146 1.00 97.45 689 PHE A O 1
ATOM 8102 N N . LYS A 1 690 ? 140.335 163.344 158.319 1.00 87.55 690 LYS A N 1
ATOM 8103 C CA . LYS A 1 690 ? 140.149 161.932 158.003 1.00 86.24 690 LYS A CA 1
ATOM 8104 C C . LYS A 1 690 ? 138.942 161.722 157.102 1.00 92.29 690 LYS A C 1
ATOM 8105 O O . LYS A 1 690 ? 138.911 160.765 156.321 1.00 99.00 690 LYS A O 1
ATOM 8124 N N . SER A 1 691 ? 137.938 162.595 157.200 1.00 92.37 691 SER A N 1
ATOM 8125 C CA . SER A 1 691 ? 136.801 162.509 156.291 1.00 92.10 691 SER A CA 1
ATOM 8126 C C . SER A 1 691 ? 137.164 163.037 154.910 1.00 93.11 691 SER A C 1
ATOM 8127 O O . SER A 1 691 ? 136.700 162.506 153.895 1.00 95.81 691 SER A O 1
ATOM 8135 N N . SER A 1 692 ? 137.992 164.081 154.852 1.00 91.82 692 SER A N 1
ATOM 8136 C CA . SER A 1 692 ? 138.413 164.622 153.564 1.00 95.16 692 SER A CA 1
ATOM 8137 C C . SER A 1 692 ? 139.182 163.581 152.761 1.00 84.94 692 SER A C 1
ATOM 8138 O O . SER A 1 692 ? 138.961 163.420 151.556 1.00 80.66 692 SER A O 1
ATOM 8146 N N . VAL A 1 693 ? 140.094 162.861 153.415 1.00 81.51 693 VAL A N 1
ATOM 8147 C CA . VAL A 1 693 ? 140.872 161.840 152.720 1.00 86.32 693 VAL A CA 1
ATOM 8148 C C . VAL A 1 693 ? 139.957 160.732 152.218 1.00 89.83 693 VAL A C 1
ATOM 8149 O O . VAL A 1 693 ? 140.164 160.174 151.135 1.00 101.59 693 VAL A O 1
ATOM 8162 N N . ASP A 1 694 ? 138.937 160.387 153.004 1.00 90.30 694 ASP A N 1
ATOM 8163 C CA . ASP A 1 694 ? 138.051 159.298 152.611 1.00 96.48 694 ASP A CA 1
ATOM 8164 C C . ASP A 1 694 ? 137.292 159.627 151.333 1.00 99.18 694 ASP A C 1
ATOM 8165 O O . ASP A 1 694 ? 137.158 158.769 150.454 1.00 102.63 694 ASP A O 1
ATOM 8174 N N . THR A 1 695 ? 136.790 160.856 151.210 1.00 101.81 695 THR A N 1
ATOM 8175 C CA . THR A 1 695 ? 136.077 161.246 149.998 1.00 106.32 695 THR A CA 1
ATOM 8176 C C . THR A 1 695 ? 137.015 161.288 148.799 1.00 105.32 695 THR A C 1
ATOM 8177 O O . THR A 1 695 ? 136.671 160.815 147.710 1.00 105.30 695 THR A O 1
ATOM 8188 N N . PHE A 1 696 ? 138.210 161.851 148.983 1.00 104.51 696 PHE A N 1
ATOM 8189 C CA . PHE A 1 696 ? 139.132 162.024 147.866 1.00 104.14 696 PHE A CA 1
ATOM 8190 C C . PHE A 1 696 ? 139.543 160.683 147.272 1.00 95.93 696 PHE A C 1
ATOM 8191 O O . PHE A 1 696 ? 139.888 160.601 146.088 1.00 94.66 696 PHE A O 1
ATOM 8208 N N . ASN A 1 697 ? 139.510 159.618 148.073 1.00 97.63 697 ASN A N 1
ATOM 8209 C CA . ASN A 1 697 ? 139.951 158.315 147.594 1.00 99.75 697 ASN A CA 1
ATOM 8210 C C . ASN A 1 697 ? 138.912 157.623 146.724 1.00 107.06 697 ASN A C 1
ATOM 8211 O O . ASN A 1 697 ? 139.203 156.554 146.177 1.00 111.25 697 ASN A O 1
ATOM 8222 N N . LYS A 1 698 ? 137.713 158.194 146.584 1.00 107.94 698 LYS A N 1
ATOM 8223 C CA . LYS A 1 698 ? 136.708 157.603 145.710 1.00 105.32 698 LYS A CA 1
ATOM 8224 C C . LYS A 1 698 ? 137.027 157.817 144.237 1.00 103.11 698 LYS A C 1
ATOM 8225 O O . LYS A 1 698 ? 136.428 157.155 143.384 1.00 102.14 698 LYS A O 1
ATOM 8244 N N . LYS A 1 699 ? 137.955 158.723 143.922 1.00 110.02 699 LYS A N 1
ATOM 8245 C CA . LYS A 1 699 ? 138.261 159.017 142.526 1.00 116.50 699 LYS A CA 1
ATOM 8246 C C . LYS A 1 699 ? 138.787 157.785 141.801 1.00 117.17 699 LYS A C 1
ATOM 8247 O O . LYS A 1 699 ? 138.414 157.525 140.652 1.00 120.52 699 LYS A O 1
ATOM 8266 N N . PHE A 1 700 ? 139.654 157.019 142.453 1.00 102.53 700 PHE A N 1
ATOM 8267 C CA . PHE A 1 700 ? 140.294 155.887 141.802 1.00 101.56 700 PHE A CA 1
ATOM 8268 C C . PHE A 1 700 ? 139.291 154.762 141.577 1.00 111.28 700 PHE A C 1
ATOM 8269 O O . PHE A 1 700 ? 138.274 154.659 142.267 1.00 112.34 700 PHE A O 1
ATOM 8286 N N . LYS A 1 701 ? 139.584 153.914 140.592 1.00 126.35 701 LYS A N 1
ATOM 8287 C CA . LYS A 1 701 ? 138.681 152.846 140.188 1.00 125.91 701 LYS A CA 1
ATOM 8288 C C . LYS A 1 701 ? 139.429 151.524 140.093 1.00 124.44 701 LYS A C 1
ATOM 8289 O O . LYS A 1 701 ? 140.649 151.487 139.915 1.00 118.72 701 LYS A O 1
ATOM 8308 N N . LYS A 1 702 ? 138.666 150.434 140.210 1.00 127.89 702 LYS A N 1
ATOM 8309 C CA . LYS A 1 702 ? 139.246 149.096 140.172 1.00 126.46 702 LYS A CA 1
ATOM 8310 C C . LYS A 1 702 ? 139.970 148.827 138.861 1.00 126.55 702 LYS A C 1
ATOM 8311 O O . LYS A 1 702 ? 140.980 148.115 138.846 1.00 125.25 702 LYS A O 1
ATOM 8330 N N . ASP A 1 703 ? 139.473 149.377 137.755 1.00 123.52 703 ASP A N 1
ATOM 8331 C CA . ASP A 1 703 ? 140.026 149.102 136.436 1.00 121.70 703 ASP A CA 1
ATOM 8332 C C . ASP A 1 703 ? 141.039 150.139 135.976 1.00 122.01 703 ASP A C 1
ATOM 8333 O O . ASP A 1 703 ? 141.779 149.876 135.023 1.00 119.98 703 ASP A O 1
ATOM 8342 N N . GLU A 1 704 ? 141.087 151.306 136.617 1.00 115.88 704 GLU A N 1
ATOM 8343 C CA . GLU A 1 704 ? 142.008 152.350 136.183 1.00 115.99 704 GLU A CA 1
ATOM 8344 C C . GLU A 1 704 ? 143.454 151.954 136.453 1.00 113.63 704 GLU A C 1
ATOM 8345 O O . GLU A 1 704 ? 144.346 152.237 135.646 1.00 110.73 704 GLU A O 1
ATOM 8357 N N . ILE A 1 705 ? 143.705 151.296 137.582 1.00 98.28 705 ILE A N 1
ATOM 8358 C CA . ILE A 1 705 ? 145.071 150.996 137.998 1.00 90.21 705 ILE A CA 1
ATOM 8359 C C . ILE A 1 705 ? 145.629 149.879 137.125 1.00 88.43 705 ILE A C 1
ATOM 8360 O O . ILE A 1 705 ? 144.977 148.850 136.915 1.00 96.86 705 ILE A O 1
ATOM 8376 N N . LYS A 1 706 ? 146.847 150.077 136.618 1.00 86.34 706 LYS A N 1
ATOM 8377 C CA . LYS A 1 706 ? 147.488 149.113 135.734 1.00 90.87 706 LYS A CA 1
ATOM 8378 C C . LYS A 1 706 ? 148.768 148.515 136.304 1.00 86.93 706 LYS A C 1
ATOM 8379 O O . LYS A 1 706 ? 149.212 147.471 135.813 1.00 82.72 706 LYS A O 1
ATOM 8398 N N . PHE A 1 707 ? 149.376 149.142 137.307 1.00 73.97 707 PHE A N 1
ATOM 8399 C CA . PHE A 1 707 ? 150.611 148.629 137.885 1.00 71.92 707 PHE A CA 1
ATOM 8400 C C . PHE A 1 707 ? 150.791 149.219 139.276 1.00 72.59 707 PHE A C 1
ATOM 8401 O O . PHE A 1 707 ? 149.947 149.969 139.770 1.00 75.76 707 PHE A O 1
ATOM 8418 N N . ALA A 1 708 ? 151.906 148.857 139.909 1.00 66.68 708 ALA A N 1
ATOM 8419 C CA . ALA A 1 708 ? 152.224 149.323 141.250 1.00 62.37 708 ALA A CA 1
ATOM 8420 C C . ALA A 1 708 ? 153.702 149.104 141.534 1.00 57.15 708 ALA A C 1
ATOM 8421 O O . ALA A 1 708 ? 154.292 148.125 141.071 1.00 56.94 708 ALA A O 1
ATOM 8428 N N . PHE A 1 709 ? 154.293 150.024 142.292 1.00 41.98 709 PHE A N 1
ATOM 8429 C CA . PHE A 1 709 ? 155.673 149.901 142.740 1.00 49.12 709 PHE A CA 1
ATOM 8430 C C . PHE A 1 709 ? 155.731 149.212 144.098 1.00 47.76 709 PHE A C 1
ATOM 8431 O O . PHE A 1 709 ? 154.732 148.687 144.595 1.00 72.76 709 PHE A O 1
ATOM 8448 N N . GLY A 1 710 ? 156.913 149.207 144.685 1.00 19.69 710 GLY A N 1
ATOM 8449 C CA . GLY A 1 710 ? 157.090 148.724 146.045 1.00 43.50 710 GLY A CA 1
ATOM 8450 C C . GLY A 1 710 ? 158.477 149.064 146.540 1.00 68.63 710 GLY A C 1
ATOM 8451 O O . GLY A 1 710 ? 159.469 148.796 145.866 1.00 85.03 710 GLY A O 1
ATOM 8455 N N . ILE A 1 711 ? 158.538 149.651 147.732 1.00 42.36 711 ILE A N 1
ATOM 8456 C CA . ILE A 1 711 ? 159.777 150.186 148.283 1.00 51.96 711 ILE A CA 1
ATOM 8457 C C . ILE A 1 711 ? 160.045 149.512 149.621 1.00 50.79 711 ILE A C 1
ATOM 8458 O O . ILE A 1 711 ? 159.127 149.337 150.428 1.00 43.25 711 ILE A O 1
ATOM 8474 N N . ASP A 1 712 ? 161.300 149.130 149.844 1.00 81.01 712 ASP A N 1
ATOM 8475 C CA . ASP A 1 712 ? 161.729 148.439 151.053 1.00 80.50 712 ASP A CA 1
ATOM 8476 C C . ASP A 1 712 ? 162.864 149.212 151.707 1.00 80.55 712 ASP A C 1
ATOM 8477 O O . ASP A 1 712 ? 163.826 149.595 151.034 1.00 70.48 712 ASP A O 1
ATOM 8486 N N . ASN A 1 713 ? 162.757 149.428 153.014 1.00 92.89 713 ASN A N 1
ATOM 8487 C CA . ASN A 1 713 ? 163.759 150.173 153.758 1.00 92.21 713 ASN A CA 1
ATOM 8488 C C . ASN A 1 713 ? 164.768 149.224 154.400 1.00 93.52 713 ASN A C 1
ATOM 8489 O O . ASN A 1 713 ? 164.555 148.014 154.497 1.00 92.94 713 ASN A O 1
ATOM 8500 N N . GLY A 1 714 ? 165.883 149.793 154.841 1.00 102.69 714 GLY A N 1
ATOM 8501 C CA . GLY A 1 714 ? 166.928 148.996 155.452 1.00 104.17 714 GLY A CA 1
ATOM 8502 C C . GLY A 1 714 ? 168.097 149.867 155.851 1.00 104.24 714 GLY A C 1
ATOM 8503 O O . GLY A 1 714 ? 168.030 151.097 155.790 1.00 102.32 714 GLY A O 1
ATOM 8507 N N . GLU A 1 715 ? 169.177 149.208 156.262 1.00 100.30 715 GLU A N 1
ATOM 8508 C CA . GLU A 1 715 ? 170.390 149.890 156.688 1.00 90.41 715 GLU A CA 1
ATOM 8509 C C . GLU A 1 715 ? 171.624 149.504 155.890 1.00 95.08 715 GLU A C 1
ATOM 8510 O O . GLU A 1 715 ? 172.579 150.282 155.854 1.00 97.02 715 GLU A O 1
ATOM 8522 N N . VAL A 1 716 ? 171.639 148.330 155.256 1.00 89.37 716 VAL A N 1
ATOM 8523 C CA . VAL A 1 716 ? 172.716 148.013 154.322 1.00 87.08 716 VAL A CA 1
ATOM 8524 C C . VAL A 1 716 ? 172.396 148.576 152.945 1.00 86.64 716 VAL A C 1
ATOM 8525 O O . VAL A 1 716 ? 173.296 148.911 152.167 1.00 90.84 716 VAL A O 1
ATOM 8538 N N . GLU A 1 717 ? 171.108 148.688 152.626 1.00 91.66 717 GLU A N 1
ATOM 8539 C CA . GLU A 1 717 ? 170.638 149.200 151.340 1.00 89.17 717 GLU A CA 1
ATOM 8540 C C . GLU A 1 717 ? 169.454 150.106 151.658 1.00 83.09 717 GLU A C 1
ATOM 8541 O O . GLU A 1 717 ? 168.340 149.624 151.881 1.00 79.98 717 GLU A O 1
ATOM 8553 N N . LEU A 1 718 ? 169.700 151.418 151.677 1.00 80.03 718 LEU A N 1
ATOM 8554 C CA . LEU A 1 718 ? 168.745 152.349 152.266 1.00 83.66 718 LEU A CA 1
ATOM 8555 C C . LEU A 1 718 ? 167.366 152.267 151.625 1.00 91.61 718 LEU A C 1
ATOM 8556 O O . LEU A 1 718 ? 166.376 152.619 152.275 1.00 87.82 718 LEU A O 1
ATOM 8572 N N . SER A 1 719 ? 167.271 151.825 150.374 1.00 83.64 719 SER A N 1
ATOM 8573 C CA . SER A 1 719 ? 165.972 151.697 149.724 1.00 82.45 719 SER A CA 1
ATOM 8574 C C . SER A 1 719 ? 166.129 150.880 148.453 1.00 83.24 719 SER A C 1
ATOM 8575 O O . SER A 1 719 ? 167.083 151.085 147.697 1.00 71.15 719 SER A O 1
ATOM 8583 N N . THR A 1 720 ? 165.192 149.964 148.221 1.00 85.95 720 THR A N 1
ATOM 8584 C CA . THR A 1 720 ? 165.191 149.104 147.047 1.00 79.70 720 THR A CA 1
ATOM 8585 C C . THR A 1 720 ? 163.844 149.227 146.352 1.00 69.59 720 THR A C 1
ATOM 8586 O O . THR A 1 720 ? 162.810 149.347 147.015 1.00 62.26 720 THR A O 1
ATOM 8597 N N . LEU A 1 721 ? 163.859 149.197 145.024 1.00 62.02 721 LEU A N 1
ATOM 8598 C CA . LEU A 1 721 ? 162.676 149.434 144.210 1.00 51.15 721 LEU A CA 1
ATOM 8599 C C . LEU A 1 721 ? 162.348 148.202 143.376 1.00 68.04 721 LEU A C 1
ATOM 8600 O O . LEU A 1 721 ? 163.239 147.433 143.007 1.00 86.98 721 LEU A O 1
ATOM 8616 N N . GLY A 1 722 ? 161.060 148.019 143.088 1.00 46.59 722 GLY A N 1
ATOM 8617 C CA . GLY A 1 722 ? 160.611 146.964 142.202 1.00 46.74 722 GLY A CA 1
ATOM 8618 C C . GLY A 1 722 ? 159.335 147.397 141.515 1.00 59.98 722 GLY A C 1
ATOM 8619 O O . GLY A 1 722 ? 158.840 148.504 141.728 1.00 79.09 722 GLY A O 1
ATOM 8623 N N . VAL A 1 723 ? 158.800 146.509 140.680 1.00 66.07 723 VAL A N 1
ATOM 8624 C CA . VAL A 1 723 ? 157.564 146.768 139.952 1.00 59.82 723 VAL A CA 1
ATOM 8625 C C . VAL A 1 723 ? 156.798 145.464 139.792 1.00 73.52 723 VAL A C 1
ATOM 8626 O O . VAL A 1 723 ? 157.399 144.399 139.610 1.00 84.28 723 VAL A O 1
ATOM 8639 N N . TYR A 1 724 ? 155.469 145.550 139.855 1.00 72.01 724 TYR A N 1
ATOM 8640 C CA . TYR A 1 724 ? 154.591 144.398 139.701 1.00 78.91 724 TYR A CA 1
ATOM 8641 C C . TYR A 1 724 ? 153.462 144.737 138.739 1.00 82.43 724 TYR A C 1
ATOM 8642 O O . TYR A 1 724 ? 153.000 145.881 138.690 1.00 87.66 724 TYR A O 1
ATOM 8660 N N . PHE A 1 725 ? 153.022 143.738 137.977 1.00 86.41 725 PHE A N 1
ATOM 8661 C CA . PHE A 1 725 ? 151.918 143.866 137.039 1.00 86.24 725 PHE A CA 1
ATOM 8662 C C . PHE A 1 725 ? 150.928 142.728 137.229 1.00 88.89 725 PHE A C 1
ATOM 8663 O O . PHE A 1 725 ? 151.295 141.654 137.714 1.00 83.69 725 PHE A O 1
ATOM 8680 N N . PRO A 1 726 ? 149.667 142.931 136.840 1.00 95.79 726 PRO A N 1
ATOM 8681 C CA . PRO A 1 726 ? 148.713 141.814 136.858 1.00 92.83 726 PRO A CA 1
ATOM 8682 C C . PRO A 1 726 ? 149.055 140.715 135.871 1.00 93.77 726 PRO A C 1
ATOM 8683 O O . PRO A 1 726 ? 148.539 139.600 136.011 1.00 99.19 726 PRO A O 1
ATOM 8694 N N . ALA A 1 727 ? 149.903 140.990 134.878 1.00 90.39 727 ALA A N 1
ATOM 8695 C CA . ALA A 1 727 ? 150.243 139.976 133.888 1.00 93.86 727 ALA A CA 1
ATOM 8696 C C . ALA A 1 727 ? 151.150 138.893 134.455 1.00 87.29 727 ALA A C 1
ATOM 8697 O O . ALA A 1 727 ? 151.239 137.808 133.872 1.00 86.43 727 ALA A O 1
ATOM 8704 N N . PHE A 1 728 ? 151.819 139.155 135.579 1.00 83.99 728 PHE A N 1
ATOM 8705 C CA . PHE A 1 728 ? 152.683 138.145 136.177 1.00 88.84 728 PHE A CA 1
ATOM 8706 C C . PHE A 1 728 ? 151.890 137.008 136.806 1.00 89.84 728 PHE A C 1
ATOM 8707 O O . PHE A 1 728 ? 152.485 136.003 137.205 1.00 97.48 728 PHE A O 1
ATOM 8724 N N . ASP A 1 729 ? 150.567 137.141 136.907 1.00 104.25 729 ASP A N 1
ATOM 8725 C CA . ASP A 1 729 ? 149.738 136.165 137.612 1.00 107.71 729 ASP A CA 1
ATOM 8726 C C . ASP A 1 729 ? 149.170 135.113 136.655 1.00 108.41 729 ASP A C 1
ATOM 8727 O O . ASP A 1 729 ? 147.975 135.063 136.368 1.00 111.69 729 ASP A O 1
ATOM 8736 N N . LYS A 1 730 ? 150.059 134.259 136.159 1.00 112.15 730 LYS A N 1
ATOM 8737 C CA . LYS A 1 730 ? 149.610 133.061 135.468 1.00 117.88 730 LYS A CA 1
ATOM 8738 C C . LYS A 1 730 ? 149.204 131.999 136.487 1.00 120.44 730 LYS A C 1
ATOM 8739 O O . LYS A 1 730 ? 149.557 132.065 137.667 1.00 120.46 730 LYS A O 1
ATOM 8758 N N . THR A 1 731 ? 148.445 131.007 136.017 1.00 127.76 731 THR A N 1
ATOM 8759 C CA . THR A 1 731 ? 147.842 130.047 136.938 1.00 127.40 731 THR A CA 1
ATOM 8760 C C . THR A 1 731 ? 148.819 128.944 137.333 1.00 128.93 731 THR A C 1
ATOM 8761 O O . THR A 1 731 ? 148.885 128.559 138.505 1.00 126.79 731 THR A O 1
ATOM 8772 N N . THR A 1 732 ? 149.583 128.423 136.377 1.00 134.43 732 THR A N 1
ATOM 8773 C CA . THR A 1 732 ? 150.491 127.325 136.667 1.00 134.48 732 THR A CA 1
ATOM 8774 C C . THR A 1 732 ? 151.874 127.847 137.046 1.00 130.60 732 THR A C 1
ATOM 8775 O O . THR A 1 732 ? 152.253 128.976 136.725 1.00 127.83 732 THR A O 1
ATOM 8786 N N . TYR A 1 733 ? 152.633 126.997 137.740 1.00 131.63 733 TYR A N 1
ATOM 8787 C CA . TYR A 1 733 ? 154.004 127.355 138.089 1.00 133.23 733 TYR A CA 1
ATOM 8788 C C . TYR A 1 733 ? 154.848 127.562 136.840 1.00 133.44 733 TYR A C 1
ATOM 8789 O O . TYR A 1 733 ? 155.657 128.495 136.775 1.00 135.98 733 TYR A O 1
ATOM 8807 N N . LYS A 1 734 ? 154.676 126.701 135.835 1.00 126.10 734 LYS A N 1
ATOM 8808 C CA . LYS A 1 734 ? 155.459 126.834 134.612 1.00 127.87 734 LYS A CA 1
ATOM 8809 C C . LYS A 1 734 ? 155.191 128.170 133.931 1.00 130.61 734 LYS A C 1
ATOM 8810 O O . LYS A 1 734 ? 156.125 128.841 133.476 1.00 130.89 734 LYS A O 1
ATOM 8829 N N . GLU A 1 735 ? 153.922 128.575 133.852 1.00 131.71 735 GLU A N 1
ATOM 8830 C CA . GLU A 1 735 ? 153.595 129.845 133.213 1.00 132.66 735 GLU A CA 1
ATOM 8831 C C . GLU A 1 735 ? 154.083 131.026 134.043 1.00 130.27 735 GLU A C 1
ATOM 8832 O O . GLU A 1 735 ? 154.612 132.000 133.492 1.00 125.90 735 GLU A O 1
ATOM 8844 N N . LYS A 1 736 ? 153.914 130.965 135.366 1.00 121.39 736 LYS A N 1
ATOM 8845 C CA . LYS A 1 736 ? 154.409 132.041 136.219 1.00 118.06 736 LYS A CA 1
ATOM 8846 C C . LYS A 1 736 ? 155.903 132.249 136.015 1.00 114.62 736 LYS A C 1
ATOM 8847 O O . LYS A 1 736 ? 156.370 133.383 135.859 1.00 112.00 736 LYS A O 1
ATOM 8866 N N . VAL A 1 737 ? 156.670 131.159 136.012 1.00 115.73 737 VAL A N 1
ATOM 8867 C CA . VAL A 1 737 ? 158.115 131.266 135.836 1.00 116.67 737 VAL A CA 1
ATOM 8868 C C . VAL A 1 737 ? 158.438 131.853 134.469 1.00 120.58 737 VAL A C 1
ATOM 8869 O O . VAL A 1 737 ? 159.298 132.731 134.336 1.00 121.90 737 VAL A O 1
ATOM 8882 N N . ALA A 1 738 ? 157.753 131.372 133.430 1.00 120.40 738 ALA A N 1
ATOM 8883 C CA . ALA A 1 738 ? 158.034 131.844 132.079 1.00 121.53 738 ALA A CA 1
ATOM 8884 C C . ALA A 1 738 ? 157.680 133.314 131.904 1.00 119.77 738 ALA A C 1
ATOM 8885 O O . ALA A 1 738 ? 158.427 134.055 131.255 1.00 116.49 738 ALA A O 1
ATOM 8892 N N . GLU A 1 739 ? 156.557 133.757 132.471 1.00 111.17 739 GLU A N 1
ATOM 8893 C CA . GLU A 1 739 ? 156.113 135.128 132.248 1.00 111.20 739 GLU A CA 1
ATOM 8894 C C . GLU A 1 739 ? 157.086 136.135 132.852 1.00 107.78 739 GLU A C 1
ATOM 8895 O O . GLU A 1 739 ? 157.374 137.167 132.238 1.00 106.61 739 GLU A O 1
ATOM 8907 N N . LEU A 1 740 ? 157.599 135.858 134.052 1.00 101.17 740 LEU A N 1
ATOM 8908 C CA . LEU A 1 740 ? 158.574 136.758 134.656 1.00 101.87 740 LEU A CA 1
ATOM 8909 C C . LEU A 1 740 ? 159.868 136.794 133.856 1.00 101.45 740 LEU A C 1
ATOM 8910 O O . LEU A 1 740 ? 160.553 137.822 133.829 1.00 104.63 740 LEU A O 1
ATOM 8926 N N . GLU A 1 741 ? 160.217 135.687 133.198 1.00 101.82 741 GLU A N 1
ATOM 8927 C CA . GLU A 1 741 ? 161.506 135.590 132.525 1.00 105.01 741 GLU A CA 1
ATOM 8928 C C . GLU A 1 741 ? 161.660 136.605 131.399 1.00 108.48 741 GLU A C 1
ATOM 8929 O O . GLU A 1 741 ? 162.792 136.925 131.023 1.00 109.15 741 GLU A O 1
ATOM 8941 N N . LYS A 1 742 ? 160.560 137.124 130.856 1.00 107.18 742 LYS A N 1
ATOM 8942 C CA . LYS A 1 742 ? 160.625 138.071 129.743 1.00 106.28 742 LYS A CA 1
ATOM 8943 C C . LYS A 1 742 ? 161.035 139.469 130.186 1.00 107.85 742 LYS A C 1
ATOM 8944 O O . LYS A 1 742 ? 160.286 140.430 130.005 1.00 109.32 742 LYS A O 1
ATOM 8963 N N . VAL A 1 743 ? 162.231 139.605 130.762 1.00 100.94 743 VAL A N 1
ATOM 8964 C CA . VAL A 1 743 ? 162.665 140.889 131.305 1.00 97.00 743 VAL A CA 1
ATOM 8965 C C . VAL A 1 743 ? 162.786 141.940 130.213 1.00 94.64 743 VAL A C 1
ATOM 8966 O O . VAL A 1 743 ? 162.674 143.141 130.482 1.00 96.68 743 VAL A O 1
ATOM 8979 N N . ASN A 1 744 ? 163.017 141.516 128.970 1.00 94.96 744 ASN A N 1
ATOM 8980 C CA . ASN A 1 744 ? 163.216 142.481 127.894 1.00 95.63 744 ASN A CA 1
ATOM 8981 C C . ASN A 1 744 ? 161.979 143.337 127.665 1.00 99.36 744 ASN A C 1
ATOM 8982 O O . ASN A 1 744 ? 162.099 144.517 127.319 1.00 107.87 744 ASN A O 1
ATOM 8993 N N . ASP A 1 745 ? 160.788 142.771 127.852 1.00 102.58 745 ASP A N 1
ATOM 8994 C CA . ASP A 1 745 ? 159.551 143.478 127.542 1.00 108.18 745 ASP A CA 1
ATOM 8995 C C . ASP A 1 745 ? 159.025 144.292 128.718 1.00 110.86 745 ASP A C 1
ATOM 8996 O O . ASP A 1 745 ? 158.293 145.266 128.513 1.00 108.00 745 ASP A O 1
ATOM 9005 N N . TYR A 1 746 ? 159.377 143.917 129.947 1.00 101.97 746 TYR A N 1
ATOM 9006 C CA . TYR A 1 746 ? 158.830 144.545 131.144 1.00 91.30 746 TYR A CA 1
ATOM 9007 C C . TYR A 1 746 ? 159.816 145.467 131.848 1.00 86.62 746 TYR A C 1
ATOM 9008 O O . TYR A 1 746 ? 159.432 146.553 132.288 1.00 90.72 746 TYR A O 1
ATOM 9026 N N . GLY A 1 747 ? 161.077 145.067 131.960 1.00 78.28 747 GLY A N 1
ATOM 9027 C CA . GLY A 1 747 ? 162.009 145.799 132.788 1.00 80.28 747 GLY A CA 1
ATOM 9028 C C . GLY A 1 747 ? 162.349 147.168 132.234 1.00 74.67 747 GLY A C 1
ATOM 9029 O O . GLY A 1 747 ? 161.808 147.627 131.229 1.00 69.98 747 GLY A O 1
ATOM 9033 N N . PHE A 1 748 ? 163.273 147.828 132.925 1.00 76.20 748 PHE A N 1
ATOM 9034 C CA . PHE A 1 748 ? 163.731 149.163 132.579 1.00 76.06 748 PHE A CA 1
ATOM 9035 C C . PHE A 1 748 ? 165.247 149.174 132.409 1.00 87.77 748 PHE A C 1
ATOM 9036 O O . PHE A 1 748 ? 165.959 148.307 132.917 1.00 90.55 748 PHE A O 1
ATOM 9053 N N . GLU A 1 749 ? 165.734 150.182 131.689 1.00 96.40 749 GLU A N 1
ATOM 9054 C CA . GLU A 1 749 ? 167.120 150.243 131.239 1.00 94.90 749 GLU A CA 1
ATOM 9055 C C . GLU A 1 749 ? 167.947 151.095 132.192 1.00 92.94 749 GLU A C 1
ATOM 9056 O O . GLU A 1 749 ? 167.535 152.200 132.560 1.00 86.66 749 GLU A O 1
ATOM 9068 N N . VAL A 1 750 ? 169.116 150.583 132.578 1.00 79.68 750 VAL A N 1
ATOM 9069 C CA . VAL A 1 750 ? 169.990 151.232 133.549 1.00 82.40 750 VAL A CA 1
ATOM 9070 C C . VAL A 1 750 ? 171.434 151.138 133.073 1.00 81.64 750 VAL A C 1
ATOM 9071 O O . VAL A 1 750 ? 171.871 150.089 132.590 1.00 73.74 750 VAL A O 1
ATOM 9084 N N . LEU A 1 751 ? 172.172 152.238 133.211 1.00 72.57 751 LEU A N 1
ATOM 9085 C CA . LEU A 1 751 ? 173.609 152.250 132.979 1.00 66.03 751 LEU A CA 1
ATOM 9086 C C . LEU A 1 751 ? 174.351 151.920 134.266 1.00 72.27 751 LEU A C 1
ATOM 9087 O O . LEU A 1 751 ? 173.832 152.106 135.369 1.00 78.42 751 LEU A O 1
ATOM 9103 N N . THR A 1 752 ? 175.580 151.431 134.117 1.00 70.64 752 THR A N 1
ATOM 9104 C CA . THR A 1 752 ? 176.445 151.121 135.247 1.00 63.18 752 THR A CA 1
ATOM 9105 C C . THR A 1 752 ? 177.880 151.462 134.884 1.00 76.25 752 THR A C 1
ATOM 9106 O O . THR A 1 752 ? 178.416 150.932 133.907 1.00 95.86 752 THR A O 1
ATOM 9117 N N . ILE A 1 753 ? 178.506 152.330 135.677 1.00 63.47 753 ILE A N 1
ATOM 9118 C CA . ILE A 1 753 ? 179.902 152.677 135.436 1.00 73.62 753 ILE A CA 1
ATOM 9119 C C . ILE A 1 753 ? 180.765 151.449 135.682 1.00 79.81 753 ILE A C 1
ATOM 9120 O O . ILE A 1 753 ? 180.515 150.670 136.610 1.00 84.54 753 ILE A O 1
ATOM 9136 N N . ARG A 1 754 ? 181.787 151.267 134.845 1.00 82.02 754 ARG A N 1
ATOM 9137 C CA . ARG A 1 754 ? 182.551 150.026 134.868 1.00 84.55 754 ARG A CA 1
ATOM 9138 C C . ARG A 1 754 ? 183.827 150.139 135.693 1.00 86.38 754 ARG A C 1
ATOM 9139 O O . ARG A 1 754 ? 184.178 149.195 136.407 1.00 82.66 754 ARG A O 1
ATOM 9160 N N . ASN A 1 755 ? 184.529 151.268 135.613 1.00 80.37 755 ASN A N 1
ATOM 9161 C CA . ASN A 1 755 ? 185.791 151.458 136.330 1.00 76.59 755 ASN A CA 1
ATOM 9162 C C . ASN A 1 755 ? 185.751 152.836 136.980 1.00 77.38 755 ASN A C 1
ATOM 9163 O O . ASN A 1 755 ? 185.975 153.850 136.313 1.00 74.14 755 ASN A O 1
ATOM 9174 N N . LEU A 1 756 ? 185.482 152.863 138.286 1.00 78.19 756 LEU A N 1
ATOM 9175 C CA . LEU A 1 756 ? 185.259 154.123 138.984 1.00 81.73 756 LEU A CA 1
ATOM 9176 C C . LEU A 1 756 ? 186.508 154.993 139.044 1.00 80.97 756 LEU A C 1
ATOM 9177 O O . LEU A 1 756 ? 186.393 156.205 139.257 1.00 72.53 756 LEU A O 1
ATOM 9193 N N . ASN A 1 757 ? 187.693 154.412 138.867 1.00 82.90 757 ASN A N 1
ATOM 9194 C CA . ASN A 1 757 ? 188.927 155.185 138.932 1.00 84.47 757 ASN A CA 1
ATOM 9195 C C . ASN A 1 757 ? 189.262 155.891 137.624 1.00 85.79 757 ASN A C 1
ATOM 9196 O O . ASN A 1 757 ? 190.149 156.751 137.619 1.00 85.33 757 ASN A O 1
ATOM 9207 N N . TYR A 1 758 ? 188.586 155.557 136.528 1.00 80.01 758 TYR A N 1
ATOM 9208 C CA . TYR A 1 758 ? 188.935 156.130 135.235 1.00 78.14 758 TYR A CA 1
ATOM 9209 C C . TYR A 1 758 ? 188.814 157.646 135.276 1.00 78.22 758 TYR A C 1
ATOM 9210 O O . TYR A 1 758 ? 187.794 158.189 135.708 1.00 84.56 758 TYR A O 1
ATOM 9228 N N . LYS A 1 759 ? 189.860 158.328 134.816 1.00 84.84 759 LYS A N 1
ATOM 9229 C CA . LYS A 1 759 ? 189.876 159.781 134.756 1.00 85.70 759 LYS A CA 1
ATOM 9230 C C . LYS A 1 759 ? 190.517 160.210 133.446 1.00 83.06 759 LYS A C 1
ATOM 9231 O O . LYS A 1 759 ? 190.980 159.383 132.658 1.00 89.19 759 LYS A O 1
ATOM 9250 N N . GLU A 1 760 ? 190.534 161.520 133.213 1.00 86.72 760 GLU A N 1
ATOM 9251 C CA . GLU A 1 760 ? 191.003 162.063 131.949 1.00 86.45 760 GLU A CA 1
ATOM 9252 C C . GLU A 1 760 ? 191.538 163.470 132.166 1.00 96.67 760 GLU A C 1
ATOM 9253 O O . GLU A 1 760 ? 191.207 164.138 133.149 1.00 97.33 760 GLU A O 1
ATOM 9265 N N . THR A 1 761 ? 192.372 163.914 131.229 1.00 103.47 761 THR A N 1
ATOM 9266 C CA . THR A 1 761 ? 192.891 165.274 131.200 1.00 106.19 761 THR A CA 1
ATOM 9267 C C . THR A 1 761 ? 192.155 166.058 130.122 1.00 107.45 761 THR A C 1
ATOM 9268 O O . THR A 1 761 ? 191.772 165.497 129.092 1.00 108.43 761 THR A O 1
ATOM 9279 N N . ASP A 1 762 ? 191.962 167.353 130.356 1.00 109.96 762 ASP A N 1
ATOM 9280 C CA . ASP A 1 762 ? 191.014 168.144 129.585 1.00 108.49 762 ASP A CA 1
ATOM 9281 C C . ASP A 1 762 ? 191.707 169.267 128.816 1.00 114.16 762 ASP A C 1
ATOM 9282 O O . ASP A 1 762 ? 192.935 169.373 128.768 1.00 114.54 762 ASP A O 1
ATOM 9291 N N . TYR A 1 763 ? 190.872 170.120 128.216 1.00 133.30 763 TYR A N 1
ATOM 9292 C CA . TYR A 1 763 ? 191.338 171.149 127.293 1.00 133.99 763 TYR A CA 1
ATOM 9293 C C . TYR A 1 763 ? 192.200 172.206 127.972 1.00 132.60 763 TYR A C 1
ATOM 9294 O O . TYR A 1 763 ? 192.955 172.914 127.297 1.00 130.27 763 TYR A O 1
ATOM 9312 N N . ASN A 1 764 ? 192.115 172.327 129.296 1.00 126.20 764 ASN A N 1
ATOM 9313 C CA . ASN A 1 764 ? 192.897 173.308 130.040 1.00 124.93 764 ASN A CA 1
ATOM 9314 C C . ASN A 1 764 ? 194.063 172.682 130.795 1.00 123.69 764 ASN A C 1
ATOM 9315 O O . ASN A 1 764 ? 194.696 173.360 131.611 1.00 120.74 764 ASN A O 1
ATOM 9326 N N . GLY A 1 765 ? 194.367 171.411 130.543 1.00 119.02 765 GLY A N 1
ATOM 9327 C CA . GLY A 1 765 ? 195.417 170.728 131.271 1.00 120.00 765 GLY A CA 1
ATOM 9328 C C . GLY A 1 765 ? 194.998 170.180 132.614 1.00 120.30 765 GLY A C 1
ATOM 9329 O O . GLY A 1 765 ? 195.827 169.578 133.306 1.00 120.74 765 GLY A O 1
ATOM 9333 N N . LYS A 1 766 ? 193.742 170.368 133.005 1.00 112.80 766 LYS A N 1
ATOM 9334 C CA . LYS A 1 766 ? 193.235 169.858 134.266 1.00 110.29 766 LYS A CA 1
ATOM 9335 C C . LYS A 1 766 ? 192.819 168.396 134.115 1.00 108.47 766 LYS A C 1
ATOM 9336 O O . LYS A 1 766 ? 192.637 167.883 133.009 1.00 106.38 766 LYS A O 1
ATOM 9355 N N . GLU A 1 767 ? 192.663 167.723 135.252 1.00 97.11 767 GLU A N 1
ATOM 9356 C CA . GLU A 1 767 ? 192.262 166.324 135.293 1.00 92.46 767 GLU A CA 1
ATOM 9357 C C . GLU A 1 767 ? 190.858 166.215 135.865 1.00 94.03 767 GLU A C 1
ATOM 9358 O O . GLU A 1 767 ? 190.497 166.952 136.787 1.00 100.15 767 GLU A O 1
ATOM 9370 N N . ARG A 1 768 ? 190.069 165.295 135.317 1.00 90.18 768 ARG A N 1
ATOM 9371 C CA . ARG A 1 768 ? 188.707 165.068 135.775 1.00 96.33 768 ARG A CA 1
ATOM 9372 C C . ARG A 1 768 ? 188.442 163.577 135.904 1.00 92.98 768 ARG A C 1
ATOM 9373 O O . ARG A 1 768 ? 188.853 162.785 135.052 1.00 97.25 768 ARG A O 1
ATOM 9394 N N . LYS A 1 769 ? 187.750 163.207 136.976 1.00 76.42 769 LYS A N 1
ATOM 9395 C CA . LYS A 1 769 ? 187.432 161.821 137.280 1.00 79.40 769 LYS A CA 1
ATOM 9396 C C . LYS A 1 769 ? 185.975 161.546 136.942 1.00 78.85 769 LYS A C 1
ATOM 9397 O O . LYS A 1 769 ? 185.139 162.453 136.972 1.00 86.94 769 LYS A O 1
ATOM 9416 N N . ILE A 1 770 ? 185.672 160.288 136.623 1.00 66.16 770 ILE A N 1
ATOM 9417 C CA . ILE A 1 770 ? 184.315 159.944 136.212 1.00 63.70 770 ILE A CA 1
ATOM 9418 C C . ILE A 1 770 ? 183.355 160.034 137.390 1.00 73.24 770 ILE A C 1
ATOM 9419 O O . ILE A 1 770 ? 182.218 160.497 137.244 1.00 84.27 770 ILE A O 1
ATOM 9435 N N . ILE A 1 771 ? 183.790 159.597 138.573 1.00 77.75 771 ILE A N 1
ATOM 9436 C CA . ILE A 1 771 ? 182.858 159.424 139.683 1.00 86.06 771 ILE A CA 1
ATOM 9437 C C . ILE A 1 771 ? 182.388 160.743 140.279 1.00 82.65 771 ILE A C 1
ATOM 9438 O O . ILE A 1 771 ? 181.321 160.783 140.903 1.00 75.96 771 ILE A O 1
ATOM 9454 N N . GLN A 1 772 ? 183.148 161.826 140.112 1.00 81.62 772 GLN A N 1
ATOM 9455 C CA . GLN A 1 772 ? 182.722 163.104 140.670 1.00 84.25 772 GLN A CA 1
ATOM 9456 C C . GLN A 1 772 ? 181.542 163.682 139.900 1.00 82.13 772 GLN A C 1
ATOM 9457 O O . GLN A 1 772 ? 180.627 164.259 140.498 1.00 71.54 772 GLN A O 1
ATOM 9471 N N . ASN A 1 773 ? 181.542 163.541 138.577 1.00 79.79 773 ASN A N 1
ATOM 9472 C CA . ASN A 1 773 ? 180.491 164.123 137.754 1.00 75.97 773 ASN A CA 1
ATOM 9473 C C . ASN A 1 773 ? 180.401 163.393 136.419 1.00 72.44 773 ASN A C 1
ATOM 9474 O O . ASN A 1 773 ? 180.997 163.834 135.429 1.00 60.32 773 ASN A O 1
ATOM 9485 N N . PRO A 1 774 ? 179.676 162.274 136.351 1.00 72.14 774 PRO A N 1
ATOM 9486 C CA . PRO A 1 774 ? 179.565 161.552 135.074 1.00 74.12 774 PRO A CA 1
ATOM 9487 C C . PRO A 1 774 ? 178.963 162.378 133.950 1.00 88.12 774 PRO A C 1
ATOM 9488 O O . PRO A 1 774 ? 179.320 162.158 132.787 1.00 83.60 774 PRO A O 1
ATOM 9499 N N . SER A 1 775 ? 178.068 163.323 134.250 1.00 89.81 775 SER A N 1
ATOM 9500 C CA . SER A 1 775 ? 177.364 164.041 133.193 1.00 75.49 775 SER A CA 1
ATOM 9501 C C . SER A 1 775 ? 178.310 164.749 132.232 1.00 76.62 775 SER A C 1
ATOM 9502 O O . SER A 1 775 ? 177.868 165.199 131.172 1.00 91.44 775 SER A O 1
ATOM 9510 N N . TYR A 1 776 ? 179.593 164.861 132.572 1.00 78.45 776 TYR A N 1
ATOM 9511 C CA . TYR A 1 776 ? 180.586 165.334 131.619 1.00 80.81 776 TYR A CA 1
ATOM 9512 C C . TYR A 1 776 ? 181.092 164.226 130.709 1.00 79.27 776 TYR A C 1
ATOM 9513 O O . TYR A 1 776 ? 181.920 164.496 129.834 1.00 80.25 776 TYR A O 1
ATOM 9531 N N . PHE A 1 777 ? 180.621 162.994 130.897 1.00 69.26 777 PHE A N 1
ATOM 9532 C CA . PHE A 1 777 ? 181.036 161.860 130.086 1.00 79.78 777 PHE A CA 1
ATOM 9533 C C . PHE A 1 777 ? 179.894 161.207 129.326 1.00 82.38 777 PHE A C 1
ATOM 9534 O O . PHE A 1 777 ? 180.152 160.419 128.416 1.00 83.92 777 PHE A O 1
ATOM 9551 N N . LEU A 1 778 ? 178.643 161.509 129.677 1.00 76.62 778 LEU A N 1
ATOM 9552 C CA . LEU A 1 778 ? 177.507 160.902 128.990 1.00 77.59 778 LEU A CA 1
ATOM 9553 C C . LEU A 1 778 ? 176.961 161.815 127.899 1.00 77.56 778 LEU A C 1
ATOM 9554 O O . LEU A 1 778 ? 176.649 161.356 126.796 1.00 90.58 778 LEU A O 1
ATOM 9570 N N . LYS A 1 779 ? 176.835 163.107 128.185 1.00 83.38 779 LYS A N 1
ATOM 9571 C CA . LYS A 1 779 ? 176.322 164.042 127.193 1.00 87.12 779 LYS A CA 1
ATOM 9572 C C . LYS A 1 779 ? 177.361 164.235 126.096 1.00 86.17 779 LYS A C 1
ATOM 9573 O O . LYS A 1 779 ? 178.490 164.657 126.367 1.00 84.43 779 LYS A O 1
ATOM 9592 N N . LYS A 1 780 ? 176.978 163.934 124.854 1.00 85.43 780 LYS A N 1
ATOM 9593 C CA . LYS A 1 780 ? 177.939 163.970 123.756 1.00 94.10 780 LYS A CA 1
ATOM 9594 C C . LYS A 1 780 ? 178.510 165.369 123.569 1.00 99.08 780 LYS A C 1
ATOM 9595 O O . LYS A 1 780 ? 179.718 165.537 123.367 1.00 108.50 780 LYS A O 1
ATOM 9614 N N . GLU A 1 781 ? 177.656 166.391 123.630 1.00 88.73 781 GLU A N 1
ATOM 9615 C CA . GLU A 1 781 ? 178.128 167.755 123.414 1.00 87.27 781 GLU A CA 1
ATOM 9616 C C . GLU A 1 781 ? 179.239 168.116 124.390 1.00 90.81 781 GLU A C 1
ATOM 9617 O O . GLU A 1 781 ? 180.185 168.826 124.030 1.00 90.09 781 GLU A O 1
ATOM 9629 N N . ASN A 1 782 ? 179.140 167.642 125.633 1.00 92.59 782 ASN A N 1
ATOM 9630 C CA . ASN A 1 782 ? 180.115 168.018 126.650 1.00 88.95 782 ASN A CA 1
ATOM 9631 C C . ASN A 1 782 ? 181.455 167.333 126.416 1.00 97.16 782 ASN A C 1
ATOM 9632 O O . ASN A 1 782 ? 182.511 167.970 126.505 1.00 111.93 782 ASN A O 1
ATOM 9643 N N . TYR A 1 783 ? 181.439 166.034 126.118 1.00 88.99 783 TYR A N 1
ATOM 9644 C CA . TYR A 1 783 ? 182.693 165.307 125.960 1.00 88.83 783 TYR A CA 1
ATOM 9645 C C . TYR A 1 783 ? 183.534 165.908 124.843 1.00 93.91 783 TYR A C 1
ATOM 9646 O O . TYR A 1 783 ? 184.738 166.135 125.008 1.00 94.47 783 TYR A O 1
ATOM 9664 N N . LEU A 1 784 ? 182.913 166.182 123.695 1.00 94.55 784 LEU A N 1
ATOM 9665 C CA . LEU A 1 784 ? 183.657 166.737 122.570 1.00 95.01 784 LEU A CA 1
ATOM 9666 C C . LEU A 1 784 ? 184.220 168.112 122.904 1.00 92.66 784 LEU A C 1
ATOM 9667 O O . LEU A 1 784 ? 185.379 168.409 122.593 1.00 98.57 784 LEU A O 1
ATOM 9683 N N . ARG A 1 785 ? 183.416 168.967 123.535 1.00 102.58 785 ARG A N 1
ATOM 9684 C CA . ARG A 1 785 ? 183.866 170.325 123.819 1.00 101.72 785 ARG A CA 1
ATOM 9685 C C . ARG A 1 785 ? 185.046 170.337 124.782 1.00 103.13 785 ARG A C 1
ATOM 9686 O O . ARG A 1 785 ? 186.011 171.082 124.578 1.00 107.25 785 ARG A O 1
ATOM 9707 N N . THR A 1 786 ? 184.991 169.522 125.834 1.00 101.09 786 THR A N 1
ATOM 9708 C CA . THR A 1 786 ? 185.946 169.627 126.930 1.00 97.34 786 THR A CA 1
ATOM 9709 C C . THR A 1 786 ? 187.247 168.887 126.641 1.00 99.30 786 THR A C 1
ATOM 9710 O O . THR A 1 786 ? 188.317 169.501 126.621 1.00 105.03 786 THR A O 1
ATOM 9721 N N . PHE A 1 787 ? 187.181 167.580 126.412 1.00 96.14 787 PHE A N 1
ATOM 9722 C CA . PHE A 1 787 ? 188.372 166.789 126.143 1.00 98.91 787 PHE A CA 1
ATOM 9723 C C . PHE A 1 787 ? 188.807 166.856 124.686 1.00 102.34 787 PHE A C 1
ATOM 9724 O O . PHE A 1 787 ? 189.817 166.246 124.325 1.00 103.23 787 PHE A O 1
ATOM 9741 N N . ASN A 1 788 ? 188.070 167.579 123.844 1.00 107.99 788 ASN A N 1
ATOM 9742 C CA . ASN A 1 788 ? 188.482 167.848 122.468 1.00 107.17 788 ASN A CA 1
ATOM 9743 C C . ASN A 1 788 ? 188.632 166.564 121.659 1.00 103.14 788 ASN A C 1
ATOM 9744 O O . ASN A 1 788 ? 189.434 166.497 120.725 1.00 99.46 788 ASN A O 1
ATOM 9755 N N . LYS A 1 789 ? 187.867 165.536 122.008 1.00 95.90 789 LYS A N 1
ATOM 9756 C CA . LYS A 1 789 ? 187.873 164.305 121.240 1.00 94.78 789 LYS A CA 1
ATOM 9757 C C . LYS A 1 789 ? 186.975 164.445 120.012 1.00 95.44 789 LYS A C 1
ATOM 9758 O O . LYS A 1 789 ? 186.198 165.393 119.880 1.00 100.01 789 LYS A O 1
ATOM 9777 N N . SER A 1 790 ? 187.091 163.484 119.104 1.00 95.04 790 SER A N 1
ATOM 9778 C CA . SER A 1 790 ? 186.312 163.472 117.876 1.00 95.35 790 SER A CA 1
ATOM 9779 C C . SER A 1 790 ? 185.126 162.524 118.009 1.00 96.89 790 SER A C 1
ATOM 9780 O O . SER A 1 790 ? 184.997 161.774 118.980 1.00 100.49 790 SER A O 1
ATOM 9788 N N . GLU A 1 791 ? 184.252 162.563 117.002 1.00 99.68 791 GLU A N 1
ATOM 9789 C CA . GLU A 1 791 ? 183.025 161.775 117.052 1.00 100.78 791 GLU A CA 1
ATOM 9790 C C . GLU A 1 791 ? 183.321 160.294 117.233 1.00 97.11 791 GLU A C 1
ATOM 9791 O O . GLU A 1 791 ? 182.642 159.606 118.003 1.00 96.28 791 GLU A O 1
ATOM 9803 N N . THR A 1 792 ? 184.326 159.780 116.524 1.00 96.09 792 THR A N 1
ATOM 9804 C CA . THR A 1 792 ? 184.674 158.371 116.665 1.00 100.31 792 THR A CA 1
ATOM 9805 C C . THR A 1 792 ? 185.154 158.062 118.077 1.00 100.42 792 THR A C 1
ATOM 9806 O O . THR A 1 792 ? 184.807 157.019 118.643 1.00 101.62 792 THR A O 1
ATOM 9817 N N . ALA A 1 793 ? 185.954 158.955 118.660 1.00 95.17 793 ALA A N 1
ATOM 9818 C CA . ALA A 1 793 ? 186.483 158.708 119.996 1.00 94.79 793 ALA A CA 1
ATOM 9819 C C . ALA A 1 793 ? 185.368 158.627 121.030 1.00 91.86 793 ALA A C 1
ATOM 9820 O O . ALA A 1 793 ? 185.395 157.762 121.912 1.00 96.22 793 ALA A O 1
ATOM 9827 N N . TYR A 1 794 ? 184.380 159.519 120.941 1.00 88.20 794 TYR A N 1
ATOM 9828 C CA . TYR A 1 794 ? 183.317 159.541 121.941 1.00 95.17 794 TYR A CA 1
ATOM 9829 C C . TYR A 1 794 ? 182.546 158.228 121.953 1.00 96.23 794 TYR A C 1
ATOM 9830 O O . TYR A 1 794 ? 182.232 157.688 123.019 1.00 98.21 794 TYR A O 1
ATOM 9848 N N . GLN A 1 795 ? 182.225 157.699 120.772 1.00 94.71 795 GLN A N 1
ATOM 9849 C CA . GLN A 1 795 ? 181.522 156.422 120.713 1.00 94.12 795 GLN A CA 1
ATOM 9850 C C . GLN A 1 795 ? 182.399 155.288 121.225 1.00 92.78 795 GLN A C 1
ATOM 9851 O O . GLN A 1 795 ? 181.898 154.330 121.824 1.00 93.38 795 GLN A O 1
ATOM 9865 N N . LYS A 1 796 ? 183.709 155.373 120.990 1.00 90.12 796 LYS A N 1
ATOM 9866 C CA . LYS A 1 796 ? 184.622 154.359 121.507 1.00 93.37 796 LYS A CA 1
ATOM 9867 C C . LYS A 1 796 ? 184.612 154.348 123.031 1.00 93.32 796 LYS A C 1
ATOM 9868 O O . LYS A 1 796 ? 184.574 153.284 123.657 1.00 91.84 796 LYS A O 1
ATOM 9887 N N . MET A 1 797 ? 184.648 155.531 123.645 1.00 90.10 797 MET A N 1
ATOM 9888 C CA . MET A 1 797 ? 184.631 155.614 125.101 1.00 84.66 797 MET A CA 1
ATOM 9889 C C . MET A 1 797 ? 183.324 155.069 125.663 1.00 79.59 797 MET A C 1
ATOM 9890 O O . MET A 1 797 ? 183.326 154.211 126.553 1.00 82.67 797 MET A O 1
ATOM 9904 N N . PHE A 1 798 ? 182.194 155.550 125.146 1.00 88.78 798 PHE A N 1
ATOM 9905 C CA . PHE A 1 798 ? 180.900 155.133 125.676 1.00 95.36 798 PHE A CA 1
ATOM 9906 C C . PHE A 1 798 ? 180.738 153.619 125.611 1.00 89.72 798 PHE A C 1
ATOM 9907 O O . PHE A 1 798 ? 180.121 153.016 126.496 1.00 81.20 798 PHE A O 1
ATOM 9924 N N . THR A 1 799 ? 181.278 152.989 124.569 1.00 93.87 799 THR A N 1
ATOM 9925 C CA . THR A 1 799 ? 181.115 151.547 124.419 1.00 91.98 799 THR A CA 1
ATOM 9926 C C . THR A 1 799 ? 181.943 150.779 125.440 1.00 85.99 799 THR A C 1
ATOM 9927 O O . THR A 1 799 ? 181.720 149.580 125.641 1.00 87.09 799 THR A O 1
ATOM 9938 N N . GLU A 1 800 ? 182.887 151.445 126.101 1.00 90.64 800 GLU A N 1
ATOM 9939 C CA . GLU A 1 800 ? 183.872 150.772 126.938 1.00 99.19 800 GLU A CA 1
ATOM 9940 C C . GLU A 1 800 ? 183.650 150.987 128.429 1.00 96.84 800 GLU A C 1
ATOM 9941 O O . GLU A 1 800 ? 183.923 150.083 129.224 1.00 89.51 800 GLU A O 1
ATOM 9953 N N . GLN A 1 801 ? 183.159 152.158 128.833 1.00 96.21 801 GLN A N 1
ATOM 9954 C CA . GLN A 1 801 ? 183.058 152.489 130.247 1.00 90.41 801 GLN A CA 1
ATOM 9955 C C . GLN A 1 801 ? 181.705 152.156 130.861 1.00 94.62 801 GLN A C 1
ATOM 9956 O O . GLN A 1 801 ? 181.651 151.834 132.053 1.00 98.30 801 GLN A O 1
ATOM 9970 N N . PHE A 1 802 ? 180.618 152.219 130.094 1.00 86.19 802 PHE A N 1
ATOM 9971 C CA . PHE A 1 802 ? 179.264 152.134 130.637 1.00 74.72 802 PHE A CA 1
ATOM 9972 C C . PHE A 1 802 ? 178.597 150.847 130.172 1.00 82.48 802 PHE A C 1
ATOM 9973 O O . PHE A 1 802 ? 178.258 150.709 128.993 1.00 93.32 802 PHE A O 1
ATOM 9990 N N . GLU A 1 803 ? 178.402 149.912 131.098 1.00 80.19 803 GLU A N 1
ATOM 9991 C CA . GLU A 1 803 ? 177.573 148.748 130.833 1.00 79.23 803 GLU A CA 1
ATOM 9992 C C . GLU A 1 803 ? 176.096 149.127 130.936 1.00 87.06 803 GLU A C 1
ATOM 9993 O O . GLU A 1 803 ? 175.734 150.159 131.505 1.00 94.60 803 GLU A O 1
ATOM 10005 N N . LYS A 1 804 ? 175.236 148.279 130.373 1.00 91.55 804 LYS A N 1
ATOM 10006 C CA . LYS A 1 804 ? 173.797 148.486 130.450 1.00 93.93 804 LYS A CA 1
ATOM 10007 C C . LYS A 1 804 ? 173.082 147.143 130.492 1.00 96.69 804 LYS A C 1
ATOM 10008 O O . LYS A 1 804 ? 173.621 146.119 130.065 1.00 99.40 804 LYS A O 1
ATOM 10027 N N . LYS A 1 805 ? 171.858 147.161 131.014 1.00 88.48 805 LYS A N 1
ATOM 10028 C CA . LYS A 1 805 ? 171.025 145.968 131.086 1.00 87.26 805 LYS A CA 1
ATOM 10029 C C . LYS A 1 805 ? 169.637 146.377 131.562 1.00 93.68 805 LYS A C 1
ATOM 10030 O O . LYS A 1 805 ? 169.410 147.519 131.968 1.00 89.11 805 LYS A O 1
ATOM 10049 N N . LYS A 1 806 ? 168.707 145.427 131.499 1.00 96.59 806 LYS A N 1
ATOM 10050 C CA . LYS A 1 806 ? 167.321 145.645 131.897 1.00 90.45 806 LYS A CA 1
ATOM 10051 C C . LYS A 1 806 ? 166.963 144.697 133.033 1.00 93.26 806 LYS A C 1
ATOM 10052 O O . LYS A 1 806 ? 167.189 143.488 132.931 1.00 90.56 806 LYS A O 1
ATOM 10071 N N . LEU A 1 807 ? 166.397 145.248 134.107 1.00 91.38 807 LEU A N 1
ATOM 10072 C CA . LEU A 1 807 ? 166.105 144.472 135.304 1.00 91.32 807 LEU A CA 1
ATOM 10073 C C . LEU A 1 807 ? 164.758 144.895 135.871 1.00 92.68 807 LEU A C 1
ATOM 10074 O O . LEU A 1 807 ? 164.233 145.964 135.551 1.00 89.01 807 LEU A O 1
ATOM 10090 N N . LEU A 1 808 ? 164.200 144.031 136.720 1.00 90.07 808 LEU A N 1
ATOM 10091 C CA . LEU A 1 808 ? 162.958 144.331 137.418 1.00 76.95 808 LEU A CA 1
ATOM 10092 C C . LEU A 1 808 ? 163.158 145.223 138.634 1.00 80.52 808 LEU A C 1
ATOM 10093 O O . LEU A 1 808 ? 162.316 146.089 138.890 1.00 95.51 808 LEU A O 1
ATOM 10109 N N . THR A 1 809 ? 164.245 145.039 139.382 1.00 84.63 809 THR A N 1
ATOM 10110 C CA . THR A 1 809 ? 164.467 145.756 140.629 1.00 77.69 809 THR A CA 1
ATOM 10111 C C . THR A 1 809 ? 165.687 146.652 140.486 1.00 84.44 809 THR A C 1
ATOM 10112 O O . THR A 1 809 ? 166.408 146.600 139.489 1.00 106.31 809 THR A O 1
ATOM 10123 N N . LEU A 1 810 ? 165.916 147.475 141.505 1.00 61.50 810 LEU A N 1
ATOM 10124 C CA . LEU A 1 810 ? 166.993 148.451 141.467 1.00 59.86 810 LEU A CA 1
ATOM 10125 C C . LEU A 1 810 ? 167.379 148.808 142.894 1.00 75.56 810 LEU A C 1
ATOM 10126 O O . LEU A 1 810 ? 166.650 148.502 143.840 1.00 83.04 810 LEU A O 1
ATOM 10142 N N . ASP A 1 811 ? 168.540 149.441 143.043 1.00 88.56 811 ASP A N 1
ATOM 10143 C CA . ASP A 1 811 ? 169.025 149.902 144.341 1.00 91.94 811 ASP A CA 1
ATOM 10144 C C . ASP A 1 811 ? 169.026 151.427 144.341 1.00 78.19 811 ASP A C 1
ATOM 10145 O O . ASP A 1 811 ? 169.707 152.054 143.524 1.00 69.07 811 ASP A O 1
ATOM 10154 N N . LEU A 1 812 ? 168.272 152.022 145.261 1.00 67.26 812 LEU A N 1
ATOM 10155 C CA . LEU A 1 812 ? 168.150 153.472 145.344 1.00 76.31 812 LEU A CA 1
ATOM 10156 C C . LEU A 1 812 ? 169.225 154.111 146.216 1.00 80.34 812 LEU A C 1
ATOM 10157 O O . LEU A 1 812 ? 169.173 155.324 146.447 1.00 82.31 812 LEU A O 1
ATOM 10173 N N . THR A 1 813 ? 170.193 153.334 146.704 1.00 80.56 813 THR A N 1
ATOM 10174 C CA . THR A 1 813 ? 171.265 153.919 147.501 1.00 74.53 813 THR A CA 1
ATOM 10175 C C . THR A 1 813 ? 172.086 154.912 146.689 1.00 71.10 813 THR A C 1
ATOM 10176 O O . THR A 1 813 ? 172.473 155.963 147.210 1.00 75.24 813 THR A O 1
ATOM 10187 N N . THR A 1 814 ? 172.355 154.606 145.418 1.00 63.59 814 THR A N 1
ATOM 10188 C CA . THR A 1 814 ? 173.240 155.430 144.609 1.00 63.79 814 THR A CA 1
ATOM 10189 C C . THR A 1 814 ? 172.748 155.673 143.188 1.00 66.83 814 THR A C 1
ATOM 10190 O O . THR A 1 814 ? 173.562 156.041 142.337 1.00 62.76 814 THR A O 1
ATOM 10201 N N . ALA A 1 815 ? 171.464 155.483 142.899 1.00 64.59 815 ALA A N 1
ATOM 10202 C CA . ALA A 1 815 ? 170.952 155.705 141.554 1.00 64.93 815 ALA A CA 1
ATOM 10203 C C . ALA A 1 815 ? 170.632 157.178 141.338 1.00 62.00 815 ALA A C 1
ATOM 10204 O O . ALA A 1 815 ? 170.172 157.867 142.251 1.00 70.15 815 ALA A O 1
ATOM 10211 N N . LYS A 1 816 ? 170.879 157.657 140.121 1.00 46.74 816 LYS A N 1
ATOM 10212 C CA . LYS A 1 816 ? 170.591 159.037 139.762 1.00 44.93 816 LYS A CA 1
ATOM 10213 C C . LYS A 1 816 ? 170.285 159.106 138.274 1.00 62.29 816 LYS A C 1
ATOM 10214 O O . LYS A 1 816 ? 170.668 158.221 137.506 1.00 65.72 816 LYS A O 1
ATOM 10233 N N . VAL A 1 817 ? 169.591 160.169 137.876 1.00 81.02 817 VAL A N 1
ATOM 10234 C CA . VAL A 1 817 ? 169.227 160.385 136.479 1.00 80.29 817 VAL A CA 1
ATOM 10235 C C . VAL A 1 817 ? 170.231 161.346 135.853 1.00 83.85 817 VAL A C 1
ATOM 10236 O O . VAL A 1 817 ? 170.328 162.509 136.257 1.00 70.41 817 VAL A O 1
ATOM 10249 N N . ILE A 1 818 ? 170.978 160.864 134.863 1.00 76.15 818 ILE A N 1
ATOM 10250 C CA . ILE A 1 818 ? 171.974 161.666 134.163 1.00 68.57 818 ILE A CA 1
ATOM 10251 C C . ILE A 1 818 ? 171.657 161.631 132.677 1.00 70.88 818 ILE A C 1
ATOM 10252 O O . ILE A 1 818 ? 171.715 160.565 132.052 1.00 70.67 818 ILE A O 1
ATOM 10268 N N . CYS A 1 819 ? 171.326 162.791 132.113 1.00 75.00 819 CYS A N 1
ATOM 10269 C CA . CYS A 1 819 ? 171.131 162.938 130.673 1.00 75.20 819 CYS A CA 1
ATOM 10270 C C . CYS A 1 819 ? 170.225 161.843 130.116 1.00 76.65 819 CYS A C 1
ATOM 10271 O O . CYS A 1 819 ? 170.514 161.231 129.087 1.00 81.05 819 CYS A O 1
ATOM 10279 N N . GLY A 1 820 ? 169.118 161.588 130.810 1.00 72.39 820 GLY A N 1
ATOM 10280 C CA . GLY A 1 820 ? 168.113 160.664 130.334 1.00 69.17 820 GLY A CA 1
ATOM 10281 C C . GLY A 1 820 ? 168.370 159.206 130.635 1.00 67.36 820 GLY A C 1
ATOM 10282 O O . GLY A 1 820 ? 167.529 158.367 130.290 1.00 69.87 820 GLY A O 1
ATOM 10286 N N . HIS A 1 821 ? 169.494 158.867 131.260 1.00 60.11 821 HIS A N 1
ATOM 10287 C CA . HIS A 1 821 ? 169.827 157.489 131.589 1.00 65.15 821 HIS A CA 1
ATOM 10288 C C . HIS A 1 821 ? 169.865 157.307 133.099 1.00 60.93 821 HIS A C 1
ATOM 10289 O O . HIS A 1 821 ? 170.287 158.206 133.832 1.00 50.40 821 HIS A O 1
ATOM 10303 N N . ILE A 1 822 ? 169.425 156.138 133.558 1.00 72.75 822 ILE A N 1
ATOM 10304 C CA . ILE A 1 822 ? 169.553 155.781 134.967 1.00 83.87 822 ILE A CA 1
ATOM 10305 C C . ILE A 1 822 ? 170.933 155.177 135.190 1.00 83.88 822 ILE A C 1
ATOM 10306 O O . ILE A 1 822 ? 171.286 154.158 134.584 1.00 79.35 822 ILE A O 1
ATOM 10322 N N . VAL A 1 823 ? 171.718 155.799 136.063 1.00 68.55 823 VAL A N 1
ATOM 10323 C CA . VAL A 1 823 ? 173.062 155.342 136.393 1.00 55.10 823 VAL A CA 1
ATOM 10324 C C . VAL A 1 823 ? 173.034 154.818 137.818 1.00 63.84 823 VAL A C 1
ATOM 10325 O O . VAL A 1 823 ? 172.834 155.589 138.764 1.00 86.72 823 VAL A O 1
ATOM 10338 N N . THR A 1 824 ? 173.239 153.512 137.980 1.00 53.79 824 THR A N 1
ATOM 10339 C CA . THR A 1 824 ? 173.177 152.928 139.313 1.00 62.08 824 THR A CA 1
ATOM 10340 C C . THR A 1 824 ? 174.308 153.412 140.211 1.00 51.74 824 THR A C 1
ATOM 10341 O O . THR A 1 824 ? 174.221 153.251 141.432 1.00 62.28 824 THR A O 1
ATOM 10352 N N . ASN A 1 825 ? 175.363 153.998 139.643 1.00 54.57 825 ASN A N 1
ATOM 10353 C CA . ASN A 1 825 ? 176.507 154.470 140.414 1.00 67.24 825 ASN A CA 1
ATOM 10354 C C . ASN A 1 825 ? 176.737 155.965 140.237 1.00 68.23 825 ASN A C 1
ATOM 10355 O O . ASN A 1 825 ? 177.858 156.442 140.434 1.00 66.60 825 ASN A O 1
ATOM 10366 N N . GLY A 1 826 ? 175.706 156.713 139.865 1.00 63.90 826 GLY A N 1
ATOM 10367 C CA . GLY A 1 826 ? 175.868 158.130 139.622 1.00 74.41 826 GLY A CA 1
ATOM 10368 C C . GLY A 1 826 ? 175.769 159.009 140.846 1.00 79.43 826 GLY A C 1
ATOM 10369 O O . GLY A 1 826 ? 175.817 160.234 140.705 1.00 89.22 826 GLY A O 1
ATOM 10373 N N . ASP A 1 827 ? 175.633 158.432 142.043 1.00 61.85 827 ASP A N 1
ATOM 10374 C CA . ASP A 1 827 ? 175.410 159.230 143.242 1.00 64.45 827 ASP A CA 1
ATOM 10375 C C . ASP A 1 827 ? 176.238 158.740 144.425 1.00 60.32 827 ASP A C 1
ATOM 10376 O O . ASP A 1 827 ? 175.769 158.773 145.566 1.00 60.04 827 ASP A O 1
ATOM 10385 N N . VAL A 1 828 ? 177.464 158.279 144.183 1.00 55.58 828 VAL A N 1
ATOM 10386 C CA . VAL A 1 828 ? 178.319 157.853 145.291 1.00 47.83 828 VAL A CA 1
ATOM 10387 C C . VAL A 1 828 ? 178.652 159.012 146.219 1.00 61.31 828 VAL A C 1
ATOM 10388 O O . VAL A 1 828 ? 178.492 158.861 147.442 1.00 76.74 828 VAL A O 1
ATOM 10401 N N . PRO A 1 829 ? 179.101 160.174 145.737 1.00 69.85 829 PRO A N 1
ATOM 10402 C CA . PRO A 1 829 ? 179.518 161.235 146.670 1.00 64.70 829 PRO A CA 1
ATOM 10403 C C . PRO A 1 829 ? 178.445 161.647 147.664 1.00 69.18 829 PRO A C 1
ATOM 10404 O O . PRO A 1 829 ? 178.766 161.928 148.824 1.00 68.99 829 PRO A O 1
ATOM 10415 N N . ALA A 1 830 ? 177.178 161.690 147.251 1.00 68.06 830 ALA A N 1
ATOM 10416 C CA . ALA A 1 830 ? 176.122 162.138 148.150 1.00 72.77 830 ALA A CA 1
ATOM 10417 C C . ALA A 1 830 ? 175.774 161.102 149.208 1.00 70.42 830 ALA A C 1
ATOM 10418 O O . ALA A 1 830 ? 175.047 161.426 150.152 1.00 71.68 830 ALA A O 1
ATOM 10425 N N . LEU A 1 831 ? 176.260 159.867 149.067 1.00 63.89 831 LEU A N 1
ATOM 10426 C CA . LEU A 1 831 ? 176.124 158.897 150.147 1.00 60.21 831 LEU A CA 1
ATOM 10427 C C . LEU A 1 831 ? 177.293 159.002 151.115 1.00 59.42 831 LEU A C 1
ATOM 10428 O O . LEU A 1 831 ? 177.153 158.701 152.304 1.00 61.98 831 LEU A O 1
ATOM 10444 N N . PHE A 1 832 ? 178.456 159.424 150.619 1.00 62.69 832 PHE A N 1
ATOM 10445 C CA . PHE A 1 832 ? 179.601 159.638 151.495 1.00 69.07 832 PHE A CA 1
ATOM 10446 C C . PHE A 1 832 ? 179.336 160.775 152.470 1.00 73.08 832 PHE A C 1
ATOM 10447 O O . PHE A 1 832 ? 179.777 160.729 153.623 1.00 84.03 832 PHE A O 1
ATOM 10464 N N . ASN A 1 833 ? 178.615 161.806 152.028 1.00 59.42 833 ASN A N 1
ATOM 10465 C CA . ASN A 1 833 ? 178.297 162.913 152.922 1.00 57.03 833 ASN A CA 1
ATOM 10466 C C . ASN A 1 833 ? 177.282 162.506 153.980 1.00 56.12 833 ASN A C 1
ATOM 10467 O O . ASN A 1 833 ? 177.027 163.269 154.917 1.00 61.01 833 ASN A O 1
ATOM 10478 N N . LEU A 1 834 ? 176.683 161.322 153.844 1.00 58.49 834 LEU A N 1
ATOM 10479 C CA . LEU A 1 834 ? 175.735 160.850 154.846 1.00 58.36 834 LEU A CA 1
ATOM 10480 C C . LEU A 1 834 ? 176.396 159.906 155.839 1.00 69.88 834 LEU A C 1
ATOM 10481 O O . LEU A 1 834 ? 176.023 159.882 157.017 1.00 68.15 834 LEU A O 1
ATOM 10497 N N . TRP A 1 835 ? 177.370 159.115 155.383 1.00 69.29 835 TRP A N 1
ATOM 10498 C CA . TRP A 1 835 ? 178.133 158.291 156.311 1.00 50.12 835 TRP A CA 1
ATOM 10499 C C . TRP A 1 835 ? 179.266 159.090 156.938 1.00 30.94 835 TRP A C 1
ATOM 10500 O O . TRP A 1 835 ? 180.040 158.550 157.734 1.00 32.30 835 TRP A O 1
ATOM 10521 N N . LEU A 1 836 ? 179.385 160.370 156.579 1.00 49.36 836 LEU A N 1
ATOM 10522 C CA . LEU A 1 836 ? 180.319 161.253 157.263 1.00 49.48 836 LEU A CA 1
ATOM 10523 C C . LEU A 1 836 ? 179.619 162.049 158.358 1.00 70.15 836 LEU A C 1
ATOM 10524 O O . LEU A 1 836 ? 180.092 162.094 159.499 1.00 76.68 836 LEU A O 1
ATOM 10540 N N . LYS A 1 837 ? 178.481 162.671 158.034 1.00 79.12 837 LYS A N 1
ATOM 10541 C CA . LYS A 1 837 ? 177.778 163.496 159.013 1.00 66.99 837 LYS A CA 1
ATOM 10542 C C . LYS A 1 837 ? 177.298 162.660 160.191 1.00 63.04 837 LYS A C 1
ATOM 10543 O O . LYS A 1 837 ? 177.270 163.139 161.329 1.00 72.27 837 LYS A O 1
ATOM 10562 N N . HIS A 1 838 ? 176.898 161.415 159.934 1.00 58.74 838 HIS A N 1
ATOM 10563 C CA . HIS A 1 838 ? 176.552 160.506 161.021 1.00 69.74 838 HIS A CA 1
ATOM 10564 C C . HIS A 1 838 ? 177.759 160.246 161.913 1.00 62.64 838 HIS A C 1
ATOM 10565 O O . HIS A 1 838 ? 177.638 160.176 163.140 1.00 68.53 838 HIS A O 1
ATOM 10579 N N . ALA A 1 839 ? 178.937 160.094 161.310 1.00 51.42 839 ALA A N 1
ATOM 10580 C CA . ALA A 1 839 ? 180.139 159.841 162.093 1.00 59.10 839 ALA A CA 1
ATOM 10581 C C . ALA A 1 839 ? 180.613 161.102 162.800 1.00 58.61 839 ALA A C 1
ATOM 10582 O O . ALA A 1 839 ? 181.060 161.050 163.950 1.00 79.62 839 ALA A O 1
ATOM 10589 N N . GLN A 1 840 ? 180.530 162.249 162.126 1.00 58.42 840 GLN A N 1
ATOM 10590 C CA . GLN A 1 840 ? 181.018 163.486 162.725 1.00 64.10 840 GLN A CA 1
ATOM 10591 C C . GLN A 1 840 ? 180.175 163.905 163.921 1.00 75.77 840 GLN A C 1
ATOM 10592 O O . GLN A 1 840 ? 180.642 164.675 164.765 1.00 87.46 840 GLN A O 1
ATOM 10606 N N . ARG A 1 841 ? 178.934 163.426 164.007 1.00 67.57 841 ARG A N 1
ATOM 10607 C CA . ARG A 1 841 ? 178.065 163.819 165.111 1.00 63.65 841 ARG A CA 1
ATOM 10608 C C . ARG A 1 841 ? 178.238 162.889 166.306 1.00 68.53 841 ARG A C 1
ATOM 10609 O O . ARG A 1 841 ? 178.266 163.340 167.456 1.00 76.29 841 ARG A O 1
ATOM 10630 N N . ASN A 1 842 ? 178.359 161.584 166.055 1.00 65.71 842 ASN A N 1
ATOM 10631 C CA . ASN A 1 842 ? 178.470 160.634 167.157 1.00 63.61 842 ASN A CA 1
ATOM 10632 C C . ASN A 1 842 ? 179.695 160.925 168.012 1.00 75.74 842 ASN A C 1
ATOM 10633 O O . ASN A 1 842 ? 179.629 160.866 169.244 1.00 82.07 842 ASN A O 1
ATOM 10644 N N . ILE A 1 843 ? 180.826 161.242 167.376 1.00 85.14 843 ILE A N 1
ATOM 10645 C CA . ILE A 1 843 ? 182.055 161.519 168.116 1.00 80.13 843 ILE A CA 1
ATOM 10646 C C . ILE A 1 843 ? 18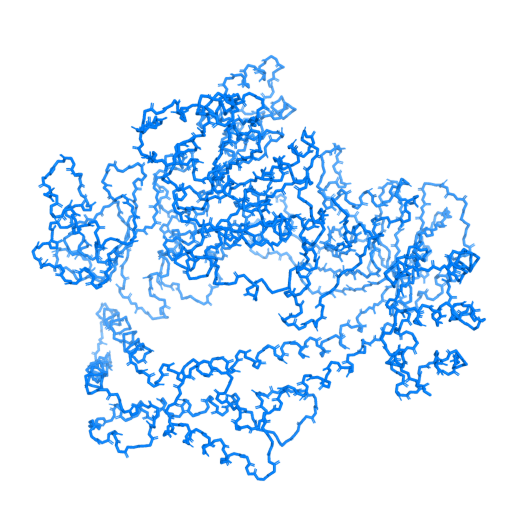2.128 162.948 168.623 1.00 78.73 843 ILE A C 1
ATOM 10647 O O . ILE A 1 843 ? 183.167 163.351 169.156 1.00 82.14 843 ILE A O 1
ATOM 10663 N N . PHE A 1 844 ? 181.060 163.728 168.468 1.00 83.50 844 PHE A N 1
ATOM 10664 C CA . PHE A 1 844 ? 180.982 165.053 169.071 1.00 88.20 844 PHE A CA 1
ATOM 10665 C C . PHE A 1 844 ? 179.968 165.100 170.203 1.00 91.52 844 PHE A C 1
ATOM 10666 O O . PHE A 1 844 ? 180.099 165.919 171.117 1.00 91.46 844 PHE A O 1
ATOM 10683 N N . GLU A 1 845 ? 178.953 164.235 170.157 1.00 83.20 845 GLU A N 1
ATOM 10684 C CA . GLU A 1 845 ? 177.932 164.231 171.194 1.00 80.00 845 GLU A CA 1
ATOM 10685 C C . GLU A 1 845 ? 178.245 163.252 172.318 1.00 81.21 845 GLU A C 1
ATOM 10686 O O . GLU A 1 845 ? 177.493 163.197 173.295 1.00 87.11 845 GLU A O 1
ATOM 10698 N N . MET A 1 846 ? 179.329 162.486 172.209 1.00 86.16 846 MET A N 1
ATOM 10699 C CA . MET A 1 846 ? 179.763 161.612 173.290 1.00 84.49 846 MET A CA 1
ATOM 10700 C C . MET A 1 846 ? 180.866 162.231 174.138 1.00 91.60 846 MET A C 1
ATOM 10701 O O . MET A 1 846 ? 181.385 161.563 175.037 1.00 96.18 846 MET A O 1
ATOM 10715 N N . ASN A 1 847 ? 181.237 163.480 173.874 1.00 107.09 847 ASN A N 1
ATOM 10716 C CA . ASN A 1 847 ? 182.167 164.215 174.714 1.00 108.05 847 ASN A CA 1
ATOM 10717 C C . ASN A 1 847 ? 181.414 164.912 175.845 1.00 113.75 847 ASN A C 1
ATOM 10718 O O . ASN A 1 847 ? 180.194 164.797 175.982 1.00 112.46 847 ASN A O 1
ATOM 10729 N N . ASP A 1 848 ? 182.162 165.642 176.666 1.00 116.16 848 ASP A N 1
ATOM 10730 C CA . ASP A 1 848 ? 181.595 166.476 177.716 1.00 115.13 848 ASP A CA 1
ATOM 10731 C C . ASP A 1 848 ? 181.880 167.935 177.393 1.00 114.05 848 ASP A C 1
ATOM 10732 O O . ASP A 1 848 ? 183.036 168.310 177.170 1.00 109.40 848 ASP A O 1
ATOM 10741 N N . HIS A 1 849 ? 180.831 168.753 177.377 1.00 113.30 849 HIS A N 1
ATOM 10742 C CA . HIS A 1 849 ? 180.899 170.124 176.883 1.00 116.98 849 HIS A CA 1
ATOM 10743 C C . HIS A 1 849 ? 180.665 171.139 177.996 1.00 114.47 849 HIS A C 1
ATOM 10744 O O . HIS A 1 849 ? 179.939 172.120 177.823 1.00 113.00 849 HIS A O 1
ATOM 10758 N N . ILE A 1 850 ? 181.282 170.910 179.156 1.00 107.35 850 ILE A N 1
ATOM 10759 C CA . ILE A 1 850 ? 181.211 171.891 180.227 1.00 102.56 850 ILE A CA 1
ATOM 10760 C C . ILE A 1 850 ? 182.091 173.079 179.860 1.00 105.86 850 ILE A C 1
ATOM 10761 O O . ILE A 1 850 ? 183.021 172.970 179.052 1.00 110.91 850 ILE A O 1
ATOM 10777 N N . GLN A 1 851 ? 181.794 174.228 180.459 1.00 107.54 851 GLN A N 1
ATOM 10778 C CA . GLN A 1 851 ? 182.651 175.396 180.309 1.00 107.75 851 GLN A CA 1
ATOM 10779 C C . GLN A 1 851 ? 183.974 175.242 181.045 1.00 105.32 851 GLN A C 1
ATOM 10780 O O . GLN A 1 851 ? 184.881 176.054 180.834 1.00 105.64 851 GLN A O 1
ATOM 10794 N N . LYS A 1 852 ? 184.115 174.210 181.873 1.00 113.18 852 LYS A N 1
ATOM 10795 C CA . LYS A 1 852 ? 185.251 174.056 182.767 1.00 118.24 852 LYS A CA 1
ATOM 10796 C C . LYS A 1 852 ? 186.064 172.837 182.358 1.00 121.32 852 LYS A C 1
ATOM 10797 O O . LYS A 1 852 ? 185.517 171.862 181.835 1.00 122.36 852 LYS A O 1
ATOM 10816 N N . GLU A 1 853 ? 187.370 172.898 182.606 1.00 123.34 853 GLU A N 1
ATOM 10817 C CA . GLU A 1 853 ? 188.272 171.840 182.168 1.00 119.69 853 GLU A CA 1
ATOM 10818 C C . GLU A 1 853 ? 187.861 170.492 182.747 1.00 122.98 853 GLU A C 1
ATOM 10819 O O . GLU A 1 853 ? 187.409 170.397 183.890 1.00 125.98 853 GLU A O 1
ATOM 10831 N N . THR A 1 854 ? 188.025 169.443 181.943 1.00 118.41 854 THR A N 1
ATOM 10832 C CA . THR A 1 854 ? 187.802 168.077 182.392 1.00 119.33 854 THR A CA 1
ATOM 10833 C C . THR A 1 854 ? 188.751 167.158 181.636 1.00 122.19 854 THR A C 1
ATOM 10834 O O . THR A 1 854 ? 189.277 167.520 180.581 1.00 120.78 854 THR A O 1
ATOM 10845 N N . ALA A 1 855 ? 188.962 165.961 182.186 1.00 124.15 855 ALA A N 1
ATOM 10846 C CA . ALA A 1 855 ? 190.005 165.069 181.694 1.00 121.57 855 ALA A CA 1
ATOM 10847 C C . ALA A 1 855 ? 189.486 163.964 180.784 1.00 122.15 855 ALA A C 1
ATOM 10848 O O . ALA A 1 855 ? 190.228 163.014 180.514 1.00 120.51 855 ALA A O 1
ATOM 10855 N N . LYS A 1 856 ? 188.245 164.052 180.312 1.00 121.60 856 LYS A N 1
ATOM 10856 C CA . LYS A 1 856 ? 187.711 163.028 179.423 1.00 118.35 856 LYS A CA 1
ATOM 10857 C C . LYS A 1 856 ? 188.547 162.952 178.153 1.00 114.10 856 LYS A C 1
ATOM 10858 O O . LYS A 1 856 ? 188.871 163.981 177.552 1.00 115.26 856 LYS A O 1
ATOM 10877 N N . LYS A 1 857 ? 188.897 161.735 177.747 1.00 106.12 857 LYS A N 1
ATOM 10878 C CA . LYS A 1 857 ? 189.721 161.502 176.570 1.00 102.89 857 LYS A CA 1
ATOM 10879 C C . LYS A 1 857 ? 189.038 160.489 175.664 1.00 106.62 857 LYS A C 1
ATOM 10880 O O . LYS A 1 857 ? 188.389 159.553 176.139 1.00 108.41 857 LYS A O 1
ATOM 10899 N N . ILE A 1 858 ? 189.194 160.680 174.357 1.00 99.42 858 ILE A N 1
ATOM 10900 C CA . ILE A 1 858 ? 188.505 159.883 173.350 1.00 94.77 858 ILE A CA 1
ATOM 10901 C C . ILE A 1 858 ? 189.432 159.716 172.154 1.00 97.78 858 ILE A C 1
ATOM 10902 O O . ILE A 1 858 ? 190.090 160.672 171.731 1.00 106.44 858 ILE A O 1
ATOM 10918 N N . VAL A 1 859 ? 189.484 158.502 171.605 1.00 87.75 859 VAL A N 1
ATOM 10919 C CA . VAL A 1 859 ? 190.452 158.173 170.564 1.00 96.09 859 VAL A CA 1
ATOM 10920 C C . VAL A 1 859 ? 189.831 157.163 169.608 1.00 103.17 859 VAL A C 1
ATOM 10921 O O . VAL A 1 859 ? 188.936 156.399 169.978 1.00 101.00 859 VAL A O 1
ATOM 10934 N N . LEU A 1 860 ? 190.318 157.166 168.366 1.00 105.28 860 LEU A N 1
ATOM 10935 C CA . LEU A 1 860 ? 189.818 156.279 167.321 1.00 96.54 860 LEU A CA 1
ATOM 10936 C C . LEU A 1 860 ? 190.754 155.096 167.119 1.00 94.69 860 LEU A C 1
ATOM 10937 O O . LEU A 1 860 ? 191.970 155.210 167.297 1.00 88.67 860 LEU A O 1
ATOM 10953 N N . LYS A 1 861 ? 190.177 153.958 166.738 1.00 103.19 861 LYS A N 1
ATOM 10954 C CA . LYS A 1 861 ? 190.945 152.754 166.463 1.00 104.62 861 LYS A CA 1
ATOM 10955 C C . LYS A 1 861 ? 190.189 151.908 165.450 1.00 102.92 861 LYS A C 1
ATOM 10956 O O . LYS A 1 861 ? 188.961 151.976 165.357 1.00 101.65 861 LYS A O 1
ATOM 10975 N N . ASN A 1 862 ? 190.935 151.102 164.694 1.00 88.02 862 ASN A N 1
ATOM 10976 C CA . ASN A 1 862 ? 190.317 150.137 163.795 1.00 88.67 862 ASN A CA 1
ATOM 10977 C C . ASN A 1 862 ? 189.924 148.851 164.507 1.00 93.34 862 ASN A C 1
ATOM 10978 O O . ASN A 1 862 ? 189.245 148.009 163.909 1.00 88.13 862 ASN A O 1
ATOM 10989 N N . GLN A 1 863 ? 190.337 148.681 165.759 1.00 98.52 863 GLN A N 1
ATOM 10990 C CA . GLN A 1 863 ? 190.073 147.459 166.505 1.00 94.88 863 GLN A CA 1
ATOM 10991 C C . GLN A 1 863 ? 190.154 147.780 167.990 1.00 95.56 863 GLN A C 1
ATOM 10992 O O . GLN A 1 863 ? 190.554 148.876 168.389 1.00 94.44 863 GLN A O 1
ATOM 11006 N N . LEU A 1 864 ? 189.766 146.805 168.807 1.00 97.69 864 LEU A N 1
ATOM 11007 C CA . LEU A 1 864 ? 189.720 146.958 170.254 1.00 99.19 864 LEU A CA 1
ATOM 11008 C C . LEU A 1 864 ? 190.831 146.130 170.884 1.00 96.67 864 LEU A C 1
ATOM 11009 O O . LEU A 1 864 ? 191.130 145.026 170.418 1.00 95.89 864 LEU A O 1
ATOM 11025 N N . ASP A 1 865 ? 191.436 146.665 171.944 1.00 99.15 865 ASP A N 1
ATOM 11026 C CA . ASP A 1 865 ? 192.664 146.101 172.489 1.00 102.83 865 ASP A CA 1
ATOM 11027 C C . ASP A 1 865 ? 192.440 145.184 173.684 1.00 106.68 865 ASP A C 1
ATOM 11028 O O . ASP A 1 865 ? 192.828 144.011 173.632 1.00 110.27 865 ASP A O 1
ATOM 11037 N N . THR A 1 866 ? 191.822 145.681 174.753 1.00 104.47 866 THR A N 1
ATOM 11038 C CA . THR A 1 866 ? 191.768 144.960 176.017 1.00 100.71 866 THR A CA 1
ATOM 11039 C C . THR A 1 866 ? 190.429 144.254 176.153 1.00 101.53 866 THR A C 1
ATOM 11040 O O . THR A 1 866 ? 189.560 144.349 175.284 1.00 110.24 866 THR A O 1
ATOM 11051 N N . ASP A 1 867 ? 190.276 143.533 177.266 1.00 95.43 867 ASP A N 1
ATOM 11052 C CA . ASP A 1 867 ? 189.016 142.858 177.547 1.00 100.73 867 ASP A CA 1
ATOM 11053 C C . ASP A 1 867 ? 187.999 143.784 178.198 1.00 106.41 867 ASP A C 1
ATOM 11054 O O . ASP A 1 867 ? 186.811 143.449 178.232 1.00 109.14 867 ASP A O 1
ATOM 11063 N N . ASN A 1 868 ? 188.434 144.931 178.721 1.00 101.38 868 ASN A N 1
ATOM 11064 C CA . ASN A 1 868 ? 187.478 145.922 179.201 1.00 100.68 868 ASN A CA 1
ATOM 11065 C C . ASN A 1 868 ? 186.685 146.515 178.045 1.00 99.62 868 ASN A C 1
ATOM 11066 O O . ASN A 1 868 ? 185.460 146.653 178.130 1.00 95.76 868 ASN A O 1
ATOM 11077 N N . GLU A 1 869 ? 187.368 146.868 176.955 1.00 95.20 869 GLU A N 1
ATOM 11078 C CA . GLU A 1 869 ? 186.680 147.436 175.802 1.00 86.37 869 GLU A CA 1
ATOM 11079 C C . GLU A 1 869 ? 185.767 146.408 175.151 1.00 89.12 869 GLU A C 1
ATOM 11080 O O . GLU A 1 869 ? 184.582 146.670 174.921 1.00 103.09 869 GLU A O 1
ATOM 11092 N N . LYS A 1 870 ? 186.297 145.219 174.862 1.00 82.09 870 LYS A N 1
ATOM 11093 C CA . LYS A 1 870 ? 185.488 144.205 174.196 1.00 80.88 870 LYS A CA 1
ATOM 11094 C C . LYS A 1 870 ? 184.265 143.844 175.027 1.00 86.51 870 LYS A C 1
ATOM 11095 O O . LYS A 1 870 ? 183.197 143.558 174.476 1.00 96.69 870 LYS A O 1
ATOM 11114 N N . LEU A 1 871 ? 184.399 143.847 176.355 1.00 87.88 871 LEU A N 1
ATOM 11115 C CA . LEU A 1 871 ? 183.244 143.574 177.203 1.00 92.45 871 LEU A CA 1
ATOM 11116 C C . LEU A 1 871 ? 182.321 144.779 177.298 1.00 98.93 871 LEU A C 1
ATOM 11117 O O . LEU A 1 871 ? 181.116 144.617 177.522 1.00 95.77 871 LEU A O 1
ATOM 11133 N N . LYS A 1 872 ? 182.856 145.990 177.142 1.00 99.83 872 LYS A N 1
ATOM 11134 C CA . LYS A 1 872 ? 182.000 147.169 177.202 1.00 94.20 872 LYS A CA 1
ATOM 11135 C C . LYS A 1 872 ? 181.209 147.341 175.913 1.00 89.89 872 LYS A C 1
ATOM 11136 O O . LYS A 1 872 ? 180.053 147.778 175.945 1.00 96.07 872 LYS A O 1
ATOM 11155 N N . PHE A 1 873 ? 181.811 147.015 174.770 1.00 71.98 873 PHE A N 1
ATOM 11156 C CA . PHE A 1 873 ? 181.068 147.084 173.518 1.00 71.96 873 PHE A CA 1
ATOM 11157 C C . PHE A 1 873 ? 180.007 145.997 173.449 1.00 78.60 873 PHE A C 1
ATOM 11158 O O . PHE A 1 873 ? 178.858 146.267 173.085 1.00 95.67 873 PHE A O 1
ATOM 11175 N N . ALA A 1 874 ? 180.366 144.763 173.805 1.00 68.55 874 ALA A N 1
ATOM 11176 C CA . ALA A 1 874 ? 179.393 143.679 173.769 1.00 70.48 874 ALA A CA 1
ATOM 11177 C C . ALA A 1 874 ? 178.182 143.977 174.638 1.00 83.10 874 ALA A C 1
ATOM 11178 O O . ALA A 1 874 ? 177.102 143.437 174.382 1.00 94.28 874 ALA A O 1
ATOM 11185 N N . GLU A 1 875 ? 178.338 144.813 175.666 1.00 89.81 875 GLU A N 1
ATOM 11186 C CA . GLU A 1 875 ? 177.183 145.259 176.438 1.00 89.55 875 GLU A CA 1
ATOM 11187 C C . GLU A 1 875 ? 176.409 146.326 175.673 1.00 84.74 875 GLU A C 1
ATOM 11188 O O . GLU A 1 875 ? 175.188 146.450 175.819 1.00 88.54 875 GLU A O 1
ATOM 11200 N N . TYR A 1 876 ? 177.109 147.110 174.853 1.00 72.38 876 TYR A N 1
ATOM 11201 C CA . TYR A 1 876 ? 176.452 148.161 174.084 1.00 69.48 876 TYR A CA 1
ATOM 11202 C C . TYR A 1 876 ? 175.634 147.586 172.933 1.00 70.23 876 TYR A C 1
ATOM 11203 O O . TYR A 1 876 ? 174.733 148.252 172.411 1.00 71.48 876 TYR A O 1
ATOM 11221 N N . ILE A 1 877 ? 175.926 146.348 172.527 1.00 86.62 877 ILE A N 1
ATOM 11222 C CA . ILE A 1 877 ? 175.265 145.755 171.366 1.00 80.82 877 ILE A CA 1
ATOM 11223 C C . ILE A 1 877 ? 174.177 144.767 171.745 1.00 82.69 877 ILE A C 1
ATOM 11224 O O . ILE A 1 877 ? 173.434 144.316 170.867 1.00 85.31 877 ILE A O 1
ATOM 11240 N N . SER A 1 878 ? 174.051 144.420 173.022 1.00 86.99 878 SER A N 1
ATOM 11241 C CA . SER A 1 878 ? 173.174 143.343 173.448 1.00 91.83 878 SER A CA 1
ATOM 11242 C C . SER A 1 878 ? 172.017 143.876 174.282 1.00 99.87 878 SER A C 1
ATOM 11243 O O . SER A 1 878 ? 172.021 145.021 174.740 1.00 97.73 878 SER A O 1
ATOM 11251 N N . LYS A 1 879 ? 171.017 143.016 174.466 1.00 118.66 879 LYS A N 1
ATOM 11252 C CA . LYS A 1 879 ? 169.857 143.352 175.283 1.00 115.52 879 LYS A CA 1
ATOM 11253 C C . LYS A 1 879 ? 170.256 143.360 176.752 1.00 115.20 879 LYS A C 1
ATOM 11254 O O . LYS A 1 879 ? 170.887 142.414 177.236 1.00 115.54 879 LYS A O 1
ATOM 11273 N N . GLU A 1 880 ? 169.879 144.421 177.467 1.00 120.80 880 GLU A N 1
ATOM 11274 C CA . GLU A 1 880 ? 170.310 144.563 178.854 1.00 118.66 880 GLU A CA 1
ATOM 11275 C C . GLU A 1 880 ? 169.802 143.413 179.713 1.00 119.29 880 GLU A C 1
ATOM 11276 O O . GLU A 1 880 ? 170.557 142.843 180.509 1.00 122.22 880 GLU A O 1
ATOM 11288 N N . LYS A 1 881 ? 168.525 143.055 179.569 1.00 139.14 881 LYS A N 1
ATOM 11289 C CA . LYS A 1 881 ? 167.975 141.963 180.365 1.00 139.61 881 LYS A CA 1
ATOM 11290 C C . LYS A 1 881 ? 168.644 140.639 180.025 1.00 139.94 881 LYS A C 1
ATOM 11291 O O . LYS A 1 881 ? 169.137 139.933 180.912 1.00 140.64 881 LYS A O 1
ATOM 11310 N N . GLU A 1 882 ? 168.672 140.284 178.740 1.00 130.90 882 GLU A N 1
ATOM 11311 C CA . GLU A 1 882 ? 169.211 138.987 178.347 1.00 132.23 882 GLU A CA 1
ATOM 11312 C C . GLU A 1 882 ? 170.717 138.928 178.566 1.00 132.27 882 GLU A C 1
ATOM 11313 O O . GLU A 1 882 ? 171.250 137.890 178.977 1.00 128.27 882 GLU A O 1
ATOM 11325 N N . PHE A 1 883 ? 171.421 140.028 178.296 1.00 119.74 883 PHE A N 1
ATOM 11326 C CA . PHE A 1 883 ? 172.865 140.045 178.504 1.00 114.72 883 PHE A CA 1
ATOM 11327 C C . PHE A 1 883 ? 173.209 139.837 179.972 1.00 114.97 883 PHE A C 1
ATOM 11328 O O . PHE A 1 883 ? 174.146 139.101 180.301 1.00 117.56 883 PHE A O 1
ATOM 11345 N N . GLY A 1 884 ? 172.457 140.472 180.872 1.00 122.13 884 GLY A N 1
ATOM 11346 C CA . GLY A 1 884 ? 172.750 140.373 182.290 1.00 122.05 884 GLY A CA 1
ATOM 11347 C C . GLY A 1 884 ? 172.721 138.957 182.821 1.00 121.95 884 GLY A C 1
ATOM 11348 O O . GLY A 1 884 ? 173.546 138.606 183.670 1.00 123.03 884 GLY A O 1
ATOM 11352 N N . LYS A 1 885 ? 171.791 138.132 182.341 1.00 130.05 885 LYS A N 1
ATOM 11353 C CA . LYS A 1 885 ? 171.711 136.750 182.793 1.00 132.03 885 LYS A CA 1
ATOM 11354 C C . LYS A 1 885 ? 172.895 135.913 182.331 1.00 134.22 885 LYS A C 1
ATOM 11355 O O . LYS A 1 885 ? 173.071 134.791 182.817 1.00 134.94 885 LYS A O 1
ATOM 11374 N N . LEU A 1 886 ? 173.703 136.426 181.409 1.00 127.70 886 LEU A N 1
ATOM 11375 C CA . LEU A 1 886 ? 174.836 135.667 180.900 1.00 124.73 886 LEU A CA 1
ATOM 11376 C C . LEU A 1 886 ? 175.881 135.475 181.993 1.00 121.45 886 LEU A C 1
ATOM 11377 O O . LEU A 1 886 ? 176.171 136.391 182.768 1.00 120.79 886 LEU A O 1
ATOM 11393 N N . ASN A 1 887 ? 176.447 134.273 182.050 1.00 127.31 887 ASN A N 1
ATOM 11394 C CA . ASN A 1 887 ? 177.430 133.949 183.074 1.00 130.56 887 ASN A CA 1
ATOM 11395 C C . ASN A 1 887 ? 178.708 134.759 182.874 1.00 130.82 887 ASN A C 1
ATOM 11396 O O . ASN A 1 887 ? 179.090 135.094 181.751 1.00 132.93 887 ASN A O 1
ATOM 11407 N N . ASP A 1 888 ? 179.378 135.069 183.989 1.00 128.51 888 ASP A N 1
ATOM 11408 C CA . ASP A 1 888 ? 180.564 135.919 183.942 1.00 126.22 888 ASP A CA 1
ATOM 11409 C C . ASP A 1 888 ? 181.706 135.290 183.156 1.00 128.33 888 ASP A C 1
ATOM 11410 O O . ASP A 1 888 ? 182.533 136.022 182.602 1.00 132.81 888 ASP A O 1
ATOM 11419 N N . ASP A 1 889 ? 181.784 133.961 183.106 1.00 130.98 889 ASP A N 1
ATOM 11420 C CA . ASP A 1 889 ? 182.786 133.298 182.281 1.00 134.05 889 ASP A CA 1
ATOM 11421 C C . ASP A 1 889 ? 182.271 133.116 180.860 1.00 135.05 889 ASP A C 1
ATOM 11422 O O . ASP A 1 889 ? 183.031 133.280 179.900 1.00 133.62 889 ASP A O 1
ATOM 11431 N N . GLU A 1 890 ? 180.984 132.799 180.711 1.00 126.58 890 GLU A N 1
ATOM 11432 C CA . GLU A 1 890 ? 180.393 132.698 179.383 1.00 123.98 890 GLU A CA 1
ATOM 11433 C C . GLU A 1 890 ? 180.499 134.020 178.633 1.00 119.77 890 GLU A C 1
ATOM 11434 O O . GLU A 1 890 ? 180.532 134.042 177.397 1.00 117.52 890 GLU A O 1
ATOM 11446 N N . LYS A 1 891 ? 180.553 135.135 179.363 1.00 112.45 891 LYS A N 1
ATOM 11447 C CA . LYS A 1 891 ? 180.593 136.440 178.714 1.00 106.68 891 LYS A CA 1
ATOM 11448 C C . LYS A 1 891 ? 181.838 136.605 177.856 1.00 107.71 891 LYS A C 1
ATOM 11449 O O . LYS A 1 891 ? 181.795 137.301 176.837 1.00 122.13 891 LYS A O 1
ATOM 11468 N N . MET A 1 892 ? 182.954 135.988 178.246 1.00 102.90 892 MET A N 1
ATOM 11469 C CA . MET A 1 892 ? 184.175 136.130 177.461 1.00 111.76 892 MET A CA 1
ATOM 11470 C C . MET A 1 892 ? 184.140 135.294 176.188 1.00 112.79 892 MET A C 1
ATOM 11471 O O . MET A 1 892 ? 184.684 135.717 175.162 1.00 107.71 892 MET A O 1
ATOM 11485 N N . LYS A 1 893 ? 183.521 134.113 176.230 1.00 119.08 893 LYS A N 1
ATOM 11486 C CA . LYS A 1 893 ? 183.314 133.355 175.001 1.00 117.01 893 LYS A CA 1
ATOM 11487 C C . LYS A 1 893 ? 182.424 134.125 174.035 1.00 119.35 893 LYS A C 1
ATOM 11488 O O . LYS A 1 893 ? 182.690 134.161 172.829 1.00 119.44 893 LYS A O 1
ATOM 11507 N N . TYR A 1 894 ? 181.366 134.751 174.553 1.00 114.09 894 TYR A N 1
ATOM 11508 C CA . TYR A 1 894 ? 180.487 135.552 173.710 1.00 104.95 894 TYR A CA 1
ATOM 11509 C C . TYR A 1 894 ? 181.258 136.669 173.020 1.00 102.37 894 TYR A C 1
ATOM 11510 O O . TYR A 1 894 ? 180.844 137.162 171.966 1.00 108.30 894 TYR A O 1
ATOM 11528 N N . THR A 1 895 ? 182.381 137.087 173.605 1.00 93.49 895 THR A N 1
ATOM 11529 C CA . THR A 1 895 ? 183.212 138.100 172.966 1.00 96.99 895 THR A CA 1
ATOM 11530 C C . THR A 1 895 ? 183.996 137.514 171.798 1.00 110.29 895 THR A C 1
ATOM 11531 O O . THR A 1 895 ? 184.198 138.186 170.781 1.00 117.69 895 THR A O 1
ATOM 11542 N N . LYS A 1 896 ? 184.450 136.265 171.922 1.00 114.14 896 LYS A N 1
ATOM 11543 C CA . LYS A 1 896 ? 185.126 135.620 170.801 1.00 111.37 896 LYS A CA 1
ATOM 11544 C C . LYS A 1 896 ? 184.169 135.410 169.638 1.00 108.62 896 LYS A C 1
ATOM 11545 O O . LYS A 1 896 ? 184.583 135.393 168.473 1.00 110.21 896 LYS A O 1
ATOM 11564 N N . TRP A 1 897 ? 182.881 135.238 169.936 1.00 118.32 897 TRP A N 1
ATOM 11565 C CA . TRP A 1 897 ? 181.887 135.068 168.883 1.00 121.69 897 TRP A CA 1
ATOM 11566 C C . TRP A 1 897 ? 181.755 136.327 168.036 1.00 118.01 897 TRP A C 1
ATOM 11567 O O . TRP A 1 897 ? 181.669 136.250 166.806 1.00 121.61 897 TRP A O 1
ATOM 11588 N N . ILE A 1 898 ? 181.732 137.496 168.675 1.00 97.02 898 ILE A N 1
ATOM 11589 C CA . ILE A 1 898 ? 181.503 138.732 167.936 1.00 93.75 898 ILE A CA 1
ATOM 11590 C C . ILE A 1 898 ? 182.751 139.144 167.167 1.00 95.74 898 ILE A C 1
ATOM 11591 O O . ILE A 1 898 ? 182.671 139.539 165.999 1.00 106.65 898 ILE A O 1
ATOM 11607 N N . PHE A 1 899 ? 183.920 139.060 167.800 1.00 85.63 899 PHE A N 1
ATOM 11608 C CA . PHE A 1 899 ? 185.086 139.791 167.323 1.00 96.69 899 PHE A CA 1
ATOM 11609 C C . PHE A 1 899 ? 186.112 138.935 166.591 1.00 103.06 899 PHE A C 1
ATOM 11610 O O . PHE A 1 899 ? 187.080 139.489 166.058 1.00 101.82 899 PHE A O 1
ATOM 11627 N N . GLU A 1 900 ? 185.939 137.617 166.546 1.00 119.53 900 GLU A N 1
ATOM 11628 C CA . GLU A 1 900 ? 186.833 136.762 165.781 1.00 117.32 900 GLU A CA 1
ATOM 11629 C C . GLU A 1 900 ? 186.081 136.113 164.621 1.00 120.00 900 GLU A C 1
ATOM 11630 O O . GLU A 1 900 ? 184.855 136.197 164.512 1.00 120.98 900 GLU A O 1
ATOM 11642 N N . ASP A 1 901 ? 186.827 135.453 163.741 1.00 127.98 901 ASP A N 1
ATOM 11643 C CA . ASP A 1 901 ? 186.209 134.716 162.651 1.00 128.57 901 ASP A CA 1
ATOM 11644 C C . ASP A 1 901 ? 185.683 133.381 163.159 1.00 129.92 901 ASP A C 1
ATOM 11645 O O . ASP A 1 901 ? 186.427 132.576 163.726 1.00 129.91 901 ASP A O 1
ATOM 11654 N N . ARG A 1 902 ? 184.387 133.146 162.951 1.00 131.56 902 ARG A N 1
ATOM 11655 C CA . ARG A 1 902 ? 183.778 131.911 163.430 1.00 131.24 902 ARG A CA 1
ATOM 11656 C C . ARG A 1 902 ? 184.395 130.686 162.770 1.00 132.00 902 ARG A C 1
ATOM 11657 O O . ARG A 1 902 ? 184.351 129.590 163.339 1.00 133.88 902 ARG A O 1
ATOM 11678 N N . ASP A 1 903 ? 184.970 130.847 161.576 1.00 146.41 903 ASP A N 1
ATOM 11679 C CA . ASP A 1 903 ? 185.515 129.700 160.859 1.00 147.63 903 ASP A CA 1
ATOM 11680 C C . ASP A 1 903 ? 186.664 129.052 161.620 1.00 148.50 903 ASP A C 1
ATOM 11681 O O . ASP A 1 903 ? 186.875 127.839 161.506 1.00 147.98 903 ASP A O 1
ATOM 11690 N N . GLN A 1 904 ? 187.413 129.833 162.398 1.00 148.09 904 GLN A N 1
ATOM 11691 C CA . GLN A 1 904 ? 188.569 129.336 163.130 1.00 147.15 904 GLN A CA 1
ATOM 11692 C C . GLN A 1 904 ? 188.255 129.061 164.597 1.00 148.41 904 GLN A C 1
ATOM 11693 O O . GLN A 1 904 ? 189.119 129.261 165.458 1.00 149.10 904 GLN A O 1
ATOM 11707 N N . ASN A 1 905 ? 187.041 128.608 164.898 1.00 143.97 905 ASN A N 1
ATOM 11708 C CA . ASN A 1 905 ? 186.645 128.295 166.262 1.00 142.13 905 ASN A CA 1
ATOM 11709 C C . ASN A 1 905 ? 185.559 127.229 166.227 1.00 142.73 905 ASN A C 1
ATOM 11710 O O . ASN A 1 905 ? 185.112 126.805 165.159 1.00 141.10 905 ASN A O 1
ATOM 11721 N N . ASN A 1 906 ? 185.139 126.797 167.414 1.00 152.28 906 ASN A N 1
ATOM 11722 C CA . ASN A 1 906 ? 184.203 125.691 167.568 1.00 151.53 906 ASN A CA 1
ATOM 11723 C C . ASN A 1 906 ? 183.076 126.043 168.531 1.00 151.62 906 ASN A C 1
ATOM 11724 O O . ASN A 1 906 ? 182.762 125.283 169.450 1.00 151.79 906 ASN A O 1
ATOM 11735 N N . PHE A 1 907 ? 182.452 127.202 168.338 1.00 136.21 907 PHE A N 1
ATOM 11736 C CA . PHE A 1 907 ? 181.297 127.563 169.149 1.00 133.03 907 PHE A CA 1
ATOM 11737 C C . PHE A 1 907 ? 180.181 126.549 168.938 1.00 135.10 907 PHE A C 1
ATOM 11738 O O . PHE A 1 907 ? 179.639 126.432 167.835 1.00 137.65 907 PHE A O 1
ATOM 11755 N N . THR A 1 908 ? 179.836 125.818 169.994 1.00 143.80 908 THR A N 1
ATOM 11756 C CA . THR A 1 908 ? 178.793 124.808 169.888 1.00 147.03 908 THR A CA 1
ATOM 11757 C C . THR A 1 908 ? 177.440 125.463 169.634 1.00 146.57 908 THR A C 1
ATOM 11758 O O . THR A 1 908 ? 177.185 126.598 170.045 1.00 145.47 908 THR A O 1
ATOM 11769 N N . GLU A 1 909 ? 176.564 124.727 168.946 1.00 149.63 909 GLU A N 1
ATOM 11770 C CA . GLU A 1 909 ? 175.277 125.289 168.548 1.00 150.38 909 GLU A CA 1
ATOM 11771 C C . GLU A 1 909 ? 174.472 125.753 169.752 1.00 152.17 909 GLU A C 1
ATOM 11772 O O . GLU A 1 909 ? 173.820 126.802 169.691 1.00 152.42 909 GLU A O 1
ATOM 11784 N N . VAL A 1 910 ? 174.494 124.992 170.848 1.00 146.28 910 VAL A N 1
ATOM 11785 C CA . VAL A 1 910 ? 173.789 125.417 172.049 1.00 145.62 910 VAL A CA 1
ATOM 11786 C C . VAL A 1 910 ? 174.259 126.793 172.497 1.00 143.85 910 VAL A C 1
ATOM 11787 O O . VAL A 1 910 ? 173.452 127.594 172.980 1.00 142.57 910 VAL A O 1
ATOM 11800 N N . GLU A 1 911 ? 175.549 127.090 172.345 1.00 137.16 911 GLU A N 1
ATOM 11801 C CA . GLU A 1 911 ? 176.070 128.415 172.649 1.00 134.07 911 GLU A CA 1
ATOM 11802 C C . GLU A 1 911 ? 175.678 129.430 171.584 1.00 133.61 911 GLU A C 1
ATOM 11803 O O . GLU A 1 911 ? 175.509 130.615 171.891 1.00 137.58 911 GLU A O 1
ATOM 11815 N N . ASN A 1 912 ? 175.531 128.990 170.332 1.00 133.70 912 ASN A N 1
ATOM 11816 C CA . ASN A 1 912 ? 175.052 129.889 169.289 1.00 136.59 912 ASN A CA 1
ATOM 11817 C C . ASN A 1 912 ? 173.638 130.362 169.590 1.00 137.41 912 ASN A C 1
ATOM 11818 O O . ASN A 1 912 ? 173.295 131.524 169.343 1.00 136.48 912 ASN A O 1
ATOM 11829 N N . LYS A 1 913 ? 172.802 129.475 170.130 1.00 137.57 913 LYS A N 1
ATOM 11830 C CA . LYS A 1 913 ? 171.436 129.853 170.462 1.00 136.24 913 LYS A CA 1
ATOM 11831 C C . LYS A 1 913 ? 171.383 130.998 171.462 1.00 135.95 913 LYS A C 1
ATOM 11832 O O . LYS A 1 913 ? 170.377 131.714 171.513 1.00 137.08 913 LYS A O 1
ATOM 11851 N N . LYS A 1 914 ? 172.435 131.189 172.258 1.00 133.46 914 LYS A N 1
ATOM 11852 C CA . LYS A 1 914 ? 172.502 132.323 173.170 1.00 134.30 914 LYS A CA 1
ATOM 11853 C C . LYS A 1 914 ? 173.067 133.561 172.483 1.00 131.28 914 LYS A C 1
ATOM 11854 O O . LYS A 1 914 ? 172.472 134.640 172.549 1.00 132.27 914 LYS A O 1
ATOM 11873 N N . PHE A 1 915 ? 174.213 133.417 171.816 1.00 122.95 915 PHE A N 1
ATOM 11874 C CA . PHE A 1 915 ? 174.833 134.563 171.162 1.00 120.04 915 PHE A CA 1
ATOM 11875 C C . PHE A 1 915 ? 173.892 135.185 170.140 1.00 123.80 915 PHE A C 1
ATOM 11876 O O . PHE A 1 915 ? 173.977 136.386 169.857 1.00 126.20 915 PHE A O 1
ATOM 11893 N N . LYS A 1 916 ? 172.986 134.384 169.576 1.00 134.14 916 LYS A N 1
ATOM 11894 C CA . LYS A 1 916 ? 172.044 134.894 168.588 1.00 136.32 916 LYS A CA 1
ATOM 11895 C C . LYS A 1 916 ? 170.812 135.520 169.230 1.00 132.85 916 LYS A C 1
ATOM 11896 O O . LYS A 1 916 ? 170.026 136.166 168.530 1.00 126.94 916 LYS A O 1
ATOM 11915 N N . ARG A 1 917 ? 170.626 135.347 170.539 1.00 131.89 917 ARG A N 1
ATOM 11916 C CA . ARG A 1 917 ? 169.480 135.925 171.230 1.00 128.73 917 ARG A CA 1
ATOM 11917 C C . ARG A 1 917 ? 169.842 137.167 172.032 1.00 128.62 917 ARG A C 1
ATOM 11918 O O . ARG A 1 917 ? 168.956 137.969 172.349 1.00 125.63 917 ARG A O 1
ATOM 11939 N N . CYS A 1 918 ? 171.120 137.344 172.369 1.00 125.38 918 CYS A N 1
ATOM 11940 C CA . CYS A 1 918 ? 171.534 138.495 173.161 1.00 123.86 918 CYS A CA 1
ATOM 11941 C C . CYS A 1 918 ? 171.754 139.738 172.313 1.00 118.82 918 CYS A C 1
ATOM 11942 O O . CYS A 1 918 ? 171.956 140.819 172.870 1.00 118.06 918 CYS A O 1
ATOM 11950 N N . GLN A 1 919 ? 171.711 139.615 170.992 1.00 100.33 919 GLN A N 1
ATOM 11951 C CA . GLN A 1 919 ? 172.147 140.681 170.104 1.00 97.31 919 GLN A CA 1
ATOM 11952 C C . GLN A 1 919 ? 170.951 141.445 169.555 1.00 107.14 919 GLN A C 1
ATOM 11953 O O . GLN A 1 919 ? 169.957 140.847 169.136 1.00 115.00 919 GLN A O 1
ATOM 11967 N N . LYS A 1 920 ? 171.050 142.776 169.565 1.00 100.97 920 LYS A N 1
ATOM 11968 C CA . LYS A 1 920 ? 169.971 143.629 169.078 1.00 98.63 920 LYS A CA 1
ATOM 11969 C C . LYS A 1 920 ? 170.411 144.693 168.081 1.00 96.03 920 LYS A C 1
ATOM 11970 O O . LYS A 1 920 ? 169.576 145.130 167.282 1.00 100.48 920 LYS A O 1
ATOM 11989 N N . ILE A 1 921 ? 171.669 145.129 168.096 1.00 83.01 921 ILE A N 1
ATOM 11990 C CA . ILE A 1 921 ? 172.193 145.989 167.039 1.00 85.09 921 ILE A CA 1
ATOM 11991 C C . ILE A 1 921 ? 172.993 145.119 166.080 1.00 91.04 921 ILE A C 1
ATOM 11992 O O . ILE A 1 921 ? 174.197 144.913 166.267 1.00 95.22 921 ILE A O 1
ATOM 12008 N N . TYR A 1 922 ? 172.332 144.612 165.044 1.00 92.50 922 TYR A N 1
ATOM 12009 C CA . TYR A 1 922 ? 172.952 143.620 164.179 1.00 91.87 922 TYR A CA 1
ATOM 12010 C C . TYR A 1 922 ? 174.067 144.234 163.341 1.00 95.75 922 TYR A C 1
ATOM 12011 O O . TYR A 1 922 ? 174.114 145.445 163.113 1.00 96.04 922 TYR A O 1
ATOM 12029 N N . GLY A 1 923 ? 174.973 143.377 162.889 1.00 96.04 923 GLY A N 1
ATOM 12030 C CA . GLY A 1 923 ? 176.086 143.808 162.069 1.00 96.50 923 GLY A CA 1
ATOM 12031 C C . GLY A 1 923 ? 177.138 142.723 162.006 1.00 92.72 923 GLY A C 1
ATOM 12032 O O . GLY A 1 923 ? 176.937 141.599 162.476 1.00 94.29 923 GLY A O 1
ATOM 12036 N N . ASN A 1 924 ? 178.271 143.082 161.406 1.00 94.32 924 ASN A N 1
ATOM 12037 C CA . ASN A 1 924 ? 179.437 142.209 161.326 1.00 99.72 924 ASN A CA 1
ATOM 12038 C C . ASN A 1 924 ? 180.670 143.029 161.674 1.00 103.23 924 ASN A C 1
ATOM 12039 O O . ASN A 1 924 ? 181.045 143.939 160.927 1.00 99.96 924 ASN A O 1
ATOM 12050 N N . TYR A 1 925 ? 181.302 142.696 162.799 1.00 90.48 925 TYR A N 1
ATOM 12051 C CA . TYR A 1 925 ? 182.402 143.479 163.344 1.00 85.71 925 TYR A CA 1
ATOM 12052 C C . TYR A 1 925 ? 183.741 142.760 163.289 1.00 89.42 925 TYR A C 1
ATOM 12053 O O . TYR A 1 925 ? 184.700 143.221 163.916 1.00 92.01 925 TYR A O 1
ATOM 12071 N N . SER A 1 926 ? 183.840 141.655 162.558 1.00 100.51 926 SER A N 1
ATOM 12072 C CA . SER A 1 926 ? 185.102 140.941 162.458 1.00 102.05 926 SER A CA 1
ATOM 12073 C C . SER A 1 926 ? 186.138 141.784 161.720 1.00 102.02 926 SER A C 1
ATOM 12074 O O . SER A 1 926 ? 185.853 142.873 161.218 1.00 103.88 926 SER A O 1
ATOM 12082 N N . THR A 1 927 ? 187.365 141.262 161.667 1.00 113.47 927 THR A N 1
ATOM 12083 C CA . THR A 1 927 ? 188.430 141.930 160.927 1.00 114.98 927 THR A CA 1
ATOM 12084 C C . THR A 1 927 ? 188.374 141.623 159.437 1.00 114.47 927 THR A C 1
ATOM 12085 O O . THR A 1 927 ? 189.054 142.293 158.653 1.00 112.51 927 THR A O 1
ATOM 12096 N N . LYS A 1 928 ? 187.585 140.627 159.033 1.00 118.94 928 LYS A N 1
ATOM 12097 C CA . LYS A 1 928 ? 187.459 140.222 157.640 1.00 118.74 928 LYS A CA 1
ATOM 12098 C C . LYS A 1 928 ? 186.091 140.564 157.059 1.00 119.16 928 LYS A C 1
ATOM 12099 O O . LYS A 1 928 ? 185.617 139.870 156.155 1.00 118.37 928 LYS A O 1
ATOM 12118 N N . ALA A 1 929 ? 185.450 141.616 157.561 1.00 108.99 929 ALA A N 1
ATOM 12119 C CA . ALA A 1 929 ? 184.107 141.957 157.124 1.00 105.42 929 ALA A CA 1
ATOM 12120 C C . ALA A 1 929 ? 184.132 142.622 155.751 1.00 105.61 929 ALA A C 1
ATOM 12121 O O . ALA A 1 929 ? 185.142 143.178 155.312 1.00 104.25 929 ALA A O 1
ATOM 12128 N N . LYS A 1 930 ? 182.985 142.557 155.070 1.00 107.72 930 LYS A N 1
ATOM 12129 C CA . LYS A 1 930 ? 182.858 143.180 153.756 1.00 104.89 930 LYS A CA 1
ATOM 12130 C C . LYS A 1 930 ? 183.076 144.685 153.834 1.00 105.11 930 LYS A C 1
ATOM 12131 O O . LYS A 1 930 ? 183.741 145.263 152.967 1.00 100.60 930 LYS A O 1
ATOM 12150 N N . ALA A 1 931 ? 182.535 145.331 154.863 1.00 93.85 931 ALA A N 1
ATOM 12151 C CA . ALA A 1 931 ? 182.714 146.769 155.070 1.00 88.35 931 ALA A CA 1
ATOM 12152 C C . ALA A 1 931 ? 183.249 146.984 156.476 1.00 90.92 931 ALA A C 1
ATOM 12153 O O . ALA A 1 931 ? 182.494 147.268 157.413 1.00 95.97 931 ALA A O 1
ATOM 12160 N N . PRO A 1 932 ? 184.563 146.857 156.663 1.00 77.82 932 PRO A N 1
ATOM 12161 C CA . PRO A 1 932 ? 185.122 146.895 158.019 1.00 76.91 932 PRO A CA 1
ATOM 12162 C C . PRO A 1 932 ? 184.717 148.155 158.771 1.00 77.49 932 PRO A C 1
ATOM 12163 O O . PRO A 1 932 ? 184.659 149.249 158.206 1.00 81.24 932 PRO A O 1
ATOM 12174 N N . VAL A 1 933 ? 184.435 147.985 160.063 1.00 61.44 933 VAL A N 1
ATOM 12175 C CA . VAL A 1 933 ? 183.919 149.073 160.886 1.00 61.13 933 VAL A CA 1
ATOM 12176 C C . VAL A 1 933 ? 185.072 149.822 161.549 1.00 63.82 933 VAL A C 1
ATOM 12177 O O . VAL A 1 933 ? 186.194 149.325 161.655 1.00 82.00 933 VAL A O 1
ATOM 12190 N N . LEU A 1 934 ? 184.783 151.043 162.001 1.00 45.79 934 LEU A N 1
ATOM 12191 C CA . LEU A 1 934 ? 185.765 151.910 162.638 1.00 63.58 934 LEU A CA 1
ATOM 12192 C C . LEU A 1 934 ? 185.255 152.324 164.013 1.00 75.48 934 LEU A C 1
ATOM 12193 O O . LEU A 1 934 ? 184.114 152.775 164.145 1.00 83.58 934 LEU A O 1
ATOM 12209 N N . PHE A 1 935 ? 186.107 152.186 165.032 1.00 79.64 935 PHE A N 1
ATOM 12210 C CA . PHE A 1 935 ? 185.692 152.257 166.428 1.00 73.16 935 PHE A CA 1
ATOM 12211 C C . PHE A 1 93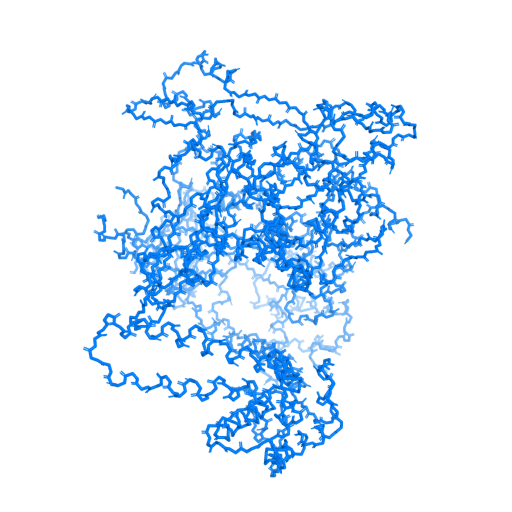5 ? 186.211 153.510 167.121 1.00 78.37 935 PHE A C 1
ATOM 12212 O O . PHE A 1 935 ? 187.194 154.121 166.694 1.00 68.76 935 PHE A O 1
ATOM 12229 N N . ALA A 1 936 ? 185.535 153.871 168.213 1.00 93.75 936 ALA A N 1
ATOM 12230 C CA . ALA A 1 936 ? 185.918 154.978 169.081 1.00 93.39 936 ALA A CA 1
ATOM 12231 C C . ALA A 1 936 ? 185.676 154.589 170.534 1.00 96.98 936 ALA A C 1
ATOM 12232 O O . ALA A 1 936 ? 184.649 153.985 170.858 1.00 98.44 936 ALA A O 1
ATOM 12239 N N . SER A 1 937 ? 186.615 154.946 171.409 1.00 102.22 937 SER A N 1
ATOM 12240 C CA . SER A 1 937 ? 186.563 154.581 172.818 1.00 93.76 937 SER A CA 1
ATOM 12241 C C . SER A 1 937 ? 186.744 155.817 173.689 1.00 96.44 937 SER A C 1
ATOM 12242 O O . SER A 1 937 ? 187.298 156.829 173.252 1.00 103.61 937 SER A O 1
ATOM 12250 N N . CYS A 1 938 ? 186.277 155.721 174.933 1.00 100.32 938 CYS A N 1
ATOM 12251 C CA . CYS A 1 938 ? 186.302 156.828 175.883 1.00 99.60 938 CYS A CA 1
ATOM 12252 C C . CYS A 1 938 ? 186.802 156.331 177.232 1.00 108.40 938 CYS A C 1
ATOM 12253 O O . CYS A 1 938 ? 186.348 155.292 177.720 1.00 115.82 938 CYS A O 1
ATOM 12261 N N . PHE A 1 939 ? 187.732 157.073 177.831 1.00 113.35 939 PHE A N 1
ATOM 12262 C CA . PHE A 1 939 ? 188.186 156.794 179.187 1.00 111.71 939 PHE A CA 1
ATOM 12263 C C . PHE A 1 939 ? 188.793 158.061 179.772 1.00 114.71 939 PHE A C 1
ATOM 12264 O O . PHE A 1 939 ? 188.855 159.104 179.117 1.00 118.78 939 PHE A O 1
ATOM 12281 N N . ILE A 1 940 ? 189.239 157.959 181.022 1.00 117.11 940 ILE A N 1
ATOM 12282 C CA . ILE A 1 940 ? 189.789 159.089 181.756 1.00 117.32 940 ILE A CA 1
ATOM 12283 C C . ILE A 1 940 ? 191.291 158.945 181.974 1.00 117.60 940 ILE A C 1
ATOM 12284 O O . ILE A 1 940 ? 192.022 159.937 181.943 1.00 116.68 940 ILE A O 1
ATOM 12300 N N . ASP A 1 941 ? 191.768 157.725 182.199 1.00 128.60 941 ASP A N 1
ATOM 12301 C CA . ASP A 1 941 ? 193.179 157.512 182.482 1.00 127.89 941 ASP A CA 1
ATOM 12302 C C . ASP A 1 941 ? 194.017 157.731 181.222 1.00 130.75 941 ASP A C 1
ATOM 12303 O O . ASP A 1 941 ? 193.518 157.693 180.095 1.00 133.54 941 ASP A O 1
ATOM 12312 N N . GLU A 1 942 ? 195.315 157.964 181.430 1.00 132.09 942 GLU A N 1
ATOM 12313 C CA . GLU A 1 942 ? 196.208 158.297 180.325 1.00 133.31 942 GLU A CA 1
ATOM 12314 C C . GLU A 1 942 ? 196.538 157.096 179.445 1.00 131.38 942 GLU A C 1
ATOM 12315 O O . GLU A 1 942 ? 196.659 157.250 178.225 1.00 129.87 942 GLU A O 1
ATOM 12327 N N . GLU A 1 943 ? 196.694 155.907 180.026 1.00 129.80 943 GLU A N 1
ATOM 12328 C CA . GLU A 1 943 ? 197.105 154.731 179.271 1.00 128.11 943 GLU A CA 1
ATOM 12329 C C . GLU A 1 943 ? 196.308 153.521 179.734 1.00 131.16 943 GLU A C 1
ATOM 12330 O O . GLU A 1 943 ? 196.082 153.342 180.933 1.00 134.87 943 GLU A O 1
ATOM 12342 N N . LEU A 1 944 ? 195.908 152.680 178.778 1.00 118.64 944 LEU A N 1
ATOM 12343 C CA . LEU A 1 944 ? 194.968 151.606 179.085 1.00 119.73 944 LEU A CA 1
ATOM 12344 C C . LEU A 1 944 ? 195.496 150.666 180.161 1.00 118.62 944 LEU A C 1
ATOM 12345 O O . LEU A 1 944 ? 194.801 150.409 181.149 1.00 117.44 944 LEU A O 1
ATOM 12361 N N . GLN A 1 945 ? 196.701 150.128 179.983 1.00 131.41 945 GLN A N 1
ATOM 12362 C CA . GLN A 1 945 ? 197.294 149.233 180.971 1.00 133.88 945 GLN A CA 1
ATOM 12363 C C . GLN A 1 945 ? 196.418 148.013 181.244 1.00 132.22 945 GLN A C 1
ATOM 12364 O O . GLN A 1 945 ? 196.656 147.282 182.210 1.00 131.61 945 GLN A O 1
ATOM 12378 N N . SER A 1 9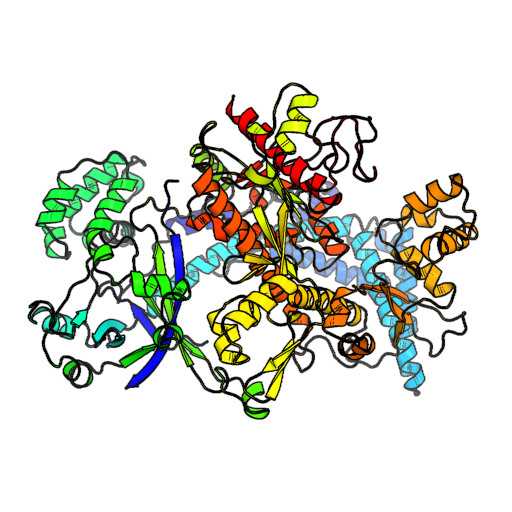46 ? 195.405 147.782 180.409 1.00 130.67 946 SER A N 1
ATOM 12379 C CA . SER A 1 946 ? 194.488 146.652 180.569 1.00 132.35 946 SER A CA 1
ATOM 12380 C C . SER A 1 946 ? 193.791 146.654 181.929 1.00 132.79 946 SER A C 1
ATOM 12381 O O . SER A 1 946 ? 193.203 145.644 182.329 1.00 132.61 946 SER A O 1
ATOM 12389 N N . VAL A 1 947 ? 193.841 147.772 182.654 1.00 130.57 947 VAL A N 1
ATOM 12390 C CA . VAL A 1 947 ? 193.244 147.856 183.983 1.00 129.41 947 VAL A CA 1
ATOM 12391 C C . VAL A 1 947 ? 192.344 149.084 184.079 1.00 129.08 947 VAL A C 1
ATOM 12392 O O . VAL A 1 947 ? 191.486 149.171 184.965 1.00 127.31 947 VAL A O 1
ATOM 12405 N N . THR A 1 948 ? 192.519 150.032 183.162 1.00 123.93 948 THR A N 1
ATOM 12406 C CA . THR A 1 948 ? 191.832 151.310 183.273 1.00 121.46 948 THR A CA 1
ATOM 12407 C C . THR A 1 948 ? 190.324 151.139 183.149 1.00 122.15 948 THR A C 1
ATOM 12408 O O . THR A 1 948 ? 189.828 150.208 182.509 1.00 122.07 948 THR A O 1
ATOM 12419 N N . ASP A 1 949 ? 189.597 152.061 183.775 1.00 128.35 949 ASP A N 1
ATOM 12420 C CA . ASP A 1 949 ? 188.144 152.081 183.696 1.00 128.50 949 ASP A CA 1
ATOM 12421 C C . ASP A 1 949 ? 187.713 152.791 182.419 1.00 126.84 949 ASP A C 1
ATOM 12422 O O . ASP A 1 949 ? 188.278 153.826 182.054 1.00 127.87 949 ASP A O 1
ATOM 12431 N N . ILE A 1 950 ? 186.713 152.234 181.742 1.00 106.99 950 ILE A N 1
ATOM 12432 C CA . ILE A 1 950 ? 186.255 152.729 180.450 1.00 104.12 950 ILE A CA 1
ATOM 12433 C C . ILE A 1 950 ? 184.758 152.982 180.537 1.00 107.47 950 ILE A C 1
ATOM 12434 O O . ILE A 1 950 ? 184.012 152.150 181.066 1.00 113.66 950 ILE A O 1
ATOM 12450 N N . PHE A 1 951 ? 184.324 154.127 180.016 1.00 107.15 951 PHE A N 1
ATOM 12451 C CA . PHE A 1 951 ? 182.945 154.564 180.180 1.00 108.43 951 PHE A CA 1
ATOM 12452 C C . PHE A 1 951 ? 182.050 154.187 179.009 1.00 108.24 951 PHE A C 1
ATOM 12453 O O . PHE A 1 951 ? 180.853 153.958 179.213 1.00 110.91 951 PHE A O 1
ATOM 12470 N N . ASP A 1 952 ? 182.584 154.124 177.790 1.00 90.88 952 ASP A N 1
ATOM 12471 C CA . ASP A 1 952 ? 181.750 153.844 176.631 1.00 92.03 952 ASP A CA 1
ATOM 12472 C C . ASP A 1 952 ? 182.601 153.361 175.466 1.00 90.05 952 ASP A C 1
ATOM 12473 O O . ASP A 1 952 ? 183.813 153.584 175.423 1.00 96.14 952 ASP A O 1
ATOM 12482 N N . VAL A 1 953 ? 181.942 152.692 174.525 1.00 83.35 953 VAL A N 1
ATOM 12483 C CA . VAL A 1 953 ? 182.525 152.309 173.245 1.00 83.04 953 VAL A CA 1
ATOM 12484 C C . VAL A 1 953 ? 181.398 152.303 172.223 1.00 94.11 953 VAL A C 1
ATOM 12485 O O . VAL A 1 953 ? 180.261 151.947 172.547 1.00 100.15 953 VAL A O 1
ATOM 12498 N N . ARG A 1 954 ? 181.704 152.706 170.992 1.00 88.48 954 ARG A N 1
ATOM 12499 C CA . ARG A 1 954 ? 180.673 152.882 169.981 1.00 83.91 954 ARG A CA 1
ATOM 12500 C C . ARG A 1 954 ? 181.275 152.781 168.588 1.00 81.22 954 ARG A C 1
ATOM 12501 O O . ARG A 1 954 ? 182.343 153.333 168.314 1.00 86.86 954 ARG A O 1
ATOM 12522 N N . HIS A 1 955 ? 180.574 152.067 167.709 1.00 76.63 955 HIS A N 1
ATOM 12523 C CA . HIS A 1 955 ? 180.940 152.017 166.302 1.00 73.08 955 HIS A CA 1
ATOM 12524 C C . HIS A 1 955 ? 180.455 153.273 165.590 1.00 57.69 955 HIS A C 1
ATOM 12525 O O . HIS A 1 955 ? 179.351 153.765 165.836 1.00 69.60 955 HIS A O 1
ATOM 12539 N N . ILE A 1 956 ? 181.290 153.783 164.689 1.00 51.68 956 ILE A N 1
ATOM 12540 C CA . ILE A 1 956 ? 181.091 155.115 164.131 1.00 57.12 956 ILE A CA 1
ATOM 12541 C C . ILE A 1 956 ? 180.855 155.050 162.628 1.00 80.57 956 ILE A C 1
ATOM 12542 O O . ILE A 1 956 ? 179.876 155.607 162.119 1.00 73.50 956 ILE A O 1
ATOM 12558 N N . PHE A 1 957 ? 181.741 154.363 161.910 1.00 83.06 957 PHE A N 1
ATOM 12559 C CA . PHE A 1 957 ? 181.834 154.511 160.466 1.00 67.13 957 PHE A CA 1
ATOM 12560 C C . PHE A 1 957 ? 181.992 153.138 159.831 1.00 68.11 957 PHE A C 1
ATOM 12561 O O . PHE A 1 957 ? 182.464 152.191 160.464 1.00 71.49 957 PHE A O 1
ATOM 12578 N N . LYS A 1 958 ? 181.581 153.038 158.568 1.00 58.67 958 LYS A N 1
ATOM 12579 C CA . LYS A 1 958 ? 181.674 151.804 157.795 1.00 61.17 958 LYS A CA 1
ATOM 12580 C C . LYS A 1 958 ? 182.556 152.048 156.579 1.00 65.95 958 LYS A C 1
ATOM 12581 O O . LYS A 1 958 ? 182.299 152.969 155.799 1.00 69.59 958 LYS A O 1
ATOM 12600 N N . LYS A 1 959 ? 183.579 151.206 156.410 1.00 76.74 959 LYS A N 1
ATOM 12601 C CA . LYS A 1 959 ? 184.551 151.354 155.325 1.00 73.75 959 LYS A CA 1
ATOM 12602 C C . LYS A 1 959 ? 184.034 150.654 154.067 1.00 80.24 959 LYS A C 1
ATOM 12603 O O . LYS A 1 959 ? 184.289 149.476 153.810 1.00 76.52 959 LYS A O 1
ATOM 12622 N N . ARG A 1 960 ? 183.290 151.415 153.270 1.00 88.37 960 ARG A N 1
ATOM 12623 C CA . ARG A 1 960 ? 182.785 150.908 152.001 1.00 82.16 960 ARG A CA 1
ATOM 12624 C C . ARG A 1 960 ? 183.876 150.988 150.941 1.00 89.04 960 ARG A C 1
ATOM 12625 O O . ARG A 1 960 ? 184.660 151.942 150.914 1.00 93.89 960 ARG A O 1
ATOM 12646 N N . GLU A 1 961 ? 183.926 149.985 150.062 1.00 101.21 961 GLU A N 1
ATOM 12647 C CA . GLU A 1 961 ? 184.990 149.932 149.064 1.00 102.99 961 GLU A CA 1
ATOM 12648 C C . GLU A 1 961 ? 184.946 151.140 148.137 1.00 97.72 961 GLU A C 1
ATOM 12649 O O . GLU A 1 961 ? 185.989 151.708 147.795 1.00 91.66 961 GLU A O 1
ATOM 12661 N N . ASP A 1 962 ? 183.747 151.548 147.721 1.00 84.73 962 ASP A N 1
ATOM 12662 C CA . ASP A 1 962 ? 183.633 152.606 146.723 1.00 82.38 962 ASP A CA 1
ATOM 12663 C C . ASP A 1 962 ? 184.159 153.937 147.241 1.00 85.66 962 ASP A C 1
ATOM 12664 O O . ASP A 1 962 ? 184.608 154.773 146.450 1.00 79.98 962 ASP A O 1
ATOM 12673 N N . PHE A 1 963 ? 184.115 154.158 148.556 1.00 86.07 963 PHE A N 1
ATOM 12674 C CA . PHE A 1 963 ? 184.584 155.425 149.102 1.00 84.10 963 PHE A CA 1
ATOM 12675 C C . PHE A 1 963 ? 186.060 155.660 148.826 1.00 77.15 963 PHE A C 1
ATOM 12676 O O . PHE A 1 963 ? 186.494 156.816 148.794 1.00 72.60 963 PHE A O 1
ATOM 12693 N N . TYR A 1 964 ? 186.841 154.598 148.625 1.00 78.97 964 TYR A N 1
ATOM 12694 C CA . TYR A 1 964 ? 188.257 154.761 148.330 1.00 84.89 964 TYR A CA 1
ATOM 12695 C C . TYR A 1 964 ? 188.500 155.468 147.005 1.00 93.02 964 TYR A C 1
ATOM 12696 O O . TYR A 1 964 ? 189.600 155.989 146.795 1.00 92.78 964 TYR A O 1
ATOM 12714 N N . ALA A 1 965 ? 187.509 155.498 146.110 1.00 84.29 965 ALA A N 1
ATOM 12715 C CA . ALA A 1 965 ? 187.662 156.252 144.872 1.00 73.17 965 ALA A CA 1
ATOM 12716 C C . ALA A 1 965 ? 187.715 157.750 145.137 1.00 72.59 965 ALA A C 1
ATOM 12717 O O . ALA A 1 965 ? 188.403 158.480 144.416 1.00 65.36 965 ALA A O 1
ATOM 12724 N N . LEU A 1 966 ? 187.006 158.222 146.163 1.00 80.75 966 LEU A N 1
ATOM 12725 C CA . LEU A 1 966 ? 186.972 159.641 146.494 1.00 79.92 966 LEU A CA 1
ATOM 12726 C C . LEU A 1 966 ? 188.102 160.036 147.439 1.00 81.92 966 LEU A C 1
ATOM 12727 O O . LEU A 1 966 ? 188.902 160.920 147.118 1.00 84.71 966 LEU A O 1
ATOM 12743 N N . LYS A 1 967 ? 188.179 159.392 148.600 1.00 85.85 967 LYS A N 1
ATOM 12744 C CA . LYS A 1 967 ? 189.116 159.767 149.647 1.00 84.61 967 LYS A CA 1
ATOM 12745 C C . LYS A 1 967 ? 189.986 158.573 150.003 1.00 84.45 967 LYS A C 1
ATOM 12746 O O . LYS A 1 967 ? 189.540 157.425 149.928 1.00 89.29 967 LYS A O 1
ATOM 12765 N N . THR A 1 968 ? 191.228 158.849 150.385 1.00 85.28 968 THR A N 1
ATOM 12766 C CA . THR A 1 968 ? 192.116 157.794 150.842 1.00 87.35 968 THR A CA 1
ATOM 12767 C C . THR A 1 968 ? 191.778 157.402 152.278 1.00 86.37 968 THR A C 1
ATOM 12768 O O . THR A 1 968 ? 191.151 158.155 153.027 1.00 87.02 968 THR A O 1
ATOM 12779 N N . GLU A 1 969 ? 192.211 156.199 152.661 1.00 91.37 969 GLU A N 1
ATOM 12780 C CA . GLU A 1 969 ? 191.909 155.697 153.998 1.00 92.20 969 GLU A CA 1
ATOM 12781 C C . GLU A 1 969 ? 192.477 156.605 155.079 1.00 89.61 969 GLU A C 1
ATOM 12782 O O . GLU A 1 969 ? 192.003 156.586 156.220 1.00 87.28 969 GLU A O 1
ATOM 12794 N N . GLU A 1 970 ? 193.485 157.409 154.745 1.00 89.33 970 GLU A N 1
ATOM 12795 C CA . GLU A 1 970 ? 194.066 158.323 155.717 1.00 86.15 970 GLU A CA 1
ATOM 12796 C C . GLU A 1 970 ? 193.225 159.573 155.924 1.00 91.95 970 GLU A C 1
ATOM 12797 O O . GLU A 1 970 ? 193.734 160.548 156.486 1.00 94.06 970 GLU A O 1
ATOM 12809 N N . GLU A 1 971 ? 191.968 159.577 155.483 1.00 96.83 971 GLU A N 1
ATOM 12810 C CA . GLU A 1 971 ? 191.084 160.714 155.698 1.00 95.30 971 GLU A CA 1
ATOM 12811 C C . GLU A 1 971 ? 190.118 160.506 156.856 1.00 93.69 971 GLU A C 1
ATOM 12812 O O . GLU A 1 971 ? 189.014 161.059 156.829 1.00 90.94 971 GLU A O 1
ATOM 12824 N N . ILE A 1 972 ? 190.499 159.719 157.864 1.00 90.09 972 ILE A N 1
ATOM 12825 C CA . ILE A 1 972 ? 189.876 159.833 159.171 1.00 77.72 972 ILE A CA 1
ATOM 12826 C C . ILE A 1 972 ? 190.339 161.092 159.878 1.00 77.47 972 ILE A C 1
ATOM 12827 O O . ILE A 1 972 ? 189.777 161.465 160.909 1.00 87.44 972 ILE A O 1
ATOM 12843 N N . LYS A 1 973 ? 191.366 161.750 159.338 1.00 81.23 973 LYS A N 1
ATOM 12844 C CA . LYS A 1 973 ? 191.764 163.063 159.823 1.00 85.73 973 LYS A CA 1
ATOM 12845 C C . LYS A 1 973 ? 190.589 164.022 159.803 1.00 88.12 973 LYS A C 1
ATOM 12846 O O . LYS A 1 973 ? 190.467 164.896 160.668 1.00 98.10 973 LYS A O 1
ATOM 12865 N N . GLN A 1 974 ? 189.719 163.880 158.805 1.00 77.61 974 GLN A N 1
ATOM 12866 C CA . GLN A 1 974 ? 188.574 164.764 158.666 1.00 86.59 974 GLN A CA 1
ATOM 12867 C C . GLN A 1 974 ? 187.389 164.308 159.511 1.00 84.35 974 GLN A C 1
ATOM 12868 O O . GLN A 1 974 ? 186.556 165.140 159.884 1.00 77.49 974 GLN A O 1
ATOM 12882 N N . LEU A 1 975 ? 187.294 163.011 159.816 1.00 78.27 975 LEU A N 1
ATOM 12883 C CA . LEU A 1 975 ? 186.340 162.534 160.812 1.00 63.49 975 LEU A CA 1
ATOM 12884 C C . LEU A 1 975 ? 186.733 162.981 162.216 1.00 60.85 975 LEU A C 1
ATOM 12885 O O . LEU A 1 975 ? 185.885 163.429 162.993 1.00 74.28 975 LEU A O 1
ATOM 12901 N N . ILE A 1 976 ? 188.017 162.859 162.555 1.00 79.55 976 ILE A N 1
ATOM 12902 C CA . ILE A 1 976 ? 188.483 163.210 163.894 1.00 85.98 976 ILE A CA 1
ATOM 12903 C C . ILE A 1 976 ? 188.284 164.694 164.161 1.00 88.34 976 ILE A C 1
ATOM 12904 O O . ILE A 1 976 ? 187.887 165.093 165.262 1.00 93.08 976 ILE A O 1
ATOM 12920 N N . ASP A 1 977 ? 188.575 165.534 163.167 1.00 93.78 977 ASP A N 1
ATOM 12921 C CA . ASP A 1 977 ? 188.513 166.980 163.327 1.00 96.79 977 ASP A CA 1
ATOM 12922 C C . ASP A 1 977 ? 187.277 167.431 164.097 1.00 104.53 977 ASP A C 1
ATOM 12923 O O . ASP A 1 977 ? 187.369 168.389 164.872 1.00 104.55 977 ASP A O 1
ATOM 12932 N N . SER A 1 978 ? 186.142 166.758 163.933 1.00 97.48 978 SER A N 1
ATOM 12933 C CA . SER A 1 978 ? 184.876 167.242 164.464 1.00 91.41 978 SER A CA 1
ATOM 12934 C C . SER A 1 978 ? 184.607 166.820 165.903 1.00 79.87 978 SER A C 1
ATOM 12935 O O . SER A 1 978 ? 183.457 166.910 166.343 1.00 85.42 978 SER A O 1
ATOM 12943 N N . TYR A 1 979 ? 185.609 166.358 166.649 1.00 88.51 979 TYR A N 1
ATOM 12944 C CA . TYR A 1 979 ? 185.441 166.089 168.072 1.00 101.30 979 TYR A CA 1
ATOM 12945 C C . TYR A 1 979 ? 186.325 167.034 168.869 1.00 103.13 979 TYR A C 1
ATOM 12946 O O . TYR A 1 979 ? 187.430 167.375 168.435 1.00 99.82 979 TYR A O 1
ATOM 12964 N N . ASN A 1 980 ? 185.830 167.460 170.026 1.00 120.00 980 ASN A N 1
ATOM 12965 C CA . ASN A 1 980 ? 186.599 168.308 170.919 1.00 119.72 980 ASN A CA 1
ATOM 12966 C C . ASN A 1 980 ? 185.846 168.445 172.232 1.00 118.48 980 ASN A C 1
ATOM 12967 O O . ASN A 1 980 ? 184.663 168.111 172.332 1.00 118.15 980 ASN A O 1
ATOM 12978 N N . THR A 1 981 ? 186.557 168.938 173.245 1.00 129.30 981 THR A N 1
ATOM 12979 C CA . THR A 1 981 ? 185.959 169.281 174.525 1.00 132.68 981 THR A CA 1
ATOM 12980 C C . THR A 1 981 ? 186.051 170.760 174.852 1.00 134.50 981 THR A C 1
ATOM 12981 O O . THR A 1 981 ? 185.173 171.272 175.553 1.00 132.10 981 THR A O 1
ATOM 12992 N N . ASN A 1 982 ? 187.078 171.458 174.362 1.00 147.34 982 ASN A N 1
ATOM 12993 C CA . ASN A 1 982 ? 187.181 172.894 174.593 1.00 148.80 982 ASN A CA 1
ATOM 12994 C C . ASN A 1 982 ? 185.992 173.644 174.008 1.00 146.04 982 ASN A C 1
ATOM 12995 O O . ASN A 1 982 ? 185.695 174.764 174.438 1.00 147.12 982 ASN A O 1
ATOM 13006 N N . ARG A 1 983 ? 185.305 173.053 173.034 1.00 123.25 983 ARG A N 1
ATOM 13007 C CA . ARG A 1 983 ? 184.152 173.699 172.420 1.00 124.95 983 ARG A CA 1
ATOM 13008 C C . ARG A 1 983 ? 182.931 173.501 173.308 1.00 121.30 983 ARG A C 1
ATOM 13009 O O . ARG A 1 983 ? 182.432 172.381 173.454 1.00 117.03 983 ARG A O 1
ATOM 13030 N N . ALA A 1 984 ? 182.457 174.587 173.911 1.00 111.49 984 ALA A N 1
ATOM 13031 C CA . ALA A 1 984 ? 181.189 174.557 174.624 1.00 111.63 984 ALA A CA 1
ATOM 13032 C C . ALA A 1 984 ? 180.047 174.612 173.619 1.00 113.62 984 ALA A C 1
ATOM 13033 O O . ALA A 1 984 ? 180.035 175.465 172.727 1.00 108.93 984 ALA A O 1
ATOM 13040 N N . SER A 1 985 ? 179.080 173.708 173.765 1.00 120.90 985 SER A N 1
ATOM 13041 C CA . SER A 1 985 ? 178.047 173.522 172.747 1.00 119.55 985 SER A CA 1
ATOM 13042 C C . SER A 1 985 ? 176.960 174.587 172.798 1.00 119.75 985 SER A C 1
ATOM 13043 O O . SER A 1 985 ? 175.772 174.266 172.887 1.00 119.30 985 SER A O 1
ATOM 13051 N N . HIS A 1 986 ? 177.342 175.865 172.744 1.00 121.84 986 HIS A N 1
ATOM 13052 C CA . HIS A 1 986 ? 176.387 176.952 172.573 1.00 121.82 986 HIS A CA 1
ATOM 13053 C C . HIS A 1 986 ? 176.967 178.053 171.693 1.00 122.05 986 HIS A C 1
ATOM 13054 O O . HIS A 1 986 ? 176.626 179.229 171.856 1.00 122.39 986 HIS A O 1
ATOM 13068 N N . ASP A 1 987 ? 177.847 177.690 170.762 1.00 135.51 987 ASP A N 1
ATOM 13069 C CA . ASP A 1 987 ? 178.492 178.639 169.868 1.00 139.21 987 ASP A CA 1
ATOM 13070 C C . ASP A 1 987 ? 178.524 178.080 168.452 1.00 139.24 987 ASP A C 1
ATOM 13071 O O . ASP A 1 987 ? 178.760 176.886 168.242 1.00 135.22 987 ASP A O 1
ATOM 13080 N N . ILE A 1 988 ? 178.288 178.957 167.481 1.00 148.27 988 ILE A N 1
ATOM 13081 C CA . ILE A 1 988 ? 178.377 178.620 166.064 1.00 145.45 988 ILE A CA 1
ATOM 13082 C C . ILE A 1 988 ? 179.683 179.199 165.540 1.00 144.56 988 ILE A C 1
ATOM 13083 O O . ILE A 1 988 ? 179.909 180.414 165.613 1.00 143.99 988 ILE A O 1
ATOM 13099 N N . SER A 1 989 ? 180.546 178.330 165.018 1.00 152.44 989 SER A N 1
ATOM 13100 C CA . SER A 1 989 ? 181.891 178.748 164.633 1.00 155.37 989 SER A CA 1
ATOM 13101 C C . SER A 1 989 ? 182.423 177.765 163.590 1.00 151.50 989 SER A C 1
ATOM 13102 O O . SER A 1 989 ? 181.648 177.006 162.999 1.00 150.16 989 SER A O 1
ATOM 13110 N N . ASN A 1 990 ? 183.738 177.804 163.349 1.00 154.02 990 ASN A N 1
ATOM 13111 C CA . ASN A 1 990 ? 184.370 176.896 162.395 1.00 156.28 990 ASN A CA 1
ATOM 13112 C C . ASN A 1 990 ? 183.751 175.504 162.439 1.00 154.91 990 ASN A C 1
ATOM 13113 O O . ASN A 1 990 ? 183.544 174.875 161.395 1.00 154.52 990 ASN A O 1
ATOM 13124 N N . GLU A 1 991 ? 183.446 175.006 163.635 1.00 131.75 991 GLU A N 1
ATOM 13125 C CA . GLU A 1 991 ? 182.778 173.715 163.791 1.00 131.31 991 GLU A CA 1
ATOM 13126 C C . GLU A 1 991 ? 181.285 173.798 163.497 1.00 131.66 991 GLU A C 1
ATOM 13127 O O . GLU A 1 991 ? 180.456 173.634 164.394 1.00 127.27 991 GLU A O 1
ATOM 13139 N N . GLU A 1 992 ? 180.921 174.069 162.244 1.00 136.20 992 GLU A N 1
ATOM 13140 C CA . GLU A 1 992 ? 179.524 174.200 161.850 1.00 135.36 992 GLU A CA 1
ATOM 13141 C C . GLU A 1 992 ? 179.017 172.892 161.255 1.00 132.93 992 GLU A C 1
ATOM 13142 O O . GLU A 1 992 ? 178.062 172.882 160.472 1.00 130.77 992 GLU A O 1
ATOM 13154 N N . LEU A 1 993 ? 179.648 171.780 161.633 1.00 109.43 993 LEU A N 1
ATOM 13155 C CA . LEU A 1 993 ? 179.352 170.499 161.005 1.00 107.44 993 LEU A CA 1
ATOM 13156 C C . LEU A 1 993 ? 178.022 169.914 161.463 1.00 106.15 993 LEU A C 1
ATOM 13157 O O . LEU A 1 993 ? 177.393 169.164 160.712 1.00 108.01 993 LEU A O 1
ATOM 13173 N N . ASP A 1 994 ? 177.575 170.238 162.677 1.00 91.69 994 ASP A N 1
ATOM 13174 C CA . ASP A 1 994 ? 176.380 169.595 163.216 1.00 86.39 994 ASP A CA 1
ATOM 13175 C C . ASP A 1 994 ? 175.151 169.899 162.370 1.00 84.48 994 ASP A C 1
ATOM 13176 O O . ASP A 1 994 ? 174.244 169.066 162.260 1.00 80.81 994 ASP A O 1
ATOM 13185 N N . LEU A 1 995 ? 175.113 171.081 161.753 1.00 95.25 995 LEU A N 1
ATOM 13186 C CA . LEU A 1 995 ? 173.870 171.611 161.201 1.00 101.52 995 LEU A CA 1
ATOM 13187 C C . LEU A 1 995 ? 173.269 170.725 160.117 1.00 97.69 995 LEU A C 1
ATOM 13188 O O . LEU A 1 995 ? 172.058 170.775 159.879 1.00 93.08 995 LEU A O 1
ATOM 13204 N N . LYS A 1 996 ? 174.080 169.906 159.456 1.00 81.93 996 LYS A N 1
ATOM 13205 C CA . LYS A 1 996 ? 173.735 169.418 158.129 1.00 90.51 996 LYS A CA 1
ATOM 13206 C C . LYS A 1 996 ? 173.286 167.963 158.086 1.00 91.07 996 LYS A C 1
ATOM 13207 O O . LYS A 1 996 ? 173.417 167.330 157.034 1.00 96.65 996 LYS A O 1
ATOM 13226 N N . ILE A 1 997 ? 172.761 167.405 159.178 1.00 67.00 997 ILE A N 1
ATOM 13227 C CA . ILE A 1 997 ? 172.192 166.062 159.081 1.00 62.16 997 ILE A CA 1
ATOM 13228 C C . ILE A 1 997 ? 170.882 166.092 158.307 1.00 59.74 997 ILE A C 1
ATOM 13229 O O . ILE A 1 997 ? 170.633 165.237 157.450 1.00 66.15 997 ILE A O 1
ATOM 13245 N N . LEU A 1 998 ? 170.018 167.065 158.601 1.00 63.46 998 LEU A N 1
ATOM 13246 C CA . LEU A 1 998 ? 168.745 167.155 157.893 1.00 62.90 998 LEU A CA 1
ATOM 13247 C C . LEU A 1 998 ? 168.958 167.517 156.431 1.00 61.27 998 LEU A C 1
ATOM 13248 O O . LEU A 1 998 ? 168.437 166.851 155.530 1.00 65.81 998 LEU A O 1
ATOM 13264 N N . ASN A 1 999 ? 169.734 168.570 156.176 1.00 72.49 999 ASN A N 1
ATOM 13265 C CA . ASN A 1 999 ? 169.911 169.039 154.808 1.00 72.85 999 ASN A CA 1
ATOM 13266 C C . ASN A 1 999 ? 170.617 168.002 153.946 1.00 64.97 999 ASN A C 1
ATOM 13267 O O . ASN A 1 999 ? 170.417 167.974 152.728 1.00 68.60 999 ASN A O 1
ATOM 13278 N N . THR A 1 1000 ? 171.443 167.150 154.552 1.00 52.26 1000 THR A N 1
ATOM 13279 C CA . THR A 1 1000 ? 172.148 166.132 153.784 1.00 58.49 1000 THR A CA 1
ATOM 13280 C C . THR A 1 1000 ? 171.261 164.930 153.486 1.00 65.78 1000 THR A C 1
ATOM 13281 O O . THR A 1 1000 ? 171.553 164.168 152.559 1.00 70.92 1000 THR A O 1
ATOM 13292 N N . LYS A 1 1001 ? 170.181 164.744 154.247 1.00 57.49 1001 LYS A N 1
ATOM 13293 C CA . LYS A 1 1001 ? 169.250 163.663 153.942 1.00 47.25 1001 LYS A CA 1
ATOM 13294 C C . LYS A 1 1001 ? 168.401 163.997 152.724 1.00 54.36 1001 LYS A C 1
ATOM 13295 O O . LYS A 1 1001 ? 167.981 163.097 151.989 1.00 62.46 1001 LYS A O 1
ATOM 13314 N N . LYS A 1 1002 ? 168.130 165.283 152.498 1.00 42.20 1002 LYS A N 1
ATOM 13315 C CA . LYS A 1 1002 ? 167.294 165.667 151.368 1.00 37.56 1002 LYS A CA 1
ATOM 13316 C C . LYS A 1 1002 ? 168.060 165.590 150.055 1.00 48.61 1002 LYS A C 1
ATOM 13317 O O . LYS A 1 1002 ? 167.451 165.611 148.981 1.00 56.36 1002 LYS A O 1
ATOM 13336 N N . ALA A 1 1003 ? 169.391 165.507 150.114 1.00 53.28 1003 ALA A N 1
ATOM 13337 C CA . ALA A 1 1003 ? 170.164 165.280 148.898 1.00 36.19 1003 ALA A CA 1
ATOM 13338 C C . ALA A 1 1003 ? 169.912 163.885 148.345 1.00 48.91 1003 ALA A C 1
ATOM 13339 O O . ALA A 1 1003 ? 169.684 163.719 147.143 1.00 58.94 1003 ALA A O 1
ATOM 13346 N N . LEU A 1 1004 ? 169.946 162.867 149.207 1.00 62.22 1004 LEU A N 1
ATOM 13347 C CA . LEU A 1 1004 ? 169.669 161.509 148.750 1.00 55.54 1004 LEU A CA 1
ATOM 13348 C C . LEU A 1 1004 ? 168.240 161.384 148.245 1.00 47.41 1004 LEU A C 1
ATOM 13349 O O . LEU A 1 1004 ? 167.989 160.730 147.228 1.00 60.91 1004 LEU A O 1
ATOM 13365 N N . VAL A 1 1005 ? 167.287 161.998 148.947 1.00 38.37 1005 VAL A N 1
ATOM 13366 C CA . VAL A 1 1005 ? 165.904 161.964 148.487 1.00 45.32 1005 VAL A CA 1
ATOM 13367 C C . VAL A 1 1005 ? 165.757 162.732 147.181 1.00 53.59 1005 VAL A C 1
ATOM 13368 O O . VAL A 1 1005 ? 164.964 162.349 146.313 1.00 54.86 1005 VAL A O 1
ATOM 13381 N N . ALA A 1 1006 ? 166.511 163.819 147.011 1.00 63.87 1006 ALA A N 1
ATOM 13382 C CA . ALA A 1 1006 ? 166.457 164.561 145.758 1.00 56.26 1006 ALA A CA 1
ATOM 13383 C C . ALA A 1 1006 ? 166.869 163.692 144.579 1.00 60.83 1006 ALA A C 1
ATOM 13384 O O . ALA A 1 1006 ? 166.527 164.000 143.433 1.00 84.03 1006 ALA A O 1
ATOM 13391 N N . ASN A 1 1007 ? 167.606 162.615 144.835 1.00 59.67 1007 ASN A N 1
ATOM 13392 C CA . ASN A 1 1007 ? 168.053 161.716 143.780 1.00 61.14 1007 ASN A CA 1
ATOM 13393 C C . ASN A 1 1007 ? 167.201 160.462 143.680 1.00 63.37 1007 ASN A C 1
ATOM 13394 O O . ASN A 1 1007 ? 167.329 159.715 142.704 1.00 77.45 1007 ASN A O 1
ATOM 13405 N N . ALA A 1 1008 ? 166.341 160.206 144.668 1.00 54.85 1008 ALA A N 1
ATOM 13406 C CA . ALA A 1 1008 ? 165.464 159.042 144.603 1.00 48.99 1008 ALA A CA 1
ATOM 13407 C C . ALA A 1 1008 ? 164.066 159.431 144.143 1.00 52.81 1008 ALA A C 1
ATOM 13408 O O . ALA A 1 1008 ? 163.257 158.562 143.799 1.00 66.49 1008 ALA A O 1
ATOM 13415 N N . VAL A 1 1009 ? 163.757 160.730 144.135 1.00 55.35 1009 VAL A N 1
ATOM 13416 C CA . VAL A 1 1009 ? 162.470 161.178 143.614 1.00 59.26 1009 VAL A CA 1
ATOM 13417 C C . VAL A 1 1009 ? 162.531 161.322 142.102 1.00 51.85 1009 VAL A C 1
ATOM 13418 O O . VAL A 1 1009 ? 161.549 161.042 141.406 1.00 56.88 1009 VAL A O 1
ATOM 13431 N N . GLY A 1 1010 ? 163.668 161.762 141.567 1.00 60.59 1010 GLY A N 1
ATOM 13432 C CA . GLY A 1 1010 ? 163.813 161.817 140.123 1.00 65.51 1010 GLY A CA 1
ATOM 13433 C C . GLY A 1 1010 ? 163.660 160.453 139.479 1.00 69.45 1010 GLY A C 1
ATOM 13434 O O . GLY A 1 1010 ? 162.995 160.307 138.452 1.00 79.15 1010 GLY A O 1
ATOM 13438 N N . VAL A 1 1011 ? 164.275 159.433 140.079 1.00 65.02 1011 VAL A N 1
ATOM 13439 C CA . VAL A 1 1011 ? 164.194 158.085 139.521 1.00 64.47 1011 VAL A CA 1
ATOM 13440 C C . VAL A 1 1011 ? 162.770 157.556 139.617 1.00 61.95 1011 VAL A C 1
ATOM 13441 O O . VAL A 1 1011 ? 162.232 156.995 138.656 1.00 64.11 1011 VAL A O 1
ATOM 13454 N N . ILE A 1 1012 ? 162.139 157.718 140.781 1.00 50.32 1012 ILE A N 1
ATOM 13455 C CA . ILE A 1 1012 ? 160.795 157.182 140.971 1.00 43.86 1012 ILE A CA 1
ATOM 13456 C C . ILE A 1 1012 ? 159.800 157.907 140.078 1.00 50.34 1012 ILE A C 1
ATOM 13457 O O . ILE A 1 1012 ? 158.851 157.303 139.568 1.00 56.93 1012 ILE A O 1
ATOM 13473 N N . ASP A 1 1013 ? 159.990 159.212 139.884 1.00 64.30 1013 ASP A N 1
ATOM 13474 C CA . ASP A 1 1013 ? 159.101 159.958 139.000 1.00 67.39 1013 ASP A CA 1
ATOM 13475 C C . ASP A 1 1013 ? 159.428 159.698 137.537 1.00 69.52 1013 ASP A C 1
ATOM 13476 O O . ASP A 1 1013 ? 158.553 159.812 136.672 1.00 75.36 1013 ASP A O 1
ATOM 13485 N N . PHE A 1 1014 ? 160.684 159.366 137.236 1.00 67.24 1014 PHE A N 1
ATOM 13486 C CA . PHE A 1 1014 ? 161.057 159.083 135.855 1.00 57.53 1014 PHE A CA 1
ATOM 13487 C C . PHE A 1 1014 ? 160.522 157.731 135.408 1.00 68.58 1014 PHE A C 1
ATOM 13488 O O . PHE A 1 1014 ? 160.094 157.574 134.260 1.00 77.53 1014 PHE A O 1
ATOM 13505 N N . LEU A 1 1015 ? 160.541 156.739 136.299 1.00 70.02 1015 LEU A N 1
ATOM 13506 C CA . LEU A 1 1015 ? 159.981 155.436 135.957 1.00 56.35 1015 LEU A CA 1
ATOM 13507 C C . LEU A 1 1015 ? 158.460 155.485 135.915 1.00 56.54 1015 LEU A C 1
ATOM 13508 O O . LEU A 1 1015 ? 157.839 154.828 135.075 1.00 72.53 1015 LEU A O 1
ATOM 13524 N N . TYR A 1 1016 ? 157.843 156.250 136.816 1.00 55.45 1016 TYR A N 1
ATOM 13525 C CA . TYR A 1 1016 ? 156.388 156.357 136.818 1.00 56.45 1016 TYR A CA 1
ATOM 13526 C C . TYR A 1 1016 ? 155.877 156.870 135.478 1.00 74.38 1016 TYR A C 1
ATOM 13527 O O . TYR A 1 1016 ? 154.918 156.328 134.918 1.00 81.07 1016 TYR A O 1
ATOM 13545 N N . LYS A 1 1017 ? 156.505 157.920 134.946 1.00 77.93 1017 LYS A N 1
ATOM 13546 C CA . LYS A 1 1017 ? 156.121 158.418 133.629 1.00 68.82 1017 LYS A CA 1
ATOM 13547 C C . LYS A 1 1017 ? 156.331 157.353 132.564 1.00 70.24 1017 LYS A C 1
ATOM 13548 O O . LYS A 1 1017 ? 155.465 157.127 131.713 1.00 74.13 1017 LYS A O 1
ATOM 13567 N N . HIS A 1 1018 ? 157.485 156.684 132.598 1.00 64.77 1018 HIS A N 1
ATOM 13568 C CA . HIS A 1 1018 ? 157.828 155.722 131.558 1.00 67.15 1018 HIS A CA 1
ATOM 13569 C C . HIS A 1 1018 ? 156.715 154.701 131.366 1.00 73.79 1018 HIS A C 1
ATOM 13570 O O . HIS A 1 1018 ? 156.283 154.440 130.239 1.00 85.06 1018 HIS A O 1
ATOM 13584 N N . TYR A 1 1019 ? 156.234 154.114 132.461 1.00 73.00 1019 TYR A N 1
ATOM 13585 C CA . TYR A 1 1019 ? 155.258 153.038 132.348 1.00 71.20 1019 TYR A CA 1
ATOM 13586 C C . TYR A 1 1019 ? 153.858 153.566 132.072 1.00 68.15 1019 TYR A C 1
ATOM 13587 O O . TYR A 1 1019 ? 153.074 152.900 131.388 1.00 76.26 1019 TYR A O 1
ATOM 13605 N N . GLU A 1 1020 ? 153.524 154.748 132.595 1.00 67.84 1020 GLU A N 1
ATOM 13606 C CA . GLU A 1 1020 ? 152.200 155.312 132.357 1.00 83.71 1020 GLU A CA 1
ATOM 13607 C C . GLU A 1 1020 ? 151.983 155.594 130.876 1.00 84.99 1020 GLU A C 1
ATOM 13608 O O . GLU A 1 1020 ? 150.858 155.490 130.374 1.00 80.79 1020 GLU A O 1
ATOM 13620 N N . ARG A 1 1021 ? 153.047 155.953 130.161 1.00 87.12 1021 ARG A N 1
ATOM 13621 C CA . ARG A 1 1021 ? 152.982 156.173 128.724 1.00 83.77 1021 ARG A CA 1
ATOM 13622 C C . ARG A 1 1021 ? 153.205 154.898 127.927 1.00 84.03 1021 ARG A C 1
ATOM 13623 O O . ARG A 1 1021 ? 153.409 154.971 126.711 1.00 90.40 1021 ARG A O 1
ATOM 13644 N N . ARG A 1 1022 ? 153.175 153.739 128.582 1.00 80.93 1022 ARG A N 1
ATOM 13645 C CA . ARG A 1 1022 ? 153.327 152.461 127.899 1.00 87.90 1022 ARG A CA 1
ATOM 13646 C C . ARG A 1 1022 ? 152.152 151.546 128.219 1.00 88.17 1022 ARG A C 1
ATOM 13647 O O . ARG A 1 1022 ? 151.707 150.776 127.363 1.00 84.62 1022 ARG A O 1
ATOM 13668 N N . LEU A 1 1023 ? 151.646 151.622 129.450 1.00 82.63 1023 LEU A N 1
ATOM 13669 C CA . LEU A 1 1023 ? 150.470 150.859 129.843 1.00 80.71 1023 LEU A CA 1
ATOM 13670 C C . LEU A 1 1023 ? 149.194 151.687 129.824 1.00 84.20 1023 LEU A C 1
ATOM 13671 O O . LEU A 1 1023 ? 148.103 151.120 129.942 1.00 89.20 1023 LEU A O 1
ATOM 13687 N N . GLY A 1 1024 ? 149.301 153.005 129.683 1.00 84.99 1024 GLY A N 1
ATOM 13688 C CA . GLY A 1 1024 ? 148.123 153.841 129.584 1.00 86.10 1024 GLY A CA 1
ATOM 13689 C C . GLY A 1 1024 ? 147.254 153.873 130.820 1.00 81.57 1024 GLY A C 1
ATOM 13690 O O . GLY A 1 1024 ? 146.030 153.762 130.707 1.00 83.19 1024 GLY A O 1
ATOM 13694 N N . GLY A 1 1025 ? 147.846 154.020 132.000 1.00 88.13 1025 GLY A N 1
ATOM 13695 C CA . GLY A 1 1025 ? 147.057 154.109 133.215 1.00 95.53 1025 GLY A CA 1
ATOM 13696 C C . GLY A 1 1025 ? 147.915 154.519 134.391 1.00 97.20 1025 GLY A C 1
ATOM 13697 O O . GLY A 1 1025 ? 149.146 154.462 134.344 1.00 93.11 1025 GLY A O 1
ATOM 13701 N N . GLU A 1 1026 ? 147.235 154.935 135.456 1.00 98.85 1026 GLU A N 1
ATOM 13702 C CA . GLU A 1 1026 ? 147.909 155.325 136.683 1.00 95.29 1026 GLU A CA 1
ATOM 13703 C C . GLU A 1 1026 ? 148.273 154.087 137.502 1.00 89.61 1026 GLU A C 1
ATOM 13704 O O . GLU A 1 1026 ? 147.849 152.966 137.209 1.00 96.42 1026 GLU A O 1
ATOM 13716 N N . GLY A 1 1027 ? 149.067 154.301 138.547 1.00 76.85 1027 GLY A N 1
ATOM 13717 C CA . GLY A 1 1027 ? 149.565 153.198 139.347 1.00 81.92 1027 GLY A CA 1
ATOM 13718 C C . GLY A 1 1027 ? 149.781 153.605 140.788 1.00 80.95 1027 GLY A C 1
ATOM 13719 O O . GLY A 1 1027 ? 149.702 154.784 141.145 1.00 91.74 1027 GLY A O 1
ATOM 13723 N N . LEU A 1 1028 ? 150.059 152.602 141.617 1.00 73.44 1028 LEU A N 1
ATOM 13724 C CA . LEU A 1 1028 ? 150.179 152.787 143.055 1.00 72.70 1028 LEU A CA 1
ATOM 13725 C C . LEU A 1 1028 ? 151.632 152.729 143.511 1.00 73.82 1028 LEU A C 1
ATOM 13726 O O . LEU A 1 1028 ? 152.410 151.877 143.075 1.00 79.73 1028 LEU A O 1
ATOM 13742 N N . ILE A 1 1029 ? 151.987 153.649 144.403 1.00 55.95 1029 ILE A N 1
ATOM 13743 C CA . ILE A 1 1029 ? 153.200 153.550 145.205 1.00 43.06 1029 ILE A CA 1
ATOM 13744 C C . ILE A 1 1029 ? 152.843 152.794 146.474 1.00 43.86 1029 ILE A C 1
ATOM 13745 O O . ILE A 1 1029 ? 151.798 153.053 147.082 1.00 69.87 1029 ILE A O 1
ATOM 13761 N N . ILE A 1 1030 ? 153.693 151.857 146.872 1.00 31.14 1030 ILE A N 1
ATOM 13762 C CA . ILE A 1 1030 ? 153.436 151.009 148.027 1.00 34.36 1030 ILE A CA 1
ATOM 13763 C C . ILE A 1 1030 ? 154.675 150.996 148.906 1.00 47.15 1030 ILE A C 1
ATOM 13764 O O . ILE A 1 1030 ? 155.804 150.996 148.405 1.00 67.60 1030 ILE A O 1
ATOM 13780 N N . LYS A 1 1031 ? 154.463 150.995 150.219 1.00 46.43 1031 LYS A N 1
ATOM 13781 C CA . LYS A 1 1031 ? 155.564 150.881 151.162 1.00 65.20 1031 LYS A CA 1
ATOM 13782 C C . LYS A 1 1031 ? 155.016 150.484 152.523 1.00 62.28 1031 LYS A C 1
ATOM 13783 O O . LYS A 1 1031 ? 153.944 150.930 152.939 1.00 61.55 1031 LYS A O 1
ATOM 13802 N N . GLU A 1 1032 ? 155.770 149.632 153.212 1.00 70.48 1032 GLU A N 1
ATOM 13803 C CA . GLU A 1 1032 ? 155.376 149.190 154.542 1.00 69.54 1032 GLU A CA 1
ATOM 13804 C C . GLU A 1 1032 ? 155.182 150.392 155.458 1.00 75.17 1032 GLU A C 1
ATOM 13805 O O . GLU A 1 1032 ? 155.977 151.336 155.442 1.00 87.44 1032 GLU A O 1
ATOM 13817 N N . GLY A 1 1033 ? 154.117 150.354 156.256 1.00 72.97 1033 GLY A N 1
ATOM 13818 C CA . GLY A 1 1033 ? 153.719 151.493 157.061 1.00 82.67 1033 GLY A CA 1
ATOM 13819 C C . GLY A 1 1033 ? 153.870 151.301 158.557 1.00 89.44 1033 GLY A C 1
ATOM 13820 O O . GLY A 1 1033 ? 152.972 151.673 159.319 1.00 93.96 1033 GLY A O 1
ATOM 13824 N N . PHE A 1 1034 ? 154.986 150.722 159.002 1.00 85.63 1034 PHE A N 1
ATOM 13825 C CA . PHE A 1 1034 ? 155.133 150.312 160.403 1.00 91.39 1034 PHE A CA 1
ATOM 13826 C C . PHE A 1 1034 ? 155.196 151.533 161.327 1.00 94.89 1034 PHE A C 1
ATOM 13827 O O . PHE A 1 1034 ? 156.231 151.885 161.894 1.00 97.35 1034 PHE A O 1
ATOM 13844 N N . GLY A 1 1035 ? 154.041 152.179 161.471 1.00 108.75 1035 GLY A N 1
ATOM 13845 C CA . GLY A 1 1035 ? 153.780 153.077 162.589 1.00 105.07 1035 GLY A CA 1
ATOM 13846 C C . GLY A 1 1035 ? 154.914 154.026 162.913 1.00 105.19 1035 GLY A C 1
ATOM 13847 O O . GLY A 1 1035 ? 155.669 154.467 162.039 1.00 106.26 1035 GLY A O 1
ATOM 13851 N N . THR A 1 1036 ? 155.034 154.346 164.199 1.00 94.13 1036 THR A N 1
ATOM 13852 C CA . THR A 1 1036 ? 155.993 155.315 164.716 1.00 93.78 1036 THR A CA 1
ATOM 13853 C C . THR A 1 1036 ? 156.940 154.725 165.747 1.00 98.48 1036 THR A C 1
ATOM 13854 O O . THR A 1 1036 ? 158.049 155.236 165.915 1.00 104.95 1036 THR A O 1
ATOM 13865 N N . GLY A 1 1037 ? 156.529 153.673 166.455 1.00 95.92 1037 GLY A N 1
ATOM 13866 C CA . GLY A 1 1037 ? 157.454 153.003 167.352 1.00 91.69 1037 GLY A CA 1
ATOM 13867 C C . GLY A 1 1037 ? 158.591 152.339 166.603 1.00 93.80 1037 GLY A C 1
ATOM 13868 O O . GLY A 1 1037 ? 159.736 152.340 167.060 1.00 91.35 1037 GLY A O 1
ATOM 13872 N N . LYS A 1 1038 ? 158.289 151.763 165.439 1.00 92.18 1038 LYS A N 1
ATOM 13873 C CA . LYS A 1 1038 ? 159.323 151.131 164.629 1.00 86.45 1038 LYS A CA 1
ATOM 13874 C C . LYS A 1 1038 ? 160.182 152.165 163.913 1.00 90.54 1038 LYS A C 1
ATOM 13875 O O . LYS A 1 1038 ? 161.337 151.882 163.582 1.00 97.65 1038 LYS A O 1
ATOM 13894 N N . VAL A 1 1039 ? 159.641 153.357 163.657 1.00 83.82 1039 VAL A N 1
ATOM 13895 C CA . VAL A 1 1039 ? 160.427 154.397 162.999 1.00 82.84 1039 VAL A CA 1
ATOM 13896 C C . VAL A 1 1039 ? 161.492 154.941 163.940 1.00 75.22 1039 VAL A C 1
ATOM 13897 O O . VAL A 1 1039 ? 162.650 155.123 163.549 1.00 78.02 1039 VAL A O 1
ATOM 13910 N N . GLU A 1 1040 ? 161.122 155.216 165.192 1.00 75.83 1040 GLU A N 1
ATOM 13911 C CA . GLU A 1 1040 ? 162.085 155.764 166.140 1.00 81.93 1040 GLU A CA 1
ATOM 13912 C C . GLU A 1 1040 ? 163.221 154.785 166.397 1.00 95.11 1040 GLU A C 1
ATOM 13913 O O . GLU A 1 1040 ? 164.380 155.192 166.527 1.00 96.78 1040 GLU A O 1
ATOM 13925 N N . ASP A 1 1041 ? 162.910 153.490 166.477 1.00 97.54 1041 ASP A N 1
ATOM 13926 C CA . ASP A 1 1041 ? 163.962 152.487 166.591 1.00 92.52 1041 ASP A CA 1
ATOM 13927 C C . ASP A 1 1041 ? 164.887 152.541 165.383 1.00 83.28 1041 ASP A C 1
ATOM 13928 O O . ASP A 1 1041 ? 166.110 152.424 165.514 1.00 82.02 1041 ASP A O 1
ATOM 13937 N N . GLY A 1 1042 ? 164.316 152.721 164.192 1.00 70.41 1042 GLY A N 1
ATOM 13938 C CA . GLY A 1 1042 ? 165.134 152.797 162.995 1.00 72.62 1042 GLY A CA 1
ATOM 13939 C C . GLY A 1 1042 ? 166.155 153.915 163.044 1.00 79.07 1042 GLY A C 1
ATOM 13940 O O . GLY A 1 1042 ? 167.327 153.701 162.729 1.00 84.61 1042 GLY A O 1
ATOM 13944 N N . ILE A 1 1043 ? 165.735 155.115 163.436 1.00 74.26 1043 ILE A N 1
ATOM 13945 C CA . ILE A 1 1043 ? 166.677 156.220 163.565 1.00 67.86 1043 ILE A CA 1
ATOM 13946 C C . ILE A 1 1043 ? 167.668 155.972 164.696 1.00 76.15 1043 ILE A C 1
ATOM 13947 O O . ILE A 1 1043 ? 168.778 156.511 164.670 1.00 80.80 1043 ILE A O 1
ATOM 13963 N N . GLU A 1 1044 ? 167.288 155.172 165.693 1.00 83.45 1044 GLU A N 1
ATOM 13964 C CA . GLU A 1 1044 ? 168.189 154.898 166.807 1.00 85.89 1044 GLU A CA 1
ATOM 13965 C C . GLU A 1 1044 ? 169.403 154.096 166.357 1.00 87.20 1044 GLU A C 1
ATOM 13966 O O . GLU A 1 1044 ? 170.534 154.393 166.758 1.00 82.31 1044 GLU A O 1
ATOM 13978 N N . LYS A 1 1045 ? 169.191 153.076 165.525 1.00 86.06 1045 LYS A N 1
ATOM 13979 C CA . LYS A 1 1045 ? 170.299 152.240 165.083 1.00 73.52 1045 LYS A CA 1
ATOM 13980 C C . LYS A 1 1045 ? 171.100 152.883 163.958 1.00 80.51 1045 LYS A C 1
ATOM 13981 O O . LYS A 1 1045 ? 172.175 152.380 163.618 1.00 87.17 1045 LYS A O 1
ATOM 14000 N N . PHE A 1 1046 ? 170.607 153.974 163.375 1.00 75.27 1046 PHE A N 1
ATOM 14001 C CA . PHE A 1 1046 ? 171.370 154.720 162.377 1.00 78.05 1046 PHE A CA 1
ATOM 14002 C C . PHE A 1 1046 ? 170.736 156.092 162.223 1.00 79.54 1046 PHE A C 1
ATOM 14003 O O . PHE A 1 1046 ? 169.532 156.189 161.966 1.00 70.31 1046 PHE A O 1
ATOM 14020 N N . SER A 1 1047 ? 171.538 157.147 162.380 1.00 76.01 1047 SER A N 1
ATOM 14021 C CA . SER A 1 1047 ? 171.005 158.501 162.276 1.00 67.14 1047 SER A CA 1
ATOM 14022 C C . SER A 1 1047 ? 170.489 158.797 160.875 1.00 59.23 1047 SER A C 1
ATOM 14023 O O . SER A 1 1047 ? 169.649 159.685 160.698 1.00 61.04 1047 SER A O 1
ATOM 14031 N N . GLY A 1 1048 ? 170.979 158.077 159.873 1.00 58.15 1048 GLY A N 1
ATOM 14032 C CA . GLY A 1 1048 ? 170.669 158.381 158.495 1.00 48.45 1048 GLY A CA 1
ATOM 14033 C C . GLY A 1 1048 ? 169.476 157.669 157.909 1.00 53.87 1048 GLY A C 1
ATOM 14034 O O . GLY A 1 1048 ? 169.284 157.727 156.693 1.00 71.83 1048 GLY A O 1
ATOM 14038 N N . ASN A 1 1049 ? 168.671 156.987 158.718 1.00 54.15 1049 ASN A N 1
ATOM 14039 C CA . ASN A 1 1049 ? 167.498 156.316 158.179 1.00 59.71 1049 ASN A CA 1
ATOM 14040 C C . ASN A 1 1049 ? 166.613 157.327 157.463 1.00 61.61 1049 ASN A C 1
ATOM 14041 O O . ASN A 1 1049 ? 166.350 158.420 157.972 1.00 65.27 1049 ASN A O 1
ATOM 14052 N N . ILE A 1 1050 ? 166.151 156.954 156.268 1.00 54.10 1050 ILE A N 1
ATOM 14053 C CA . ILE A 1 1050 ? 165.503 157.899 155.363 1.00 57.24 1050 ILE A CA 1
ATOM 14054 C C . ILE A 1 1050 ? 163.999 157.679 155.241 1.00 66.78 1050 ILE A C 1
ATOM 14055 O O . ILE A 1 1050 ? 163.366 158.300 154.373 1.00 71.16 1050 ILE A O 1
ATOM 14071 N N . TYR A 1 1051 ? 163.401 156.840 156.090 1.00 82.23 1051 TYR A N 1
ATOM 14072 C CA . TYR A 1 1051 ? 162.020 156.420 155.872 1.00 74.45 1051 TYR A CA 1
ATOM 14073 C C . TYR A 1 1051 ? 161.055 157.597 155.874 1.00 51.78 1051 TYR A C 1
ATOM 14074 O O . TYR A 1 1051 ? 160.284 157.781 154.927 1.00 61.11 1051 TYR A O 1
ATOM 14092 N N . ARG A 1 1052 ? 161.075 158.407 156.931 1.00 43.19 1052 ARG A N 1
ATOM 14093 C CA . ARG A 1 1052 ? 160.040 159.425 157.065 1.00 59.79 1052 ARG A CA 1
ATOM 14094 C C . ARG A 1 1052 ? 160.230 160.560 156.068 1.00 79.39 1052 ARG A C 1
ATOM 14095 O O . ARG A 1 1052 ? 159.244 161.138 155.601 1.00 83.57 1052 ARG A O 1
ATOM 14116 N N . ILE A 1 1053 ? 161.475 160.899 155.731 1.00 65.77 1053 ILE A N 1
ATOM 14117 C CA . ILE A 1 1053 ? 161.696 161.935 154.727 1.00 60.04 1053 ILE A CA 1
ATOM 14118 C C . ILE A 1 1053 ? 161.308 161.430 153.344 1.00 66.29 1053 ILE A C 1
ATOM 14119 O O . ILE A 1 1053 ? 160.686 162.153 152.558 1.00 71.50 1053 ILE A O 1
ATOM 14135 N N . LEU A 1 1054 ? 161.663 160.184 153.020 1.00 70.36 1054 LEU A N 1
ATOM 14136 C CA . LEU A 1 1054 ? 161.361 159.665 151.691 1.00 62.42 1054 LEU A CA 1
ATOM 14137 C C . LEU A 1 1054 ? 159.861 159.579 151.454 1.00 57.24 1054 LEU A C 1
ATOM 14138 O O . LEU A 1 1054 ? 159.418 159.550 150.302 1.00 57.92 1054 LEU A O 1
ATOM 14154 N N . GLU A 1 1055 ? 159.066 159.529 152.522 1.00 60.95 1055 GLU A N 1
ATOM 14155 C CA . GLU A 1 1055 ? 157.617 159.581 152.366 1.00 70.45 1055 GLU A CA 1
ATOM 14156 C C . GLU A 1 1055 ? 157.147 161.014 152.168 1.00 66.55 1055 GLU A C 1
ATOM 14157 O O . GLU A 1 1055 ? 156.412 161.318 151.223 1.00 73.13 1055 GLU A O 1
ATOM 14169 N N . ARG A 1 1056 ? 157.571 161.915 153.052 1.00 52.19 1056 ARG A N 1
ATOM 14170 C CA . ARG A 1 1056 ? 157.081 163.284 153.001 1.00 63.36 1056 ARG A CA 1
ATOM 14171 C C . ARG A 1 1056 ? 157.525 164.011 151.741 1.00 75.47 1056 ARG A C 1
ATOM 14172 O O . ARG A 1 1056 ? 156.983 165.078 151.436 1.00 80.66 1056 ARG A O 1
ATOM 14193 N N . LYS A 1 1057 ? 158.498 163.469 151.008 1.00 57.23 1057 LYS A N 1
ATOM 14194 C CA . LYS A 1 1057 ? 158.891 164.040 149.728 1.00 54.97 1057 LYS A CA 1
ATOM 14195 C C . LYS A 1 1057 ? 158.216 163.360 148.546 1.00 67.83 1057 LYS A C 1
ATOM 14196 O O . LYS A 1 1057 ? 158.389 163.814 147.410 1.00 72.29 1057 LYS A O 1
ATOM 14215 N N . LEU A 1 1058 ? 157.462 162.284 148.782 1.00 68.00 1058 LEU A N 1
ATOM 14216 C CA . LEU A 1 1058 ? 156.624 161.718 147.732 1.00 60.56 1058 LEU A CA 1
ATOM 14217 C C . LEU A 1 1058 ? 155.266 162.404 147.687 1.00 59.62 1058 LEU A C 1
ATOM 14218 O O . LEU A 1 1058 ? 154.683 162.566 146.610 1.00 56.64 1058 LEU A O 1
ATOM 14234 N N . TYR A 1 1059 ? 154.746 162.813 148.845 1.00 68.49 1059 TYR A N 1
ATOM 14235 C CA . TYR A 1 1059 ? 153.514 163.591 148.861 1.00 62.34 1059 TYR A CA 1
ATOM 14236 C C . TYR A 1 1059 ? 153.704 164.919 148.146 1.00 62.10 1059 TYR A C 1
ATOM 14237 O O . TYR A 1 1059 ? 152.811 165.380 147.428 1.00 66.30 1059 TYR A O 1
ATOM 14255 N N . GLN A 1 1060 ? 154.864 165.551 148.327 1.00 64.95 1060 GLN A N 1
ATOM 14256 C CA . GLN A 1 1060 ? 155.105 166.841 147.691 1.00 72.48 1060 GLN A CA 1
ATOM 14257 C C . GLN A 1 1060 ? 155.198 166.704 146.178 1.00 78.54 1060 GLN A C 1
ATOM 14258 O O . GLN A 1 1060 ? 154.858 167.637 145.441 1.00 84.89 1060 GLN A O 1
ATOM 14272 N N . LYS A 1 1061 ? 155.663 165.554 145.693 1.00 77.27 1061 LYS A N 1
ATOM 14273 C CA . LYS A 1 1061 ? 155.857 165.385 144.257 1.00 72.95 1061 LYS A CA 1
ATOM 14274 C C . LYS A 1 1061 ? 154.539 165.112 143.546 1.00 72.42 1061 LYS A C 1
ATOM 14275 O O . LYS A 1 1061 ? 154.208 165.776 142.559 1.00 81.01 1061 LYS A O 1
ATOM 14294 N N . PHE A 1 1062 ? 153.768 164.144 144.038 1.00 75.16 1062 PHE A N 1
ATOM 14295 C CA . PHE A 1 1062 ? 152.621 163.637 143.297 1.00 81.03 1062 PHE A CA 1
ATOM 14296 C C . PHE A 1 1062 ? 151.361 164.477 143.469 1.00 86.31 1062 PHE A C 1
ATOM 14297 O O . PHE A 1 1062 ? 150.369 164.214 142.784 1.00 86.40 1062 PHE A O 1
ATOM 14314 N N . GLN A 1 1063 ? 151.364 165.473 144.356 1.00 74.50 1063 GLN A N 1
ATOM 14315 C CA . GLN A 1 1063 ? 150.218 166.371 144.433 1.00 61.24 1063 GLN A CA 1
ATOM 14316 C C . GLN A 1 1063 ? 150.049 167.161 143.144 1.00 73.58 1063 GLN A C 1
ATOM 14317 O O . GLN A 1 1063 ? 148.918 167.422 142.720 1.00 75.03 1063 GLN A O 1
ATOM 14331 N N . ASN A 1 1064 ? 151.157 167.549 142.508 1.00 80.34 1064 ASN A N 1
ATOM 14332 C CA . ASN A 1 1064 ? 151.067 168.340 141.286 1.00 80.76 1064 ASN A CA 1
ATOM 14333 C C . ASN A 1 1064 ? 150.238 167.637 140.223 1.00 88.20 1064 ASN A C 1
ATOM 14334 O O . ASN A 1 1064 ? 149.566 168.297 139.423 1.00 91.42 1064 ASN A O 1
ATOM 14345 N N . TYR A 1 1065 ? 150.268 166.309 140.194 1.00 83.86 1065 TYR A N 1
ATOM 14346 C CA . TYR A 1 1065 ? 149.477 165.540 139.246 1.00 81.63 1065 TYR A CA 1
ATOM 14347 C C . TYR A 1 1065 ? 148.043 165.336 139.712 1.00 89.07 1065 TYR A C 1
ATOM 14348 O O . TYR A 1 1065 ? 147.242 164.764 138.967 1.00 92.82 1065 TYR A O 1
ATOM 14366 N N . GLY A 1 1066 ? 147.699 165.788 140.916 1.00 88.36 1066 GLY A N 1
ATOM 14367 C CA . GLY A 1 1066 ? 146.366 165.578 141.438 1.00 88.05 1066 GLY A CA 1
ATOM 14368 C C . GLY A 1 1066 ? 146.074 164.165 141.882 1.00 89.07 1066 GLY A C 1
ATOM 14369 O O . GLY A 1 1066 ? 144.912 163.752 141.856 1.00 92.31 1066 GLY A O 1
ATOM 14373 N N . LEU A 1 1067 ? 147.089 163.407 142.291 1.00 80.22 1067 LEU A N 1
ATOM 14374 C CA . LEU A 1 1067 ? 146.894 162.012 142.654 1.00 79.62 1067 LEU A CA 1
ATOM 14375 C C . LEU A 1 1067 ? 146.727 161.795 144.152 1.00 83.99 1067 LEU A C 1
ATOM 14376 O O . LEU A 1 1067 ? 146.123 160.792 144.549 1.00 85.31 1067 LEU A O 1
ATOM 14392 N N . VAL A 1 1068 ? 147.234 162.696 144.990 1.00 77.78 1068 VAL A N 1
ATOM 14393 C CA . VAL A 1 1068 ? 147.059 162.587 146.438 1.00 78.84 1068 VAL A CA 1
ATOM 14394 C C . VAL A 1 1068 ? 146.455 163.887 146.960 1.00 86.28 1068 VAL A C 1
ATOM 14395 O O . VAL A 1 1068 ? 146.684 164.953 146.372 1.00 101.62 1068 VAL A O 1
ATOM 14408 N N . PRO A 1 1069 ? 145.692 163.856 148.049 1.00 80.00 1069 PRO A N 1
ATOM 14409 C CA . PRO A 1 1069 ? 145.024 165.067 148.522 1.00 77.45 1069 PRO A CA 1
ATOM 14410 C C . PRO A 1 1069 ? 145.983 165.960 149.285 1.00 79.41 1069 PRO A C 1
ATOM 14411 O O . PRO A 1 1069 ? 147.117 165.557 149.580 1.00 76.85 1069 PRO A O 1
ATOM 14422 N N . PRO A 1 1070 ? 145.569 167.181 149.622 1.00 78.16 1070 PRO A N 1
ATOM 14423 C CA . PRO A 1 1070 ? 146.391 168.014 150.509 1.00 75.06 1070 PRO A CA 1
ATOM 14424 C C . PRO A 1 1070 ? 146.406 167.434 151.916 1.00 80.14 1070 PRO A C 1
ATOM 14425 O O . PRO A 1 1070 ? 145.385 166.961 152.418 1.00 84.24 1070 PRO A O 1
ATOM 14436 N N . ILE A 1 1071 ? 147.573 167.478 152.552 1.00 73.34 1071 ILE A N 1
ATOM 14437 C CA . ILE A 1 1071 ? 147.818 166.790 153.815 1.00 70.28 1071 ILE A CA 1
ATOM 14438 C C . ILE A 1 1071 ? 147.978 167.838 154.907 1.00 73.00 1071 ILE A C 1
ATOM 14439 O O . ILE A 1 1071 ? 148.874 168.688 154.835 1.00 77.44 1071 ILE A O 1
ATOM 14455 N N . LYS A 1 1072 ? 147.112 167.775 155.920 1.00 65.35 1072 LYS A N 1
ATOM 14456 C CA . LYS A 1 1072 ? 147.153 168.735 157.017 1.00 66.52 1072 LYS A CA 1
ATOM 14457 C C . LYS A 1 1072 ? 147.961 168.199 158.193 1.00 76.38 1072 LYS A C 1
ATOM 14458 O O . LYS A 1 1072 ? 148.965 168.802 158.586 1.00 81.59 1072 LYS A O 1
ATOM 14477 N N . SER A 1 1073 ? 147.542 167.068 158.756 1.00 81.72 1073 SER A N 1
ATOM 14478 C CA . SER A 1 1073 ? 148.194 166.467 159.918 1.00 87.38 1073 SER A CA 1
ATOM 14479 C C . SER A 1 1073 ? 148.370 164.977 159.647 1.00 81.39 1073 SER A C 1
ATOM 14480 O O . SER A 1 1073 ? 147.445 164.185 159.847 1.00 77.17 1073 SER A O 1
ATOM 14488 N N . LEU A 1 1074 ? 149.568 164.599 159.199 1.00 74.06 1074 LEU A N 1
ATOM 14489 C CA . LEU A 1 1074 ? 149.813 163.214 158.812 1.00 75.09 1074 LEU A CA 1
ATOM 14490 C C . LEU A 1 1074 ? 149.620 162.262 159.986 1.00 79.09 1074 LEU A C 1
ATOM 14491 O O . LEU A 1 1074 ? 148.968 161.222 159.848 1.00 87.67 1074 LEU A O 1
ATOM 14507 N N . MET A 1 1075 ? 150.176 162.599 161.151 1.00 87.26 1075 MET A N 1
ATOM 14508 C CA . MET A 1 1075 ? 150.138 161.682 162.284 1.00 86.69 1075 MET A CA 1
ATOM 14509 C C . MET A 1 1075 ? 148.731 161.458 162.819 1.00 90.72 1075 MET A C 1
ATOM 14510 O O . MET A 1 1075 ? 148.515 160.483 163.545 1.00 100.09 1075 MET A O 1
ATOM 14524 N N . ALA A 1 1076 ? 147.776 162.327 162.487 1.00 80.06 1076 ALA A N 1
ATOM 14525 C CA . ALA A 1 1076 ? 146.403 162.098 162.918 1.00 85.53 1076 ALA A CA 1
ATOM 14526 C C . ALA A 1 1076 ? 145.821 160.842 162.285 1.00 86.82 1076 ALA A C 1
ATOM 14527 O O . ALA A 1 1076 ? 145.071 160.110 162.940 1.00 84.97 1076 ALA A O 1
ATOM 14534 N N . VAL A 1 1077 ? 146.155 160.575 161.025 1.00 84.42 1077 VAL A N 1
ATOM 14535 C CA . VAL A 1 1077 ? 145.514 159.494 160.284 1.00 79.14 1077 VAL A CA 1
ATOM 14536 C C . VAL A 1 1077 ? 146.353 158.224 160.292 1.00 79.22 1077 VAL A C 1
ATOM 14537 O O . VAL A 1 1077 ? 145.804 157.121 160.320 1.00 89.53 1077 VAL A O 1
ATOM 14550 N N . ARG A 1 1078 ? 147.687 158.339 160.277 1.00 66.82 1078 ARG A N 1
ATOM 14551 C CA . ARG A 1 1078 ? 148.507 157.161 160.016 1.00 76.63 1078 ARG A CA 1
ATOM 14552 C C . ARG A 1 1078 ? 149.598 156.923 161.058 1.00 85.81 1078 ARG A C 1
ATOM 14553 O O . ARG A 1 1078 ? 150.706 156.513 160.693 1.00 86.34 1078 ARG A O 1
ATOM 14574 N N . ALA A 1 1079 ? 149.323 157.163 162.337 1.00 99.79 1079 ALA A N 1
ATOM 14575 C CA . ALA A 1 1079 ? 150.154 156.590 163.383 1.00 93.13 1079 ALA A CA 1
ATOM 14576 C C . ALA A 1 1079 ? 149.689 155.166 163.672 1.00 100.58 1079 ALA A C 1
ATOM 14577 O O . ALA A 1 1079 ? 148.659 154.709 163.169 1.00 105.00 1079 ALA A O 1
ATOM 14584 N N . ASN A 1 1080 ? 150.466 154.452 164.485 1.00 114.25 1080 ASN A N 1
ATOM 14585 C CA . ASN A 1 1080 ? 150.147 153.074 164.865 1.00 118.69 1080 ASN A CA 1
ATOM 14586 C C . ASN A 1 1080 ? 149.710 152.269 163.643 1.00 115.51 1080 ASN A C 1
ATOM 14587 O O . ASN A 1 1080 ? 148.581 151.786 163.550 1.00 111.49 1080 ASN A O 1
ATOM 14598 N N . GLY A 1 1081 ? 150.626 152.136 162.692 1.00 121.28 1081 GLY A N 1
ATOM 14599 C CA . GLY A 1 1081 ? 150.308 151.566 161.404 1.00 122.30 1081 GLY A CA 1
ATOM 14600 C C . GLY A 1 1081 ? 149.904 150.107 161.495 1.00 126.90 1081 GLY A C 1
ATOM 14601 O O . GLY A 1 1081 ? 149.820 149.502 162.564 1.00 128.37 1081 GLY A O 1
ATOM 14605 N N . ILE A 1 1082 ? 149.643 149.533 160.318 1.00 114.03 1082 ILE A N 1
ATOM 14606 C CA . ILE A 1 1082 ? 149.120 148.175 160.245 1.00 109.02 1082 ILE A CA 1
ATOM 14607 C C . ILE A 1 1082 ? 150.081 147.221 160.934 1.00 108.00 1082 ILE A C 1
ATOM 14608 O O . ILE A 1 1082 ? 151.296 147.454 160.974 1.00 102.90 1082 ILE A O 1
ATOM 14624 N N . GLU A 1 1083 ? 149.537 146.141 161.490 1.00 116.16 1083 GLU A N 1
ATOM 14625 C CA . GLU A 1 1083 ? 150.345 145.126 162.144 1.00 117.87 1083 GLU A CA 1
ATOM 14626 C C . GLU A 1 1083 ? 149.504 143.877 162.349 1.00 116.73 1083 GLU A C 1
ATOM 14627 O O . GLU A 1 1083 ? 148.374 143.944 162.840 1.00 114.17 1083 GLU A O 1
ATOM 14639 N N . ASN A 1 1084 ? 150.069 142.734 161.964 1.00 125.04 1084 ASN A N 1
ATOM 14640 C CA . ASN A 1 1084 ? 149.423 141.436 162.148 1.00 126.01 1084 ASN A CA 1
ATOM 14641 C C . ASN A 1 1084 ? 148.114 141.352 161.366 1.00 123.40 1084 ASN A C 1
ATOM 14642 O O . ASN A 1 1084 ? 147.066 140.986 161.900 1.00 124.19 1084 ASN A O 1
ATOM 14653 N N . ASN A 1 1085 ? 148.177 141.699 160.080 1.00 109.60 1085 ASN A N 1
ATOM 14654 C CA . ASN A 1 1085 ? 147.023 141.575 159.190 1.00 107.31 1085 ASN A CA 1
ATOM 14655 C C . ASN A 1 1085 ? 147.565 141.496 157.765 1.00 109.41 1085 ASN A C 1
ATOM 14656 O O . ASN A 1 1085 ? 148.041 142.499 157.227 1.00 114.26 1085 ASN A O 1
ATOM 14667 N N . LYS A 1 1086 ? 147.482 140.312 157.164 1.00 108.57 1086 LYS A N 1
ATOM 14668 C CA . LYS A 1 1086 ? 148.034 140.084 155.835 1.00 112.66 1086 LYS A CA 1
ATOM 14669 C C . LYS A 1 1086 ? 147.061 140.438 154.716 1.00 114.33 1086 LYS A C 1
ATOM 14670 O O . LYS A 1 1086 ? 147.244 139.967 153.589 1.00 117.45 1086 LYS A O 1
ATOM 14689 N N . ASN A 1 1087 ? 146.038 141.243 154.993 1.00 101.17 1087 ASN A N 1
ATOM 14690 C CA . ASN A 1 1087 ? 145.093 141.679 153.974 1.00 96.35 1087 ASN A CA 1
ATOM 14691 C C . ASN A 1 1087 ? 144.858 143.181 153.953 1.00 99.34 1087 ASN A C 1
ATOM 14692 O O . ASN A 1 1087 ? 144.553 143.724 152.890 1.00 101.20 1087 ASN A O 1
ATOM 14703 N N . ALA A 1 1088 ? 144.997 143.863 155.085 1.00 105.95 1088 ALA A N 1
ATOM 14704 C CA . ALA A 1 1088 ? 144.624 145.266 155.168 1.00 104.72 1088 ALA A CA 1
ATOM 14705 C C . ALA A 1 1088 ? 145.525 146.127 154.287 1.00 100.05 1088 ALA A C 1
ATOM 14706 O O . ALA A 1 1088 ? 146.575 145.694 153.806 1.00 99.08 1088 ALA A O 1
ATOM 14713 N N . ILE A 1 1089 ? 145.090 147.367 154.078 1.00 80.43 1089 ILE A N 1
ATOM 14714 C CA . ILE A 1 1089 ? 145.816 148.338 153.270 1.00 79.45 1089 ILE A CA 1
ATOM 14715 C C . ILE A 1 1089 ? 145.355 149.733 153.666 1.00 84.39 1089 ILE A C 1
ATOM 14716 O O . ILE A 1 1089 ? 144.153 149.984 153.797 1.00 91.70 1089 ILE A O 1
ATOM 14732 N N . LEU A 1 1090 ? 146.311 150.639 153.855 1.00 74.61 1090 LEU A N 1
ATOM 14733 C CA . LEU A 1 1090 ? 146.027 152.041 154.128 1.00 76.07 1090 LEU A CA 1
ATOM 14734 C C . LEU A 1 1090 ? 146.396 152.859 152.901 1.00 75.33 1090 LEU A C 1
ATOM 14735 O O . LEU A 1 1090 ? 147.400 152.579 152.241 1.00 74.33 1090 LEU A O 1
ATOM 14751 N N . GLN A 1 1091 ? 145.585 153.870 152.600 1.00 78.02 1091 GLN A N 1
ATOM 14752 C CA . GLN A 1 1091 ? 145.657 154.550 151.315 1.00 80.23 1091 GLN A CA 1
ATOM 14753 C C . GLN A 1 1091 ? 145.505 156.052 151.492 1.00 82.31 1091 GLN A C 1
ATOM 14754 O O . GLN A 1 1091 ? 144.542 156.512 152.110 1.00 85.41 1091 GLN A O 1
ATOM 14768 N N . LEU A 1 1092 ? 146.453 156.805 150.940 1.00 74.87 1092 LEU A N 1
ATOM 14769 C CA . LEU A 1 1092 ? 146.363 158.257 150.799 1.00 62.92 1092 LEU A CA 1
ATOM 14770 C C . LEU A 1 1092 ? 146.520 158.551 149.313 1.00 65.89 1092 LEU A C 1
ATOM 14771 O O . LEU A 1 1092 ? 147.627 158.797 148.832 1.00 68.72 1092 LEU A O 1
ATOM 14787 N N . GLY A 1 1093 ? 145.411 158.537 148.586 1.00 70.12 1093 GLY A N 1
ATOM 14788 C CA . GLY A 1 1093 ? 145.507 158.639 147.142 1.00 65.31 1093 GLY A CA 1
ATOM 14789 C C . GLY A 1 1093 ? 146.046 157.345 146.571 1.00 63.08 1093 GLY A C 1
ATOM 14790 O O . GLY A 1 1093 ? 145.490 156.265 146.791 1.00 77.95 1093 GLY A O 1
ATOM 14794 N N . ASN A 1 1094 ? 147.143 157.443 145.823 1.00 63.71 1094 ASN A N 1
ATOM 14795 C CA . ASN A 1 1094 ? 147.761 156.264 145.233 1.00 64.93 1094 ASN A CA 1
ATOM 14796 C C . ASN A 1 1094 ? 148.915 155.715 146.062 1.00 58.60 1094 ASN A C 1
ATOM 14797 O O . ASN A 1 1094 ? 149.524 154.722 145.653 1.00 66.44 1094 ASN A O 1
ATOM 14808 N N . VAL A 1 1095 ? 149.228 156.324 147.202 1.00 49.70 1095 VAL A N 1
ATOM 14809 C CA . VAL A 1 1095 ? 150.342 155.896 148.043 1.00 44.61 1095 VAL A CA 1
ATOM 14810 C C . VAL A 1 1095 ? 149.792 154.985 149.133 1.00 37.40 1095 VAL A C 1
ATOM 14811 O O . VAL A 1 1095 ? 149.413 155.451 150.208 1.00 62.43 1095 VAL A O 1
ATOM 14824 N N . GLY A 1 1096 ? 149.764 153.684 148.869 1.00 12.20 1096 GLY A N 1
ATOM 14825 C CA . GLY A 1 1096 ? 149.228 152.745 149.832 1.00 14.57 1096 GLY A CA 1
ATOM 14826 C C . GLY A 1 1096 ? 150.217 152.373 150.918 1.00 45.25 1096 GLY A C 1
ATOM 14827 O O . GLY A 1 1096 ? 151.360 152.834 150.907 1.00 54.03 1096 GLY A O 1
ATOM 14831 N N . PHE A 1 1097 ? 149.782 151.549 151.870 1.00 69.52 1097 PHE A N 1
ATOM 14832 C CA . PHE A 1 1097 ? 150.638 151.006 152.917 1.00 64.18 1097 PHE A CA 1
ATOM 14833 C C . PHE A 1 1097 ? 150.120 149.629 153.303 1.00 64.81 1097 PHE A C 1
ATOM 14834 O O . PHE A 1 1097 ? 148.915 149.374 153.238 1.00 61.10 1097 PHE A O 1
ATOM 14851 N N . ILE A 1 1098 ? 151.028 148.741 153.712 1.00 80.71 1098 ILE A N 1
ATOM 14852 C CA . ILE A 1 1098 ? 150.683 147.349 153.969 1.00 83.24 1098 ILE A CA 1
ATOM 14853 C C . ILE A 1 1098 ? 151.498 146.802 155.135 1.00 91.42 1098 ILE A C 1
ATOM 14854 O O . ILE A 1 1098 ? 152.394 147.461 155.667 1.00 92.49 1098 ILE A O 1
ATOM 14870 N N . ASP A 1 1099 ? 151.164 145.578 155.529 1.00 96.88 1099 ASP A N 1
ATOM 14871 C CA . ASP A 1 1099 ? 151.888 144.877 156.584 1.00 89.48 1099 ASP A CA 1
ATOM 14872 C C . ASP A 1 1099 ? 153.141 144.225 156.008 1.00 102.30 1099 ASP A C 1
ATOM 14873 O O . ASP A 1 1099 ? 153.039 143.480 155.025 1.00 104.82 1099 ASP A O 1
ATOM 14882 N N . PRO A 1 1100 ? 154.328 144.462 156.573 1.00 99.17 1100 PRO A N 1
ATOM 14883 C CA . PRO A 1 1100 ? 155.542 143.821 156.053 1.00 93.55 1100 PRO A CA 1
ATOM 14884 C C . PRO A 1 1100 ? 155.798 142.419 156.585 1.00 92.95 1100 PRO A C 1
ATOM 14885 O O . PRO A 1 1100 ? 156.936 141.946 156.499 1.00 92.28 1100 PRO A O 1
ATOM 14896 N N . ALA A 1 1101 ? 154.791 141.747 157.134 1.00 92.89 1101 ALA A N 1
ATOM 14897 C CA . ALA A 1 1101 ? 155.010 140.459 157.780 1.00 91.97 1101 ALA A CA 1
ATOM 14898 C C . ALA A 1 1101 ? 155.314 139.372 156.754 1.00 98.49 1101 ALA A C 1
ATOM 14899 O O . ALA A 1 1101 ? 154.464 139.031 155.925 1.00 89.68 1101 ALA A O 1
ATOM 14906 N N . GLY A 1 1102 ? 156.528 138.826 156.818 1.00 104.53 1102 GLY A N 1
ATOM 14907 C CA . GLY A 1 1102 ? 156.904 137.673 156.026 1.00 101.99 1102 GLY A CA 1
ATOM 14908 C C . GLY A 1 1102 ? 157.283 137.956 154.589 1.00 97.83 1102 GLY A C 1
ATOM 14909 O O . GLY A 1 1102 ? 157.325 137.017 153.785 1.00 97.11 1102 GLY A O 1
ATOM 14913 N N . THR A 1 1103 ? 157.564 139.210 154.234 1.00 91.98 1103 THR A N 1
ATOM 14914 C CA . THR A 1 1103 ? 157.795 139.542 152.833 1.00 89.70 1103 THR A CA 1
ATOM 14915 C C . THR A 1 1103 ? 159.114 138.985 152.314 1.00 99.25 1103 THR A C 1
ATOM 14916 O O . THR A 1 1103 ? 159.150 138.388 151.233 1.00 97.91 1103 THR A O 1
ATOM 14927 N N . SER A 1 1104 ? 160.203 139.161 153.062 1.00 115.41 1104 SER A N 1
ATOM 14928 C CA . SER A 1 1104 ? 161.540 138.925 152.527 1.00 109.66 1104 SER A CA 1
ATOM 14929 C C . SER A 1 1104 ? 161.941 137.456 152.494 1.00 110.68 1104 SER A C 1
ATOM 14930 O O . SER A 1 1104 ? 163.069 137.156 152.090 1.00 106.01 1104 SER A O 1
ATOM 14938 N N . GLN A 1 1105 ? 161.069 136.541 152.906 1.00 134.83 1105 GLN A N 1
ATOM 14939 C CA . GLN A 1 1105 ? 161.397 135.122 152.968 1.00 135.77 1105 GLN A CA 1
ATOM 14940 C C . GLN A 1 1105 ? 160.336 134.273 152.278 1.00 135.16 1105 GLN A C 1
ATOM 14941 O O . GLN A 1 1105 ? 159.863 133.275 152.824 1.00 136.47 1105 GLN A O 1
ATOM 14955 N N . GLU A 1 1106 ? 159.941 134.660 151.068 1.00 118.75 1106 GLU A N 1
ATOM 14956 C CA . GLU A 1 1106 ? 159.051 133.836 150.265 1.00 119.70 1106 GLU A CA 1
ATOM 14957 C C . GLU A 1 1106 ? 159.417 133.981 148.798 1.00 121.54 1106 GLU A C 1
ATOM 14958 O O . GLU A 1 1106 ? 159.754 135.075 148.338 1.00 123.38 1106 GLU A O 1
ATOM 14970 N N . CYS A 1 1107 ? 159.352 132.872 148.074 1.00 117.50 1107 CYS A N 1
ATOM 14971 C CA . CYS A 1 1107 ? 159.655 132.888 146.649 1.00 114.31 1107 CYS A CA 1
ATOM 14972 C C . CYS A 1 1107 ? 158.528 133.580 145.889 1.00 113.51 1107 CYS A C 1
ATOM 14973 O O . CYS A 1 1107 ? 157.354 133.318 146.166 1.00 112.33 1107 CYS A O 1
ATOM 14981 N N . PRO A 1 1108 ? 158.832 134.462 144.936 1.00 103.87 1108 PRO A N 1
ATOM 14982 C CA . PRO A 1 1108 ? 157.751 135.071 144.146 1.00 100.53 1108 PRO A CA 1
ATOM 14983 C C . PRO A 1 1108 ? 156.854 134.058 143.459 1.00 101.22 1108 PRO A C 1
ATOM 14984 O O . PRO A 1 1108 ? 155.643 134.289 143.354 1.00 106.95 1108 PRO A O 1
ATOM 14995 N N . VAL A 1 1109 ? 157.404 132.943 142.989 1.00 103.49 1109 VAL A N 1
ATOM 14996 C CA . VAL A 1 1109 ? 156.601 131.926 142.316 1.00 106.25 1109 VAL A CA 1
ATOM 14997 C C . VAL A 1 1109 ? 155.923 130.998 143.314 1.00 111.62 1109 VAL A C 1
ATOM 14998 O O . VAL A 1 1109 ? 154.739 130.684 143.172 1.00 109.52 1109 VAL A O 1
ATOM 15011 N N . CYS A 1 1110 ? 156.656 130.539 144.324 1.00 125.32 1110 CYS A N 1
ATOM 15012 C CA . CYS A 1 1110 ? 156.127 129.588 145.287 1.00 122.95 1110 CYS A CA 1
ATOM 15013 C C . CYS A 1 1110 ? 155.628 130.353 146.512 1.00 121.95 1110 CYS A C 1
ATOM 15014 O O . CYS A 1 1110 ? 155.672 131.585 146.560 1.00 122.25 1110 CYS A O 1
ATOM 15022 N N . ILE A 1 1111 ? 155.156 129.630 147.526 1.00 126.27 1111 ILE A N 1
ATOM 15023 C CA . ILE A 1 1111 ? 154.773 130.223 148.806 1.00 127.99 1111 ILE A CA 1
ATOM 15024 C C . ILE A 1 1111 ? 155.630 129.625 149.915 1.00 128.28 1111 ILE A C 1
ATOM 15025 O O . ILE A 1 1111 ? 155.670 130.152 151.032 1.00 129.00 1111 ILE A O 1
ATOM 15041 N N . GLU A 1 1112 ? 156.317 128.521 149.621 1.00 136.02 1112 GLU A N 1
ATOM 15042 C CA . GLU A 1 1112 ? 157.057 127.793 150.646 1.00 136.62 1112 GLU A CA 1
ATOM 15043 C C . GLU A 1 1112 ? 158.548 128.094 150.634 1.00 138.28 1112 GLU A C 1
ATOM 15044 O O . GLU A 1 1112 ? 159.201 127.978 151.678 1.00 138.38 1112 GLU A O 1
ATOM 15056 N N . GLY A 1 1113 ? 159.105 128.477 149.489 1.00 144.06 1113 GLY A N 1
ATOM 15057 C CA . GLY A 1 1113 ? 160.541 128.684 149.398 1.00 144.77 1113 GLY A CA 1
ATOM 15058 C C . GLY A 1 1113 ? 160.998 129.847 150.265 1.00 144.24 1113 GLY A C 1
ATOM 15059 O O . GLY A 1 1113 ? 160.218 130.727 150.627 1.00 144.44 1113 GLY A O 1
ATOM 15063 N N . ARG A 1 1114 ? 162.286 129.838 150.596 1.00 145.40 1114 ARG A N 1
ATOM 15064 C CA . ARG A 1 1114 ? 162.897 130.859 151.433 1.00 145.13 1114 ARG A CA 1
ATOM 15065 C C . ARG A 1 1114 ? 164.100 131.482 150.729 1.00 143.45 1114 ARG A C 1
ATOM 15066 O O . ARG A 1 1114 ? 164.647 130.936 149.769 1.00 143.88 1114 ARG A O 1
ATOM 15087 N N . LEU A 1 1115 ? 164.508 132.649 151.225 1.00 138.50 1115 LEU A N 1
ATOM 15088 C CA . LEU A 1 1115 ? 165.638 133.371 150.651 1.00 139.07 1115 LEU A CA 1
ATOM 15089 C C . LEU A 1 1115 ? 166.949 132.771 151.146 1.00 142.77 1115 LEU A C 1
ATOM 15090 O O . LEU A 1 1115 ? 166.951 131.697 151.757 1.00 144.72 1115 LEU A O 1
ATOM 15106 N N . GLU A 1 1116 ? 168.068 133.450 150.887 1.00 151.07 1116 GLU A N 1
ATOM 15107 C CA . GLU A 1 1116 ? 169.383 132.943 151.261 1.00 150.87 1116 GLU A CA 1
ATOM 15108 C C . GLU A 1 1116 ? 169.627 131.602 150.580 1.00 151.68 1116 GLU A C 1
ATOM 15109 O O . GLU A 1 1116 ? 170.393 130.769 151.076 1.00 150.49 1116 GLU A O 1
ATOM 15121 N N . HIS A 1 1117 ? 168.982 131.397 149.433 1.00 141.77 1117 HIS A N 1
ATOM 15122 C CA . HIS A 1 1117 ? 168.992 130.116 148.738 1.00 141.27 1117 HIS A CA 1
ATOM 15123 C C . HIS A 1 1117 ? 169.958 130.071 147.561 1.00 138.49 1117 HIS A C 1
ATOM 15124 O O . HIS A 1 1117 ? 169.961 129.078 146.826 1.00 135.20 1117 HIS A O 1
ATOM 15138 N N . THR A 1 1118 ? 170.771 131.108 147.361 1.00 140.60 1118 THR A N 1
ATOM 15139 C CA . THR A 1 1118 ? 171.748 131.155 146.274 1.00 141.08 1118 THR A CA 1
ATOM 15140 C C . THR A 1 1118 ? 171.043 131.233 144.915 1.00 137.54 1118 THR A C 1
ATOM 15141 O O . THR A 1 1118 ? 171.375 130.537 143.954 1.00 135.94 1118 THR A O 1
ATOM 15152 N N . THR A 1 1119 ? 170.038 132.107 144.873 1.00 125.47 1119 THR A N 1
ATOM 15153 C CA . THR A 1 1119 ? 169.397 132.524 143.629 1.00 123.05 1119 THR A CA 1
ATOM 15154 C C . THR A 1 1119 ? 168.483 131.460 143.029 1.00 126.85 1119 THR A C 1
ATOM 15155 O O . THR A 1 1119 ? 167.819 131.719 142.020 1.00 127.60 1119 THR A O 1
ATOM 15166 N N . THR A 1 1120 ? 168.433 130.270 143.620 1.00 129.04 1120 THR A N 1
ATOM 15167 C CA . THR A 1 1120 ? 167.542 129.207 143.170 1.00 127.51 1120 THR A CA 1
ATOM 15168 C C . THR A 1 1120 ? 166.610 128.816 144.307 1.00 127.37 1120 THR A C 1
ATOM 15169 O O . THR A 1 1120 ? 167.060 128.600 145.436 1.00 131.06 1120 THR A O 1
ATOM 15180 N N . CYS A 1 1121 ? 165.323 128.718 144.005 1.00 128.71 1121 CYS A N 1
ATOM 15181 C CA . CYS A 1 1121 ? 164.342 128.411 145.034 1.00 131.21 1121 CYS A CA 1
ATOM 15182 C C . CYS A 1 1121 ? 164.650 127.049 145.651 1.00 130.24 1121 CYS A C 1
ATOM 15183 O O . CYS A 1 1121 ? 164.767 126.057 144.919 1.00 131.07 1121 CYS A O 1
ATOM 15191 N N . PRO A 1 1122 ? 164.789 126.953 146.977 1.00 132.20 1122 PRO A N 1
ATOM 15192 C CA . PRO A 1 1122 ? 165.121 125.659 147.588 1.00 134.31 1122 PRO A CA 1
ATOM 15193 C C . PRO A 1 1122 ? 164.030 124.613 147.447 1.00 134.63 1122 PRO A C 1
ATOM 15194 O O . PRO A 1 1122 ? 164.321 123.419 147.595 1.00 133.61 1122 PRO A O 1
ATOM 15205 N N . ASN A 1 1123 ? 162.792 125.017 147.168 1.00 139.66 1123 ASN A N 1
ATOM 15206 C CA . ASN A 1 1123 ? 161.702 124.073 146.961 1.00 139.95 1123 ASN A CA 1
ATOM 15207 C C . ASN A 1 1123 ? 161.792 123.360 145.618 1.00 141.23 1123 ASN A C 1
ATOM 15208 O O . ASN A 1 1123 ? 160.934 122.522 145.321 1.00 140.20 1123 ASN A O 1
ATOM 15219 N N . LYS A 1 1124 ? 162.798 123.678 144.806 1.00 149.19 1124 LYS A N 1
ATOM 15220 C CA . LYS A 1 1124 ? 163.093 123.013 143.540 1.00 150.28 1124 LYS A CA 1
ATOM 15221 C C . LYS A 1 1124 ? 162.170 123.442 142.406 1.00 148.74 1124 LYS A C 1
ATOM 15222 O O . LYS A 1 1124 ? 162.132 122.780 141.363 1.00 148.97 1124 LYS A O 1
ATOM 15241 N N . CYS A 1 1125 ? 161.422 124.529 142.573 1.00 142.25 1125 CYS A N 1
ATOM 15242 C CA . CYS A 1 1125 ? 160.688 125.084 141.449 1.00 141.77 1125 CYS A CA 1
ATOM 15243 C C . CYS A 1 1125 ? 161.632 125.868 140.541 1.00 142.47 1125 CYS A C 1
ATOM 15244 O O . CYS A 1 1125 ? 162.788 126.135 140.879 1.00 144.88 1125 CYS A O 1
ATOM 15252 N N . GLY A 1 1126 ? 161.119 126.244 139.374 1.00 133.82 1126 GLY A N 1
ATOM 15253 C CA . GLY A 1 1126 ? 161.948 126.796 138.320 1.00 135.59 1126 GLY A CA 1
ATOM 15254 C C . GLY A 1 1126 ? 162.423 128.218 138.528 1.00 132.41 1126 GLY A C 1
ATOM 15255 O O . GLY A 1 1126 ? 163.173 128.721 137.686 1.00 131.18 1126 GLY A O 1
ATOM 15259 N N . PHE A 1 1127 ? 162.023 128.883 139.608 1.00 110.30 1127 PHE A N 1
ATOM 15260 C CA . PHE A 1 1127 ? 162.398 130.278 139.802 1.00 111.38 1127 PHE A CA 1
ATOM 15261 C C . PHE A 1 1127 ? 163.911 130.403 139.922 1.00 110.16 1127 PHE A C 1
ATOM 15262 O O . PHE A 1 1127 ? 164.564 129.564 140.550 1.00 117.37 1127 PHE A O 1
ATOM 15279 N N . ASN A 1 1128 ? 164.467 131.448 139.318 1.00 107.44 1128 ASN A N 1
ATOM 15280 C CA . ASN A 1 1128 ? 165.892 131.739 139.388 1.00 112.96 1128 ASN A CA 1
ATOM 15281 C C . ASN A 1 1128 ? 166.102 133.241 139.267 1.00 115.52 1128 ASN A C 1
ATOM 15282 O O . ASN A 1 1128 ? 165.894 133.816 138.194 1.00 119.64 1128 ASN A O 1
ATOM 15293 N N . SER A 1 1129 ? 166.522 133.871 140.365 1.00 110.91 1129 SER A N 1
ATOM 15294 C CA . SER A 1 1129 ? 166.703 135.317 140.370 1.00 111.06 1129 SER A CA 1
ATOM 15295 C C . SER A 1 1129 ? 168.063 135.734 139.830 1.00 108.67 1129 SER A C 1
ATOM 15296 O O . SER A 1 1129 ? 168.513 136.847 140.121 1.00 105.83 1129 SER A O 1
ATOM 15304 N N . GLU A 1 1130 ? 168.726 134.870 139.060 1.00 118.35 1130 GLU A N 1
ATOM 15305 C CA . GLU A 1 1130 ? 170.074 135.158 138.588 1.00 121.66 1130 GLU A CA 1
ATOM 15306 C C . GLU A 1 1130 ? 170.136 136.490 137.849 1.00 121.43 1130 GLU A C 1
ATOM 15307 O O . GLU A 1 1130 ? 170.840 137.416 138.268 1.00 119.32 1130 GLU A O 1
ATOM 15319 N N . ARG A 1 1131 ? 169.399 136.605 136.744 1.00 116.53 1131 ARG A N 1
ATOM 15320 C CA . ARG A 1 1131 ? 169.376 137.825 135.946 1.00 116.24 1131 ARG A CA 1
ATOM 15321 C C . ARG A 1 1131 ? 167.952 138.317 135.717 1.00 113.88 1131 ARG A C 1
ATOM 15322 O O . ARG A 1 1131 ? 167.596 138.740 134.615 1.00 116.56 1131 ARG A O 1
ATOM 15343 N N . ILE A 1 1132 ? 167.130 138.258 136.758 1.00 96.28 1132 ILE A N 1
ATOM 15344 C CA . ILE A 1 1132 ? 165.859 138.970 136.782 1.00 95.46 1132 ILE A CA 1
ATOM 15345 C C . ILE A 1 1132 ? 165.934 140.175 137.705 1.00 98.67 1132 ILE A C 1
ATOM 15346 O O . ILE A 1 1132 ? 165.493 141.272 137.354 1.00 97.63 1132 ILE A O 1
ATOM 15362 N N . MET A 1 1133 ? 166.510 139.989 138.889 1.00 106.62 1133 MET A N 1
ATOM 15363 C CA . MET A 1 1133 ? 166.568 141.009 139.924 1.00 105.34 1133 MET A CA 1
ATOM 15364 C C . MET A 1 1133 ? 168.001 141.482 140.124 1.00 105.79 1133 MET A C 1
ATOM 15365 O O . MET A 1 1133 ? 168.954 140.710 139.986 1.00 105.91 1133 MET A O 1
ATOM 15379 N N . HIS A 1 1134 ? 168.141 142.766 140.460 1.00 91.68 1134 HIS A N 1
ATOM 15380 C CA . HIS A 1 1134 ? 169.463 143.335 140.697 1.00 91.33 1134 HIS A CA 1
ATOM 15381 C C . HIS A 1 1134 ? 170.253 142.499 141.694 1.00 90.40 1134 HIS A C 1
ATOM 15382 O O . HIS A 1 1134 ? 171.447 142.251 141.501 1.00 92.52 1134 HIS A O 1
ATOM 15396 N N . SER A 1 1135 ? 169.601 142.058 142.766 1.00 100.49 1135 SER A N 1
ATOM 15397 C CA . SER A 1 1135 ? 170.242 141.230 143.776 1.00 104.41 1135 SER A CA 1
ATOM 15398 C C . SER A 1 1135 ? 169.173 140.431 144.503 1.00 107.32 1135 SER A C 1
ATOM 15399 O O . SER A 1 1135 ? 167.979 140.722 144.405 1.00 110.77 1135 SER A O 1
ATOM 15407 N N . ASN A 1 1136 ? 169.616 139.416 145.247 1.00 118.23 1136 ASN A N 1
ATOM 15408 C CA . ASN A 1 1136 ? 168.674 138.595 145.998 1.00 115.45 1136 ASN A CA 1
ATOM 15409 C C . ASN A 1 1136 ? 167.877 139.428 146.991 1.00 113.10 1136 ASN A C 1
ATOM 15410 O O . ASN A 1 1136 ? 166.793 139.016 147.418 1.00 111.88 1136 ASN A O 1
ATOM 15421 N N . ASP A 1 1137 ? 168.394 140.598 147.371 1.00 104.24 1137 ASP A N 1
ATOM 15422 C CA . ASP A 1 1137 ? 167.668 141.466 148.290 1.00 109.39 1137 ASP A CA 1
ATOM 15423 C C . ASP A 1 1137 ? 166.467 142.129 147.630 1.00 104.58 1137 ASP A C 1
ATOM 15424 O O . ASP A 1 1137 ? 165.628 142.704 148.330 1.00 102.06 1137 ASP A O 1
ATOM 15433 N N . GLY A 1 1138 ? 166.366 142.069 146.302 1.00 87.21 1138 GLY A N 1
ATOM 15434 C CA . GLY A 1 1138 ? 165.262 142.717 145.620 1.00 81.72 1138 GLY A CA 1
ATOM 15435 C C . GLY A 1 1138 ? 163.940 141.996 145.773 1.00 78.60 1138 GLY A C 1
ATOM 15436 O O . GLY A 1 1138 ? 162.897 142.556 145.425 1.00 87.63 1138 GLY A O 1
ATOM 15440 N N . ILE A 1 1139 ? 163.957 140.763 146.283 1.00 84.42 1139 ILE A N 1
ATOM 15441 C CA . ILE A 1 1139 ? 162.718 140.004 146.416 1.00 88.19 1139 ILE A CA 1
ATOM 15442 C C . ILE A 1 1139 ? 161.767 140.684 147.387 1.00 96.11 1139 ILE A C 1
ATOM 15443 O O . ILE A 1 1139 ? 160.545 140.512 147.296 1.00 100.04 1139 ILE A O 1
ATOM 15459 N N . ALA A 1 1140 ? 162.297 141.456 148.336 1.00 84.67 1140 ALA A N 1
ATOM 15460 C CA . ALA A 1 1140 ? 161.434 142.129 149.300 1.00 82.21 1140 ALA A CA 1
ATOM 15461 C C . ALA A 1 1140 ? 160.574 143.186 148.621 1.00 70.16 1140 ALA A C 1
ATOM 15462 O O . ALA A 1 1140 ? 159.351 143.214 148.796 1.00 60.17 1140 ALA A O 1
ATOM 15469 N N . SER A 1 1141 ? 161.195 144.066 147.833 1.00 74.20 1141 SER A N 1
ATOM 15470 C CA . SER A 1 1141 ? 160.429 145.113 147.168 1.00 72.34 1141 SER A CA 1
ATOM 15471 C C . SER A 1 1141 ? 159.428 144.516 146.191 1.00 67.47 1141 SER A C 1
ATOM 15472 O O . SER A 1 1141 ? 158.288 144.982 146.094 1.00 81.75 1141 SER A O 1
ATOM 15480 N N . PHE A 1 1142 ? 159.837 143.485 145.453 1.00 81.44 1142 PHE A N 1
ATOM 15481 C CA . PHE A 1 1142 ? 158.914 142.815 144.547 1.00 79.88 1142 PHE A CA 1
ATOM 15482 C C . PHE A 1 1142 ? 157.721 142.249 145.307 1.00 81.61 1142 PHE A C 1
ATOM 15483 O O . PHE A 1 1142 ? 156.569 142.429 144.898 1.00 84.95 1142 PHE A O 1
ATOM 15500 N N . ASN A 1 1143 ? 157.979 141.570 146.428 1.00 73.04 1143 ASN A N 1
ATOM 15501 C CA . ASN A 1 1143 ? 156.890 141.017 147.226 1.00 76.80 1143 ASN A CA 1
ATOM 15502 C C . ASN A 1 1143 ? 156.022 142.110 147.829 1.00 87.65 1143 ASN A C 1
ATOM 15503 O O . ASN A 1 1143 ? 154.800 141.951 147.919 1.00 86.36 1143 ASN A O 1
ATOM 15514 N N . ILE A 1 1144 ? 156.629 143.215 148.264 1.00 84.60 1144 ILE A N 1
ATOM 15515 C CA . ILE A 1 1144 ? 155.851 144.310 148.833 1.00 77.47 1144 ILE A CA 1
ATOM 15516 C C . ILE A 1 1144 ? 154.897 144.881 147.792 1.00 80.82 1144 ILE A C 1
ATOM 15517 O O . ILE A 1 1144 ? 153.730 145.163 148.088 1.00 73.83 1144 ILE A O 1
ATOM 15533 N N . ALA A 1 1145 ? 155.378 145.072 146.563 1.00 59.02 1145 ALA A N 1
ATOM 15534 C CA . ALA A 1 1145 ? 154.506 145.545 145.495 1.00 41.22 1145 ALA A CA 1
ATOM 15535 C C . ALA A 1 1145 ? 153.450 144.504 145.155 1.00 63.27 1145 ALA A C 1
ATOM 15536 O O . ALA A 1 1145 ? 152.270 144.829 144.990 1.00 76.29 1145 ALA A O 1
ATOM 15543 N N . LYS A 1 1146 ? 153.860 143.239 145.047 1.00 78.98 1146 LYS A N 1
ATOM 15544 C CA . LYS A 1 1146 ? 152.923 142.174 144.704 1.00 85.20 1146 LYS A CA 1
ATOM 15545 C C . LYS A 1 1146 ? 151.753 142.136 145.679 1.00 83.36 1146 LYS A C 1
ATOM 15546 O O . LYS A 1 1146 ? 150.587 142.121 145.272 1.00 82.99 1146 LYS A O 1
ATOM 15565 N N . ARG A 1 1147 ? 152.047 142.123 146.979 1.00 83.80 1147 ARG A N 1
ATOM 15566 C CA . ARG A 1 1147 ? 150.981 142.088 147.974 1.00 87.54 1147 ARG A CA 1
ATOM 15567 C C . ARG A 1 1147 ? 150.136 143.352 147.918 1.00 91.73 1147 ARG A C 1
ATOM 15568 O O . ARG A 1 1147 ? 148.911 143.296 148.069 1.00 97.67 1147 ARG A O 1
ATOM 15589 N N . GLY A 1 1148 ? 150.771 144.505 147.710 1.00 84.54 1148 GLY A N 1
ATOM 15590 C CA . GLY A 1 1148 ? 150.029 145.755 147.718 1.00 88.04 1148 GLY A CA 1
ATOM 15591 C C . GLY A 1 1148 ? 148.987 145.823 146.618 1.00 85.86 1148 GLY A C 1
ATOM 15592 O O . GLY A 1 1148 ? 147.863 146.277 146.837 1.00 84.98 1148 GLY A O 1
ATOM 15596 N N . PHE A 1 1149 ? 149.350 145.375 145.416 1.00 74.60 1149 PHE A N 1
ATOM 15597 C CA . PHE A 1 1149 ? 148.419 145.434 144.296 1.00 78.15 1149 PHE A CA 1
ATOM 15598 C C . PHE A 1 1149 ? 147.194 144.565 144.556 1.00 83.48 1149 PHE A C 1
ATOM 15599 O O . PHE A 1 1149 ? 146.058 144.982 144.306 1.00 90.59 1149 PHE A O 1
ATOM 15616 N N . ASN A 1 1150 ? 147.405 143.349 145.062 1.00 89.35 1150 ASN A N 1
ATOM 15617 C CA . ASN A 1 1150 ? 146.288 142.435 145.278 1.00 90.74 1150 ASN A CA 1
ATOM 15618 C C . ASN A 1 1150 ? 145.336 142.958 146.347 1.00 99.00 1150 ASN A C 1
ATOM 15619 O O . ASN A 1 1150 ? 144.114 142.835 146.212 1.00 104.96 1150 ASN A O 1
ATOM 15630 N N . ASN A 1 1151 ? 145.874 143.526 147.428 1.00 98.47 1151 ASN A N 1
ATOM 15631 C CA . ASN A 1 1151 ? 145.016 144.021 148.500 1.00 94.35 1151 ASN A CA 1
ATOM 15632 C C . ASN A 1 1151 ? 144.137 145.169 148.022 1.00 94.49 1151 ASN A C 1
ATOM 15633 O O . ASN A 1 1151 ? 142.953 145.242 148.370 1.00 83.33 1151 ASN A O 1
ATOM 15644 N N . PHE A 1 1152 ? 144.700 146.081 147.229 1.00 103.56 1152 PHE A N 1
ATOM 15645 C CA . PHE A 1 1152 ? 143.935 147.226 146.750 1.00 96.42 1152 PHE A CA 1
ATOM 15646 C C . PHE A 1 1152 ? 142.758 146.779 145.892 1.00 91.16 1152 PHE A C 1
ATOM 15647 O O . PHE A 1 1152 ? 141.613 147.179 146.127 1.00 99.89 1152 PHE A O 1
ATOM 15664 N N . VAL A 1 1153 ? 143.023 145.940 144.890 1.00 103.68 1153 VAL A N 1
ATOM 15665 C CA . VAL A 1 1153 ? 141.948 145.463 144.026 1.00 110.61 1153 VAL A CA 1
ATOM 15666 C C . VAL A 1 1153 ? 140.938 144.655 144.826 1.00 109.85 1153 VAL A C 1
ATOM 15667 O O . VAL A 1 1153 ? 139.732 144.710 144.555 1.00 111.64 1153 VAL A O 1
ATOM 15680 N N . LYS A 1 1154 ? 141.404 143.893 145.816 1.00 109.26 1154 LYS A N 1
ATOM 15681 C CA . LYS A 1 1154 ? 140.488 143.114 146.642 1.00 114.16 1154 LYS A CA 1
ATOM 15682 C C . LYS A 1 1154 ? 139.534 144.021 147.409 1.00 116.41 1154 LYS A C 1
ATOM 15683 O O . LYS A 1 1154 ? 138.342 143.719 147.531 1.00 115.47 1154 LYS A O 1
ATOM 15702 N N . SER A 1 1155 ? 140.040 145.139 147.934 1.00 120.61 1155 SER A N 1
ATOM 15703 C CA . SER A 1 1155 ? 139.191 146.043 148.703 1.00 121.11 1155 SER A CA 1
ATOM 15704 C C . SER A 1 1155 ? 138.096 146.656 147.841 1.00 119.10 1155 SER A C 1
ATOM 15705 O O . SER A 1 1155 ? 136.952 146.785 148.292 1.00 116.29 1155 SER A O 1
ATOM 15713 N N . LYS A 1 1156 ? 138.420 147.038 146.607 1.00 120.12 1156 LYS A N 1
ATOM 15714 C CA . LYS A 1 1156 ? 137.449 147.674 145.728 1.00 119.09 1156 LYS A CA 1
ATOM 15715 C C . LYS A 1 1156 ? 136.346 146.727 145.280 1.00 122.61 1156 LYS A C 1
ATOM 15716 O O . LYS A 1 1156 ? 135.314 147.196 144.786 1.00 123.15 1156 LYS A O 1
ATOM 15735 N N . THR A 1 1157 ? 136.534 145.415 145.433 1.00 147.06 1157 THR A N 1
ATOM 15736 C CA . THR A 1 1157 ? 135.501 144.470 145.024 1.00 148.76 1157 THR A CA 1
ATOM 15737 C C . THR A 1 1157 ? 134.240 144.619 145.865 1.00 148.95 1157 THR A C 1
ATOM 15738 O O . THR A 1 1157 ? 133.130 144.434 145.352 1.00 148.74 1157 THR A O 1
ATOM 15749 N N . ASP A 1 1158 ? 134.384 144.946 147.144 1.00 164.16 1158 ASP A N 1
ATOM 15750 C CA . ASP A 1 1158 ? 133.238 145.089 148.033 1.00 165.73 1158 ASP A CA 1
ATOM 15751 C C . ASP A 1 1158 ? 133.445 146.237 149.016 1.00 165.78 1158 ASP A C 1
ATOM 15752 O O . ASP A 1 1158 ? 132.833 147.296 148.886 1.00 164.16 1158 ASP A O 1
#

Solvent-accessible surface area: 52186 Å² total; per-residue (Å²): 57,116,32,12,55,22,80,57,82,0,154,14,70,3,76,36,130,68,130,90,140,79,84,14,52,1,0,10,12,30,124,38,10,103,78,130,37,60,74,47,50,114,48,64,76,118,10,68,78,113,1,128,35,70,41,132,70,4,40,167,67,29,212,28,129,29,69,145,130,18,57,117,32,1,38,64,57,3,94,140,73,23,94,128,74,66,59,7,3,6,0,70,4,110,32,42,82,52,131,71,64,16,17,0,83,104,13,0,98,74,14,59,65,96,18,84,141,41,1,45,85,18,5,121,85,49,108,93,27,114,90,0,97,91,54,118,20,22,1,1,12,84,12,93,98,168,32,2,63,84,16,61,94,50,8,72,54,25,66,135,30,65,84,35,159,120,66,104,74,107,88,49,63,54,94,36,13,2,48,14,73,59,105,9,43,136,60,59,41,97,29,11,144,59,76,1,82,29,24,89,19,0,35,60,0,31,136,50,0,24,121,58,11,31,110,2,41,67,69,0,91,44,8,58,134,46,117,79,84,13,140,66,16,110,43,0,1,2,3,10,38,53,101,46,70,8,53,2,3,5,1,26,90,147,58,0,55,58,3,33,142,101,0,65,92,30,85,106,72,39,114,126,132,36,47,0,18,16,7,7,26,29,45,26,179,46,0,58,74,62,1,23,7,74,20,157,123,35,113,23,157,15,24,139,63,14,82,143,64,36,76,137,62,7,59,153,6,6,143,61,68,79,66,109,26,5,140,14,1,19,21,0,2,106,23,151,72,0,38,79,83,33,85,24,27,79,122,90,2,65,66,59,0,17,104,94,108,19,108,42,27,77,69,0,42,28,9,1,30,69,20,0,18,47,21,77,36,7,3,63,77,120,10,68,53,62,2,64,171,68,11,112,2,57,6,11,41,6,20,21,63,15,17,161,71,155,58,138,146,150,48,123,70,90,7,105,20,5,89,44,4,47,53,83,118,9,110,140,80,74,13,64,23,3,3,40,47,43,4,27,5,24,69,80,120,36,91,132,69,63,72,110,134,111,178,147,24,145,54,57,104,35,42,58,18,6,46,6,36,2,0,41,49,8,34,19,55,66,99,140,34,82,80,42,67,72,95,97,1,92,67,43,9,95,83,12,23,148,49,3,120,109,109,49,9,79,1,0,0,0,6,29,34,25,71,144,33,10,4,6,0,0,7,11,12,71,40,11,94,73,114,65,146,159,75,43,34,50,12,11,106,106,13,113,90,44,2,2,86,4,0,25,7,135,76,39,111,50,95,36,85,17,165,121,61,142,96,83,87,0,3,117,70,5,32,74,1,9,84,87,101,38,4,46,181,18,13,123,82,72,92,110,31,18,95,129,13,29,94,88,24,7,76,96,64,81,5,7,2,2,25,15,8,14,2,79,52,10,65,50,63,2,0,11,37,9,9,5,43,21,3,20,80,0,34,19,24,9,0,8,55,28,0,12,114,15,14,18,45,57,152,137,106,19,19,31,102,18,52,20,41,92,111,12,86,20,79,60,0,54,62,56,0,0,58,71,0,1,96,130,167,42,20,48,149,15,85,122,108,29,44,68,86,0,4,87,24,13,26,80,25,137,131,123,33,150,30,76,106,96,20,41,104,67,0,156,120,0,22,79,20,147,45,86,13,22,107,150,14,148,27,44,7,2,4,0,0,3,6,30,58,147,122,34,120,78,124,14,100,18,38,30,0,61,28,0,22,57,28,59,95,49,11,99,26,50,81,82,60,124,57,55,147,52,5,56,85,0,55,44,47,150,72,11,77,139,84,144,44,141,22,91,46,51,126,86,28,95,75,15,22,83,42,15,4,62,26,8,30,30,0,0,10,74,0,8,89,71,2,58,190,116,76,59,5,21,0,3,1,0,6,16,2,22,6,52,53,103,12,107,51,6,80,137,61,7,31,0,15,8,12,43,37,9,0,117,64,2,10,110,73,0,41,37,65,0,2,0,1,27,34,77,31,5,84,49,39,7,30,130,18,30,100,139,68,133,93,37,42,45,32,1,0,0,0,1,2,1,4,31,39,48,12,56,70,35,2,7,5,9,119,116,2,132,34,151,23,112,32,65,4,78,82,181,36,56,6,68,5,95,138,9,1,70,41,44,73,2,3,6,0,3,6,0,0,47,42,0,18,66,8,3,41,115,54,73,96,163